Protein AF-A0A7C4TB82-F1 (afdb_monomer)

Mean predicted aligned error: 16.64 Å

pLDDT: mean 83.14, std 20.42, range [24.27, 98.69]

Radius of gyration: 49.4 Å; Cα contacts (8 Å, |Δi|>4): 1782; chains: 1; bounding box: 98×112×157 Å

Sequence (873 aa):
MWGIFLSHCTHPYTTSDLGKRPAHFGGVGIRSPRVGIVCGLVGLVLFLMALSSPAPATITAQAQGPLSLHVGFLIGIESLNPFRGLNDADYLFYGLVYDYLFALDEDGNPLPNIATDAAPDAAGRNWTYTIRQGVKWHDGSDLTVNDVVFSINKNIENFFQLWAYEPYVNRIVQCDATTRPYCGAVATGPWEVTVYFDRPFVPGKAFYLPIIQEAQWGGLSPAQMQYQYDNLNPIGTGPYMADPNIGQQWTNGQPLVLHRNPNYHLRVPQIDDIYLEYYADEAALITAMRNGAVDVAELSPSGYALLAGEPNIVRQESLVSTQYWVELGFQQQDLPATNNRLNPARWDENVRRALAKATNKDYIINTIYQGKGVRGSSLMSPITPFWHYDPTTDPGVNLTYDIAAANAMLDQAGYDTIVGGVRQASRDITVYDDNDEPKVVPTGTRLSFKMIARQEYPEEQDIGRYLVAEWGRVGVEITNLRGDPGTIEVQLEPSLSNYVYGGYVETYIWYWSGDPDPNYLLSIESGFTLDGWNDNYWNNATYNQLYVDHLSAWDPAERQRITREAEKLHYQSAVYIIFIYNYGQWAYRTDEYTGWGDWVVHPYRQLNAFWTAPPLFLDLAPLVPVQRPTVSLLDVSGRPGVAVTITGTITDPVGSGTWTLDFGDGTTDATGTYATSPYTVSVQHTYAAAGNFTIRLTADNGVAQETDVGNAMISAVANLPPDQVALTADKTTVAPGELVNFTLSGHDAEGGTLTFHINFGDGTTDNATQVVAANGTASVVFNHTYSAVGEYFVRGSVSDGTTTTLATTRTVTVRAPTPGGEIGPAGIDMTLVAVLVAVVIAAAVGIALWARRRRKGKEEERVGLPPQPPPPK

Nearest PDB structures (foldseek):
  1xoc-assembly1_A  TM=8.456E-01  e=3.147E-33  Bacillus subtilis
  4oeu-assembly1_A  TM=8.278E-01  e=8.171E-31  Campylobacter jejuni subsp. jejuni NCTC 11168 = ATCC 700819
  1uqw-assembly2_B  TM=7.918E-01  e=2.370E-29  Escherichia coli K-12
  8vdx-assembly2_B  TM=7.683E-01  e=3.774E-25  Bordetella bronchiseptica
  6npo-assembly1_A  TM=7.401E-01  e=2.441E-23  Bacillus anthracis

Solvent-accessible surface area (backbone atoms only — not comparable to full-atom values): 49281 Å² total; per-residue (Å²): 138,90,87,84,90,81,89,85,88,88,83,90,89,88,88,88,81,88,84,87,85,91,90,88,87,85,83,89,82,91,90,87,83,90,89,86,86,90,87,90,89,76,86,83,72,83,83,72,88,81,83,79,79,86,70,82,81,75,81,71,77,76,75,76,72,75,46,66,48,28,38,37,31,75,58,61,67,82,34,66,25,81,57,62,37,82,49,65,51,20,40,28,52,39,8,29,25,24,38,17,44,30,31,55,40,39,79,50,49,84,31,70,48,48,20,66,48,61,46,66,43,101,72,38,29,36,31,41,30,38,40,56,81,86,36,37,32,68,86,69,48,73,61,51,62,61,22,52,27,44,38,52,38,58,35,54,78,34,27,94,57,41,49,74,50,28,83,69,33,77,58,48,74,49,47,42,50,78,60,69,55,64,97,79,50,80,69,89,64,77,45,34,37,36,41,34,36,83,49,40,39,59,62,64,67,57,55,74,55,66,46,42,51,46,86,81,50,63,87,53,54,61,70,37,54,45,74,72,47,63,41,57,74,61,63,23,44,19,57,23,32,60,40,98,53,34,41,58,22,56,77,68,75,44,60,37,45,30,38,47,27,92,70,28,84,77,73,59,46,63,48,37,31,36,36,48,34,65,34,98,43,66,72,59,46,56,49,29,43,74,73,69,71,26,40,33,34,62,45,53,74,66,56,48,57,73,52,71,84,46,84,58,43,50,73,52,72,27,61,33,54,32,40,32,32,38,31,33,41,37,41,49,61,82,61,88,88,51,88,71,82,51,58,58,59,62,54,32,48,55,49,35,37,20,48,38,8,38,44,53,43,69,55,45,35,54,68,66,43,68,56,49,48,46,83,35,61,38,76,50,30,74,85,44,63,78,52,31,48,66,57,87,80,39,80,91,67,67,55,66,62,34,59,66,60,18,36,53,39,33,43,71,75,34,37,66,39,72,62,95,69,26,20,15,22,73,43,69,38,80,38,52,41,63,69,72,49,80,44,71,29,53,55,64,46,58,44,54,39,32,32,38,20,38,60,88,40,66,61,48,43,50,48,51,60,46,44,39,59,44,35,40,76,59,19,35,41,30,10,16,92,86,64,50,74,76,38,63,32,71,33,51,60,78,57,42,49,59,33,43,70,64,58,72,42,33,31,37,41,56,70,52,64,34,66,81,55,64,65,46,55,56,43,34,68,19,65,88,20,56,95,60,74,19,54,34,46,55,46,34,63,65,48,41,48,32,52,54,50,36,30,54,35,84,50,68,67,61,22,29,52,33,48,29,52,34,33,48,51,50,46,59,48,22,45,49,45,37,40,30,32,37,36,41,36,35,39,35,47,58,73,61,37,39,50,76,80,55,44,75,83,25,30,23,39,36,74,60,26,25,66,19,53,23,50,28,62,57,48,30,34,71,42,75,73,84,64,44,32,44,49,44,49,57,67,49,76,47,40,44,76,40,76,38,77,49,50,31,42,40,42,34,80,81,24,42,34,39,37,39,36,42,64,54,78,82,66,87,57,52,71,52,72,48,79,48,55,74,34,76,52,74,48,77,48,60,48,82,54,59,47,78,27,60,28,38,40,37,38,33,50,75,57,93,73,30,57,31,73,16,63,30,48,36,42,24,49,74,90,74,65,40,38,85,41,40,52,48,57,82,54,50,68,45,45,60,63,43,81,37,46,32,40,43,34,34,28,28,71,80,39,44,55,39,36,42,39,39,33,56,50,83,83,52,70,54,73,53,75,49,77,40,53,58,70,23,73,53,74,50,78,47,80,49,62,48,82,59,76,48,77,24,59,25,38,35,34,36,21,63,86,84,48,71,31,72,20,61,70,43,69,35,36,30,44,84,85,81,94,79,88,80,90,85,90,88,87,80,92,78,98,80,82,83,92,83,69,83,64,65,70,59,55,64,60,53,55,62,60,56,65,73,71,76,83,78,81,86,84,80,92,88,85,90,84,86,89,83,84,86,86,92,131

Secondary structure (DSSP, 8-state):
-----------------------------------------STTSSSSSS----------PPPP---EEEEEESS----SSTTT--SHHHHHHHHHH---SEEE-TTS-EEESSEEEEEE-TTSSEEEEEEPTT-B-TTSPBP-HHHHHHHHHHHHTSTTTSGGGHHHHTTEEEEEES---GGGPPP-S-EEEEEEESS--GGGG---PPP--HHHHTTS-HHHHHHT---SS----SSEEEPTTHHHHHHTTPPEEEEE-TT-SS---S-SEEEEEE-S-HHHHHHHHHHTS-SEEE--HHHHHHTTT-TTEEEEEEE-TT--EEEEEE-----TTS---S-GGGG-HHHHHHHHHH--HHHIIIIISTT-EEEP-SSS-TTSTTT---GGG-TTS-----HHHHHHHHHHHT--EEETTEEE-SS-EEEE-TTSPEEEE-TT-B-EEEEEEESS-HHHHHHHHHHHHHHHTTT-EEE-TT--BT--EEE-HHHHHHHHTTT--SEEEEEE---SSTHHHHHHTSTTSTTTT-SS----HHHHHHHHHHHH--SHHHHHHHHHHHHHHHHHHTSB---EEEEEEEEEESSSEE----TTTSGGGSTT-TTSS-HHHHH-EE-------EEEE--EEE-TTS-EEEEEEEE-SS--EEEEEE-SSSSPPEEEEE-SSSEEEEEEE--SSSEEEEEEEEEE-SSTT-EEEEEEEEEEPPPPPPEEEEEEES-SEE-TT-EEEEEEEEEESS-EEEEEEEE-SSS-EEEEEEEE-TTEEEEEEEEEE--SSEEEEEEEEEE-SS-EEEPPPEEEEE-PPPP----------------SSTTHHHHHHHHHHHHTTSSS---------PPPPPPP-

Structure (mmCIF, N/CA/C/O backbone):
data_AF-A0A7C4TB82-F1
#
_entry.id   AF-A0A7C4TB82-F1
#
loop_
_atom_site.group_PDB
_atom_site.id
_atom_site.type_symbol
_atom_site.label_atom_id
_atom_site.label_alt_id
_atom_site.label_comp_id
_atom_site.label_asym_id
_atom_site.label_entity_id
_atom_site.label_seq_id
_atom_site.pdbx_PDB_ins_code
_atom_site.Cartn_x
_atom_site.Cartn_y
_atom_site.Cartn_z
_atom_site.occupancy
_atom_site.B_iso_or_equiv
_atom_site.auth_seq_id
_atom_site.auth_comp_id
_atom_site.auth_asym_id
_atom_site.auth_atom_id
_atom_site.pdbx_PDB_model_num
ATOM 1 N N . MET A 1 1 ? 35.933 25.240 -15.215 1.00 31.20 1 MET A N 1
ATOM 2 C CA . MET A 1 1 ? 37.098 26.002 -15.741 1.00 31.20 1 MET A CA 1
ATOM 3 C C . MET A 1 1 ? 37.974 26.472 -14.575 1.00 31.20 1 MET A C 1
ATOM 5 O O . MET A 1 1 ? 37.605 26.218 -13.438 1.00 31.20 1 MET A O 1
ATOM 9 N N . TRP A 1 2 ? 39.152 27.049 -14.839 1.00 26.34 2 TRP A N 1
ATOM 10 C CA . TRP A 1 2 ? 40.185 27.368 -13.832 1.00 26.34 2 TRP A CA 1
ATOM 11 C C . TRP A 1 2 ? 39.978 28.707 -13.090 1.00 26.34 2 TRP A C 1
ATOM 13 O O . TRP A 1 2 ? 39.435 29.648 -13.659 1.00 26.34 2 TRP A O 1
ATOM 23 N N . GLY A 1 3 ? 40.541 28.810 -11.877 1.00 27.89 3 GLY A N 1
ATOM 24 C CA . GLY A 1 3 ? 40.785 30.062 -11.136 1.00 27.89 3 GLY A CA 1
ATOM 25 C C . GLY A 1 3 ? 41.413 29.787 -9.758 1.00 27.89 3 GLY A C 1
ATOM 26 O O . GLY A 1 3 ? 40.796 29.107 -8.946 1.00 27.89 3 GLY A O 1
ATOM 27 N N . ILE A 1 4 ? 42.655 30.232 -9.504 1.00 37.12 4 ILE A N 1
ATOM 28 C CA . ILE A 1 4 ? 43.456 29.892 -8.300 1.00 37.12 4 ILE A CA 1
ATOM 29 C C . ILE A 1 4 ? 44.350 31.097 -7.895 1.00 37.12 4 ILE A C 1
ATOM 31 O O . ILE A 1 4 ? 44.665 31.918 -8.753 1.00 37.12 4 ILE A O 1
ATOM 35 N N . PHE A 1 5 ? 44.831 31.113 -6.637 1.00 29.62 5 PHE A N 1
ATOM 36 C CA . PHE A 1 5 ? 45.854 31.985 -5.999 1.00 29.62 5 PHE A CA 1
ATOM 37 C C . PHE A 1 5 ? 45.400 33.369 -5.469 1.00 29.62 5 PHE A C 1
ATOM 39 O O . PHE A 1 5 ? 44.524 33.994 -6.050 1.00 29.62 5 PHE A O 1
ATOM 46 N N . LEU A 1 6 ? 46.048 33.978 -4.453 1.00 27.86 6 LEU A N 1
ATOM 47 C CA . LEU A 1 6 ? 46.550 33.517 -3.126 1.00 27.86 6 LEU A CA 1
ATOM 48 C C . LEU A 1 6 ? 47.199 34.707 -2.370 1.00 27.86 6 LEU A C 1
ATOM 50 O O . LEU A 1 6 ? 47.899 35.489 -2.996 1.00 27.86 6 LEU A O 1
ATOM 54 N N . SER A 1 7 ? 47.050 34.760 -1.036 1.00 27.00 7 SER A N 1
ATOM 55 C CA . SER A 1 7 ? 47.880 35.478 -0.029 1.00 27.00 7 SER A CA 1
ATOM 56 C C . SER A 1 7 ? 48.297 36.954 -0.242 1.00 27.00 7 SER A C 1
ATOM 58 O O . SER A 1 7 ? 49.006 37.276 -1.188 1.00 27.00 7 SER A O 1
ATOM 60 N N . HIS A 1 8 ? 48.107 37.808 0.781 1.00 27.27 8 HIS A N 1
ATOM 61 C CA . HIS A 1 8 ? 49.206 38.169 1.708 1.00 27.27 8 HIS A CA 1
ATOM 62 C C . HIS A 1 8 ? 48.790 39.044 2.913 1.00 27.27 8 HIS A C 1
ATOM 64 O O . HIS A 1 8 ? 47.905 39.889 2.856 1.00 27.27 8 HIS A O 1
ATOM 70 N N . CYS A 1 9 ? 49.509 38.798 4.005 1.00 24.27 9 CYS A N 1
ATOM 71 C CA . CYS A 1 9 ? 49.453 39.338 5.363 1.00 24.27 9 CYS A CA 1
ATOM 72 C C . CYS A 1 9 ? 49.581 40.870 5.525 1.00 24.27 9 CYS A C 1
ATOM 74 O O . CYS A 1 9 ? 50.323 41.507 4.782 1.00 24.27 9 CYS A O 1
ATOM 76 N N . THR A 1 10 ? 49.095 41.415 6.655 1.00 26.69 10 THR A N 1
ATOM 77 C CA . THR A 1 10 ? 49.976 41.953 7.733 1.00 26.69 10 THR A CA 1
ATOM 78 C C . THR A 1 10 ? 49.220 42.329 9.024 1.00 26.69 10 THR A C 1
ATOM 80 O O . THR A 1 10 ? 48.157 42.933 8.978 1.00 26.69 10 THR A O 1
ATOM 83 N N . HIS A 1 11 ? 49.817 42.011 10.181 1.00 33.81 11 HIS A N 1
ATOM 84 C CA . HIS A 1 11 ? 49.439 42.488 11.525 1.00 33.81 11 HIS A CA 1
ATOM 85 C C . HIS A 1 11 ? 50.576 43.339 12.117 1.00 33.81 11 HIS A C 1
ATOM 87 O O . HIS A 1 11 ? 51.744 43.125 11.784 1.00 33.81 11 HIS A O 1
ATOM 93 N N . PRO A 1 12 ? 50.237 44.293 12.997 1.00 48.16 12 PRO A N 1
ATOM 94 C CA . PRO A 1 12 ? 50.760 44.346 14.384 1.00 48.16 12 PRO A CA 1
ATOM 95 C C . PRO A 1 12 ? 49.589 44.197 15.403 1.00 48.16 12 PRO A C 1
ATOM 97 O O . PRO A 1 12 ? 48.477 43.885 14.978 1.00 48.16 12 PRO A O 1
ATOM 100 N N . TYR A 1 13 ? 49.652 44.528 16.706 1.00 30.23 13 TYR A N 1
ATOM 101 C CA . TYR A 1 13 ? 50.544 44.283 17.879 1.00 30.23 13 TYR A CA 1
ATOM 102 C C . TYR A 1 13 ? 49.931 45.094 19.070 1.00 30.23 13 TYR A C 1
ATOM 104 O O . TYR A 1 13 ? 49.068 45.927 18.807 1.00 30.23 13 TYR A O 1
ATOM 112 N N . THR A 1 14 ? 50.207 44.992 20.384 1.00 30.91 14 THR A N 1
ATOM 113 C CA . THR A 1 14 ? 51.120 44.287 21.343 1.00 30.91 14 THR A CA 1
ATOM 114 C C . THR A 1 14 ? 50.588 44.645 22.763 1.00 30.91 14 THR A C 1
ATOM 116 O O . THR A 1 14 ? 49.952 45.690 22.865 1.00 30.91 14 THR A O 1
ATOM 119 N N . THR A 1 15 ? 50.827 44.032 23.936 1.00 35.50 15 THR A N 1
ATOM 120 C CA . THR A 1 15 ? 51.284 42.734 24.526 1.00 35.50 15 THR A CA 1
ATOM 121 C C . THR A 1 15 ? 51.210 42.944 26.063 1.00 35.50 15 THR A C 1
ATOM 123 O O . THR A 1 15 ? 51.276 44.095 26.489 1.00 35.50 15 THR A O 1
ATOM 126 N N . SER A 1 16 ? 51.128 41.976 26.981 1.00 37.28 16 SER A N 1
ATOM 127 C CA . SER A 1 16 ? 51.056 40.495 26.972 1.00 37.28 16 SER A CA 1
ATOM 128 C C . SER A 1 16 ? 50.149 40.075 28.181 1.00 37.28 16 SER A C 1
ATOM 130 O O . SER A 1 16 ? 49.170 40.781 28.396 1.00 37.28 16 SER A O 1
ATOM 132 N N . ASP A 1 17 ? 50.270 39.022 29.010 1.00 31.16 17 ASP A N 1
ATOM 133 C CA . ASP A 1 17 ? 51.220 37.907 29.201 1.00 31.16 17 ASP A CA 1
ATOM 134 C C . ASP A 1 17 ? 50.605 36.773 30.071 1.00 31.16 17 ASP A C 1
ATOM 136 O O . ASP A 1 17 ? 49.480 36.912 30.537 1.00 31.16 17 ASP A O 1
ATOM 140 N N . LEU A 1 18 ? 51.381 35.700 30.301 1.00 31.47 18 LEU A N 1
ATOM 141 C CA . LEU A 1 18 ? 51.318 34.635 31.335 1.00 31.47 18 LEU A CA 1
ATOM 142 C C . LEU A 1 18 ? 49.948 33.998 31.728 1.00 31.47 18 LEU A C 1
ATOM 144 O O . LEU A 1 18 ? 49.012 34.663 32.141 1.00 31.47 18 LEU A O 1
ATOM 148 N N . GLY A 1 19 ? 49.790 32.665 31.800 1.00 29.17 19 GLY A N 1
ATOM 149 C CA . GLY A 1 19 ? 50.710 31.585 31.417 1.00 29.17 19 GLY A CA 1
ATOM 150 C C . GLY A 1 19 ? 50.388 30.189 32.005 1.00 29.17 19 GLY A C 1
ATOM 151 O O . GLY A 1 19 ? 50.587 29.969 33.191 1.00 29.17 19 GLY A O 1
ATOM 152 N N . LYS A 1 20 ? 50.058 29.226 31.123 1.00 31.47 20 LYS A N 1
ATOM 153 C CA . LYS A 1 20 ? 50.195 27.742 31.243 1.00 31.47 20 LYS A CA 1
ATOM 154 C C . LYS A 1 20 ? 49.316 26.919 32.234 1.00 31.47 20 LYS A C 1
ATOM 156 O O . LYS A 1 20 ? 49.201 27.200 33.418 1.00 31.47 20 LYS A O 1
ATOM 161 N N . ARG A 1 21 ? 48.794 25.794 31.707 1.00 35.50 21 ARG A N 1
ATOM 162 C CA . ARG A 1 21 ? 48.369 24.524 32.376 1.00 35.50 21 ARG A CA 1
ATOM 163 C C . ARG A 1 21 ? 49.504 23.459 32.176 1.00 35.50 21 ARG A C 1
ATOM 165 O O . ARG A 1 21 ? 50.528 23.887 31.634 1.00 35.50 21 ARG A O 1
ATOM 172 N N . PRO A 1 22 ? 49.407 22.123 32.462 1.00 58.16 22 PRO A N 1
ATOM 173 C CA . PRO A 1 22 ? 48.325 21.272 33.030 1.00 58.16 22 PRO A CA 1
ATOM 174 C C . PRO A 1 22 ? 48.787 20.194 34.068 1.00 58.16 22 PRO A C 1
ATOM 176 O O . PRO A 1 22 ? 49.965 20.151 34.400 1.00 58.16 22 PRO A O 1
ATOM 179 N N . ALA A 1 23 ? 47.880 19.296 34.521 1.00 32.28 23 ALA A N 1
ATOM 180 C CA . ALA A 1 23 ? 48.068 17.821 34.674 1.00 32.28 23 ALA A CA 1
ATOM 181 C C . ALA A 1 23 ? 46.912 17.129 35.463 1.00 32.28 23 ALA A C 1
ATOM 183 O O . ALA A 1 23 ? 46.212 17.782 36.231 1.00 32.28 23 ALA A O 1
ATOM 184 N N . HIS A 1 24 ? 46.746 15.803 35.307 1.00 33.69 24 HIS A N 1
ATOM 185 C CA . HIS A 1 24 ? 45.875 14.912 36.113 1.00 33.69 24 HIS A CA 1
ATOM 186 C C . HIS A 1 24 ? 46.716 13.917 36.944 1.00 33.69 24 HIS A C 1
ATOM 188 O O . HIS A 1 24 ? 47.774 13.525 36.461 1.00 33.69 24 HIS A O 1
ATOM 194 N N . PHE A 1 25 ? 46.215 13.454 38.109 1.00 29.11 25 PHE A N 1
ATOM 195 C CA . PHE A 1 25 ? 45.997 12.027 38.492 1.00 29.11 25 PHE A CA 1
ATOM 196 C C . PHE A 1 25 ? 45.727 11.829 40.013 1.00 29.11 25 PHE A C 1
ATOM 198 O O . PHE A 1 25 ? 46.315 12.517 40.837 1.00 29.11 25 PHE A O 1
ATOM 205 N N . GLY A 1 26 ? 44.924 10.810 40.374 1.00 27.25 26 GLY A N 1
ATOM 206 C CA . GLY A 1 26 ? 45.211 9.906 41.515 1.00 27.25 26 GLY A CA 1
ATOM 207 C C . GLY A 1 26 ? 44.737 10.207 42.960 1.00 27.25 26 GLY A C 1
ATOM 208 O O . GLY A 1 26 ? 45.528 10.662 43.771 1.00 27.25 26 GLY A O 1
ATOM 209 N N . GLY A 1 27 ? 43.511 9.779 43.308 1.00 27.09 27 GLY A N 1
ATOM 210 C CA . GLY A 1 27 ? 43.205 8.741 44.333 1.00 27.09 27 GLY A CA 1
ATOM 211 C C . GLY A 1 27 ? 43.539 8.860 45.850 1.00 27.09 27 GLY A C 1
ATOM 212 O O . GLY A 1 27 ? 44.666 9.128 46.235 1.00 27.09 27 GLY A O 1
ATOM 213 N N . VAL A 1 28 ? 42.579 8.383 46.678 1.00 27.64 28 VAL A N 1
ATOM 214 C CA . VAL A 1 28 ? 42.701 7.882 48.088 1.00 27.64 28 VAL A CA 1
ATOM 215 C C . VAL A 1 28 ? 43.014 8.940 49.184 1.00 27.64 28 VAL A C 1
ATOM 217 O O . VAL A 1 28 ? 43.813 9.836 48.976 1.00 27.64 28 VAL A O 1
ATOM 220 N N . GLY A 1 29 ? 42.468 8.914 50.415 1.00 26.83 29 GLY A N 1
ATOM 221 C CA . GLY A 1 29 ? 41.363 8.129 50.999 1.00 26.83 29 GLY A CA 1
ATOM 222 C C . GLY A 1 29 ? 41.420 7.991 52.546 1.00 26.83 29 GLY A C 1
ATOM 223 O O . GLY A 1 29 ? 42.489 7.790 53.107 1.00 26.83 29 GLY A O 1
ATOM 224 N N . ILE A 1 30 ? 40.247 8.005 53.208 1.00 28.72 30 ILE A N 1
ATOM 225 C CA . ILE A 1 30 ? 39.954 7.547 54.599 1.00 28.72 30 ILE A CA 1
ATOM 226 C C . ILE A 1 30 ? 40.585 8.316 55.797 1.00 28.72 30 ILE A C 1
ATOM 228 O O . ILE A 1 30 ? 41.760 8.137 56.105 1.00 28.72 30 ILE A O 1
ATOM 232 N N . ARG A 1 31 ? 39.739 8.975 56.623 1.00 26.58 31 ARG A N 1
ATOM 233 C CA . ARG A 1 31 ? 39.603 8.758 58.099 1.00 26.58 31 ARG A CA 1
ATOM 234 C C . ARG A 1 31 ? 38.400 9.518 58.712 1.00 26.58 31 ARG A C 1
ATOM 236 O O . ARG A 1 31 ? 37.833 10.401 58.081 1.00 26.58 31 ARG A O 1
ATOM 243 N N . SER A 1 32 ? 37.977 9.103 59.912 1.00 28.70 32 SER A N 1
ATOM 244 C CA . SER A 1 32 ? 36.650 9.334 60.553 1.00 28.70 32 SER A CA 1
ATOM 245 C C . SER A 1 32 ? 36.826 9.549 62.091 1.00 28.70 32 SER A C 1
ATOM 247 O O . SER A 1 32 ? 37.991 9.602 62.495 1.00 28.70 32 SER A O 1
ATOM 249 N N . PRO A 1 33 ? 35.816 9.502 63.016 1.00 48.28 33 PRO A N 1
ATOM 250 C CA . PRO A 1 33 ? 34.335 9.702 62.985 1.00 48.28 33 PRO A CA 1
ATOM 251 C C . PRO A 1 33 ? 33.735 10.428 64.260 1.00 48.28 33 PRO A C 1
ATOM 253 O O . PRO A 1 33 ? 34.489 10.864 65.122 1.00 48.28 33 PRO A O 1
ATOM 256 N N . ARG A 1 34 ? 32.387 10.360 64.461 1.00 36.59 34 ARG A N 1
ATOM 257 C CA . ARG A 1 34 ? 31.596 10.433 65.751 1.00 36.59 34 ARG A CA 1
ATOM 258 C C . ARG A 1 34 ? 31.420 11.825 66.423 1.00 36.59 34 ARG A C 1
ATOM 260 O O . ARG A 1 34 ? 32.264 12.682 66.229 1.00 36.59 34 ARG A O 1
ATOM 267 N N . VAL A 1 35 ? 30.374 12.148 67.222 1.00 31.64 35 VAL A N 1
ATOM 268 C CA . VAL A 1 35 ? 29.101 11.513 67.724 1.00 31.64 35 VAL A CA 1
ATOM 269 C C . VAL A 1 35 ? 28.079 12.659 68.038 1.00 31.64 35 VAL A C 1
ATOM 271 O O . VAL A 1 35 ? 28.503 13.806 67.979 1.00 31.64 35 VAL A O 1
ATOM 274 N N . GLY A 1 36 ? 26.781 12.543 68.392 1.00 29.56 36 GLY A N 1
ATOM 275 C CA . GLY A 1 36 ? 25.798 11.464 68.669 1.00 29.56 36 GLY A CA 1
ATOM 276 C C . GLY A 1 36 ? 24.416 12.089 69.044 1.00 29.56 36 GLY A C 1
ATOM 277 O O . GLY A 1 36 ? 24.381 13.257 69.401 1.00 29.56 36 GLY A O 1
ATOM 278 N N . ILE A 1 37 ? 23.248 11.478 68.773 1.00 37.06 37 ILE A N 1
ATOM 279 C CA . ILE A 1 37 ? 22.492 10.430 69.525 1.00 37.06 37 ILE A CA 1
ATOM 280 C C . ILE A 1 37 ? 21.316 10.958 70.412 1.00 37.06 37 ILE A C 1
ATOM 282 O O . ILE A 1 37 ? 21.520 11.432 71.521 1.00 37.06 37 ILE A O 1
ATOM 286 N N . VAL A 1 38 ? 20.089 10.780 69.883 1.00 31.61 38 VAL A N 1
ATOM 287 C CA . VAL A 1 38 ? 18.826 10.236 70.476 1.00 31.61 38 VAL A CA 1
ATOM 288 C C . VAL A 1 38 ? 18.263 10.735 71.829 1.00 31.61 38 VAL A C 1
ATOM 290 O O . VAL A 1 38 ? 18.859 10.497 72.871 1.00 31.61 38 VAL A O 1
ATOM 293 N N . CYS A 1 39 ? 16.992 11.196 71.812 1.00 29.47 39 CYS A N 1
ATOM 294 C CA . CYS A 1 39 ? 15.868 10.707 72.659 1.00 29.47 39 CYS A CA 1
ATOM 295 C C . CYS A 1 39 ? 14.533 11.422 72.328 1.00 29.47 39 CYS A C 1
ATOM 297 O O . CYS A 1 39 ? 14.532 12.644 72.216 1.00 29.47 39 CYS A O 1
ATOM 299 N N . GLY A 1 40 ? 13.392 10.710 72.221 1.00 29.39 40 GLY A N 1
ATOM 300 C CA . GLY A 1 40 ? 12.080 11.381 72.057 1.00 29.39 40 GLY A CA 1
ATOM 301 C C . GLY A 1 40 ? 10.897 10.616 71.431 1.00 29.39 40 GLY A C 1
ATOM 302 O O . GLY A 1 40 ? 10.117 11.241 70.721 1.00 29.39 40 GLY A O 1
ATOM 303 N N . LEU A 1 41 ? 10.729 9.301 71.645 1.00 38.69 41 LEU A N 1
ATOM 304 C CA . LEU A 1 41 ? 9.737 8.498 70.896 1.00 38.69 41 LEU A CA 1
ATOM 305 C C . LEU A 1 41 ? 8.882 7.566 71.790 1.00 38.69 41 LEU A C 1
ATOM 307 O O . LEU A 1 41 ? 9.083 6.357 71.813 1.00 38.69 41 LEU A O 1
ATOM 311 N N . VAL A 1 42 ? 7.931 8.140 72.546 1.00 36.97 42 VAL A N 1
ATOM 312 C CA . VAL A 1 42 ? 6.910 7.386 73.327 1.00 36.97 42 VAL A CA 1
ATOM 313 C C . VAL A 1 42 ? 5.537 8.089 73.365 1.00 36.97 42 VAL A C 1
ATOM 315 O O . VAL A 1 42 ? 4.505 7.431 73.296 1.00 36.97 42 VAL A O 1
ATOM 318 N N . GLY A 1 43 ? 5.493 9.423 73.480 1.00 32.19 43 GLY A N 1
ATOM 319 C CA . GLY A 1 43 ? 4.285 10.135 73.935 1.00 32.19 43 GLY A CA 1
ATOM 320 C C . GLY A 1 43 ? 3.112 10.303 72.952 1.00 32.19 43 GLY A C 1
ATOM 321 O O . GLY A 1 43 ? 2.019 10.620 73.406 1.00 32.19 43 GLY A O 1
ATOM 322 N N . LEU A 1 44 ? 3.298 10.121 71.638 1.00 34.41 44 LEU A N 1
ATOM 323 C CA . LEU A 1 44 ? 2.325 10.583 70.624 1.00 34.41 44 LEU A CA 1
ATOM 324 C C . LEU A 1 44 ? 1.389 9.494 70.052 1.00 34.41 44 LEU A C 1
ATOM 326 O O . LEU A 1 44 ? 0.610 9.770 69.148 1.00 34.41 44 LEU A O 1
ATOM 330 N N . VAL A 1 45 ? 1.452 8.253 70.549 1.00 37.03 45 VAL A N 1
ATOM 331 C CA . VAL A 1 45 ? 0.745 7.102 69.935 1.00 37.03 45 VAL A CA 1
ATOM 332 C C . VAL A 1 45 ? -0.612 6.792 70.598 1.00 37.03 45 VAL A C 1
ATOM 334 O O . VAL A 1 45 ? -1.453 6.124 70.006 1.00 37.03 45 VAL A O 1
ATOM 337 N N . LEU A 1 46 ? -0.871 7.309 71.806 1.00 36.44 46 LEU A N 1
ATOM 338 C CA . LEU A 1 46 ? -2.014 6.909 72.649 1.00 36.44 46 LEU A CA 1
ATOM 339 C C . LEU A 1 46 ? -3.176 7.922 72.719 1.00 36.44 46 LEU A C 1
ATOM 341 O O . LEU A 1 46 ? -4.012 7.818 73.611 1.00 36.44 46 LEU A O 1
ATOM 345 N N . PHE A 1 47 ? -3.260 8.886 71.793 1.00 34.16 47 PHE A N 1
ATOM 346 C CA . PHE A 1 47 ? -4.360 9.874 71.765 1.00 34.16 47 PHE A CA 1
ATOM 347 C C . PHE A 1 47 ? -5.050 10.050 70.397 1.00 34.16 47 PHE A C 1
ATOM 349 O O . PHE A 1 47 ? -5.809 10.994 70.205 1.00 34.16 47 PHE A O 1
ATOM 356 N N . LEU A 1 48 ? -4.810 9.134 69.448 1.00 33.81 48 LEU A N 1
ATOM 357 C CA . LEU A 1 48 ? -5.453 9.121 68.119 1.00 33.81 48 LEU A CA 1
ATOM 358 C C . LEU A 1 48 ? -6.211 7.816 67.797 1.00 33.81 48 LEU A C 1
ATOM 360 O O . LEU A 1 48 ? -6.870 7.731 66.769 1.00 33.81 48 LEU A O 1
ATOM 364 N N . MET A 1 49 ? -6.186 6.810 68.679 1.00 34.59 49 MET A N 1
ATOM 365 C CA . MET A 1 49 ? -6.865 5.515 68.477 1.00 34.59 49 MET A CA 1
ATOM 366 C C . MET A 1 49 ? -8.314 5.498 69.003 1.00 34.59 49 MET A C 1
ATOM 368 O O . MET A 1 49 ? -8.726 4.545 69.662 1.00 34.59 49 MET A O 1
ATOM 372 N N . ALA A 1 50 ? -9.080 6.572 68.781 1.00 42.16 50 ALA A N 1
ATOM 373 C CA . ALA A 1 50 ? -10.418 6.715 69.366 1.00 42.16 50 ALA A CA 1
ATOM 374 C C . ALA A 1 50 ? -11.397 7.580 68.544 1.00 42.16 50 ALA A C 1
ATOM 376 O O . ALA A 1 50 ? -12.079 8.414 69.129 1.00 42.16 50 ALA A O 1
ATOM 377 N N . LEU A 1 51 ? -11.466 7.392 67.215 1.00 44.59 51 LEU A N 1
ATOM 378 C CA . LEU A 1 51 ? -12.642 7.689 66.364 1.00 44.59 51 LEU A CA 1
ATOM 379 C C . LEU A 1 51 ? -12.363 7.293 64.897 1.00 44.59 51 LEU A C 1
ATOM 381 O O . LEU A 1 51 ? -12.002 8.122 64.067 1.00 44.59 51 LEU A O 1
ATOM 385 N N . SER A 1 52 ? -12.526 6.010 64.570 1.00 31.08 52 SER A N 1
ATOM 386 C CA . SER A 1 52 ? -12.420 5.514 63.189 1.00 31.08 52 SER A CA 1
ATOM 387 C C . SER A 1 52 ? -13.326 4.298 62.977 1.00 31.08 52 SER A C 1
ATOM 389 O O . SER A 1 52 ? -12.878 3.152 63.029 1.00 31.08 52 SER A O 1
ATOM 391 N N . SER A 1 53 ? -14.620 4.550 62.757 1.00 38.47 53 SER A N 1
ATOM 392 C CA . SER A 1 53 ? -15.518 3.535 62.193 1.00 38.47 53 SER A CA 1
ATOM 393 C C . SER A 1 53 ? -15.044 3.193 60.776 1.00 38.47 53 SER A C 1
ATOM 395 O O . SER A 1 53 ? -14.678 4.119 60.047 1.00 38.47 53 SER A O 1
ATOM 397 N N . PRO A 1 54 ? -15.060 1.919 60.348 1.00 37.03 54 PRO A N 1
ATOM 398 C CA . PRO A 1 54 ? -14.771 1.587 58.962 1.00 37.03 54 PRO A CA 1
ATOM 399 C C . PRO A 1 54 ? -15.888 2.152 58.079 1.00 37.03 54 PRO A C 1
ATOM 401 O O . PRO A 1 54 ? -17.013 1.651 58.084 1.00 37.03 54 PRO A O 1
ATOM 404 N N . ALA A 1 55 ? -15.584 3.211 57.331 1.00 36.81 55 ALA A N 1
ATOM 405 C CA . ALA A 1 55 ? -16.387 3.560 56.169 1.00 36.81 55 ALA A CA 1
ATOM 406 C C . ALA A 1 55 ? -16.296 2.398 55.160 1.00 36.81 55 ALA A C 1
ATOM 408 O O . ALA A 1 55 ? -15.225 1.788 55.055 1.00 36.81 55 ALA A O 1
ATOM 409 N N . PRO A 1 56 ? -17.375 2.066 54.428 1.00 35.28 56 PRO A N 1
ATOM 410 C CA . PRO A 1 56 ? -17.272 1.106 53.339 1.00 35.28 56 PRO A CA 1
ATOM 411 C C . PRO A 1 56 ? -16.228 1.615 52.343 1.00 35.28 56 PRO A C 1
ATOM 413 O O . PRO A 1 56 ? -16.265 2.780 51.943 1.00 35.28 56 PRO A O 1
ATOM 416 N N . ALA A 1 57 ? -15.277 0.758 51.975 1.00 33.47 57 ALA A N 1
ATOM 417 C CA . ALA A 1 57 ? -14.272 1.105 50.986 1.00 33.47 57 ALA A CA 1
ATOM 418 C C . ALA A 1 57 ? -14.960 1.230 49.624 1.00 33.47 57 ALA A C 1
ATOM 420 O O . ALA A 1 57 ? -15.282 0.224 48.993 1.00 33.47 57 ALA A O 1
ATOM 421 N N . THR A 1 58 ? -15.212 2.464 49.185 1.00 30.39 58 THR A N 1
ATOM 422 C CA . THR A 1 58 ? -15.658 2.725 47.820 1.00 30.39 58 THR A CA 1
ATOM 423 C C . THR A 1 58 ? -14.584 2.200 46.880 1.00 30.39 58 THR A C 1
ATOM 425 O O . THR A 1 58 ? -13.479 2.743 46.848 1.00 30.39 58 THR A O 1
ATOM 428 N N . ILE A 1 59 ? -14.897 1.153 46.117 1.00 32.00 59 ILE A N 1
ATOM 429 C CA . ILE A 1 59 ? -14.068 0.753 44.985 1.00 32.00 59 ILE A CA 1
ATOM 430 C C . ILE A 1 59 ? -14.246 1.850 43.938 1.00 32.00 59 ILE A C 1
ATOM 432 O O . ILE A 1 59 ? -15.166 1.820 43.125 1.00 32.00 59 ILE A O 1
ATOM 436 N N . THR A 1 60 ? -13.389 2.869 43.993 1.00 30.25 60 THR A N 1
ATOM 437 C CA . THR A 1 60 ? -13.144 3.711 42.828 1.00 30.25 60 THR A CA 1
ATOM 438 C C . THR A 1 60 ? -12.584 2.789 41.763 1.00 30.25 60 THR A C 1
ATOM 440 O O . THR A 1 60 ? -11.462 2.303 41.920 1.00 30.25 60 THR A O 1
ATOM 443 N N . ALA A 1 61 ? -13.368 2.525 40.716 1.00 33.91 61 ALA A N 1
ATOM 444 C CA . ALA A 1 61 ? -12.850 1.891 39.518 1.00 33.91 61 ALA A CA 1
ATOM 445 C C . ALA A 1 61 ? -11.598 2.669 39.103 1.00 33.91 61 ALA A C 1
ATOM 447 O O . ALA A 1 61 ? -11.656 3.886 38.900 1.00 33.91 61 ALA A O 1
ATOM 448 N N . GLN A 1 62 ? -10.457 1.985 39.075 1.00 29.66 62 GLN A N 1
ATOM 449 C CA . GLN A 1 62 ? -9.246 2.560 38.521 1.00 29.66 62 GLN A CA 1
ATOM 450 C C . GLN A 1 62 ? -9.565 2.826 37.054 1.00 29.66 62 GLN A C 1
ATOM 452 O O . GLN A 1 62 ? -9.894 1.888 36.330 1.00 29.66 62 GLN A O 1
ATOM 457 N N . ALA A 1 63 ? -9.555 4.098 36.649 1.00 36.09 63 ALA A N 1
ATOM 458 C CA . ALA A 1 63 ? -9.748 4.441 35.250 1.00 36.09 63 ALA A CA 1
ATOM 459 C C . ALA A 1 63 ? -8.728 3.638 34.436 1.00 36.09 63 ALA A C 1
ATOM 461 O O . ALA A 1 63 ? -7.540 3.635 34.780 1.00 36.09 63 ALA A O 1
ATOM 462 N N . GLN A 1 64 ? -9.199 2.929 33.407 1.00 52.69 64 GLN A N 1
ATOM 463 C CA . GLN A 1 64 ? -8.289 2.371 32.416 1.00 52.69 64 GLN A CA 1
ATOM 464 C C . GLN A 1 64 ? -7.439 3.522 31.865 1.00 52.69 64 GLN A C 1
ATOM 466 O O . GLN A 1 64 ? -7.897 4.668 31.793 1.00 52.69 64 GLN A O 1
ATOM 471 N N . GLY A 1 65 ? -6.181 3.219 31.547 1.00 63.62 65 GLY A N 1
ATOM 472 C CA . GLY A 1 65 ? -5.359 4.152 30.788 1.00 63.62 65 GLY A CA 1
ATOM 473 C C . GLY A 1 65 ? -5.968 4.410 29.406 1.00 63.62 65 GLY A C 1
ATOM 474 O O . GLY A 1 65 ? -6.956 3.759 29.047 1.00 63.62 65 GLY A O 1
ATOM 475 N N . PRO A 1 66 ? -5.387 5.335 28.627 1.00 81.31 66 PRO A N 1
ATOM 476 C CA . PRO A 1 66 ? -5.683 5.388 27.202 1.00 81.31 66 PRO A CA 1
ATOM 477 C C . PRO A 1 66 ? -5.502 3.998 26.575 1.00 81.31 66 PRO A C 1
ATOM 479 O O . PRO A 1 66 ? -4.607 3.240 26.955 1.00 81.31 66 PRO A O 1
ATOM 482 N N . LEU A 1 67 ? -6.379 3.657 25.637 1.00 90.31 67 LEU A N 1
ATOM 483 C CA . LEU A 1 67 ? -6.245 2.483 24.793 1.00 90.31 67 LEU A CA 1
ATOM 484 C C . LEU A 1 67 ? -5.145 2.753 23.759 1.00 90.31 67 LEU A C 1
ATOM 486 O O . LEU A 1 67 ? -5.359 3.523 22.821 1.00 90.31 67 LEU A O 1
ATOM 490 N N . SER A 1 68 ? -3.970 2.163 23.966 1.00 94.62 68 SER A N 1
ATOM 491 C CA . SER A 1 68 ? -2.737 2.499 23.246 1.00 94.62 68 SER A CA 1
ATOM 492 C C . SER A 1 68 ? -2.302 1.372 22.309 1.00 94.62 68 SER A C 1
ATOM 494 O O . SER A 1 68 ? -1.868 0.329 22.786 1.00 94.62 68 SER A O 1
ATOM 496 N N . LEU A 1 69 ? -2.386 1.584 20.991 1.00 97.19 69 LEU A N 1
ATOM 497 C CA . LEU A 1 69 ? -1.978 0.601 19.980 1.00 97.19 69 LEU A CA 1
ATOM 498 C C . LEU A 1 69 ? -0.488 0.747 19.635 1.00 97.19 69 LEU A C 1
ATOM 500 O O . LEU A 1 69 ? -0.065 1.799 19.152 1.00 97.19 69 LEU A O 1
ATOM 504 N N . HIS A 1 70 ? 0.288 -0.319 19.812 1.00 97.50 70 HIS A N 1
ATOM 505 C CA . HIS A 1 70 ? 1.721 -0.352 19.509 1.00 97.50 70 HIS A CA 1
ATOM 506 C C . HIS A 1 70 ? 1.997 -0.985 18.137 1.00 97.50 70 HIS A C 1
ATOM 508 O O . HIS A 1 70 ? 1.778 -2.181 17.932 1.00 97.50 70 HIS A O 1
ATOM 514 N N . VAL A 1 71 ? 2.503 -0.187 17.193 1.00 97.38 71 VAL A N 1
ATOM 515 C CA . VAL A 1 71 ? 2.818 -0.598 15.816 1.00 97.38 71 VAL A CA 1
ATOM 516 C C . VAL A 1 71 ? 4.333 -0.676 15.635 1.00 97.38 71 VAL A C 1
ATOM 518 O O . VAL A 1 71 ? 5.028 0.334 15.753 1.00 97.38 71 VAL A O 1
ATOM 521 N N . GLY A 1 72 ? 4.849 -1.871 15.350 1.00 95.69 72 GLY A N 1
ATOM 522 C CA . GLY A 1 72 ? 6.281 -2.127 15.186 1.00 95.69 72 GLY A CA 1
ATOM 523 C C . GLY A 1 72 ? 6.724 -2.176 13.723 1.00 95.69 72 GLY A C 1
ATOM 524 O O . GLY A 1 72 ? 6.103 -2.853 12.904 1.00 95.69 72 GLY A O 1
ATOM 525 N N . PHE A 1 73 ? 7.838 -1.511 13.411 1.00 90.50 73 PHE A N 1
ATOM 526 C CA . PHE A 1 73 ? 8.423 -1.438 12.070 1.00 90.50 73 PHE A CA 1
ATOM 527 C C . PHE A 1 73 ? 9.905 -1.829 12.064 1.00 90.50 73 PHE A C 1
ATOM 529 O O . PHE A 1 73 ? 10.655 -1.494 12.984 1.00 90.50 73 PHE A O 1
ATOM 536 N N . LEU A 1 74 ? 10.347 -2.463 10.974 1.00 89.31 74 LEU A N 1
ATOM 537 C CA . LEU A 1 74 ? 11.763 -2.749 10.691 1.00 89.31 74 LEU A CA 1
ATOM 538 C C . LEU A 1 74 ? 12.481 -1.600 9.953 1.00 89.31 74 LEU A C 1
ATOM 540 O O . LEU A 1 74 ? 13.699 -1.637 9.796 1.00 89.31 74 LEU A O 1
ATOM 544 N N . ILE A 1 75 ? 11.742 -0.569 9.532 1.00 84.25 75 ILE A N 1
ATOM 545 C CA . ILE A 1 75 ? 12.244 0.685 8.952 1.00 84.25 75 ILE A CA 1
ATOM 546 C C . ILE A 1 75 ? 11.591 1.837 9.728 1.00 84.25 75 ILE A C 1
ATOM 548 O O . ILE A 1 75 ? 10.402 1.785 10.031 1.00 84.25 75 ILE A O 1
ATOM 552 N N . GLY A 1 76 ? 12.373 2.840 10.127 1.00 85.62 76 GLY A N 1
ATOM 553 C CA . GLY A 1 76 ? 11.881 3.976 10.910 1.00 85.62 76 GLY A CA 1
ATOM 554 C C . GLY A 1 76 ? 11.354 5.122 10.044 1.00 85.62 76 GLY A C 1
ATOM 555 O O . GLY A 1 76 ? 11.710 5.241 8.877 1.00 85.62 76 GLY A O 1
ATOM 556 N N . ILE A 1 77 ? 10.560 6.008 10.650 1.00 91.81 77 ILE A N 1
ATOM 557 C CA . ILE A 1 77 ? 10.093 7.252 10.018 1.00 91.81 77 ILE A CA 1
ATOM 558 C C . ILE A 1 77 ? 11.289 8.190 9.801 1.00 91.81 77 ILE A C 1
ATOM 560 O O . ILE A 1 77 ? 11.893 8.701 10.752 1.00 91.81 77 ILE A O 1
ATOM 564 N N . GLU A 1 78 ? 11.640 8.407 8.538 1.00 90.94 78 GLU A N 1
ATOM 565 C CA . GLU A 1 78 ? 12.773 9.216 8.092 1.00 90.94 78 GLU A CA 1
ATOM 566 C C . GLU A 1 78 ? 12.435 10.708 8.049 1.00 90.94 78 GLU A C 1
ATOM 568 O O . GLU A 1 78 ? 13.337 11.547 8.142 1.00 90.94 78 GLU A O 1
ATOM 573 N N . SER A 1 79 ? 11.152 11.081 7.968 1.00 94.00 79 SER A N 1
ATOM 574 C CA . SER A 1 79 ? 10.755 12.482 8.112 1.00 94.00 79 SER A CA 1
ATOM 575 C C . SER A 1 79 ? 9.351 12.688 8.669 1.00 94.00 79 SER A C 1
ATOM 577 O O . SER A 1 79 ? 8.388 12.073 8.231 1.00 94.00 79 SER A O 1
ATOM 579 N N . LEU A 1 80 ? 9.191 13.689 9.539 1.00 96.88 80 LEU A N 1
ATOM 580 C CA . LEU A 1 80 ? 7.866 14.190 9.930 1.00 96.88 80 LEU A CA 1
ATOM 581 C C . LEU A 1 80 ? 7.237 15.098 8.850 1.00 96.88 80 LEU A C 1
ATOM 583 O O . LEU A 1 80 ? 6.126 15.593 9.026 1.00 96.88 80 LEU A O 1
ATOM 587 N N . ASN A 1 81 ? 7.949 15.373 7.752 1.00 95.88 81 ASN A N 1
ATOM 588 C CA . ASN A 1 81 ? 7.529 16.266 6.675 1.00 95.88 81 ASN A CA 1
ATOM 589 C C . ASN A 1 81 ? 6.995 15.463 5.468 1.00 95.88 81 ASN A C 1
ATOM 591 O O . ASN A 1 81 ? 7.802 14.784 4.829 1.00 95.88 81 ASN A O 1
ATOM 595 N N . PRO A 1 82 ? 5.705 15.602 5.088 1.00 94.12 82 PRO A N 1
ATOM 596 C CA . PRO A 1 82 ? 5.091 14.818 4.010 1.00 94.12 82 PRO A CA 1
ATOM 597 C C . PRO A 1 82 ? 5.738 14.998 2.631 1.00 94.12 82 PRO A C 1
ATOM 599 O O . PRO A 1 82 ? 5.584 14.146 1.768 1.00 94.12 82 PRO A O 1
ATOM 602 N N . PHE A 1 83 ? 6.507 16.066 2.403 1.00 92.56 83 PHE A N 1
ATOM 603 C CA . PHE A 1 83 ? 7.237 16.248 1.145 1.00 92.56 83 PHE A CA 1
ATOM 604 C C . PHE A 1 83 ? 8.574 15.492 1.089 1.00 92.56 83 PHE A C 1
ATOM 606 O O . PHE A 1 83 ? 9.256 15.568 0.072 1.00 92.56 83 PHE A O 1
ATOM 613 N N . ARG A 1 84 ? 9.003 14.821 2.168 1.00 89.00 84 ARG A N 1
ATOM 614 C CA . ARG A 1 84 ? 10.378 14.303 2.312 1.00 89.00 84 ARG A CA 1
ATOM 615 C C . ARG A 1 84 ? 10.506 12.810 2.570 1.00 89.00 84 ARG A C 1
ATOM 617 O O . ARG A 1 84 ? 11.495 12.247 2.109 1.00 89.00 84 ARG A O 1
ATOM 624 N N . GLY A 1 85 ? 9.604 12.216 3.346 1.00 85.69 85 GLY A N 1
ATOM 625 C CA . GLY A 1 85 ? 9.594 10.769 3.552 1.00 85.69 85 GLY A CA 1
ATOM 626 C C . GLY A 1 85 ? 9.059 10.027 2.331 1.00 85.69 85 GLY A C 1
ATOM 627 O O . GLY A 1 85 ? 8.323 10.603 1.530 1.00 85.69 85 GLY A O 1
ATOM 628 N N . LEU A 1 86 ? 9.456 8.763 2.200 1.00 80.31 86 LEU A N 1
ATOM 629 C CA . LEU A 1 86 ? 9.099 7.878 1.083 1.00 80.31 86 LEU A CA 1
ATOM 630 C C . LEU A 1 86 ? 8.828 6.429 1.504 1.00 80.31 86 LEU A C 1
ATOM 632 O O . LEU A 1 86 ? 8.365 5.648 0.678 1.00 80.31 86 LEU A O 1
ATOM 636 N N . ASN A 1 87 ? 9.164 6.029 2.733 1.00 82.62 87 ASN A N 1
ATOM 637 C CA . ASN A 1 87 ? 8.974 4.642 3.149 1.00 82.62 87 ASN A CA 1
ATOM 638 C C . ASN A 1 87 ? 7.549 4.417 3.701 1.00 82.62 87 ASN A C 1
ATOM 640 O O . ASN A 1 87 ? 6.852 5.363 4.072 1.00 82.62 87 ASN A O 1
ATOM 644 N N . ASP A 1 88 ? 7.092 3.164 3.764 1.00 84.69 88 ASP A N 1
ATOM 645 C CA . ASP A 1 88 ? 5.712 2.852 4.180 1.00 84.69 88 ASP A CA 1
ATOM 646 C C . ASP A 1 88 ? 5.382 3.346 5.607 1.00 84.69 88 ASP A C 1
ATOM 648 O O . ASP A 1 88 ? 4.223 3.646 5.906 1.00 84.69 88 ASP A O 1
ATOM 652 N N . ALA A 1 89 ? 6.387 3.489 6.484 1.00 89.88 89 ALA A N 1
ATOM 653 C CA . ALA A 1 89 ? 6.210 4.037 7.828 1.00 89.88 89 ALA A CA 1
ATOM 654 C C . ALA A 1 89 ? 6.044 5.570 7.811 1.00 89.88 89 ALA A C 1
ATOM 656 O O . ALA A 1 89 ? 5.178 6.087 8.523 1.00 89.88 89 ALA A O 1
ATOM 657 N N . ASP A 1 90 ? 6.812 6.290 6.978 1.00 93.00 90 ASP A N 1
ATOM 658 C CA . ASP A 1 90 ? 6.601 7.719 6.697 1.00 93.00 90 ASP A CA 1
ATOM 659 C C . ASP A 1 90 ? 5.170 7.954 6.193 1.00 93.00 90 ASP A C 1
ATOM 661 O O . ASP A 1 90 ? 4.439 8.786 6.735 1.00 93.00 90 ASP A O 1
ATOM 665 N N . TYR A 1 91 ? 4.743 7.194 5.178 1.00 92.94 91 TYR A N 1
ATOM 666 C CA . TYR A 1 91 ? 3.433 7.382 4.566 1.00 92.94 91 TYR A CA 1
ATOM 667 C C . TYR A 1 91 ? 2.276 7.027 5.504 1.00 92.94 91 TYR A C 1
ATOM 669 O O . TYR A 1 91 ? 1.317 7.795 5.569 1.00 92.94 91 TYR A O 1
ATOM 677 N N . LEU A 1 92 ? 2.348 5.936 6.277 1.00 94.69 92 LEU A N 1
ATOM 678 C CA . LEU A 1 92 ? 1.324 5.634 7.287 1.00 94.69 92 LEU A CA 1
ATOM 679 C C . LEU A 1 92 ? 1.228 6.749 8.340 1.00 94.69 92 LEU A C 1
ATOM 681 O O . LEU A 1 92 ? 0.126 7.160 8.711 1.00 94.69 92 LEU A O 1
ATOM 685 N N . PHE A 1 93 ? 2.363 7.289 8.787 1.00 96.50 93 PHE A N 1
ATOM 686 C CA . PHE A 1 93 ? 2.371 8.458 9.659 1.00 96.50 93 PHE A CA 1
ATOM 687 C C . PHE A 1 93 ? 1.684 9.669 8.996 1.00 96.50 93 PHE A C 1
ATOM 689 O O . PHE A 1 93 ? 0.868 10.333 9.642 1.00 96.50 93 PHE A O 1
ATOM 696 N N . TYR A 1 94 ? 1.923 9.923 7.704 1.00 96.31 94 TYR A N 1
ATOM 697 C CA . TYR A 1 94 ? 1.224 10.985 6.974 1.00 96.31 94 TYR A CA 1
ATOM 698 C C . TYR A 1 94 ? -0.279 10.719 6.841 1.00 96.31 94 TYR A C 1
ATOM 700 O O . TYR A 1 94 ? -1.049 11.641 7.081 1.00 96.31 94 TYR A O 1
ATOM 708 N N . GLY A 1 95 ? -0.720 9.491 6.556 1.00 95.19 95 GLY A N 1
ATOM 709 C CA . GLY A 1 95 ? -2.142 9.136 6.471 1.00 95.19 95 GLY A CA 1
ATOM 710 C C . GLY A 1 95 ? -2.895 9.270 7.801 1.00 95.19 95 GLY A C 1
ATOM 711 O O . GLY A 1 95 ? -4.065 9.656 7.825 1.00 95.19 95 GLY A O 1
ATOM 712 N N . LEU A 1 96 ? -2.233 9.001 8.931 1.00 97.12 96 LEU A N 1
ATOM 713 C CA . LEU A 1 96 ? -2.814 9.180 10.268 1.00 97.12 96 LEU A CA 1
ATOM 714 C C . LEU A 1 96 ? -2.973 10.663 10.658 1.00 97.12 96 LEU A C 1
ATOM 716 O O . LEU A 1 96 ? -3.917 11.000 11.379 1.00 97.12 96 LEU A O 1
ATOM 720 N N . VAL A 1 97 ? -2.079 11.538 10.177 1.00 98.00 97 VAL A N 1
ATOM 721 C CA . VAL A 1 97 ? -2.024 12.971 10.529 1.00 98.00 97 VAL A CA 1
ATOM 722 C C . VAL A 1 97 ? -2.749 13.870 9.518 1.00 98.00 97 VAL A C 1
ATOM 724 O O . VAL A 1 97 ? -3.430 14.819 9.913 1.00 98.00 97 VAL A O 1
ATOM 727 N N . TYR A 1 98 ? -2.631 13.601 8.222 1.00 97.56 98 TYR A N 1
ATOM 728 C CA . TYR A 1 98 ? -3.136 14.433 7.129 1.00 97.56 98 TYR A CA 1
ATOM 729 C C . TYR A 1 98 ? -4.293 13.750 6.400 1.00 97.56 98 TYR A C 1
ATOM 731 O O . TYR A 1 98 ? -4.226 12.568 6.073 1.00 97.56 98 TYR A O 1
ATOM 739 N N . ASP A 1 99 ? -5.336 14.518 6.081 1.00 96.44 99 ASP A N 1
ATOM 740 C CA . ASP A 1 99 ? -6.359 14.070 5.141 1.00 96.44 99 ASP A CA 1
ATOM 741 C C . ASP A 1 99 ? -6.080 14.551 3.721 1.00 96.44 99 ASP A C 1
ATOM 743 O O . ASP A 1 99 ? -5.347 15.508 3.458 1.00 96.44 99 ASP A O 1
ATOM 747 N N . TYR A 1 100 ? -6.766 13.881 2.812 1.00 95.62 100 TYR A N 1
ATOM 748 C CA . TYR A 1 100 ? -6.722 14.044 1.375 1.00 95.62 100 TYR A CA 1
ATOM 749 C C . TYR A 1 100 ? -8.145 14.395 0.894 1.00 95.62 100 TYR A C 1
ATOM 751 O O . TYR A 1 100 ? -9.112 14.322 1.665 1.00 95.62 100 TYR A O 1
ATOM 759 N N . LEU A 1 101 ? -8.324 14.786 -0.375 1.00 96.12 101 LEU A N 1
ATOM 760 C CA . LEU A 1 101 ? -9.673 15.087 -0.892 1.00 96.12 101 LEU A CA 1
ATOM 761 C C . LEU A 1 101 ? -10.611 13.875 -0.764 1.00 96.12 101 LEU A C 1
ATOM 763 O O . LEU A 1 101 ? -11.739 14.020 -0.289 1.00 96.12 101 LEU A O 1
ATOM 767 N N . PHE A 1 102 ? -10.111 12.689 -1.108 1.00 95.62 102 PHE A N 1
ATOM 768 C CA . PHE A 1 102 ? -10.774 11.403 -0.911 1.00 95.62 102 PHE A CA 1
ATOM 769 C C . PHE A 1 102 ? -9.894 10.477 -0.069 1.00 95.62 102 PHE A C 1
ATOM 771 O O . PHE A 1 102 ? -8.670 10.558 -0.117 1.00 95.62 102 PHE A O 1
ATOM 778 N N . ALA A 1 103 ? -10.551 9.608 0.689 1.00 93.31 103 ALA A N 1
ATOM 779 C CA . ALA A 1 103 ? -9.991 8.425 1.324 1.00 93.31 103 ALA A CA 1
ATOM 780 C C . ALA A 1 103 ? -10.158 7.201 0.405 1.00 93.31 103 ALA A C 1
ATOM 782 O O . ALA A 1 103 ? -10.757 7.299 -0.669 1.00 93.31 103 ALA A O 1
ATOM 783 N N . LEU A 1 104 ? -9.715 6.037 0.874 1.00 92.62 104 LEU A N 1
ATOM 784 C CA . LEU A 1 104 ? -10.123 4.736 0.339 1.00 92.62 104 LEU A CA 1
ATOM 785 C C . LEU A 1 104 ? -11.066 4.027 1.320 1.00 92.62 104 LEU A C 1
ATOM 787 O O . LEU A 1 104 ? -10.966 4.217 2.534 1.00 92.62 104 LEU A O 1
ATOM 791 N N . ASP A 1 105 ? -11.978 3.208 0.797 1.00 93.00 105 ASP A N 1
ATOM 792 C CA . ASP A 1 105 ? -12.623 2.154 1.583 1.00 93.00 105 ASP A CA 1
ATOM 793 C C . ASP A 1 105 ? -11.752 0.885 1.651 1.00 93.00 105 ASP A C 1
ATOM 795 O O . ASP A 1 105 ? -10.640 0.833 1.124 1.00 93.00 105 ASP A O 1
ATOM 799 N N . GLU A 1 106 ? -12.238 -0.141 2.348 1.00 93.31 106 GLU A N 1
ATOM 800 C CA . GLU A 1 106 ? -11.485 -1.373 2.614 1.00 93.31 106 GLU A CA 1
ATOM 801 C C . GLU A 1 106 ? -11.245 -2.264 1.373 1.00 93.31 106 GLU A C 1
ATOM 803 O O . GLU A 1 106 ? -10.367 -3.132 1.399 1.00 93.31 106 GLU A O 1
ATOM 808 N N . ASP A 1 107 ? -11.950 -1.975 0.274 1.00 92.81 107 ASP A N 1
ATOM 809 C CA . ASP A 1 107 ? -11.824 -2.615 -1.041 1.00 92.81 107 ASP A CA 1
ATOM 810 C C . ASP A 1 107 ? -11.055 -1.743 -2.060 1.00 92.81 107 ASP A C 1
ATOM 812 O O . ASP A 1 107 ? -10.838 -2.165 -3.197 1.00 92.81 107 ASP A O 1
ATOM 816 N N . GLY A 1 108 ? -10.614 -0.539 -1.670 1.00 91.88 108 GLY A N 1
ATOM 817 C CA . GLY A 1 108 ? -9.829 0.365 -2.519 1.00 91.88 108 GLY A CA 1
ATOM 818 C C . GLY A 1 108 ? -10.660 1.295 -3.408 1.00 91.88 108 GLY A C 1
ATOM 819 O O . GLY A 1 108 ? -10.136 1.852 -4.374 1.00 91.88 108 GLY A O 1
ATOM 820 N N . ASN A 1 109 ? -11.946 1.503 -3.113 1.00 92.81 109 ASN A N 1
ATOM 821 C CA . ASN A 1 109 ? -12.764 2.487 -3.825 1.00 92.81 109 ASN A CA 1
ATOM 822 C C . ASN A 1 109 ? -12.603 3.890 -3.201 1.00 92.81 109 ASN A C 1
ATOM 824 O O . ASN A 1 109 ? -12.571 4.009 -1.974 1.00 92.81 109 ASN A O 1
ATOM 828 N N . PRO A 1 110 ? -12.593 4.979 -3.998 1.00 92.94 110 PRO A N 1
ATOM 829 C CA . PRO A 1 110 ? -12.538 6.340 -3.461 1.00 92.94 110 PRO A CA 1
ATOM 830 C C . PRO A 1 110 ? -13.756 6.714 -2.599 1.00 92.94 110 PRO A C 1
ATOM 832 O O . PRO A 1 110 ? -14.887 6.792 -3.098 1.00 92.94 110 PRO A O 1
ATOM 835 N N . LEU A 1 111 ? -13.498 7.019 -1.327 1.00 93.38 111 LEU A N 1
ATOM 836 C CA . LEU A 1 111 ? -14.463 7.353 -0.277 1.00 93.38 111 LEU A CA 1
ATOM 837 C C . LEU A 1 111 ? -14.397 8.861 0.072 1.00 93.38 111 LEU A C 1
ATOM 839 O O . LEU A 1 111 ? -13.297 9.394 0.214 1.00 93.38 111 LEU A O 1
ATOM 843 N N . PRO A 1 112 ? -15.516 9.596 0.231 1.00 94.94 112 PRO A N 1
ATOM 844 C CA . PRO A 1 112 ? -15.462 11.046 0.456 1.00 94.94 112 PRO A CA 1
ATOM 845 C C . PRO A 1 112 ? -14.850 11.450 1.810 1.00 94.94 112 PRO A C 1
ATOM 847 O O . PRO A 1 112 ? -15.364 11.069 2.866 1.00 94.94 112 PRO A O 1
ATOM 850 N N . ASN A 1 113 ? -13.809 12.290 1.786 1.00 95.56 113 ASN A N 1
ATOM 851 C CA . ASN A 1 113 ? -13.127 12.805 2.977 1.00 95.56 113 ASN A CA 1
ATOM 852 C C . ASN A 1 113 ? -13.252 14.339 3.096 1.00 95.56 113 ASN A C 1
ATOM 854 O O . ASN A 1 113 ? -14.326 14.825 3.478 1.00 95.56 113 ASN A O 1
ATOM 858 N N . ILE A 1 114 ? -12.203 15.109 2.769 1.00 96.81 114 ILE A N 1
ATOM 859 C CA . ILE A 1 114 ? -12.248 16.582 2.756 1.00 96.81 114 ILE A CA 1
ATOM 860 C C . ILE A 1 114 ? -13.177 17.077 1.642 1.00 96.81 114 ILE A C 1
ATOM 862 O O . ILE A 1 114 ? -13.949 18.013 1.858 1.00 96.81 114 ILE A O 1
ATOM 866 N N . ALA A 1 115 ? -13.182 16.406 0.487 1.00 96.81 115 ALA A N 1
ATOM 867 C CA . ALA A 1 115 ? -14.267 16.495 -0.480 1.00 96.81 115 ALA A CA 1
ATOM 868 C C . ALA A 1 115 ? -15.394 15.524 -0.087 1.00 96.81 115 ALA A C 1
ATOM 870 O O . ALA A 1 115 ? -15.166 14.359 0.226 1.00 96.81 115 ALA A O 1
ATOM 871 N N . THR A 1 116 ? -16.630 16.015 -0.107 1.00 95.56 116 THR A N 1
ATOM 872 C CA . THR A 1 116 ? -17.858 15.230 0.111 1.00 95.56 116 THR A CA 1
ATOM 873 C C . THR A 1 116 ? -18.443 14.675 -1.190 1.00 95.56 116 THR A C 1
ATOM 875 O O . THR A 1 116 ? -19.149 13.671 -1.154 1.00 95.56 116 THR A O 1
ATOM 878 N N . ASP A 1 117 ? -18.120 15.306 -2.321 1.00 95.88 117 ASP A N 1
ATOM 879 C CA . ASP A 1 117 ? -18.448 14.883 -3.684 1.00 95.88 117 ASP A CA 1
ATOM 880 C C . ASP A 1 117 ? -17.456 15.528 -4.675 1.00 95.88 117 ASP A C 1
ATOM 882 O O . ASP A 1 117 ? -16.809 16.529 -4.338 1.00 95.88 117 ASP A O 1
ATOM 886 N N . ALA A 1 118 ? -17.345 14.970 -5.882 1.00 96.19 118 ALA A N 1
ATOM 887 C CA . ALA A 1 118 ? -16.552 15.509 -6.986 1.00 96.19 118 ALA A CA 1
ATOM 888 C C . ALA A 1 118 ? -17.237 15.247 -8.334 1.00 96.19 118 ALA A C 1
ATOM 890 O O . ALA A 1 118 ? -17.492 14.099 -8.701 1.00 96.19 118 ALA A O 1
ATOM 891 N N . ALA A 1 119 ? -17.492 16.314 -9.095 1.00 96.06 119 ALA A N 1
ATOM 892 C CA . ALA A 1 119 ? -18.196 16.257 -10.373 1.00 96.06 119 ALA A CA 1
ATOM 893 C C . ALA A 1 119 ? -17.352 16.850 -11.521 1.00 96.06 119 ALA A C 1
ATOM 895 O O . ALA A 1 119 ? -16.810 17.949 -11.364 1.00 96.06 119 ALA A O 1
ATOM 896 N N . PRO A 1 120 ? -17.260 16.178 -12.684 1.00 96.25 120 PRO A N 1
ATOM 897 C CA . PRO A 1 120 ? -16.562 16.700 -13.851 1.00 96.25 120 PRO A CA 1
ATOM 898 C C . PRO A 1 120 ? -17.444 17.665 -14.655 1.00 96.25 120 PRO A C 1
ATOM 900 O O . PRO A 1 120 ? -18.672 17.549 -14.692 1.00 96.25 120 PRO A O 1
ATOM 903 N N . ASP A 1 121 ? -16.812 18.591 -15.370 1.00 94.00 121 ASP A N 1
ATOM 904 C CA . ASP A 1 121 ? -17.474 19.414 -16.375 1.00 94.00 121 ASP A CA 1
ATOM 905 C C . ASP A 1 121 ? -17.838 18.612 -17.637 1.00 94.00 121 ASP A C 1
ATOM 907 O O . ASP A 1 121 ? -17.384 17.490 -17.861 1.00 94.00 121 ASP A O 1
ATOM 911 N N . ALA A 1 122 ? -18.644 19.207 -18.520 1.00 94.06 122 ALA A N 1
ATOM 912 C CA . ALA A 1 122 ? -19.101 18.552 -19.750 1.00 94.06 122 ALA A CA 1
ATOM 913 C C . ALA A 1 122 ? -17.980 18.243 -20.773 1.00 94.06 122 ALA A C 1
ATOM 915 O O . ALA A 1 122 ? -18.258 17.641 -21.810 1.00 94.06 122 ALA A O 1
ATOM 916 N N . ALA A 1 123 ? -16.738 18.667 -20.513 1.00 90.88 123 ALA A N 1
ATOM 917 C CA . ALA A 1 123 ? -15.553 18.309 -21.291 1.00 90.88 123 ALA A CA 1
ATOM 918 C C . ALA A 1 123 ? -14.683 17.238 -20.602 1.00 90.88 123 ALA A C 1
ATOM 920 O O . ALA A 1 123 ? -13.724 16.764 -21.211 1.00 90.88 123 ALA A O 1
ATOM 921 N N . GLY A 1 124 ? -14.982 16.876 -19.349 1.00 91.56 124 GLY A N 1
ATOM 922 C CA . GLY A 1 124 ? -14.183 15.964 -18.535 1.00 91.56 124 GLY A CA 1
ATOM 923 C C . GLY A 1 124 ? -12.832 16.530 -18.085 1.00 91.56 124 GLY A C 1
ATOM 924 O O . GLY A 1 124 ? -11.959 15.756 -17.702 1.00 91.56 124 GLY A O 1
ATOM 925 N N . ARG A 1 125 ? -12.624 17.851 -18.188 1.00 91.75 125 ARG A N 1
ATOM 926 C CA . ARG A 1 125 ? -11.321 18.519 -17.980 1.00 91.75 125 ARG A CA 1
ATOM 927 C C . ARG A 1 125 ? -11.230 19.303 -16.685 1.00 91.75 125 ARG A C 1
ATOM 929 O O . ARG A 1 125 ? -10.133 19.626 -16.252 1.00 91.75 125 ARG A O 1
ATOM 936 N N . ASN A 1 126 ? -12.366 19.647 -16.096 1.00 93.50 126 ASN A N 1
ATOM 937 C CA . ASN A 1 126 ? -12.421 20.446 -14.882 1.00 93.50 126 ASN A CA 1
ATOM 938 C C . ASN A 1 126 ? -13.269 19.689 -13.867 1.00 93.50 126 ASN A C 1
ATOM 940 O O . ASN A 1 126 ? -14.403 19.338 -14.182 1.00 93.50 126 ASN A O 1
ATOM 944 N N . TRP A 1 127 ? -12.736 19.429 -12.678 1.00 95.69 127 TRP A N 1
ATOM 945 C CA . TRP A 1 127 ? -13.454 18.740 -11.604 1.00 95.69 127 TRP A CA 1
ATOM 946 C C . TRP A 1 127 ? -13.758 19.720 -10.480 1.00 95.69 127 TRP A C 1
ATOM 948 O O . TRP A 1 127 ? -12.843 20.364 -9.969 1.00 95.69 127 TRP A O 1
ATOM 958 N N . THR A 1 128 ? -15.028 19.834 -10.097 1.00 96.19 128 THR A N 1
ATOM 959 C CA . THR A 1 128 ? -15.471 20.644 -8.956 1.00 96.19 128 THR A CA 1
ATOM 960 C C . THR A 1 128 ? -15.743 19.738 -7.763 1.00 96.19 128 THR A C 1
ATOM 962 O O . THR A 1 128 ? -16.552 18.816 -7.854 1.00 96.19 128 THR A O 1
ATOM 965 N N . TYR A 1 129 ? -15.079 20.024 -6.646 1.00 97.06 129 TYR A N 1
ATOM 966 C CA . TYR A 1 129 ? -15.138 19.273 -5.395 1.00 97.06 129 TYR A CA 1
ATOM 967 C C . TYR A 1 129 ? -15.951 20.056 -4.368 1.00 97.06 129 TYR A C 1
ATOM 969 O O . TYR A 1 129 ? -15.673 21.233 -4.120 1.00 97.06 129 TYR A O 1
ATOM 977 N N . THR A 1 130 ? -16.925 19.406 -3.733 1.00 96.19 130 THR A N 1
ATOM 978 C CA . THR A 1 130 ? -17.702 19.999 -2.636 1.00 96.19 130 THR A CA 1
ATOM 979 C C . THR A 1 130 ? -16.976 19.771 -1.313 1.00 96.19 130 THR A C 1
ATOM 981 O O . THR A 1 130 ? -17.007 18.671 -0.763 1.00 96.19 130 THR A O 1
ATOM 984 N N . ILE A 1 131 ? -16.315 20.800 -0.790 1.00 95.31 131 ILE A N 1
ATOM 985 C CA . ILE A 1 131 ? -15.480 20.726 0.414 1.00 95.31 131 ILE A CA 1
ATOM 986 C C . ILE A 1 131 ? -16.335 20.726 1.690 1.00 95.31 131 ILE A C 1
ATOM 988 O O . ILE A 1 131 ? -17.280 21.506 1.844 1.00 95.31 131 ILE A O 1
ATOM 992 N N . ARG A 1 132 ? -15.974 19.852 2.632 1.00 94.00 132 ARG A N 1
ATOM 993 C CA . ARG A 1 132 ? -16.606 19.707 3.946 1.00 94.00 132 ARG A CA 1
ATOM 994 C C . ARG A 1 132 ? -16.403 20.968 4.796 1.00 94.00 132 ARG A C 1
ATOM 996 O O . ARG A 1 132 ? -15.279 21.395 5.038 1.00 94.00 132 ARG A O 1
ATOM 1003 N N . GLN A 1 133 ? -17.497 21.547 5.285 1.00 91.31 133 GLN A N 1
ATOM 1004 C CA . GLN A 1 133 ? -17.464 22.693 6.201 1.00 91.31 133 GLN A CA 1
ATOM 1005 C C . GLN A 1 133 ? -17.303 22.235 7.659 1.00 91.31 133 GLN A C 1
ATOM 1007 O O . GLN A 1 133 ? -17.798 21.175 8.037 1.00 91.31 133 GLN A O 1
ATOM 1012 N N . GLY A 1 134 ? -16.643 23.053 8.485 1.00 91.44 134 GLY A N 1
ATOM 1013 C CA . GLY A 1 134 ? -16.447 22.784 9.918 1.00 91.44 134 GLY A CA 1
ATOM 1014 C C . GLY A 1 134 ? -15.333 21.784 10.251 1.00 91.44 134 GLY A C 1
ATOM 1015 O O . GLY A 1 134 ? -15.212 21.389 11.408 1.00 91.44 134 GLY A O 1
ATOM 1016 N N . VAL A 1 135 ? -14.523 21.388 9.262 1.00 96.69 135 VAL A N 1
ATOM 1017 C CA . VAL A 1 135 ? -13.288 20.617 9.471 1.00 96.69 135 VAL A CA 1
ATOM 1018 C C . VAL A 1 135 ? -12.306 21.432 10.313 1.00 96.69 135 VAL A C 1
ATOM 1020 O O . VAL A 1 135 ? -12.108 22.625 10.066 1.00 96.69 135 VAL A O 1
ATOM 1023 N N . LYS A 1 136 ? -11.677 20.780 11.295 1.00 97.06 136 LYS A N 1
ATOM 1024 C CA . LYS A 1 136 ? -10.694 21.393 12.190 1.00 97.06 136 LYS A CA 1
ATOM 1025 C C . LYS A 1 136 ? -9.291 20.873 11.918 1.00 97.06 136 LYS A C 1
ATOM 1027 O O . LYS A 1 136 ? -9.080 19.664 11.870 1.00 97.06 136 LYS A O 1
ATOM 1032 N N . TRP A 1 137 ? -8.340 21.797 11.830 1.00 98.56 137 TRP A N 1
ATOM 1033 C CA . TRP A 1 137 ? -6.926 21.489 12.012 1.00 98.56 137 TRP A CA 1
ATOM 1034 C C . TRP A 1 137 ? -6.672 21.034 13.454 1.00 98.56 137 TRP A C 1
ATOM 1036 O O . TRP A 1 137 ? -7.407 21.397 14.377 1.00 98.56 137 TRP A O 1
ATOM 1046 N N . HIS A 1 138 ? -5.593 20.284 13.670 1.00 98.25 138 HIS A N 1
ATOM 1047 C CA . HIS A 1 138 ? -5.181 19.800 14.995 1.00 98.25 138 HIS A CA 1
ATOM 1048 C C . HIS A 1 138 ? -4.906 20.920 16.019 1.00 98.25 138 HIS A C 1
ATOM 1050 O O . HIS A 1 138 ? -4.992 20.680 17.220 1.00 98.25 138 HIS A O 1
ATOM 1056 N N . ASP A 1 139 ? -4.639 22.153 15.574 1.00 97.12 139 ASP A N 1
ATOM 1057 C CA . ASP A 1 139 ? -4.505 23.338 16.440 1.00 97.12 139 ASP A CA 1
ATOM 1058 C C . ASP A 1 139 ? -5.853 23.983 16.849 1.00 97.12 139 ASP A C 1
ATOM 1060 O O . ASP A 1 139 ? -5.882 24.936 17.632 1.00 97.12 139 ASP A O 1
ATOM 1064 N N . GLY A 1 140 ? -6.978 23.464 16.342 1.00 96.44 140 GLY A N 1
ATOM 1065 C CA . GLY A 1 140 ? -8.338 23.952 16.586 1.00 96.44 140 GLY A CA 1
ATOM 1066 C C . GLY A 1 140 ? -8.831 25.039 15.620 1.00 96.44 140 GLY A C 1
ATOM 1067 O O . GLY A 1 140 ? -10.000 25.444 15.706 1.00 96.44 140 GLY A O 1
ATOM 1068 N N . SER A 1 141 ? -7.989 25.508 14.693 1.00 96.94 141 SER A N 1
ATOM 1069 C CA . SER A 1 141 ? -8.403 26.411 13.613 1.00 96.94 141 SER A CA 1
ATOM 1070 C C . SER A 1 141 ? -9.279 25.696 12.573 1.00 96.94 141 SER A C 1
ATOM 1072 O O . SER A 1 141 ? -9.298 24.469 12.480 1.00 96.94 141 SER A O 1
ATOM 1074 N N . ASP A 1 142 ? -10.071 26.457 11.819 1.00 95.38 142 ASP A N 1
ATOM 1075 C CA . ASP A 1 142 ? -10.901 25.920 10.735 1.00 95.38 142 ASP A CA 1
ATOM 1076 C C . ASP A 1 142 ? -10.069 25.714 9.464 1.00 95.38 142 ASP A C 1
ATOM 1078 O O . ASP A 1 142 ? -9.365 26.628 9.032 1.00 95.38 142 ASP A O 1
ATOM 1082 N N . LEU A 1 143 ? -10.201 24.545 8.832 1.00 95.88 143 LEU A N 1
ATOM 1083 C CA . LEU A 1 143 ? -9.787 24.362 7.440 1.00 95.88 143 LEU A CA 1
ATOM 1084 C C . LEU A 1 143 ? -10.690 25.198 6.533 1.00 95.88 143 LEU A C 1
ATOM 1086 O O . LEU A 1 143 ? -11.883 25.356 6.795 1.00 95.88 143 LEU A O 1
ATOM 1090 N N . THR A 1 144 ? -10.128 25.729 5.449 1.00 93.00 144 THR A N 1
ATOM 1091 C CA . THR A 1 144 ? -10.849 26.537 4.465 1.00 93.00 144 THR A CA 1
ATOM 1092 C C . THR A 1 144 ? -10.587 26.070 3.033 1.00 93.00 144 THR A C 1
ATOM 1094 O O . THR A 1 144 ? -9.642 25.336 2.745 1.00 93.00 144 THR A O 1
ATOM 1097 N N . VAL A 1 145 ? -11.388 26.569 2.087 1.00 93.00 145 VAL A N 1
ATOM 1098 C CA . VAL A 1 145 ? -11.108 26.405 0.648 1.00 93.00 145 VAL A CA 1
ATOM 1099 C C . VAL A 1 145 ? -9.762 27.006 0.220 1.00 93.00 145 VAL A C 1
ATOM 1101 O O . VAL A 1 145 ? -9.229 26.591 -0.805 1.00 93.00 145 VAL A O 1
ATOM 1104 N N . ASN A 1 146 ? -9.192 27.952 0.981 1.00 93.25 146 ASN A N 1
ATOM 1105 C CA . ASN A 1 146 ? -7.872 28.503 0.669 1.00 93.25 146 ASN A CA 1
ATOM 1106 C C . ASN A 1 146 ? -6.767 27.479 0.941 1.00 93.25 146 ASN A C 1
ATOM 1108 O O . ASN A 1 146 ? -5.862 27.381 0.127 1.00 93.25 146 ASN A O 1
ATOM 1112 N N . ASP A 1 147 ? -6.865 26.674 2.004 1.00 96.56 147 ASP A N 1
ATOM 1113 C CA . ASP A 1 147 ? -5.867 25.646 2.328 1.00 96.56 147 ASP A CA 1
ATOM 1114 C C . ASP A 1 147 ? -5.820 24.542 1.259 1.00 96.56 147 ASP A C 1
ATOM 1116 O O . ASP A 1 147 ? -4.745 24.112 0.844 1.00 96.56 147 ASP A O 1
ATOM 1120 N N . VAL A 1 148 ? -6.984 24.136 0.737 1.00 96.81 148 VAL A N 1
ATOM 1121 C CA . VAL A 1 148 ? -7.094 23.182 -0.385 1.00 96.81 148 VAL A CA 1
ATOM 1122 C C . VAL A 1 148 ? -6.475 23.762 -1.663 1.00 96.81 148 VAL A C 1
ATOM 1124 O O . VAL A 1 148 ? -5.656 23.112 -2.315 1.00 96.81 148 VAL A O 1
ATOM 1127 N N . VAL A 1 149 ? -6.824 25.008 -2.001 1.00 96.00 149 VAL A N 1
ATOM 1128 C CA . VAL A 1 149 ? -6.264 25.736 -3.153 1.00 96.00 149 VAL A CA 1
ATOM 1129 C C . VAL A 1 149 ? -4.752 25.920 -3.014 1.00 96.00 149 VAL A C 1
ATOM 1131 O O . VAL A 1 149 ? -4.024 25.703 -3.978 1.00 96.00 149 VAL A O 1
ATOM 1134 N N . PHE A 1 150 ? -4.275 26.279 -1.823 1.00 96.50 150 PHE A N 1
ATOM 1135 C CA . PHE A 1 150 ? -2.863 26.440 -1.495 1.00 96.50 150 PHE A CA 1
ATOM 1136 C C . PHE A 1 150 ? -2.108 25.118 -1.644 1.00 96.50 150 PHE A C 1
ATOM 1138 O O . PHE A 1 150 ? -1.101 25.085 -2.343 1.00 96.50 150 PHE A O 1
ATOM 1145 N N . SER A 1 151 ? -2.616 24.029 -1.059 1.00 96.12 151 SER A N 1
ATOM 1146 C CA . SER A 1 151 ? -1.989 22.701 -1.115 1.00 96.12 151 SER A CA 1
ATOM 1147 C C . SER A 1 151 ? -1.750 22.258 -2.559 1.00 96.12 151 SER A C 1
ATOM 1149 O O . SER A 1 151 ? -0.630 21.897 -2.923 1.00 96.12 151 SER A O 1
ATOM 1151 N N . ILE A 1 152 ? -2.777 22.359 -3.409 1.00 96.44 152 ILE A N 1
ATOM 1152 C CA . ILE A 1 152 ? -2.700 21.936 -4.813 1.00 96.44 152 ILE A CA 1
ATOM 1153 C C . ILE A 1 152 ? -1.844 22.910 -5.634 1.00 96.44 152 ILE A C 1
ATOM 1155 O O . ILE A 1 152 ? -0.907 22.472 -6.303 1.00 96.44 152 ILE A O 1
ATOM 1159 N N . ASN A 1 153 ? -2.090 24.225 -5.550 1.00 95.88 153 ASN A N 1
ATOM 1160 C CA . ASN A 1 153 ? -1.339 25.202 -6.348 1.00 95.88 153 ASN A CA 1
ATOM 1161 C C . ASN A 1 153 ? 0.152 25.232 -5.981 1.00 95.88 153 ASN A C 1
ATOM 1163 O O . ASN A 1 153 ? 1.000 25.301 -6.866 1.00 95.88 153 ASN A O 1
ATOM 1167 N N . LYS A 1 154 ? 0.503 25.099 -4.694 1.00 94.94 154 LYS A N 1
ATOM 1168 C CA . LYS A 1 154 ? 1.906 25.071 -4.262 1.00 94.94 154 LYS A CA 1
ATOM 1169 C C . LYS A 1 154 ? 2.667 23.900 -4.886 1.00 94.94 154 LYS A C 1
ATOM 1171 O O . LYS A 1 154 ? 3.836 24.073 -5.228 1.00 94.94 154 LYS A O 1
ATOM 1176 N N . ASN A 1 155 ? 2.012 22.753 -5.069 1.00 92.38 155 ASN A N 1
ATOM 1177 C CA . ASN A 1 155 ? 2.607 21.589 -5.718 1.00 92.38 155 ASN A CA 1
ATOM 1178 C C . ASN A 1 155 ? 2.708 21.771 -7.242 1.00 92.38 155 ASN A C 1
ATOM 1180 O O . ASN A 1 155 ? 3.811 21.660 -7.766 1.00 92.38 155 ASN A O 1
ATOM 1184 N N . ILE A 1 156 ? 1.638 22.145 -7.956 1.00 92.56 156 ILE A N 1
ATOM 1185 C CA . ILE A 1 156 ? 1.696 22.300 -9.433 1.00 92.56 156 ILE A CA 1
ATOM 1186 C C . ILE A 1 156 ? 2.651 23.415 -9.882 1.00 92.56 156 ILE A C 1
ATOM 1188 O O . ILE A 1 156 ? 3.309 23.288 -10.909 1.00 92.56 156 ILE A O 1
ATOM 1192 N N . GLU A 1 157 ? 2.779 24.496 -9.106 1.00 92.62 157 GLU A N 1
ATOM 1193 C CA . GLU A 1 157 ? 3.718 25.585 -9.400 1.00 92.62 157 GLU A CA 1
ATOM 1194 C C . GLU A 1 157 ? 5.188 25.154 -9.246 1.00 92.62 157 GLU A C 1
ATOM 1196 O O . GLU A 1 157 ? 6.080 25.818 -9.773 1.00 92.62 157 GLU A O 1
ATOM 1201 N N . ASN A 1 158 ? 5.459 24.078 -8.493 1.00 91.38 158 ASN A N 1
ATOM 1202 C CA . ASN A 1 158 ? 6.798 23.745 -8.004 1.00 91.38 158 ASN A CA 1
ATOM 1203 C C . ASN A 1 158 ? 7.109 22.234 -8.024 1.00 91.38 158 ASN A C 1
ATOM 1205 O O . ASN A 1 158 ? 7.976 21.803 -7.266 1.00 91.38 158 ASN A O 1
ATOM 1209 N N . PHE A 1 159 ? 6.443 21.419 -8.850 1.00 86.75 159 PHE A N 1
ATOM 1210 C CA . PHE A 1 159 ? 6.488 19.948 -8.737 1.00 86.75 159 PHE A CA 1
ATOM 1211 C C . PHE A 1 159 ? 7.895 19.346 -8.906 1.00 86.75 159 PHE A C 1
ATOM 1213 O O . PHE A 1 159 ? 8.245 18.421 -8.189 1.00 86.75 159 PHE A O 1
ATOM 1220 N N . PHE A 1 160 ? 8.765 19.931 -9.740 1.00 84.06 160 PHE A N 1
ATOM 1221 C CA . PHE A 1 160 ? 10.186 19.539 -9.827 1.00 84.06 160 PHE A CA 1
ATOM 1222 C C . PHE A 1 160 ? 10.991 19.783 -8.528 1.00 84.06 160 PHE A C 1
ATOM 1224 O O . PHE A 1 160 ? 12.120 19.318 -8.396 1.00 84.06 160 PHE A O 1
ATOM 1231 N N . GLN A 1 161 ? 10.456 20.563 -7.583 1.00 89.06 161 GLN A N 1
ATOM 1232 C CA . GLN A 1 161 ? 11.019 20.753 -6.242 1.00 89.06 161 GLN A CA 1
ATOM 1233 C C . GLN A 1 161 ? 10.230 19.988 -5.178 1.00 89.06 161 GLN A C 1
ATOM 1235 O O . GLN A 1 161 ? 10.860 19.414 -4.302 1.00 89.06 161 GLN A O 1
ATOM 1240 N N . LEU A 1 162 ? 8.897 19.957 -5.265 1.00 90.00 162 LEU A N 1
ATOM 1241 C CA . LEU A 1 162 ? 7.993 19.189 -4.398 1.00 90.00 162 LEU A CA 1
ATOM 1242 C C . LEU A 1 162 ? 7.635 17.849 -5.060 1.00 90.00 162 LEU A C 1
ATOM 1244 O O . LEU A 1 162 ? 6.473 17.543 -5.326 1.00 90.00 162 LEU A O 1
ATOM 1248 N N . TRP A 1 163 ? 8.667 17.076 -5.392 1.00 85.94 163 TRP A N 1
ATOM 1249 C CA . TRP A 1 163 ? 8.568 15.922 -6.289 1.00 85.94 163 TRP A CA 1
ATOM 1250 C C . TRP A 1 163 ? 7.804 14.738 -5.682 1.00 85.94 163 TRP A C 1
ATOM 1252 O O . TRP A 1 163 ? 7.220 13.968 -6.439 1.00 85.94 163 TRP A O 1
ATOM 1262 N N . ALA A 1 164 ? 7.720 14.639 -4.349 1.00 86.25 164 ALA A N 1
ATOM 1263 C CA . ALA A 1 164 ? 7.057 13.553 -3.612 1.00 86.25 164 ALA A CA 1
ATOM 1264 C C . ALA A 1 164 ? 5.610 13.247 -4.065 1.00 86.25 164 ALA A C 1
ATOM 1266 O O . ALA A 1 164 ? 5.160 12.111 -3.942 1.00 86.25 164 ALA A O 1
ATOM 1267 N N . TYR A 1 165 ? 4.895 14.235 -4.619 1.00 88.12 165 TYR A N 1
ATOM 1268 C CA . TYR A 1 165 ? 3.522 14.081 -5.123 1.00 88.12 165 TYR A CA 1
ATOM 1269 C C . TYR A 1 165 ? 3.356 14.453 -6.608 1.00 88.12 165 TYR A C 1
ATOM 1271 O O . TYR A 1 165 ? 2.226 14.610 -7.075 1.00 88.12 165 TYR A O 1
ATOM 1279 N N . GLU A 1 166 ? 4.454 14.575 -7.367 1.00 87.31 166 GLU A N 1
ATOM 1280 C CA . GLU A 1 166 ? 4.443 14.917 -8.801 1.00 87.31 166 GLU A CA 1
ATOM 1281 C C . GLU A 1 166 ? 3.446 14.078 -9.632 1.00 87.31 166 GLU A C 1
ATOM 1283 O O . GLU A 1 166 ? 2.643 14.697 -10.340 1.00 87.31 166 GLU A O 1
ATOM 1288 N N . PRO A 1 167 ? 3.353 12.737 -9.490 1.00 85.38 167 PRO A N 1
ATOM 1289 C CA . PRO A 1 167 ? 2.484 11.921 -10.345 1.00 85.38 167 PRO A CA 1
ATOM 1290 C C . PRO A 1 167 ? 0.981 12.174 -10.145 1.00 85.38 167 PRO A C 1
ATOM 1292 O O . PRO A 1 167 ? 0.178 11.903 -11.039 1.00 85.38 167 PRO A O 1
ATOM 1295 N N . TYR A 1 168 ? 0.582 12.735 -8.995 1.00 88.44 168 TYR A N 1
ATOM 1296 C CA . TYR A 1 168 ? -0.807 13.124 -8.722 1.00 88.44 168 TYR A CA 1
ATOM 1297 C C . TYR A 1 168 ? -1.160 14.519 -9.258 1.00 88.44 168 TYR A C 1
ATOM 1299 O O . TYR A 1 168 ? -2.341 14.836 -9.399 1.00 88.44 168 TYR A O 1
ATOM 1307 N N . VAL A 1 169 ? -0.162 15.368 -9.535 1.00 89.44 169 VAL A N 1
ATOM 1308 C CA . VAL A 1 169 ? -0.372 16.795 -9.842 1.00 89.44 169 VAL A CA 1
ATOM 1309 C C . VAL A 1 169 ? 0.118 17.221 -11.229 1.00 89.44 169 VAL A C 1
ATOM 1311 O O . VAL A 1 169 ? -0.287 18.271 -11.718 1.00 89.44 169 VAL A O 1
ATOM 1314 N N . ASN A 1 170 ? 0.936 16.416 -11.909 1.00 86.31 170 ASN A N 1
ATOM 1315 C CA . ASN A 1 170 ? 1.620 16.784 -13.156 1.00 86.31 170 ASN A CA 1
ATOM 1316 C C . ASN A 1 170 ? 0.721 16.995 -14.396 1.00 86.31 170 ASN A C 1
ATOM 1318 O O . ASN A 1 170 ? 1.211 17.443 -15.440 1.00 86.31 170 ASN A O 1
ATOM 1322 N N . ARG A 1 171 ? -0.582 16.687 -14.310 1.00 89.44 171 ARG A N 1
ATOM 1323 C CA . ARG A 1 171 ? -1.614 17.012 -15.322 1.00 89.44 171 ARG A CA 1
ATOM 1324 C C . ARG A 1 171 ? -2.551 18.158 -14.902 1.00 89.44 171 ARG A C 1
ATOM 1326 O O . ARG A 1 171 ? -3.406 18.564 -15.692 1.00 89.44 171 ARG A O 1
ATOM 1333 N N . ILE A 1 172 ? -2.407 18.685 -13.682 1.00 92.31 172 ILE A N 1
ATOM 1334 C CA . ILE A 1 172 ? -3.185 19.821 -13.172 1.00 92.31 172 ILE A CA 1
ATOM 1335 C C . ILE A 1 172 ? -2.559 21.134 -13.664 1.00 92.31 172 ILE A C 1
ATOM 1337 O O . ILE A 1 172 ? -1.359 21.360 -13.547 1.00 92.31 172 ILE A O 1
ATOM 1341 N N . VAL A 1 173 ? -3.400 22.024 -14.188 1.00 93.19 173 VAL A N 1
ATOM 1342 C CA . VAL A 1 173 ? -3.038 23.362 -14.680 1.00 93.19 173 VAL A CA 1
ATOM 1343 C C . VAL A 1 173 ? -3.254 24.433 -13.609 1.00 93.19 173 VAL A C 1
ATOM 1345 O O . VAL A 1 173 ? -2.467 25.371 -13.514 1.00 93.19 173 VAL A O 1
ATOM 1348 N N . GLN A 1 174 ? -4.337 24.324 -12.831 1.00 93.06 174 GLN A N 1
ATOM 1349 C CA . GLN A 1 174 ? -4.741 25.314 -11.825 1.00 93.06 174 GLN A CA 1
ATOM 1350 C C . GLN A 1 174 ? -5.732 24.702 -10.824 1.00 93.06 174 GLN A C 1
ATOM 1352 O O . GLN A 1 174 ? -6.464 23.769 -11.155 1.00 93.06 174 GLN A O 1
ATOM 1357 N N . CYS A 1 175 ? -5.809 25.273 -9.623 1.00 93.88 175 CYS A N 1
ATOM 1358 C CA . CYS A 1 175 ? -6.860 25.034 -8.638 1.00 93.88 175 CYS A CA 1
ATOM 1359 C C . CYS A 1 175 ? -7.453 26.375 -8.160 1.00 93.88 175 CYS A C 1
ATOM 1361 O O . CYS A 1 175 ? -6.709 27.271 -7.756 1.00 93.88 175 CYS A O 1
ATOM 1363 N N . ASP A 1 176 ? -8.781 26.533 -8.194 1.00 91.69 176 ASP A N 1
ATOM 1364 C CA . ASP A 1 176 ? -9.482 27.737 -7.718 1.00 91.69 176 ASP A CA 1
ATOM 1365 C C . ASP A 1 176 ? -10.669 27.418 -6.816 1.00 91.69 176 ASP A C 1
ATOM 1367 O O . ASP A 1 176 ? -11.534 26.620 -7.160 1.00 91.69 176 ASP A O 1
ATOM 1371 N N . ALA A 1 177 ? -10.800 28.157 -5.716 1.00 84.81 177 ALA A N 1
ATOM 1372 C CA . ALA A 1 177 ? -12.053 28.229 -4.977 1.00 84.81 177 ALA A CA 1
ATOM 1373 C C . ALA A 1 177 ? -13.092 29.002 -5.808 1.00 84.81 177 ALA A C 1
ATOM 1375 O O . ALA A 1 177 ? -12.944 30.212 -6.014 1.00 84.81 177 ALA A O 1
ATOM 1376 N N . THR A 1 178 ? -14.160 28.335 -6.252 1.00 72.56 178 THR A N 1
ATOM 1377 C CA . THR A 1 178 ? -15.289 28.983 -6.946 1.00 72.56 178 THR A CA 1
ATOM 1378 C C . THR A 1 178 ? -16.126 29.817 -5.973 1.00 72.56 178 THR A C 1
ATOM 1380 O O . THR A 1 178 ? -16.675 30.855 -6.346 1.00 72.56 178 THR A O 1
ATOM 1383 N N . THR A 1 179 ? -16.157 29.431 -4.694 1.00 61.81 179 THR A N 1
ATOM 1384 C CA . THR A 1 179 ? -16.893 30.121 -3.625 1.00 61.81 179 THR A CA 1
ATOM 1385 C C . THR A 1 179 ? -15.961 30.884 -2.679 1.00 61.81 179 THR A C 1
ATOM 1387 O O . THR A 1 179 ? -15.830 30.533 -1.506 1.00 61.81 179 THR A O 1
ATOM 1390 N N . ARG A 1 180 ? -15.314 31.958 -3.158 1.00 58.38 180 ARG A N 1
ATOM 1391 C CA . ARG A 1 180 ? -14.542 32.876 -2.292 1.00 58.38 180 ARG A CA 1
ATOM 1392 C C . ARG A 1 180 ? -15.463 33.912 -1.613 1.00 58.38 180 ARG A C 1
ATOM 1394 O O . ARG A 1 180 ? -15.982 34.790 -2.309 1.00 58.38 180 ARG A O 1
ATOM 1401 N N . PRO A 1 181 ? -15.651 33.889 -0.277 1.00 53.00 181 PRO A N 1
ATOM 1402 C CA . PRO A 1 181 ? -16.375 34.942 0.433 1.00 53.00 181 PRO A CA 1
ATOM 1403 C C . PRO A 1 181 ? -15.589 36.263 0.426 1.00 53.00 181 PRO A C 1
ATOM 1405 O O . PRO A 1 181 ? -14.667 36.474 1.215 1.00 53.00 181 PRO A O 1
ATOM 1408 N N . TYR A 1 182 ? -15.967 37.190 -0.456 1.00 48.38 182 TYR A N 1
ATOM 1409 C CA . TYR A 1 182 ? -15.414 38.545 -0.434 1.00 48.38 182 TYR A CA 1
ATOM 1410 C C . TYR A 1 182 ? -15.788 39.291 0.859 1.00 48.38 182 TYR A C 1
ATOM 1412 O O . TYR A 1 182 ? -16.878 39.121 1.407 1.00 48.38 182 TYR A O 1
ATOM 1420 N N . CYS A 1 183 ? -14.859 40.134 1.326 1.00 51.00 183 CYS A N 1
ATOM 1421 C CA . CYS A 1 183 ? -15.017 41.116 2.411 1.00 51.00 183 CYS A CA 1
ATOM 1422 C C . CYS A 1 183 ? -15.713 40.639 3.709 1.00 51.00 183 CYS A C 1
ATOM 1424 O O . CYS A 1 183 ? -16.312 41.448 4.416 1.00 51.00 183 CYS A O 1
ATOM 1426 N N . GLY A 1 184 ? -15.580 39.356 4.065 1.00 50.88 184 GLY A N 1
ATOM 1427 C CA . GLY A 1 184 ? -16.106 38.807 5.322 1.00 50.88 184 GLY A CA 1
ATOM 1428 C C . GLY A 1 184 ? -17.604 38.484 5.303 1.00 50.88 184 GLY A C 1
ATOM 1429 O O . GLY A 1 184 ? -18.199 38.297 6.363 1.00 50.88 184 GLY A O 1
ATOM 1430 N N . ALA A 1 185 ? -18.227 38.409 4.124 1.00 48.31 185 ALA A N 1
ATOM 1431 C CA . ALA A 1 185 ? -19.544 37.798 3.989 1.00 48.31 185 ALA A CA 1
ATOM 1432 C C . ALA A 1 185 ? -19.479 36.297 4.330 1.00 48.31 185 ALA A C 1
ATOM 1434 O O . ALA A 1 185 ? -18.516 35.619 3.981 1.00 48.31 185 ALA A O 1
ATOM 1435 N N . VAL A 1 186 ? -20.518 35.747 4.963 1.00 52.91 186 VAL A N 1
ATOM 1436 C CA . VAL A 1 186 ? -20.650 34.287 5.095 1.00 52.91 186 VAL A CA 1
ATOM 1437 C C . VAL A 1 186 ? -21.003 33.715 3.721 1.00 52.91 186 VAL A C 1
ATOM 1439 O O . VAL A 1 186 ? -21.956 34.180 3.094 1.00 52.91 186 VAL A O 1
ATOM 1442 N N . ALA A 1 187 ? -20.252 32.719 3.247 1.00 56.12 187 ALA A N 1
ATOM 1443 C CA . ALA A 1 187 ? -20.603 31.991 2.030 1.00 56.12 187 ALA A CA 1
ATOM 1444 C C . ALA A 1 187 ? -21.922 31.229 2.252 1.00 56.12 187 ALA A C 1
ATOM 1446 O O . ALA A 1 187 ? -22.030 30.434 3.180 1.00 56.12 187 ALA A O 1
ATOM 1447 N N . THR A 1 188 ? -22.934 31.499 1.425 1.00 55.47 188 THR A N 1
ATOM 1448 C CA . THR A 1 188 ? -24.291 30.930 1.562 1.00 55.47 188 THR A CA 1
ATOM 1449 C C . THR A 1 188 ? -24.554 29.715 0.669 1.00 55.47 188 THR A C 1
ATOM 1451 O O . THR A 1 188 ? -25.654 29.166 0.702 1.00 55.47 188 THR A O 1
ATOM 1454 N N . GLY A 1 189 ? -23.572 29.313 -0.139 1.00 59.72 189 GLY A N 1
ATOM 1455 C CA . GLY A 1 189 ? -23.569 28.057 -0.888 1.00 59.72 189 GLY A CA 1
ATOM 1456 C C . GLY A 1 189 ? -22.707 26.982 -0.209 1.00 59.72 189 GLY A C 1
ATOM 1457 O O . GLY A 1 189 ? -22.141 27.238 0.860 1.00 59.72 189 GLY A O 1
ATOM 1458 N N . PRO A 1 190 ? -22.569 25.796 -0.832 1.00 74.56 190 PRO A N 1
ATOM 1459 C CA . PRO A 1 190 ? -21.500 24.862 -0.484 1.00 74.56 190 PRO A CA 1
ATOM 1460 C C . PRO A 1 190 ? -20.130 25.549 -0.566 1.00 74.56 190 PRO A C 1
ATOM 1462 O O . PRO A 1 190 ? -19.976 26.595 -1.197 1.00 74.56 190 PRO A O 1
ATOM 1465 N N . TRP A 1 191 ? -19.123 24.962 0.073 1.00 88.69 191 TRP A N 1
ATOM 1466 C CA . TRP A 1 191 ? -17.741 25.307 -0.243 1.00 88.69 191 TRP A CA 1
ATOM 1467 C C . TRP A 1 191 ? -17.299 24.485 -1.443 1.00 88.69 191 TRP A C 1
ATOM 1469 O O . TRP A 1 191 ? -17.423 23.265 -1.431 1.00 88.69 191 TRP A O 1
ATOM 1479 N N . GLU A 1 192 ? -16.794 25.149 -2.473 1.00 93.00 192 GLU A N 1
ATOM 1480 C CA . GLU A 1 192 ? -16.405 24.507 -3.721 1.00 93.00 192 GLU A CA 1
ATOM 1481 C C . GLU A 1 192 ? -15.027 24.975 -4.187 1.00 93.00 192 GLU A C 1
ATOM 1483 O O . GLU A 1 192 ? -14.654 26.151 -4.072 1.00 93.00 192 GLU A O 1
ATOM 1488 N N . VAL A 1 193 ? -14.286 24.019 -4.740 1.00 94.88 193 VAL A N 1
ATOM 1489 C CA . VAL A 1 193 ? -12.984 24.213 -5.372 1.00 94.88 193 VAL A CA 1
ATOM 1490 C C . VAL A 1 193 ? -13.003 23.477 -6.709 1.00 94.88 193 VAL A C 1
ATOM 1492 O O . VAL A 1 193 ? -13.489 22.351 -6.771 1.00 94.88 193 VAL A O 1
ATOM 1495 N N . THR A 1 194 ? -12.490 24.087 -7.773 1.00 95.88 194 THR A N 1
ATOM 1496 C CA . THR A 1 194 ? -12.363 23.474 -9.099 1.00 95.88 194 THR A CA 1
ATOM 1497 C C . THR A 1 194 ? -10.893 23.283 -9.449 1.00 95.88 194 THR A C 1
ATOM 1499 O O . THR A 1 194 ? -10.112 24.236 -9.420 1.00 95.88 194 THR A O 1
ATOM 1502 N N . VAL A 1 195 ? -10.529 22.052 -9.807 1.00 96.50 195 VAL A N 1
ATOM 1503 C CA . VAL A 1 195 ? -9.213 21.688 -10.347 1.00 96.50 195 VAL A CA 1
ATOM 1504 C C . VAL A 1 195 ? -9.334 21.566 -11.863 1.00 96.50 195 VAL A C 1
ATOM 1506 O O . VAL A 1 195 ? -10.214 20.866 -12.369 1.00 96.50 195 VAL A O 1
ATOM 1509 N N . TYR A 1 196 ? -8.458 22.263 -12.579 1.00 95.25 196 TYR A N 1
ATOM 1510 C CA . TYR A 1 196 ? -8.410 22.325 -14.038 1.00 95.25 196 TYR A CA 1
ATOM 1511 C C . TYR A 1 196 ? -7.276 21.427 -14.535 1.00 95.25 196 TYR A C 1
ATOM 1513 O O . TYR A 1 196 ? -6.137 21.594 -14.099 1.00 95.25 196 TYR A O 1
ATOM 1521 N N . PHE A 1 197 ? -7.562 20.511 -15.455 1.00 94.38 197 PHE A N 1
ATOM 1522 C CA . PHE A 1 197 ? -6.594 19.587 -16.050 1.00 94.38 197 PHE A CA 1
ATOM 1523 C C . PHE A 1 197 ? -6.306 19.962 -17.511 1.00 94.38 197 PHE A C 1
ATOM 1525 O O . PHE A 1 197 ? -7.128 20.586 -18.190 1.00 94.38 197 PHE A O 1
ATOM 1532 N N . ASP A 1 198 ? -5.128 19.595 -18.019 1.00 92.75 198 ASP A N 1
ATOM 1533 C CA . ASP A 1 198 ? -4.693 19.983 -19.371 1.00 92.75 198 ASP A CA 1
ATOM 1534 C C . ASP A 1 198 ? -5.479 19.283 -20.505 1.00 92.75 198 ASP A C 1
ATOM 1536 O O . ASP A 1 198 ? -5.588 19.795 -21.625 1.00 92.75 198 ASP A O 1
ATOM 1540 N N . ARG A 1 199 ? -6.093 18.138 -20.191 1.00 92.75 199 ARG A N 1
ATOM 1541 C CA . ARG A 1 199 ? -6.874 17.260 -21.075 1.00 92.75 199 ARG A CA 1
ATOM 1542 C C . ARG A 1 199 ? -8.023 16.593 -20.295 1.00 92.75 199 ARG A C 1
ATOM 1544 O O . ARG A 1 199 ? -8.133 16.821 -19.091 1.00 92.75 199 ARG A O 1
ATOM 1551 N N . PRO A 1 200 ? -8.916 15.813 -20.938 1.00 95.00 200 PRO A N 1
ATOM 1552 C CA . PRO A 1 200 ? -9.917 15.037 -20.209 1.00 95.00 200 PRO A CA 1
ATOM 1553 C C . PRO A 1 200 ? -9.224 14.055 -19.261 1.00 95.00 200 PRO A C 1
ATOM 1555 O O . PRO A 1 200 ? -8.302 13.358 -19.676 1.00 95.00 200 PRO A O 1
ATOM 1558 N N . PHE A 1 201 ? -9.623 14.056 -17.990 1.00 94.94 201 PHE A N 1
ATOM 1559 C CA . PHE A 1 201 ? -8.874 13.395 -16.924 1.00 94.94 201 PHE A CA 1
ATOM 1560 C C . PHE A 1 201 ? -9.826 12.669 -15.965 1.00 94.94 201 PHE A C 1
ATOM 1562 O O . PHE A 1 201 ? -10.231 13.195 -14.929 1.00 94.94 201 PHE A O 1
ATOM 1569 N N . VAL A 1 202 ? -10.192 11.441 -16.331 1.00 94.88 202 VAL A N 1
ATOM 1570 C CA . VAL A 1 202 ? -11.030 10.513 -15.550 1.00 94.88 202 VAL A CA 1
ATOM 1571 C C . VAL A 1 202 ? -10.495 10.235 -14.132 1.00 94.88 202 VAL A C 1
ATOM 1573 O O . VAL A 1 202 ? -11.325 10.207 -13.220 1.00 94.88 202 VAL A O 1
ATOM 1576 N N . PRO A 1 203 ? -9.169 10.106 -13.878 1.00 93.25 203 PRO A N 1
ATOM 1577 C CA . PRO A 1 203 ? -8.656 9.938 -12.512 1.00 93.25 203 PRO A CA 1
ATOM 1578 C C . PRO A 1 203 ? -8.954 11.141 -11.606 1.00 93.25 203 PRO A C 1
ATOM 1580 O O . PRO A 1 203 ? -8.948 11.012 -10.389 1.00 93.25 203 PRO A O 1
ATOM 1583 N N . GLY A 1 204 ? -9.297 12.305 -12.171 1.00 91.44 204 GLY A N 1
ATOM 1584 C CA . GLY A 1 204 ? -9.615 13.520 -11.419 1.00 91.44 204 GLY A CA 1
ATOM 1585 C C . GLY A 1 204 ? -10.808 13.399 -10.467 1.00 91.44 204 GLY A C 1
ATOM 1586 O O . GLY A 1 204 ? -11.049 14.322 -9.705 1.00 91.44 204 GLY A O 1
ATOM 1587 N N . LYS A 1 205 ? -11.534 12.273 -10.435 1.00 90.19 205 LYS A N 1
ATOM 1588 C CA . LYS A 1 205 ? -12.478 11.995 -9.344 1.00 90.19 205 LYS A CA 1
ATOM 1589 C C . LYS A 1 205 ? -11.777 12.004 -7.979 1.00 90.19 205 LYS A C 1
ATOM 1591 O O . LYS A 1 205 ? -12.336 12.524 -7.019 1.00 90.19 205 LYS A O 1
ATOM 1596 N N . ALA A 1 206 ? -10.589 11.404 -7.891 1.00 89.38 206 ALA A N 1
ATOM 1597 C CA . ALA A 1 206 ? -9.828 11.254 -6.658 1.00 89.38 206 ALA A CA 1
ATOM 1598 C C . ALA A 1 206 ? -8.329 11.141 -6.964 1.00 89.38 206 ALA A C 1
ATOM 1600 O O . ALA A 1 206 ? -7.909 10.277 -7.726 1.00 89.38 206 ALA A O 1
ATOM 1601 N N . PHE A 1 207 ? -7.528 11.998 -6.338 1.00 87.62 207 PHE A N 1
ATOM 1602 C CA . PHE A 1 207 ? -6.069 11.942 -6.369 1.00 87.62 207 PHE A CA 1
ATOM 1603 C C . PHE A 1 207 ? -5.532 12.252 -4.972 1.00 87.62 207 PHE A C 1
ATOM 1605 O O . PHE A 1 207 ? -6.171 12.980 -4.202 1.00 87.62 207 PHE A O 1
ATOM 1612 N N . TYR A 1 208 ? -4.359 11.714 -4.643 1.00 90.44 208 TYR A N 1
ATOM 1613 C CA . TYR A 1 208 ? -3.899 11.661 -3.260 1.00 90.44 208 TYR A CA 1
ATOM 1614 C C . TYR A 1 208 ? -2.719 12.603 -2.996 1.00 90.44 208 TYR A C 1
ATOM 1616 O O . TYR A 1 208 ? -1.573 12.197 -2.827 1.00 90.44 208 TYR A O 1
ATOM 1624 N N . LEU A 1 209 ? -3.051 13.893 -2.906 1.00 92.62 209 LEU A N 1
ATOM 1625 C CA . LEU A 1 209 ? -2.200 14.938 -2.332 1.00 92.62 209 LEU A CA 1
ATOM 1626 C C . LEU A 1 209 ? -2.693 15.291 -0.909 1.00 92.62 209 LEU A C 1
ATOM 1628 O O . LEU A 1 209 ? -3.887 15.584 -0.772 1.00 92.62 209 LEU A O 1
ATOM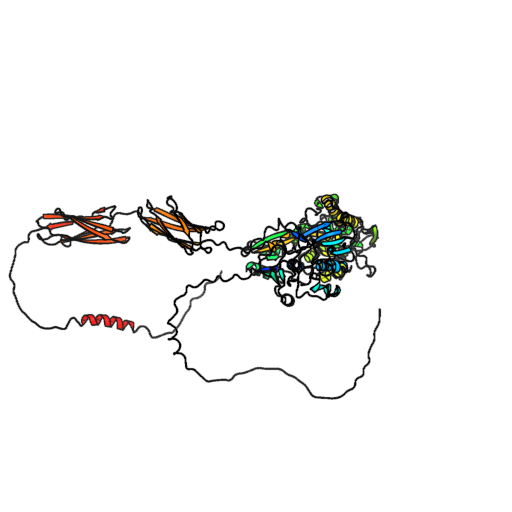 1632 N N . PRO A 1 210 ? -1.836 15.301 0.133 1.00 94.75 210 PRO A N 1
ATOM 1633 C CA . PRO A 1 210 ? -2.253 15.677 1.483 1.00 94.75 210 PRO A CA 1
ATOM 1634 C C . PRO A 1 210 ? -2.587 17.171 1.554 1.00 94.75 210 PRO A C 1
ATOM 1636 O O . PRO A 1 210 ? -1.888 18.012 0.979 1.00 94.75 210 PRO A O 1
ATOM 1639 N N . ILE A 1 211 ? -3.647 17.516 2.283 1.00 97.12 211 ILE A N 1
ATOM 1640 C CA . ILE A 1 211 ? -4.054 18.908 2.485 1.00 97.12 211 ILE A CA 1
ATOM 1641 C C . ILE A 1 211 ? -3.273 19.495 3.667 1.00 97.12 211 ILE A C 1
ATOM 1643 O O . ILE A 1 211 ? -3.311 18.976 4.782 1.00 97.12 211 ILE A O 1
ATOM 1647 N N . ILE A 1 212 ? -2.564 20.597 3.420 1.00 97.06 212 ILE A N 1
ATOM 1648 C CA . ILE A 1 212 ? -1.673 21.271 4.372 1.00 97.06 212 ILE A CA 1
ATOM 1649 C C . ILE A 1 212 ? -2.182 22.674 4.729 1.00 97.06 212 ILE A C 1
ATOM 1651 O O . ILE A 1 212 ? -2.739 23.386 3.894 1.00 97.06 212 ILE A O 1
ATOM 1655 N N . GLN A 1 213 ? -1.966 23.087 5.979 1.00 97.69 213 GLN A N 1
ATOM 1656 C CA . GLN A 1 213 ? -2.448 24.368 6.500 1.00 97.69 213 GLN A CA 1
ATOM 1657 C C . GLN A 1 213 ? -1.683 25.549 5.874 1.00 97.69 213 GLN A C 1
ATOM 1659 O O . GLN A 1 213 ? -0.459 25.646 6.019 1.00 97.69 213 GLN A O 1
ATOM 1664 N N . GLU A 1 214 ? -2.381 26.504 5.247 1.00 96.69 214 GLU A N 1
ATOM 1665 C CA . GLU A 1 214 ? -1.740 27.679 4.626 1.00 96.69 214 GLU A CA 1
ATOM 1666 C C . GLU A 1 214 ? -0.946 28.495 5.667 1.00 96.69 214 GLU A C 1
ATOM 1668 O O . GLU A 1 214 ? 0.141 28.999 5.378 1.00 96.69 214 GLU A O 1
ATOM 1673 N N . ALA A 1 215 ? -1.436 28.565 6.910 1.00 96.50 215 ALA A N 1
ATOM 1674 C CA . ALA A 1 215 ? -0.790 29.294 8.003 1.00 96.50 215 ALA A CA 1
ATOM 1675 C C . ALA A 1 215 ? 0.567 28.702 8.443 1.00 96.50 215 ALA A C 1
ATOM 1677 O O . ALA A 1 215 ? 1.493 29.468 8.720 1.00 96.50 215 ALA A O 1
ATOM 1678 N N . GLN A 1 216 ? 0.715 27.372 8.477 1.00 97.06 216 GLN A N 1
ATOM 1679 C CA . GLN A 1 216 ? 1.983 26.707 8.808 1.00 97.06 216 GLN A CA 1
ATOM 1680 C C . GLN A 1 216 ? 2.988 26.788 7.646 1.00 97.06 216 GLN A C 1
ATOM 1682 O O . GLN A 1 216 ? 4.177 27.031 7.862 1.00 97.06 216 GLN A O 1
ATOM 1687 N N . TRP A 1 217 ? 2.520 26.588 6.411 1.00 97.25 217 TRP A N 1
ATOM 1688 C CA . TRP A 1 217 ? 3.386 26.314 5.260 1.00 97.25 217 TRP A CA 1
ATOM 1689 C C . TRP A 1 217 ? 3.604 27.523 4.335 1.00 97.25 217 TRP A C 1
ATOM 1691 O O . TRP A 1 217 ? 4.643 27.619 3.678 1.00 97.25 217 TRP A O 1
ATOM 1701 N N . GLY A 1 218 ? 2.677 28.483 4.286 1.00 96.12 218 GLY A N 1
ATOM 1702 C CA . GLY A 1 218 ? 2.677 29.597 3.325 1.00 96.12 218 GLY A CA 1
ATOM 1703 C C . GLY A 1 218 ? 3.913 30.500 3.372 1.00 96.12 218 GLY A C 1
ATOM 1704 O O . GLY A 1 218 ? 4.331 31.026 2.340 1.00 96.12 218 GLY A O 1
ATOM 1705 N N . GLY A 1 219 ? 4.551 30.624 4.540 1.00 96.12 219 GLY A N 1
ATOM 1706 C CA . GLY A 1 219 ? 5.786 31.396 4.724 1.00 96.12 219 GLY A CA 1
ATOM 1707 C C . GLY A 1 219 ? 7.057 30.755 4.148 1.00 96.12 219 GLY A C 1
ATOM 1708 O O . GLY A 1 219 ? 8.102 31.407 4.134 1.00 96.12 219 GLY A O 1
ATOM 1709 N N . LEU A 1 220 ? 7.000 29.500 3.686 1.00 96.62 220 LEU A N 1
ATOM 1710 C CA . LEU A 1 220 ? 8.155 28.761 3.169 1.00 96.62 220 LEU A CA 1
ATOM 1711 C C . LEU A 1 220 ? 8.245 28.834 1.635 1.00 96.62 220 LEU A C 1
ATOM 1713 O O . LEU A 1 220 ? 7.256 28.668 0.911 1.00 96.62 220 LEU A O 1
ATOM 1717 N N . SER A 1 221 ? 9.463 29.011 1.116 1.00 95.94 221 SER A N 1
ATOM 1718 C CA . SER A 1 221 ? 9.762 28.689 -0.287 1.00 95.94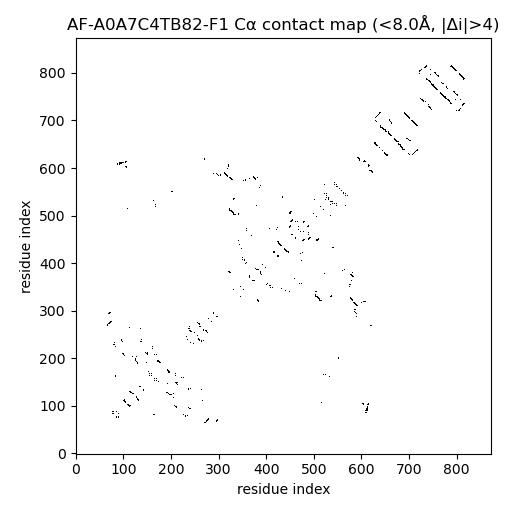 221 SER A CA 1
ATOM 1719 C C . SER A 1 221 ? 9.744 27.164 -0.508 1.00 95.94 221 SER A C 1
ATOM 1721 O O . SER A 1 221 ? 9.988 26.421 0.445 1.00 95.94 221 SER A O 1
ATOM 1723 N N . PRO A 1 222 ? 9.500 26.660 -1.732 1.00 93.44 222 PRO A N 1
ATOM 1724 C CA . PRO A 1 222 ? 9.425 25.215 -1.977 1.00 93.44 222 PRO A CA 1
ATOM 1725 C C . PRO A 1 222 ? 10.747 24.508 -1.648 1.00 93.44 222 PRO A C 1
ATOM 1727 O O . PRO A 1 222 ? 10.750 23.462 -1.013 1.00 93.44 222 PRO A O 1
ATOM 1730 N N . ALA A 1 223 ? 11.889 25.139 -1.941 1.00 93.62 223 ALA A N 1
ATOM 1731 C CA . ALA A 1 223 ? 13.201 24.638 -1.532 1.00 93.62 223 ALA A CA 1
ATOM 1732 C C . ALA A 1 223 ? 13.397 24.572 0.001 1.00 93.62 223 ALA A C 1
ATOM 1734 O O . ALA A 1 223 ? 14.176 23.749 0.478 1.00 93.62 223 ALA A O 1
ATOM 1735 N N . GLN A 1 224 ? 12.701 25.402 0.790 1.00 95.44 224 GLN A N 1
ATOM 1736 C CA . GLN A 1 224 ? 12.684 25.256 2.251 1.00 95.44 224 GLN A CA 1
ATOM 1737 C C . GLN A 1 224 ? 11.764 24.115 2.689 1.00 95.44 224 GLN A C 1
ATOM 1739 O O . GLN A 1 224 ? 12.173 23.321 3.530 1.00 95.44 224 GLN A O 1
ATOM 1744 N N . MET A 1 225 ? 10.569 24.005 2.098 1.00 94.75 225 MET A N 1
ATOM 1745 C CA . MET A 1 225 ? 9.640 22.895 2.349 1.00 94.75 225 MET A CA 1
ATOM 1746 C C . MET A 1 225 ? 10.308 21.543 2.083 1.00 94.75 225 MET A C 1
ATOM 1748 O O . MET A 1 225 ? 10.270 20.673 2.943 1.00 94.75 225 MET A O 1
ATOM 1752 N N . GLN A 1 226 ? 10.980 21.398 0.940 1.00 91.88 226 GLN A N 1
ATOM 1753 C CA . GLN A 1 226 ? 11.595 20.143 0.518 1.00 91.88 226 GLN A CA 1
ATOM 1754 C C . GLN A 1 226 ? 12.899 19.808 1.259 1.00 91.88 226 GLN A C 1
ATOM 1756 O O . GLN A 1 226 ? 13.154 18.644 1.543 1.00 91.88 226 GLN A O 1
ATOM 1761 N N . TYR A 1 227 ? 13.759 20.794 1.546 1.00 91.44 227 TYR A N 1
ATOM 1762 C CA . TYR A 1 227 ? 15.153 20.517 1.940 1.00 91.44 227 TYR A CA 1
ATOM 1763 C C . TYR A 1 227 ? 15.594 21.137 3.276 1.00 91.44 227 TYR A C 1
ATOM 1765 O O . TYR A 1 227 ? 16.745 20.952 3.667 1.00 91.44 227 TYR A O 1
ATOM 1773 N N . GLN A 1 228 ? 14.746 21.924 3.954 1.00 94.31 228 GLN A N 1
ATOM 1774 C CA . GLN A 1 228 ? 15.148 22.701 5.147 1.00 94.31 228 GLN A CA 1
ATOM 1775 C C . GLN A 1 228 ? 14.105 22.723 6.275 1.00 94.31 228 GLN A C 1
ATOM 1777 O O . GLN A 1 228 ? 14.349 23.331 7.317 1.00 94.31 228 GLN A O 1
ATOM 1782 N N . TYR A 1 229 ? 12.944 22.096 6.078 1.00 95.44 229 TYR A N 1
ATOM 1783 C CA . TYR A 1 229 ? 11.896 21.968 7.082 1.00 95.44 229 TYR A CA 1
ATOM 1784 C C . TYR A 1 229 ? 11.794 20.503 7.515 1.00 95.44 229 TYR A C 1
ATOM 1786 O O . TYR A 1 229 ? 11.553 19.620 6.691 1.00 95.44 229 TYR A O 1
ATOM 1794 N N . ASP A 1 230 ? 11.989 20.239 8.805 1.00 95.12 230 ASP A N 1
ATOM 1795 C CA . ASP A 1 230 ? 11.825 18.903 9.400 1.00 95.12 230 ASP A CA 1
ATOM 1796 C C . ASP A 1 230 ? 10.414 18.690 9.983 1.00 95.12 230 ASP A C 1
ATOM 1798 O O . ASP A 1 230 ? 10.138 17.634 10.532 1.00 95.12 230 ASP A O 1
ATOM 1802 N N . ASN A 1 231 ? 9.523 19.690 9.882 1.00 96.56 231 ASN A N 1
ATOM 1803 C CA . ASN A 1 231 ? 8.136 19.650 10.371 1.00 96.56 231 ASN A CA 1
ATOM 1804 C C . ASN A 1 231 ? 7.993 19.139 11.824 1.00 96.56 231 ASN A C 1
ATOM 1806 O O . ASN A 1 231 ? 7.137 18.320 12.127 1.00 96.56 231 ASN A O 1
ATOM 1810 N N . LEU A 1 232 ? 8.821 19.639 12.750 1.00 96.81 232 LEU A N 1
ATOM 1811 C CA . LEU A 1 232 ? 8.904 19.153 14.144 1.00 96.81 232 LEU A CA 1
ATOM 1812 C C . LEU A 1 232 ? 7.632 19.353 15.007 1.00 96.81 232 LEU A C 1
ATOM 1814 O O . LEU A 1 232 ? 7.633 18.984 16.181 1.00 96.81 232 LEU A O 1
ATOM 1818 N N . ASN A 1 233 ? 6.575 19.940 14.441 1.00 96.06 233 ASN A N 1
ATOM 1819 C CA . ASN A 1 233 ? 5.224 20.019 14.998 1.00 96.06 233 ASN A CA 1
ATOM 1820 C C . ASN A 1 233 ? 4.216 19.874 13.833 1.00 96.06 233 ASN A C 1
ATOM 1822 O O . ASN A 1 233 ? 3.747 20.889 13.310 1.00 96.06 233 ASN A O 1
ATOM 1826 N N . PRO A 1 234 ? 3.919 18.646 13.377 1.00 97.56 234 PRO A N 1
ATOM 1827 C CA . PRO A 1 234 ? 2.966 18.394 12.299 1.00 97.56 234 PRO A CA 1
ATOM 1828 C C . PRO A 1 234 ? 1.554 18.841 12.691 1.00 97.56 234 PRO A C 1
ATOM 1830 O O . PRO A 1 234 ? 1.083 18.530 13.783 1.00 97.56 234 PRO A O 1
ATOM 1833 N N . ILE A 1 235 ? 0.886 19.573 11.799 1.00 98.06 235 ILE A N 1
ATOM 1834 C CA . ILE A 1 235 ? -0.520 19.967 11.936 1.00 98.06 235 ILE A CA 1
ATOM 1835 C C . ILE A 1 235 ? -1.242 19.477 10.686 1.00 98.06 235 ILE A C 1
ATOM 1837 O O . ILE A 1 235 ? -0.920 19.905 9.577 1.00 98.06 235 ILE A O 1
ATOM 1841 N N . GLY A 1 236 ? -2.213 18.589 10.877 1.00 97.88 236 GLY A N 1
ATOM 1842 C CA . GLY A 1 236 ? -3.115 18.116 9.836 1.00 97.88 236 GLY A CA 1
ATOM 1843 C C . GLY A 1 236 ? -4.572 18.195 10.291 1.00 97.88 236 GLY A C 1
ATOM 1844 O O . GLY A 1 236 ? -4.910 18.946 11.211 1.00 97.88 236 GLY A O 1
ATOM 1845 N N . THR A 1 237 ? -5.437 17.428 9.638 1.00 97.94 237 THR A N 1
ATOM 1846 C CA . THR A 1 237 ? -6.862 17.276 9.987 1.00 97.94 237 THR A CA 1
ATOM 1847 C C . THR A 1 237 ? -7.227 15.844 10.383 1.00 97.94 237 THR A C 1
ATOM 1849 O O . THR A 1 237 ? -8.333 15.622 10.876 1.00 97.94 237 THR A O 1
ATOM 1852 N N . GLY A 1 238 ? -6.288 14.903 10.218 1.00 97.38 238 GLY A N 1
ATOM 1853 C CA . GLY A 1 238 ? -6.502 13.459 10.253 1.00 97.38 238 GLY A CA 1
ATOM 1854 C C . GLY A 1 238 ? -6.999 12.907 11.590 1.00 97.38 238 GLY A C 1
ATOM 1855 O O . GLY A 1 238 ? -7.078 13.640 12.589 1.00 97.38 238 GLY A O 1
ATOM 1856 N N . PRO A 1 239 ? -7.325 11.602 11.634 1.00 97.31 239 PRO A N 1
ATOM 1857 C CA . PRO A 1 239 ? -7.889 10.950 12.814 1.00 97.31 239 PRO A CA 1
ATOM 1858 C C . PRO A 1 239 ? -6.951 10.944 14.025 1.00 97.31 239 PRO A C 1
ATOM 1860 O O . PRO A 1 239 ? -7.433 10.735 15.140 1.00 97.31 239 PRO A O 1
ATOM 1863 N N . TYR A 1 240 ? -5.656 11.218 13.839 1.00 98.25 240 TYR A N 1
ATOM 1864 C CA . TYR A 1 240 ? -4.681 11.365 14.914 1.00 98.25 240 TYR A CA 1
ATOM 1865 C C . TYR A 1 240 ? -3.869 12.657 14.793 1.00 98.25 240 TYR A C 1
ATOM 1867 O O . TYR A 1 240 ? -3.542 13.127 13.710 1.00 98.25 240 TYR A O 1
ATOM 1875 N N . MET A 1 241 ? -3.547 13.225 15.949 1.00 98.44 241 MET A N 1
ATOM 1876 C CA . MET A 1 241 ? -2.748 14.421 16.179 1.00 98.44 241 MET A CA 1
ATOM 1877 C C . MET A 1 241 ? -1.358 14.001 16.655 1.00 98.44 241 MET A C 1
ATOM 1879 O O . MET A 1 241 ? -1.239 13.088 17.469 1.00 98.44 241 MET A O 1
ATOM 1883 N N . ALA A 1 242 ? -0.306 14.688 16.224 1.00 98.31 242 ALA A N 1
ATOM 1884 C CA . ALA A 1 242 ? 1.028 14.425 16.753 1.00 98.31 242 ALA A CA 1
ATOM 1885 C C . ALA A 1 242 ? 1.183 14.868 18.223 1.00 98.31 242 ALA A C 1
ATOM 1887 O O . ALA A 1 242 ? 0.651 15.907 18.623 1.00 98.31 242 ALA A O 1
ATOM 1888 N N . ASP A 1 243 ? 1.948 14.112 19.020 1.00 98.06 243 ASP A N 1
ATOM 1889 C CA . ASP A 1 243 ? 2.377 14.536 20.361 1.00 98.06 243 ASP A CA 1
ATOM 1890 C C . ASP A 1 243 ? 3.110 15.897 20.275 1.00 98.06 243 ASP A C 1
ATOM 1892 O O . ASP A 1 243 ? 3.983 16.067 19.416 1.00 98.06 243 ASP A O 1
ATOM 1896 N N . PRO A 1 244 ? 2.833 16.874 21.164 1.00 96.94 244 PRO A N 1
ATOM 1897 C CA . PRO A 1 244 ? 3.556 18.152 21.225 1.00 96.94 244 PRO A CA 1
ATOM 1898 C C . PRO A 1 244 ? 5.091 18.049 21.352 1.00 96.94 244 PRO A C 1
ATOM 1900 O O . PRO A 1 244 ? 5.800 19.045 21.204 1.00 96.94 244 PRO A O 1
ATOM 1903 N N . ASN A 1 245 ? 5.618 16.861 21.656 1.00 97.19 245 ASN A N 1
ATOM 1904 C CA . ASN A 1 245 ? 7.034 16.534 21.766 1.00 97.19 245 ASN A CA 1
ATOM 1905 C C . ASN A 1 245 ? 7.545 15.663 20.604 1.00 97.19 245 ASN A C 1
ATOM 1907 O O . ASN A 1 245 ? 8.703 15.244 20.657 1.00 97.19 245 ASN A O 1
ATOM 1911 N N . ILE A 1 246 ? 6.753 15.387 19.558 1.00 98.06 246 ILE A N 1
ATOM 1912 C CA . ILE A 1 246 ? 7.111 14.438 18.487 1.00 98.06 246 ILE A CA 1
ATOM 1913 C C . ILE A 1 246 ? 8.450 14.761 17.812 1.00 98.06 246 ILE A C 1
ATOM 1915 O O . ILE A 1 246 ? 9.252 13.866 17.559 1.00 98.06 246 ILE A O 1
ATOM 1919 N N . GLY A 1 247 ? 8.771 16.046 17.621 1.00 97.62 247 GLY A N 1
ATOM 1920 C CA . GLY A 1 247 ? 10.070 16.461 17.093 1.00 97.62 247 GLY A CA 1
ATOM 1921 C C . GLY A 1 247 ? 11.247 16.056 17.990 1.00 97.62 247 GLY A C 1
ATOM 1922 O O . GLY A 1 247 ? 12.332 15.772 17.488 1.00 97.62 247 GLY A O 1
ATOM 1923 N N . GLN A 1 248 ? 11.042 15.968 19.310 1.00 97.69 248 GLN A N 1
ATOM 1924 C CA . GLN A 1 248 ? 12.021 15.415 20.252 1.00 97.69 248 GLN A CA 1
ATOM 1925 C C . GLN A 1 248 ? 12.002 13.883 20.269 1.00 97.69 248 GLN A C 1
ATOM 1927 O O . GLN A 1 248 ? 13.068 13.294 20.423 1.00 97.69 248 GLN A O 1
ATOM 1932 N N . GLN A 1 249 ? 10.843 13.235 20.108 1.00 97.50 249 GLN A N 1
ATOM 1933 C CA . GLN A 1 249 ? 10.754 11.772 19.999 1.00 97.50 249 GLN A CA 1
ATOM 1934 C C . GLN A 1 249 ? 11.570 11.292 18.790 1.00 97.50 249 GLN A C 1
ATOM 1936 O O . GLN A 1 249 ? 12.532 10.541 18.957 1.00 97.50 249 GLN A O 1
ATOM 1941 N N . TRP A 1 250 ? 11.287 11.857 17.614 1.00 96.88 250 TRP A N 1
ATOM 1942 C CA . TRP A 1 250 ? 11.980 11.599 16.351 1.00 96.88 250 TRP A CA 1
ATOM 1943 C C . TRP A 1 250 ? 13.486 11.890 16.431 1.00 96.88 250 TRP A C 1
ATOM 1945 O O . TRP A 1 250 ? 14.300 10.995 16.212 1.00 96.88 250 TRP A O 1
ATOM 1955 N N . THR A 1 251 ? 13.882 13.098 16.863 1.00 96.06 251 THR A N 1
ATOM 1956 C CA . THR A 1 251 ? 15.310 13.483 16.968 1.00 96.06 251 THR A CA 1
ATOM 1957 C C . THR A 1 251 ? 16.112 12.580 17.921 1.00 96.06 251 THR A C 1
ATOM 1959 O O . THR A 1 251 ? 17.325 12.444 17.762 1.00 96.06 251 THR A O 1
ATOM 1962 N N . ASN A 1 252 ? 15.464 11.960 18.916 1.00 95.62 252 ASN A N 1
ATOM 1963 C CA . ASN A 1 252 ? 16.107 11.061 19.881 1.00 95.62 252 ASN A CA 1
ATOM 1964 C C . ASN A 1 252 ? 15.849 9.564 19.600 1.00 95.62 252 ASN A C 1
ATOM 1966 O O . ASN A 1 252 ? 16.170 8.735 20.455 1.00 95.62 252 ASN A O 1
ATOM 1970 N N . GLY A 1 253 ? 15.263 9.199 18.453 1.00 92.19 253 GLY A N 1
ATOM 1971 C CA . GLY A 1 253 ? 14.968 7.803 18.099 1.00 92.19 253 GLY A CA 1
ATOM 1972 C C . GLY A 1 253 ? 14.071 7.085 19.115 1.00 92.19 253 GLY A C 1
ATOM 1973 O O . GLY A 1 253 ? 14.328 5.933 19.456 1.00 92.19 253 GLY A O 1
ATOM 1974 N N . GLN A 1 254 ? 13.089 7.792 19.674 1.00 95.00 254 GLN A N 1
ATOM 1975 C CA . GLN A 1 254 ? 12.058 7.236 20.556 1.00 95.00 254 GLN A CA 1
ATOM 1976 C C . GLN A 1 254 ? 10.807 6.867 19.737 1.00 95.00 254 GLN A C 1
ATOM 1978 O O . GLN A 1 254 ? 10.643 7.415 18.644 1.00 95.00 254 GLN A O 1
ATOM 1983 N N . PRO A 1 255 ? 9.903 6.013 20.259 1.00 95.50 255 PRO A N 1
ATOM 1984 C CA . PRO A 1 255 ? 8.567 5.836 19.693 1.00 95.50 255 PRO A CA 1
ATOM 1985 C C . PRO A 1 255 ? 7.885 7.175 19.408 1.00 95.50 255 PRO A C 1
ATOM 1987 O O . PRO A 1 255 ? 7.897 8.065 20.266 1.00 95.50 255 PRO A O 1
ATOM 1990 N N . LEU A 1 256 ? 7.296 7.314 18.220 1.00 98.00 256 LEU A N 1
ATOM 1991 C CA . LEU A 1 256 ? 6.481 8.484 17.902 1.00 98.00 256 LEU A CA 1
ATOM 1992 C C . LEU A 1 256 ? 5.067 8.256 18.421 1.00 98.00 256 LEU A C 1
ATOM 1994 O O . LEU A 1 256 ? 4.477 7.209 18.152 1.00 98.00 256 LEU A O 1
ATOM 1998 N N . VAL A 1 257 ? 4.533 9.233 19.148 1.00 98.12 257 VAL A N 1
ATOM 1999 C CA . VAL A 1 257 ? 3.199 9.147 19.747 1.00 98.12 257 VAL A CA 1
ATOM 2000 C C . VAL A 1 257 ? 2.209 10.001 18.959 1.00 98.12 257 VAL A C 1
ATOM 2002 O O . VAL A 1 257 ? 2.466 11.165 18.632 1.00 98.12 257 VAL A O 1
ATOM 2005 N N . LEU A 1 258 ? 1.066 9.395 18.657 1.00 98.50 258 LEU A N 1
ATOM 2006 C CA . LEU A 1 258 ? -0.056 9.980 17.938 1.00 98.50 258 LEU A CA 1
ATOM 2007 C C . LEU A 1 258 ? -1.324 9.871 18.796 1.00 98.50 258 LEU A C 1
ATOM 2009 O O . LEU A 1 258 ? -1.807 8.771 19.047 1.00 98.50 258 LEU A O 1
ATOM 2013 N N . HIS A 1 259 ? -1.887 10.999 19.220 1.00 98.25 259 HIS A N 1
ATOM 2014 C CA . HIS A 1 259 ? -3.103 11.060 20.039 1.00 98.25 259 HIS A CA 1
ATOM 2015 C C . HIS A 1 259 ? -4.352 11.154 19.158 1.00 98.25 259 HIS A C 1
ATOM 2017 O O . HIS A 1 259 ? -4.381 11.929 18.206 1.00 98.25 259 HIS A O 1
ATOM 2023 N N . ARG A 1 260 ? -5.428 10.439 19.477 1.00 97.88 260 ARG A N 1
ATOM 2024 C CA . ARG A 1 260 ? -6.692 10.491 18.724 1.00 97.88 260 ARG A CA 1
ATOM 2025 C C . ARG A 1 260 ? -7.256 11.913 18.644 1.00 97.88 260 ARG A C 1
ATOM 2027 O O . ARG A 1 260 ? -7.522 12.536 19.670 1.00 97.88 260 ARG A O 1
ATOM 2034 N N . ASN A 1 261 ? -7.556 12.381 17.432 1.00 97.69 261 ASN A N 1
ATOM 2035 C CA . ASN A 1 261 ? -8.242 13.647 17.178 1.00 97.69 261 ASN A CA 1
ATOM 2036 C C . ASN A 1 261 ? -9.711 13.568 17.660 1.00 97.69 261 ASN A C 1
ATOM 2038 O O . ASN A 1 261 ? -10.529 12.891 17.028 1.00 97.69 261 ASN A O 1
ATOM 2042 N N . PRO A 1 262 ? -10.103 14.271 18.743 1.00 95.75 262 PRO A N 1
ATOM 2043 C CA . PRO A 1 262 ? -11.464 14.199 19.277 1.00 95.75 262 PRO A CA 1
ATOM 2044 C C . PRO A 1 262 ? -12.483 14.984 18.433 1.00 95.75 262 PRO A C 1
ATOM 2046 O O . PRO A 1 262 ? -13.681 14.891 18.689 1.00 95.75 262 PRO A O 1
ATOM 2049 N N . ASN A 1 263 ? -12.019 15.763 17.448 1.00 95.25 263 ASN A N 1
ATOM 2050 C CA . ASN A 1 263 ? -12.834 16.589 16.556 1.00 95.25 263 ASN A CA 1
ATOM 2051 C C . ASN A 1 263 ? -12.819 16.078 15.101 1.00 95.25 263 ASN A C 1
ATOM 2053 O O . ASN A 1 263 ? -13.191 16.828 14.198 1.00 95.25 263 ASN A O 1
ATOM 2057 N N . TYR A 1 264 ? -12.369 14.841 14.854 1.00 96.75 264 TYR A N 1
ATOM 2058 C CA . TYR A 1 264 ? -12.246 14.305 13.497 1.00 96.75 264 TYR A CA 1
ATOM 2059 C C . TYR A 1 264 ? -13.599 14.268 12.766 1.00 96.75 264 TYR A C 1
ATOM 2061 O O . TYR A 1 264 ? -14.600 13.776 13.288 1.00 96.75 264 TYR A O 1
ATOM 2069 N N . HIS A 1 265 ? -13.632 14.791 11.539 1.00 94.25 265 HIS A N 1
ATOM 2070 C CA . HIS A 1 265 ? -14.852 15.126 10.784 1.00 94.25 265 HIS A CA 1
ATOM 20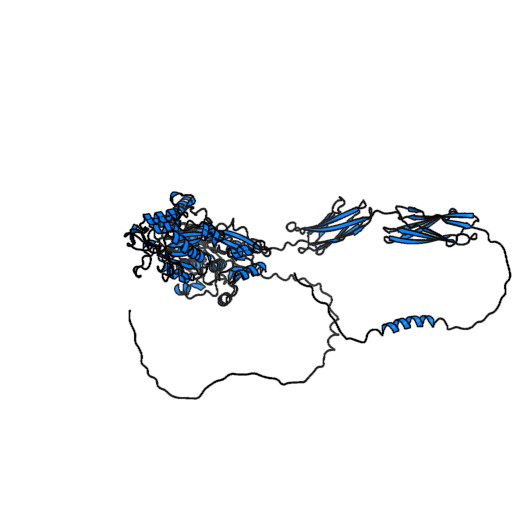71 C C . HIS A 1 265 ? -15.519 13.954 10.042 1.00 94.25 265 HIS A C 1
ATOM 2073 O O . HIS A 1 265 ? -16.483 14.174 9.294 1.00 94.25 265 HIS A O 1
ATOM 2079 N N . LEU A 1 266 ? -15.006 12.733 10.222 1.00 91.44 266 LEU A N 1
ATOM 2080 C CA . LEU A 1 266 ? -15.626 11.478 9.786 1.00 91.44 266 LEU A CA 1
ATOM 2081 C C . LEU A 1 266 ? -16.172 10.705 11.003 1.00 91.44 266 LEU A C 1
ATOM 2083 O O . LEU A 1 266 ? -17.152 11.121 11.618 1.00 91.44 266 LEU A O 1
ATOM 2087 N N . ARG A 1 267 ? -15.541 9.579 11.355 1.00 91.00 267 ARG A N 1
ATOM 2088 C CA . ARG A 1 267 ? -15.794 8.782 12.560 1.00 91.00 267 ARG A CA 1
ATOM 2089 C C . ARG A 1 267 ? -14.566 8.881 13.457 1.00 91.00 267 ARG A C 1
ATOM 2091 O O . ARG A 1 267 ? -13.494 8.445 13.051 1.00 91.00 267 ARG A O 1
ATOM 2098 N N . VAL A 1 268 ? -14.730 9.428 14.660 1.00 93.25 268 VAL A N 1
ATOM 2099 C CA . VAL A 1 268 ? -13.680 9.446 15.691 1.00 93.25 268 VAL A CA 1
ATOM 2100 C C . VAL A 1 268 ? -13.280 7.992 16.032 1.00 93.25 268 VAL A C 1
ATOM 2102 O O . VAL A 1 268 ? -14.184 7.192 16.293 1.00 93.25 268 VAL A O 1
ATOM 2105 N N . PRO A 1 269 ? -11.979 7.631 16.004 1.00 94.25 269 PRO A N 1
ATOM 2106 C CA . PRO A 1 269 ? -11.491 6.291 16.363 1.00 94.25 269 PRO A CA 1
ATOM 2107 C C . PRO A 1 269 ? -11.841 5.856 17.795 1.00 94.25 269 PRO A C 1
ATOM 2109 O O . PRO A 1 269 ? -12.211 6.686 18.625 1.00 94.25 269 PRO A O 1
ATOM 2112 N N . GLN A 1 270 ? -11.661 4.572 18.133 1.00 94.12 270 GLN A N 1
ATOM 2113 C CA . GLN A 1 270 ? -11.749 4.129 19.537 1.00 94.12 270 GLN A CA 1
ATOM 2114 C C . GLN A 1 270 ? -10.391 4.131 20.245 1.00 94.12 270 GLN A C 1
ATOM 2116 O O . GLN A 1 270 ? -10.325 4.587 21.382 1.00 94.12 270 GLN A O 1
ATOM 2121 N N . ILE A 1 271 ? -9.317 3.703 19.572 1.00 95.81 271 ILE A N 1
ATOM 2122 C CA . ILE A 1 271 ? -7.935 3.777 20.080 1.00 95.81 271 ILE A CA 1
ATOM 2123 C C . ILE A 1 271 ? -7.608 5.224 20.489 1.00 95.81 271 ILE A C 1
ATOM 2125 O O . ILE A 1 271 ? -7.823 6.139 19.691 1.00 95.81 271 ILE A O 1
ATOM 2129 N N . ASP A 1 272 ? -7.129 5.435 21.718 1.00 96.06 272 ASP A N 1
ATOM 2130 C CA . ASP A 1 272 ? -6.770 6.751 22.267 1.00 96.06 272 ASP A CA 1
ATOM 2131 C C . ASP A 1 272 ? -5.407 7.231 21.759 1.00 96.06 272 ASP A C 1
ATOM 2133 O O . ASP A 1 272 ? -5.295 8.386 21.356 1.00 96.06 272 ASP A O 1
ATOM 2137 N N . ASP A 1 273 ? -4.404 6.350 21.748 1.00 97.56 273 ASP A N 1
ATOM 2138 C CA . ASP A 1 273 ? -3.023 6.656 21.359 1.00 97.56 273 ASP A CA 1
ATOM 2139 C C . ASP A 1 273 ? -2.478 5.589 20.395 1.00 97.56 273 ASP A C 1
ATOM 2141 O O . ASP A 1 273 ? -2.761 4.402 20.550 1.00 97.56 273 ASP A O 1
ATOM 2145 N N . ILE A 1 274 ? -1.652 5.985 19.429 1.00 97.94 274 ILE A N 1
ATOM 2146 C CA . ILE A 1 274 ? -0.847 5.073 18.607 1.00 97.94 274 ILE A CA 1
ATOM 2147 C C . ILE A 1 274 ? 0.632 5.347 18.882 1.00 97.94 274 ILE A C 1
ATOM 2149 O O . ILE A 1 274 ? 1.075 6.497 18.853 1.00 97.94 274 ILE A O 1
ATOM 2153 N N . TYR A 1 275 ? 1.390 4.277 19.107 1.00 97.56 275 TYR A N 1
ATOM 2154 C CA . TYR A 1 275 ? 2.843 4.283 19.233 1.00 97.56 275 TYR A CA 1
ATOM 2155 C C . TYR A 1 275 ? 3.449 3.686 17.963 1.00 97.56 275 TYR A C 1
ATOM 2157 O O . TYR A 1 275 ? 3.203 2.524 17.647 1.00 97.56 275 TYR A O 1
ATOM 2165 N N . LEU A 1 276 ? 4.234 4.476 17.228 1.00 97.31 276 LEU A N 1
ATOM 2166 C CA . LEU A 1 276 ? 4.972 4.021 16.049 1.00 97.31 276 LEU A CA 1
ATOM 2167 C C . LEU A 1 276 ? 6.421 3.730 16.463 1.00 97.31 276 LEU A C 1
ATOM 2169 O O . LEU A 1 276 ? 7.169 4.645 16.823 1.00 97.31 276 LEU A O 1
ATOM 2173 N N . GLU A 1 277 ? 6.804 2.453 16.461 1.00 95.88 277 GLU A N 1
ATOM 2174 C CA . GLU A 1 277 ? 8.035 1.954 17.079 1.00 95.88 277 GLU A CA 1
ATOM 2175 C C . GLU A 1 277 ? 9.003 1.339 16.060 1.00 95.88 277 GLU A C 1
ATOM 2177 O O . GLU A 1 277 ? 8.684 0.363 15.383 1.00 95.88 277 GLU A O 1
ATOM 2182 N N . TYR A 1 278 ? 10.228 1.864 15.990 1.00 94.25 278 TYR A N 1
ATOM 2183 C CA . TYR A 1 278 ? 11.289 1.309 15.148 1.00 94.25 278 TYR A CA 1
ATOM 2184 C C . TYR A 1 278 ? 12.119 0.250 15.890 1.00 94.25 278 TYR A C 1
ATOM 2186 O O . TYR A 1 278 ? 12.703 0.523 16.942 1.00 94.25 278 TYR A O 1
ATOM 2194 N N . TYR A 1 279 ? 12.243 -0.934 15.287 1.00 94.38 279 TYR A N 1
ATOM 2195 C CA . TYR A 1 279 ? 13.047 -2.050 15.775 1.00 94.38 279 TYR A CA 1
ATOM 2196 C C . TYR A 1 279 ? 14.187 -2.366 14.799 1.00 94.38 279 TYR A C 1
ATOM 2198 O O . TYR A 1 279 ? 13.986 -2.975 13.754 1.00 94.38 279 TYR A O 1
ATOM 2206 N N . ALA A 1 280 ? 15.419 -2.032 15.192 1.00 90.62 280 ALA A N 1
ATOM 2207 C CA . ALA A 1 280 ? 16.638 -2.310 14.417 1.00 90.62 280 ALA A CA 1
ATOM 2208 C C . ALA A 1 280 ? 17.057 -3.803 14.374 1.00 90.62 280 ALA A C 1
ATOM 2210 O O . ALA A 1 280 ? 18.137 -4.124 13.877 1.00 90.62 280 ALA A O 1
ATOM 2211 N N . ASP A 1 281 ? 16.254 -4.702 14.948 1.00 90.88 281 ASP A N 1
ATOM 2212 C CA . ASP A 1 281 ? 16.461 -6.151 14.971 1.00 90.88 281 ASP A CA 1
ATOM 2213 C C . ASP A 1 281 ? 15.098 -6.864 15.021 1.00 90.88 281 ASP A C 1
ATOM 2215 O O . ASP A 1 281 ? 14.274 -6.611 15.904 1.00 90.88 281 ASP A O 1
ATOM 2219 N N . GLU A 1 282 ? 14.860 -7.775 14.076 1.00 93.62 282 GLU A N 1
ATOM 2220 C CA . GLU A 1 282 ? 13.577 -8.473 13.952 1.00 93.62 282 GLU A CA 1
ATOM 2221 C C . GLU A 1 282 ? 13.322 -9.460 15.106 1.00 93.62 282 GLU A C 1
ATOM 2223 O O . GLU A 1 282 ? 12.180 -9.647 15.526 1.00 93.62 282 GLU A O 1
ATOM 2228 N N . ALA A 1 283 ? 14.361 -10.066 15.690 1.00 95.38 283 ALA A N 1
ATOM 2229 C CA . ALA A 1 283 ? 14.179 -10.972 16.823 1.00 95.38 283 ALA A CA 1
ATOM 2230 C C . ALA A 1 283 ? 13.746 -10.214 18.094 1.00 95.38 283 ALA A C 1
ATOM 2232 O O . ALA A 1 283 ? 12.983 -10.756 18.903 1.00 95.38 283 ALA A O 1
ATOM 2233 N N . ALA A 1 284 ? 14.165 -8.955 18.253 1.00 96.88 284 ALA A N 1
ATOM 2234 C CA . ALA A 1 284 ? 13.650 -8.045 19.271 1.00 96.88 284 ALA A CA 1
ATOM 2235 C C . ALA A 1 284 ? 12.171 -7.694 19.026 1.00 96.88 284 ALA A C 1
ATOM 2237 O O . ALA A 1 284 ? 11.373 -7.829 19.954 1.00 96.88 284 ALA A O 1
ATOM 2238 N N . LEU A 1 285 ? 11.786 -7.351 17.789 1.00 97.38 285 LEU A N 1
ATOM 2239 C CA . LEU A 1 285 ? 10.392 -7.077 17.403 1.00 97.38 285 LEU A CA 1
ATOM 2240 C C . LEU A 1 285 ? 9.472 -8.281 17.668 1.00 97.38 285 LEU A C 1
ATOM 2242 O O . LEU A 1 285 ? 8.458 -8.163 18.351 1.00 97.38 285 LEU A O 1
ATOM 2246 N N . ILE A 1 286 ? 9.874 -9.476 17.235 1.00 97.50 286 ILE A N 1
ATOM 2247 C CA . ILE A 1 286 ? 9.161 -10.737 17.500 1.00 97.50 286 ILE A CA 1
ATOM 2248 C C . ILE A 1 286 ? 9.052 -11.021 19.010 1.00 97.50 286 ILE A C 1
ATOM 2250 O O . ILE A 1 286 ? 8.067 -11.598 19.476 1.00 97.50 286 ILE A O 1
ATOM 2254 N N . THR A 1 287 ? 10.050 -10.621 19.803 1.00 97.50 287 THR A N 1
ATOM 2255 C CA . THR A 1 287 ? 10.014 -10.761 21.269 1.00 97.50 287 THR A CA 1
ATOM 2256 C C . THR A 1 287 ? 9.051 -9.759 21.916 1.00 97.50 287 THR A C 1
ATOM 2258 O O . THR A 1 287 ? 8.350 -10.132 22.858 1.00 97.50 287 THR A O 1
ATOM 2261 N N . ALA A 1 288 ? 8.969 -8.530 21.396 1.00 97.56 288 ALA A N 1
ATOM 2262 C CA . ALA A 1 288 ? 7.997 -7.517 21.808 1.00 97.56 288 ALA A CA 1
ATOM 2263 C C . ALA A 1 288 ? 6.556 -7.924 21.440 1.00 97.56 288 ALA A C 1
ATOM 2265 O O . ALA A 1 288 ? 5.656 -7.852 22.276 1.00 97.56 288 ALA A O 1
ATOM 2266 N N . MET A 1 289 ? 6.351 -8.484 20.244 1.00 97.38 289 MET A N 1
ATOM 2267 C CA . MET A 1 289 ? 5.068 -9.075 19.853 1.00 97.38 289 MET A CA 1
ATOM 2268 C C . MET A 1 289 ? 4.640 -10.205 20.791 1.00 97.38 289 MET A C 1
ATOM 2270 O O . MET A 1 289 ? 3.507 -10.209 21.264 1.00 97.38 289 MET A O 1
ATOM 2274 N N . ARG A 1 290 ? 5.542 -11.145 21.117 1.00 96.00 290 ARG A N 1
ATOM 2275 C CA . ARG A 1 290 ? 5.261 -12.242 22.064 1.00 96.00 290 ARG A CA 1
ATOM 2276 C C . ARG A 1 290 ? 4.881 -11.734 23.458 1.00 96.00 290 ARG A C 1
ATOM 2278 O O . ARG A 1 290 ? 3.957 -12.272 24.065 1.00 96.00 290 ARG A O 1
ATOM 2285 N N . ASN A 1 291 ? 5.588 -10.728 23.979 1.00 95.00 291 ASN A N 1
ATOM 2286 C CA . ASN A 1 291 ? 5.412 -10.268 25.361 1.00 95.00 291 ASN A CA 1
ATOM 2287 C C . ASN A 1 291 ? 4.303 -9.215 25.564 1.00 95.00 291 ASN A C 1
ATOM 2289 O O . ASN A 1 291 ? 3.968 -8.951 26.717 1.00 95.00 291 ASN A O 1
ATOM 2293 N N . GLY A 1 292 ? 3.719 -8.679 24.486 1.00 94.25 292 GLY A N 1
ATOM 2294 C CA . GLY A 1 292 ? 2.644 -7.680 24.547 1.00 94.25 292 GLY A CA 1
ATOM 2295 C C . GLY A 1 292 ? 3.130 -6.230 24.587 1.00 94.25 292 GLY A C 1
ATOM 2296 O O . GLY A 1 292 ? 2.421 -5.376 25.099 1.00 94.25 292 GLY A O 1
ATOM 2297 N N . ALA A 1 293 ? 4.340 -5.955 24.090 1.00 95.88 293 ALA A N 1
ATOM 2298 C CA . ALA A 1 293 ? 4.849 -4.597 23.883 1.00 95.88 293 ALA A CA 1
ATOM 2299 C C . ALA A 1 293 ? 4.662 -4.087 22.439 1.00 95.88 293 ALA A C 1
ATOM 2301 O O . ALA A 1 293 ? 4.822 -2.897 22.202 1.00 95.88 293 ALA A O 1
ATOM 2302 N N . VAL A 1 294 ? 4.329 -4.966 21.485 1.00 97.88 294 VAL A N 1
ATOM 2303 C CA . VAL A 1 294 ? 3.893 -4.595 20.127 1.00 97.88 294 VAL A CA 1
ATOM 2304 C C . VAL A 1 294 ? 2.624 -5.369 19.782 1.00 97.88 294 VAL A C 1
ATOM 2306 O O . VAL A 1 294 ? 2.573 -6.592 19.936 1.00 97.88 294 VAL A O 1
ATOM 2309 N N . ASP A 1 295 ? 1.620 -4.651 19.288 1.00 97.69 295 ASP A N 1
ATOM 2310 C CA . ASP A 1 295 ? 0.298 -5.178 18.958 1.00 97.69 295 ASP A CA 1
ATOM 2311 C C . ASP A 1 295 ? 0.178 -5.603 17.502 1.00 97.69 295 ASP A C 1
ATOM 2313 O O . ASP A 1 295 ? -0.536 -6.558 17.212 1.00 97.69 295 ASP A O 1
ATOM 2317 N N . VAL A 1 296 ? 0.868 -4.925 16.583 1.00 97.12 296 VAL A N 1
ATOM 2318 C CA . VAL A 1 296 ? 0.880 -5.258 15.152 1.00 97.12 296 VAL A CA 1
ATOM 2319 C C . VAL A 1 296 ? 2.206 -4.868 14.502 1.00 97.12 296 VAL A C 1
ATOM 2321 O O . VAL A 1 296 ? 2.782 -3.833 14.830 1.00 97.12 296 VAL A O 1
ATOM 2324 N N . ALA A 1 297 ? 2.697 -5.701 13.584 1.00 95.88 297 ALA A N 1
ATOM 2325 C CA . ALA A 1 297 ? 3.920 -5.446 12.826 1.00 95.88 297 ALA A CA 1
ATOM 2326 C C . ALA A 1 297 ? 3.922 -6.144 11.458 1.00 95.88 297 ALA A C 1
ATOM 2328 O O . ALA A 1 297 ? 3.258 -7.170 11.276 1.00 95.88 297 ALA A O 1
ATOM 2329 N N . GLU A 1 298 ? 4.724 -5.617 10.530 1.00 92.31 298 GLU A N 1
ATOM 2330 C CA . GLU A 1 298 ? 5.182 -6.344 9.339 1.00 92.31 298 GLU A CA 1
ATOM 2331 C C . GLU A 1 298 ? 6.523 -7.035 9.616 1.00 92.31 298 GLU A C 1
ATOM 2333 O O . GLU A 1 298 ? 7.339 -6.546 10.403 1.00 92.31 298 GLU A O 1
ATOM 2338 N N . LEU A 1 299 ? 6.738 -8.192 8.990 1.00 91.56 299 LEU A N 1
ATOM 2339 C CA . LEU A 1 299 ? 7.881 -9.073 9.223 1.00 91.56 299 LEU A CA 1
ATOM 2340 C C . LEU A 1 299 ? 8.434 -9.637 7.908 1.00 91.56 299 LEU A C 1
ATOM 2342 O O . LEU A 1 299 ? 7.734 -9.745 6.904 1.00 91.56 299 LEU A O 1
ATOM 2346 N N . SER A 1 300 ? 9.687 -10.082 7.938 1.00 88.19 300 SER A N 1
ATOM 2347 C CA . SER A 1 300 ? 10.298 -10.883 6.878 1.00 88.19 300 SER A CA 1
ATOM 2348 C C . SER A 1 300 ? 9.621 -12.262 6.755 1.00 88.19 300 SER A C 1
ATOM 2350 O O . SER A 1 300 ? 9.028 -12.746 7.728 1.00 88.19 300 SER A O 1
ATOM 2352 N N . PRO A 1 301 ? 9.797 -12.991 5.631 1.00 87.38 301 PRO A N 1
ATOM 2353 C CA . PRO A 1 301 ? 9.306 -14.369 5.494 1.00 87.38 301 PRO A CA 1
ATOM 2354 C C . PRO A 1 301 ? 9.763 -15.297 6.624 1.00 87.38 301 PRO A C 1
ATOM 2356 O O . PRO A 1 301 ? 9.028 -16.193 7.049 1.00 87.38 301 PRO A O 1
ATOM 2359 N N . SER A 1 302 ? 10.969 -15.050 7.142 1.00 86.69 302 SER A N 1
ATOM 2360 C CA . SER A 1 302 ? 11.567 -15.805 8.241 1.00 86.69 302 SER A CA 1
ATOM 2361 C C . SER A 1 302 ? 10.958 -15.414 9.590 1.00 86.69 302 SER A C 1
ATOM 2363 O O . SER A 1 302 ? 10.586 -16.291 10.371 1.00 86.69 302 SER A O 1
ATOM 2365 N N . GLY A 1 303 ? 10.811 -14.115 9.862 1.00 90.94 303 GLY A N 1
ATOM 2366 C CA . GLY A 1 303 ? 10.226 -13.608 11.100 1.00 90.94 303 GLY A CA 1
ATOM 2367 C C . GLY A 1 303 ? 8.750 -13.966 11.241 1.00 90.94 303 GLY A C 1
ATOM 2368 O O . GLY A 1 303 ? 8.325 -14.513 12.261 1.00 90.94 303 GLY A O 1
ATOM 2369 N N . TYR A 1 304 ? 7.993 -13.788 10.160 1.00 92.69 304 TYR A N 1
ATOM 2370 C CA . TYR A 1 304 ? 6.610 -14.227 10.036 1.00 92.69 304 TYR A CA 1
ATOM 2371 C C . TYR A 1 304 ? 6.464 -15.736 10.294 1.00 92.69 304 TYR A C 1
ATOM 2373 O O . TYR A 1 304 ? 5.537 -16.168 10.985 1.00 92.69 304 TYR A O 1
ATOM 2381 N N . ALA A 1 305 ? 7.384 -16.574 9.801 1.00 92.25 305 ALA A N 1
ATOM 2382 C CA . ALA A 1 305 ? 7.374 -18.013 10.078 1.00 92.25 305 ALA A CA 1
ATOM 2383 C C . ALA A 1 305 ? 7.613 -18.354 11.565 1.00 92.25 305 ALA A C 1
ATOM 2385 O O . ALA A 1 305 ? 7.055 -19.337 12.057 1.00 92.25 305 ALA A O 1
ATOM 2386 N N . LEU A 1 306 ? 8.382 -17.542 12.300 1.00 95.00 306 LEU A N 1
ATOM 2387 C CA . LEU A 1 306 ? 8.706 -17.769 13.717 1.00 95.00 306 LEU A CA 1
ATOM 2388 C C . LEU A 1 306 ? 7.555 -17.483 14.695 1.00 95.00 306 LEU A C 1
ATOM 2390 O O . LEU A 1 306 ? 7.655 -17.905 15.846 1.00 95.00 306 LEU A O 1
ATOM 2394 N N . LEU A 1 307 ? 6.481 -16.809 14.267 1.00 95.81 307 LEU A N 1
ATOM 2395 C CA . LEU A 1 307 ? 5.259 -16.584 15.061 1.00 95.81 307 LEU A CA 1
ATOM 2396 C C . LEU A 1 307 ? 4.162 -17.647 14.805 1.00 95.81 307 LEU A C 1
ATOM 2398 O O . LEU A 1 307 ? 3.010 -17.487 15.208 1.00 95.81 307 LEU A O 1
ATOM 2402 N N . ALA A 1 308 ? 4.480 -18.741 14.103 1.00 94.75 308 ALA A N 1
ATOM 2403 C CA . ALA A 1 308 ? 3.508 -19.773 13.747 1.00 94.75 308 ALA A CA 1
ATOM 2404 C C . ALA A 1 308 ? 2.992 -20.566 14.966 1.00 94.75 308 ALA A C 1
ATOM 2406 O O . ALA A 1 308 ? 3.667 -21.462 15.470 1.00 94.75 308 ALA A O 1
ATOM 2407 N N . GLY A 1 309 ? 1.749 -20.290 15.375 1.00 93.00 309 GLY A N 1
ATOM 2408 C CA . GLY A 1 309 ? 1.078 -20.990 16.477 1.00 93.00 309 GLY A CA 1
ATOM 2409 C C . GLY A 1 309 ? 1.346 -20.400 17.864 1.00 93.00 309 GLY A C 1
ATOM 2410 O O . GLY A 1 309 ? 1.063 -21.063 18.861 1.00 93.00 309 GLY A O 1
ATOM 2411 N N . GLU A 1 310 ? 1.880 -19.178 17.934 1.00 95.50 310 GLU A N 1
ATOM 2412 C CA . GLU A 1 310 ? 1.962 -18.416 19.182 1.00 95.50 310 GLU A CA 1
ATOM 2413 C C . GLU A 1 310 ? 0.556 -18.106 19.735 1.00 95.50 310 GLU A C 1
ATOM 2415 O O . GLU A 1 310 ? -0.369 -17.843 18.960 1.00 95.50 310 GLU A O 1
ATOM 2420 N N . PRO A 1 311 ? 0.356 -18.129 21.066 1.00 90.56 311 PRO A N 1
ATOM 2421 C CA . PRO A 1 311 ? -0.920 -17.759 21.660 1.00 90.56 311 PRO A CA 1
ATOM 2422 C C . PRO A 1 311 ? -1.202 -16.270 21.437 1.00 90.56 311 PRO A C 1
ATOM 2424 O O . PRO A 1 311 ? -0.301 -15.438 21.507 1.00 90.56 311 PRO A O 1
ATOM 2427 N N . ASN A 1 312 ? -2.475 -15.946 21.212 1.00 92.81 312 ASN A N 1
ATOM 2428 C CA . ASN A 1 312 ? -3.003 -14.586 21.058 1.00 92.81 312 ASN A CA 1
ATOM 2429 C C . ASN A 1 312 ? -2.425 -13.773 19.879 1.00 92.81 312 ASN A C 1
ATOM 2431 O O . ASN A 1 312 ? -2.771 -12.604 19.744 1.00 92.81 312 ASN A O 1
ATOM 2435 N N . ILE A 1 313 ? -1.599 -14.369 19.012 1.00 96.19 313 ILE A N 1
ATOM 2436 C CA . ILE A 1 313 ? -1.062 -13.729 17.805 1.00 96.19 313 ILE A CA 1
ATOM 2437 C C . ILE A 1 313 ? -1.664 -14.404 16.574 1.00 96.19 313 ILE A C 1
ATOM 2439 O O . ILE A 1 313 ? -1.438 -15.588 16.315 1.00 96.19 313 ILE A O 1
ATOM 2443 N N . VAL A 1 314 ? -2.405 -13.633 15.783 1.00 95.31 314 VAL A N 1
ATOM 2444 C CA . VAL A 1 314 ? -2.787 -14.020 14.424 1.00 95.31 314 VAL A CA 1
ATOM 2445 C C . VAL A 1 314 ? -1.696 -13.562 13.464 1.00 95.31 314 VAL A C 1
ATOM 2447 O O . VAL A 1 314 ? -1.062 -12.526 13.647 1.00 95.31 314 VAL A O 1
ATOM 2450 N N . ARG A 1 315 ? -1.467 -14.372 12.433 1.00 94.62 315 ARG A N 1
ATOM 2451 C CA . ARG A 1 315 ? -0.598 -14.056 11.302 1.00 94.62 315 ARG A CA 1
ATOM 2452 C C . ARG A 1 315 ? -1.432 -14.040 10.035 1.00 94.62 315 ARG A C 1
ATOM 2454 O O . ARG A 1 315 ? -2.251 -14.944 9.852 1.00 94.62 315 ARG A O 1
ATOM 2461 N N . GLN A 1 316 ? -1.190 -13.068 9.172 1.00 93.06 316 GLN A N 1
ATOM 2462 C CA . GLN A 1 316 ? -1.929 -12.891 7.936 1.00 93.06 316 GLN A CA 1
ATOM 2463 C C . GLN A 1 316 ? -0.995 -12.471 6.800 1.00 93.06 316 GLN A C 1
ATOM 2465 O O . GLN A 1 316 ? -0.121 -11.626 6.981 1.00 93.06 316 GLN A O 1
ATOM 2470 N N . GLU A 1 317 ? -1.200 -13.053 5.621 1.00 93.06 317 GLU A N 1
ATOM 2471 C CA . GLU A 1 317 ? -0.441 -12.724 4.417 1.00 93.06 317 GLU A CA 1
ATOM 2472 C C . GLU A 1 317 ? -1.368 -12.572 3.212 1.00 93.06 317 GLU A C 1
ATOM 2474 O O . GLU A 1 317 ? -2.248 -13.400 2.970 1.00 93.06 317 GLU A O 1
ATOM 2479 N N . SER A 1 318 ? -1.177 -11.480 2.484 1.00 94.19 318 SER A N 1
ATOM 2480 C CA . SER A 1 318 ? -2.011 -11.023 1.369 1.00 94.19 318 SER A CA 1
ATOM 2481 C C . SER A 1 318 ? -1.164 -10.150 0.450 1.00 94.19 318 SER A C 1
ATOM 2483 O O . SER A 1 318 ? -0.147 -9.621 0.890 1.00 94.19 318 SER A O 1
ATOM 2485 N N . LEU A 1 319 ? -1.567 -9.956 -0.809 1.00 95.25 319 LEU A N 1
ATOM 2486 C CA . LEU A 1 319 ? -0.916 -8.965 -1.677 1.00 95.25 319 LEU A CA 1
ATOM 2487 C C . LEU A 1 319 ? -0.901 -7.591 -0.986 1.00 95.25 319 LEU A C 1
ATOM 2489 O O . LEU A 1 319 ? -1.895 -7.196 -0.374 1.00 95.25 319 LEU A O 1
ATOM 2493 N N . VAL A 1 320 ? 0.222 -6.880 -1.080 1.00 94.50 320 VAL A N 1
ATOM 2494 C CA . VAL A 1 320 ? 0.386 -5.539 -0.498 1.00 94.50 320 VAL A CA 1
ATOM 2495 C C . VAL A 1 320 ? -0.631 -4.560 -1.094 1.00 94.50 320 VAL A C 1
ATOM 2497 O O . VAL A 1 320 ? -0.732 -4.449 -2.318 1.00 94.50 320 VAL A O 1
ATOM 2500 N N . SER A 1 321 ? -1.360 -3.827 -0.237 1.00 93.69 321 SER A N 1
ATOM 2501 C CA . SER A 1 321 ? -2.443 -2.917 -0.660 1.00 93.69 321 SER A CA 1
ATOM 2502 C C . SER A 1 321 ? -1.984 -1.862 -1.674 1.00 93.69 321 SER A C 1
ATOM 2504 O O . SER A 1 321 ? -2.723 -1.520 -2.599 1.00 93.69 321 SER A O 1
ATOM 2506 N N . THR A 1 322 ? -0.724 -1.431 -1.577 1.00 93.12 322 THR A N 1
ATOM 2507 C CA . THR A 1 322 ? -0.107 -0.420 -2.445 1.00 93.12 322 THR A CA 1
ATOM 2508 C C . THR A 1 322 ? 0.346 -0.942 -3.809 1.00 93.12 322 THR A C 1
ATOM 2510 O O . THR A 1 322 ? 1.203 -0.354 -4.460 1.00 93.12 322 THR A O 1
ATOM 2513 N N . GLN A 1 323 ? -0.199 -2.078 -4.249 1.00 93.38 323 GLN A N 1
ATOM 2514 C CA . GLN A 1 323 ? 0.168 -2.758 -5.494 1.00 93.38 323 GLN A CA 1
ATOM 2515 C C . GLN A 1 323 ? 1.646 -3.182 -5.601 1.00 93.38 323 GLN A C 1
ATOM 2517 O O . GLN A 1 323 ? 2.062 -3.578 -6.684 1.00 93.38 323 GLN A O 1
ATOM 2522 N N . TYR A 1 324 ? 2.406 -3.154 -4.501 1.00 93.75 324 TYR A N 1
ATOM 2523 C CA . TYR A 1 324 ? 3.866 -3.309 -4.454 1.00 93.75 324 TYR A CA 1
ATOM 2524 C C . TYR A 1 324 ? 4.413 -4.484 -5.280 1.00 93.75 324 TYR A C 1
ATOM 2526 O O . TYR A 1 324 ? 4.008 -5.644 -5.110 1.00 93.75 324 TYR A O 1
ATOM 2534 N N . TRP A 1 325 ? 5.412 -4.191 -6.111 1.00 96.00 325 TRP A N 1
ATOM 2535 C CA . TRP A 1 325 ? 6.233 -5.184 -6.800 1.00 96.00 325 TRP A CA 1
ATOM 2536 C C . TRP A 1 325 ? 7.702 -4.775 -6.866 1.00 96.00 325 TRP A C 1
ATOM 2538 O O . TRP A 1 325 ? 8.027 -3.595 -6.832 1.00 96.00 325 TRP A O 1
ATOM 2548 N N . VAL A 1 326 ? 8.574 -5.781 -6.975 1.00 97.31 326 VAL A N 1
ATOM 2549 C CA . VAL A 1 326 ? 10.031 -5.630 -7.140 1.00 97.31 326 VAL A CA 1
ATOM 2550 C C . VAL A 1 326 ? 10.411 -6.017 -8.565 1.00 97.31 326 VAL A C 1
ATOM 2552 O O . VAL A 1 326 ? 10.039 -7.100 -9.035 1.00 97.31 326 VAL A O 1
ATOM 2555 N N . GLU A 1 327 ? 11.183 -5.181 -9.249 1.00 97.56 327 GLU A N 1
ATOM 2556 C CA . GLU A 1 327 ? 11.618 -5.375 -10.634 1.00 97.56 327 GLU A CA 1
ATOM 2557 C C . GLU A 1 327 ? 13.131 -5.261 -10.828 1.00 97.56 327 GLU A C 1
ATOM 2559 O O . GLU A 1 327 ? 13.894 -4.953 -9.916 1.00 97.56 327 GLU A O 1
ATOM 2564 N N . LEU A 1 328 ? 13.569 -5.535 -12.058 1.00 98.31 328 LEU A N 1
ATOM 2565 C CA . LEU A 1 328 ? 14.818 -4.999 -12.584 1.00 98.31 328 LEU A CA 1
ATOM 2566 C C . LEU A 1 328 ? 14.517 -4.070 -13.750 1.00 98.31 328 LEU A C 1
ATOM 2568 O O . LEU A 1 328 ? 13.860 -4.506 -14.697 1.00 98.31 328 LEU A O 1
ATOM 2572 N N . GLY A 1 329 ? 15.040 -2.844 -13.710 1.00 98.00 329 GLY A N 1
ATOM 2573 C CA . GLY A 1 329 ? 14.941 -1.873 -14.800 1.00 98.00 329 GLY A CA 1
ATOM 2574 C C . GLY A 1 329 ? 16.170 -1.801 -15.698 1.00 98.00 329 GLY A C 1
ATOM 2575 O O . GLY A 1 329 ? 17.293 -2.082 -15.274 1.00 98.00 329 GLY A O 1
ATOM 2576 N N . PHE A 1 330 ? 15.945 -1.434 -16.963 1.00 97.06 330 PHE A N 1
ATOM 2577 C CA . PHE A 1 330 ? 16.974 -1.195 -17.978 1.00 97.06 330 PHE A CA 1
ATOM 2578 C C . PHE A 1 330 ? 17.017 0.285 -18.369 1.00 97.06 330 PHE A C 1
ATOM 2580 O O . PHE A 1 330 ? 16.149 0.759 -19.098 1.00 97.06 330 PHE A O 1
ATOM 2587 N N . GLN A 1 331 ? 18.074 0.994 -17.977 1.00 93.88 331 GLN A N 1
ATOM 2588 C CA . GLN A 1 331 ? 18.223 2.434 -18.213 1.00 93.88 331 GLN A CA 1
ATOM 2589 C C . GLN A 1 331 ? 18.375 2.776 -19.712 1.00 93.88 331 GLN A C 1
ATOM 2591 O O . GLN A 1 331 ? 19.390 2.449 -20.325 1.00 93.88 331 GLN A O 1
ATOM 2596 N N . GLN A 1 332 ? 17.413 3.472 -20.316 1.00 92.06 332 GLN A N 1
ATOM 2597 C CA . GLN A 1 332 ? 17.402 3.877 -21.728 1.00 92.06 332 GLN A CA 1
ATOM 2598 C C . GLN A 1 332 ? 18.055 5.247 -21.991 1.00 92.06 332 GLN A C 1
ATOM 2600 O O . GLN A 1 332 ? 18.434 5.519 -23.134 1.00 92.06 332 GLN A O 1
ATOM 2605 N N . GLN A 1 333 ? 18.249 6.087 -20.966 1.00 86.88 333 GLN A N 1
ATOM 2606 C CA . GLN A 1 333 ? 18.707 7.482 -21.081 1.00 86.88 333 GLN A CA 1
ATOM 2607 C C . GLN A 1 333 ? 19.969 7.647 -21.952 1.00 86.88 333 GLN A C 1
ATOM 2609 O O . GLN A 1 333 ? 20.932 6.881 -21.843 1.00 86.88 333 GLN A O 1
ATOM 2614 N N . ASP A 1 334 ? 19.987 8.680 -22.800 1.00 80.19 334 ASP A N 1
ATOM 2615 C CA . ASP A 1 334 ? 21.024 8.939 -23.815 1.00 80.19 334 ASP A CA 1
ATOM 2616 C C . ASP A 1 334 ? 21.687 10.318 -23.595 1.00 80.19 334 ASP A C 1
ATOM 2618 O O . ASP A 1 334 ? 21.517 11.255 -24.375 1.00 80.19 334 ASP A O 1
ATOM 2622 N N . LEU A 1 335 ? 22.390 10.486 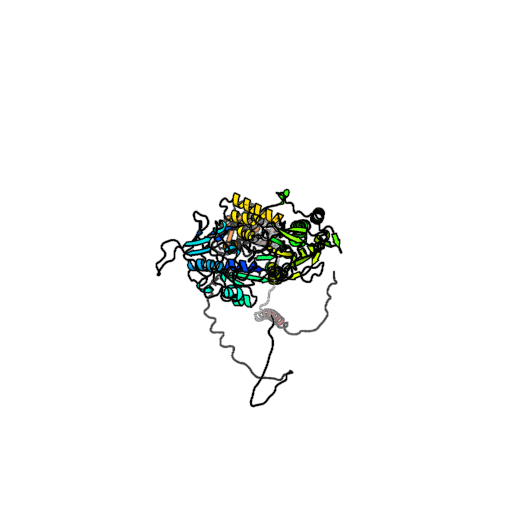-22.463 1.00 73.06 335 LEU A N 1
ATOM 2623 C CA . LEU A 1 335 ? 22.944 11.782 -22.036 1.00 73.06 335 LEU A CA 1
ATOM 2624 C C . LEU A 1 335 ? 24.146 12.253 -22.885 1.00 73.06 335 LEU A C 1
ATOM 2626 O O . LEU A 1 335 ? 25.230 11.666 -22.770 1.00 73.06 335 LEU A O 1
ATOM 2630 N N . PRO A 1 336 ? 24.066 13.414 -23.576 1.00 57.38 336 PRO A N 1
ATOM 2631 C CA . PRO A 1 336 ? 25.181 13.959 -24.366 1.00 57.38 336 PRO A CA 1
ATOM 2632 C C . PRO A 1 336 ? 26.404 14.408 -23.546 1.00 57.38 336 PRO A C 1
ATOM 2634 O O . PRO A 1 336 ? 27.448 14.727 -24.115 1.00 57.38 336 PRO A O 1
ATOM 2637 N N . ALA A 1 337 ? 26.267 14.509 -22.219 1.00 47.53 337 ALA A N 1
ATOM 2638 C CA . ALA A 1 337 ? 27.276 15.066 -21.316 1.00 47.53 337 ALA A CA 1
ATOM 2639 C C . ALA A 1 337 ? 28.178 14.011 -20.646 1.00 47.53 337 ALA A C 1
ATOM 2641 O O . ALA A 1 337 ? 29.193 14.373 -20.047 1.00 47.53 337 ALA A O 1
ATOM 2642 N N . THR A 1 338 ? 27.851 12.717 -20.756 1.00 47.41 338 THR A N 1
ATOM 2643 C CA . THR A 1 338 ? 28.785 11.638 -20.398 1.00 47.41 338 THR A CA 1
ATOM 2644 C C . THR A 1 338 ? 29.500 11.144 -21.658 1.00 47.41 338 THR A C 1
ATOM 2646 O O . THR A 1 338 ? 28.960 11.223 -22.758 1.00 47.41 338 THR A O 1
ATOM 2649 N N . ASN A 1 339 ? 30.707 10.581 -21.527 1.00 47.25 339 ASN A N 1
ATOM 2650 C CA . ASN A 1 339 ? 31.329 9.824 -22.624 1.00 47.25 339 ASN A CA 1
ATOM 2651 C C . ASN A 1 339 ? 30.640 8.450 -22.754 1.00 47.25 339 ASN A C 1
ATOM 2653 O O . ASN A 1 339 ? 31.266 7.451 -22.403 1.00 47.25 339 ASN A O 1
ATOM 2657 N N . ASN A 1 340 ? 29.359 8.451 -23.154 1.00 53.72 340 ASN A N 1
ATOM 2658 C CA . ASN A 1 340 ? 28.413 7.329 -23.283 1.00 53.72 340 ASN A CA 1
ATOM 2659 C C . ASN A 1 340 ? 28.892 6.031 -22.602 1.00 53.72 340 ASN A C 1
ATOM 2661 O O . ASN A 1 340 ? 29.363 5.094 -23.247 1.00 53.72 340 ASN A O 1
ATOM 2665 N N . ARG A 1 341 ? 28.866 6.038 -21.261 1.00 70.06 341 ARG A N 1
ATOM 2666 C CA . ARG A 1 341 ? 29.428 4.967 -20.410 1.00 70.06 341 ARG A CA 1
ATOM 2667 C C . ARG A 1 341 ? 28.469 3.807 -20.158 1.00 70.06 341 ARG A C 1
ATOM 2669 O O . ARG A 1 341 ? 28.837 2.868 -19.447 1.00 70.06 341 ARG A O 1
ATOM 2676 N N . LEU A 1 342 ? 27.249 3.914 -20.671 1.00 89.19 342 LEU A N 1
ATOM 2677 C CA . LEU A 1 342 ? 26.254 2.865 -20.595 1.00 89.19 342 LEU A CA 1
ATOM 2678 C C . LEU A 1 342 ? 26.367 1.967 -21.823 1.00 89.19 342 LEU A C 1
ATOM 2680 O O . LEU A 1 342 ? 26.498 2.447 -22.949 1.00 89.19 342 LEU A O 1
ATOM 2684 N N . ASN A 1 343 ? 26.292 0.658 -21.613 1.00 92.81 343 ASN A N 1
ATOM 2685 C CA . ASN A 1 343 ? 26.319 -0.320 -22.690 1.00 92.81 343 ASN A CA 1
ATOM 2686 C C . ASN A 1 343 ? 25.220 -0.028 -23.740 1.00 92.81 343 ASN A C 1
ATOM 2688 O O . ASN A 1 343 ? 24.040 -0.006 -23.379 1.00 92.81 343 ASN A O 1
ATOM 2692 N N . PRO A 1 344 ? 25.538 0.184 -25.033 1.00 93.00 344 PRO A N 1
ATOM 2693 C CA . PRO A 1 344 ? 24.519 0.488 -26.039 1.00 93.00 344 PRO A CA 1
ATOM 2694 C C . PRO A 1 344 ? 23.557 -0.685 -26.296 1.00 93.00 344 PRO A C 1
ATOM 2696 O O . PRO A 1 344 ? 22.451 -0.464 -26.773 1.00 93.00 344 PRO A O 1
ATOM 2699 N N . ALA A 1 345 ? 23.909 -1.921 -25.917 1.00 95.19 345 ALA A N 1
ATOM 2700 C CA . ALA A 1 345 ? 23.015 -3.077 -26.038 1.00 95.19 345 ALA A CA 1
ATOM 2701 C C . ALA A 1 345 ? 21.766 -3.018 -25.128 1.00 95.19 345 ALA A C 1
ATOM 2703 O O . ALA A 1 345 ? 20.849 -3.808 -25.323 1.00 95.19 345 ALA A O 1
ATOM 2704 N N . ARG A 1 346 ? 21.690 -2.084 -24.164 1.00 93.62 346 ARG A N 1
ATOM 2705 C CA . ARG A 1 346 ? 20.497 -1.869 -23.311 1.00 93.62 346 ARG A CA 1
ATOM 2706 C C . ARG A 1 346 ? 19.271 -1.342 -24.080 1.00 93.62 346 ARG A C 1
ATOM 2708 O O . ARG A 1 346 ? 18.138 -1.511 -23.628 1.00 93.62 346 ARG A O 1
ATOM 2715 N N . TRP A 1 347 ? 19.517 -0.726 -25.240 1.00 92.81 347 TRP A N 1
ATOM 2716 C CA . TRP A 1 347 ? 18.491 -0.255 -26.171 1.00 92.81 347 TRP A CA 1
ATOM 2717 C C . TRP A 1 347 ? 17.882 -1.387 -27.011 1.00 92.81 347 TRP A C 1
ATOM 2719 O O . TRP A 1 347 ? 16.812 -1.205 -27.580 1.00 92.81 347 TRP A O 1
ATOM 2729 N N . ASP A 1 348 ? 18.534 -2.553 -27.099 1.00 95.50 348 ASP A N 1
ATOM 2730 C CA . ASP A 1 348 ? 18.029 -3.676 -27.890 1.00 95.50 348 ASP A CA 1
ATOM 2731 C C . ASP A 1 348 ? 16.942 -4.445 -27.120 1.00 95.50 348 ASP A C 1
ATOM 2733 O O . ASP A 1 348 ? 17.219 -5.203 -26.185 1.00 95.50 348 ASP A O 1
ATOM 2737 N N . GLU A 1 349 ? 15.691 -4.285 -27.552 1.00 94.94 349 GLU A N 1
ATOM 2738 C CA . GLU A 1 349 ? 14.533 -5.023 -27.038 1.00 94.94 349 GLU A CA 1
ATOM 2739 C C . GLU A 1 349 ? 14.756 -6.551 -27.059 1.00 94.94 349 GLU A C 1
ATOM 2741 O O . GLU A 1 349 ? 14.333 -7.257 -26.143 1.00 94.94 349 GLU A O 1
ATOM 2746 N N . ASN A 1 350 ? 15.494 -7.085 -28.043 1.00 95.81 350 ASN A N 1
ATOM 2747 C CA . ASN A 1 350 ? 15.803 -8.516 -28.123 1.00 95.81 350 ASN A CA 1
ATOM 2748 C C . ASN A 1 350 ? 16.724 -8.964 -26.984 1.00 95.81 350 ASN A C 1
ATOM 2750 O O . ASN A 1 350 ? 16.577 -10.083 -26.489 1.00 95.81 350 ASN A O 1
ATOM 2754 N N . VAL A 1 351 ? 17.645 -8.099 -26.541 1.00 97.69 351 VAL A N 1
ATOM 2755 C CA . VAL A 1 351 ? 18.498 -8.357 -25.374 1.00 97.69 351 VAL A CA 1
ATOM 2756 C C . VAL A 1 351 ? 17.655 -8.309 -24.105 1.00 97.69 351 VAL A C 1
ATOM 2758 O O . VAL A 1 351 ? 17.673 -9.277 -23.346 1.00 97.69 351 VAL A O 1
ATOM 2761 N N . ARG A 1 352 ? 16.847 -7.258 -23.905 1.00 97.62 352 ARG A N 1
ATOM 2762 C CA . ARG A 1 352 ? 15.958 -7.138 -22.733 1.00 97.62 352 ARG A CA 1
ATOM 2763 C C . ARG A 1 352 ? 15.012 -8.340 -22.605 1.00 97.62 352 ARG A C 1
ATOM 2765 O O . ARG A 1 352 ? 14.943 -8.976 -21.554 1.00 97.62 352 ARG A O 1
ATOM 2772 N N . ARG A 1 353 ? 14.368 -8.748 -23.704 1.00 97.06 353 ARG A N 1
ATOM 2773 C CA . ARG A 1 353 ? 13.464 -9.913 -23.761 1.00 97.06 353 ARG A CA 1
ATOM 2774 C C . ARG A 1 353 ? 14.186 -11.250 -23.592 1.00 97.06 353 ARG A C 1
ATOM 2776 O O . ARG A 1 353 ? 13.639 -12.153 -22.957 1.00 97.06 353 ARG A O 1
ATOM 2783 N N . ALA A 1 354 ? 15.410 -11.397 -24.104 1.00 98.19 354 ALA A N 1
ATOM 2784 C CA . ALA A 1 354 ? 16.230 -12.579 -23.834 1.00 98.19 354 ALA A CA 1
ATOM 2785 C C . ALA A 1 354 ? 16.615 -12.672 -22.349 1.00 98.19 354 ALA A C 1
ATOM 2787 O O . ALA A 1 354 ? 16.599 -13.763 -21.784 1.00 98.19 354 ALA A O 1
ATOM 2788 N N . LEU A 1 355 ? 16.895 -11.543 -21.694 1.00 98.56 355 LEU A N 1
ATOM 2789 C CA . LEU A 1 355 ? 17.188 -11.486 -20.261 1.00 98.56 355 LEU A CA 1
ATOM 2790 C C . LEU A 1 355 ? 15.940 -11.737 -19.402 1.00 98.56 355 LEU A C 1
ATOM 2792 O O . LEU A 1 355 ? 16.017 -12.501 -18.442 1.00 98.56 355 LEU A O 1
ATOM 2796 N N . ALA A 1 356 ? 14.764 -11.250 -19.811 1.00 97.94 356 ALA A N 1
ATOM 2797 C CA . ALA A 1 356 ? 13.484 -11.635 -19.208 1.00 97.94 356 ALA A CA 1
ATOM 2798 C C . ALA A 1 356 ? 13.248 -13.157 -19.273 1.00 97.94 356 ALA A C 1
ATOM 2800 O O . ALA A 1 356 ? 12.817 -13.759 -18.291 1.00 97.94 356 ALA A O 1
ATOM 2801 N N . LYS A 1 357 ? 13.615 -13.798 -20.393 1.00 97.62 357 LYS A N 1
ATOM 2802 C CA . LYS A 1 357 ? 13.609 -15.264 -20.546 1.00 97.62 357 LYS A CA 1
ATOM 2803 C C . LYS A 1 357 ? 14.744 -15.986 -19.815 1.00 97.62 357 LYS A C 1
ATOM 2805 O O . LYS A 1 357 ? 14.603 -17.174 -19.534 1.00 97.62 357 LYS A O 1
ATOM 2810 N N . ALA A 1 358 ? 15.842 -15.312 -19.489 1.00 98.44 358 ALA A N 1
ATOM 2811 C CA . ALA A 1 358 ? 16.895 -15.861 -18.640 1.00 98.44 358 ALA A CA 1
ATOM 2812 C C . ALA A 1 358 ? 16.538 -15.782 -17.144 1.00 98.44 358 ALA A C 1
ATOM 2814 O O . ALA A 1 358 ? 17.061 -16.556 -16.354 1.00 98.44 358 ALA A O 1
ATOM 2815 N N . THR A 1 359 ? 15.621 -14.905 -16.737 1.00 98.44 359 THR A N 1
ATOM 2816 C CA . THR A 1 359 ? 15.209 -14.743 -15.336 1.00 98.44 359 THR A CA 1
ATOM 2817 C C . THR A 1 359 ? 14.179 -15.794 -14.903 1.00 98.44 359 THR A C 1
ATOM 2819 O O . THR A 1 359 ? 13.015 -15.764 -15.311 1.00 98.44 359 THR A O 1
ATOM 2822 N N . ASN A 1 360 ? 14.565 -16.701 -14.000 1.00 97.88 360 ASN A N 1
ATOM 2823 C CA . ASN A 1 360 ? 13.627 -17.644 -13.386 1.00 97.88 360 ASN A CA 1
ATOM 2824 C C . ASN A 1 360 ? 12.864 -17.001 -12.212 1.00 97.88 360 ASN A C 1
ATOM 2826 O O . ASN A 1 360 ? 13.265 -17.118 -11.053 1.00 97.88 360 ASN A O 1
ATOM 2830 N N . LYS A 1 361 ? 11.731 -16.351 -12.510 1.00 96.75 361 LYS A N 1
ATOM 2831 C CA . LYS A 1 361 ? 10.853 -15.759 -11.481 1.00 96.75 361 LYS A CA 1
ATOM 2832 C C . LYS A 1 361 ? 10.388 -16.792 -10.440 1.00 96.75 361 LYS A C 1
ATOM 2834 O O . LYS A 1 361 ? 10.316 -16.471 -9.260 1.00 96.75 361 LYS A O 1
ATOM 2839 N N . ASP A 1 362 ? 10.164 -18.048 -10.834 1.00 97.19 362 ASP A N 1
ATOM 2840 C CA . ASP A 1 362 ? 9.723 -19.105 -9.910 1.00 97.19 362 ASP A CA 1
ATOM 2841 C C . ASP A 1 362 ? 10.820 -19.498 -8.908 1.00 97.19 362 ASP A C 1
ATOM 2843 O O . ASP A 1 362 ? 10.513 -19.816 -7.759 1.00 97.19 362 ASP A O 1
ATOM 2847 N N . TYR A 1 363 ? 12.097 -19.435 -9.302 1.00 98.00 363 TYR A N 1
ATOM 2848 C CA . TYR A 1 363 ? 13.215 -19.611 -8.368 1.00 98.00 363 TYR A CA 1
ATOM 2849 C C . TYR A 1 363 ? 13.264 -18.475 -7.340 1.00 98.00 363 TYR A C 1
ATOM 2851 O O . TYR A 1 363 ? 13.393 -18.753 -6.149 1.00 98.00 363 TYR A O 1
ATOM 2859 N N . ILE A 1 364 ? 13.110 -17.222 -7.787 1.00 97.88 364 ILE A N 1
ATOM 2860 C CA . ILE A 1 364 ? 13.111 -16.029 -6.924 1.00 97.88 364 ILE A CA 1
ATOM 2861 C C . ILE A 1 364 ? 11.996 -16.130 -5.873 1.00 97.88 364 ILE A C 1
ATOM 2863 O O . ILE A 1 364 ? 12.268 -16.056 -4.676 1.00 97.88 364 ILE A O 1
ATOM 2867 N N . ILE A 1 365 ? 10.759 -16.399 -6.303 1.00 96.81 365 ILE A N 1
ATOM 2868 C CA . ILE A 1 365 ? 9.595 -16.502 -5.410 1.00 96.81 365 ILE A CA 1
ATOM 2869 C C . ILE A 1 365 ? 9.780 -17.629 -4.386 1.00 96.81 365 ILE A C 1
ATOM 2871 O O . ILE A 1 365 ? 9.618 -17.403 -3.191 1.00 96.81 365 ILE A O 1
ATOM 2875 N N . ASN A 1 366 ? 10.135 -18.842 -4.827 1.00 96.75 366 ASN A N 1
ATOM 2876 C CA . ASN A 1 366 ? 10.164 -20.013 -3.941 1.00 96.75 366 ASN A CA 1
ATOM 2877 C C . ASN A 1 366 ? 11.433 -20.118 -3.079 1.00 96.75 366 ASN A C 1
ATOM 2879 O O . ASN A 1 366 ? 11.381 -20.743 -2.022 1.00 96.75 366 ASN A O 1
ATOM 2883 N N . THR A 1 367 ? 12.562 -19.547 -3.514 1.00 95.44 367 THR A N 1
ATOM 2884 C CA . THR A 1 367 ? 13.868 -19.725 -2.844 1.00 95.44 367 THR A CA 1
ATOM 2885 C C . THR A 1 367 ? 14.305 -18.493 -2.061 1.00 95.44 367 THR A C 1
ATOM 2887 O O . THR A 1 367 ? 14.873 -18.648 -0.986 1.00 95.44 367 THR A O 1
ATOM 2890 N N . ILE A 1 368 ? 14.046 -17.290 -2.585 1.00 94.69 368 ILE A N 1
ATOM 2891 C CA . ILE A 1 368 ? 14.447 -16.025 -1.952 1.00 94.69 368 ILE A CA 1
ATOM 2892 C C . ILE A 1 368 ? 13.296 -15.533 -1.066 1.00 94.69 368 ILE A C 1
ATOM 2894 O O . ILE A 1 368 ? 13.433 -15.499 0.152 1.00 94.69 368 ILE A O 1
ATOM 2898 N N . TYR A 1 369 ? 12.110 -15.309 -1.644 1.00 93.25 369 TYR A N 1
ATOM 2899 C CA . TYR A 1 369 ? 10.915 -14.889 -0.892 1.00 93.25 369 TYR A CA 1
ATOM 2900 C C . TYR A 1 369 ? 10.163 -16.034 -0.192 1.00 93.25 369 TYR A C 1
ATOM 2902 O O . TYR A 1 369 ? 9.086 -15.810 0.347 1.00 93.25 369 TYR A O 1
ATOM 2910 N N . GLN A 1 370 ? 10.680 -17.269 -0.193 1.00 93.75 370 GLN A N 1
ATOM 2911 C CA . GLN A 1 370 ? 10.093 -18.423 0.520 1.00 93.75 370 GLN A CA 1
ATOM 2912 C C . GLN A 1 370 ? 8.592 -18.684 0.214 1.00 93.75 370 GLN A C 1
ATOM 2914 O O . GLN A 1 370 ? 7.851 -19.210 1.046 1.00 93.75 370 GLN A O 1
ATOM 2919 N N . GLY A 1 371 ? 8.128 -18.306 -0.984 1.00 94.69 371 GLY A N 1
ATOM 2920 C CA . GLY A 1 371 ? 6.732 -18.403 -1.426 1.00 94.69 371 GLY A CA 1
ATOM 2921 C C . GLY A 1 371 ? 5.837 -17.201 -1.081 1.00 94.69 371 GLY A C 1
ATOM 2922 O O . GLY A 1 371 ? 4.624 -17.297 -1.252 1.00 94.69 371 GLY A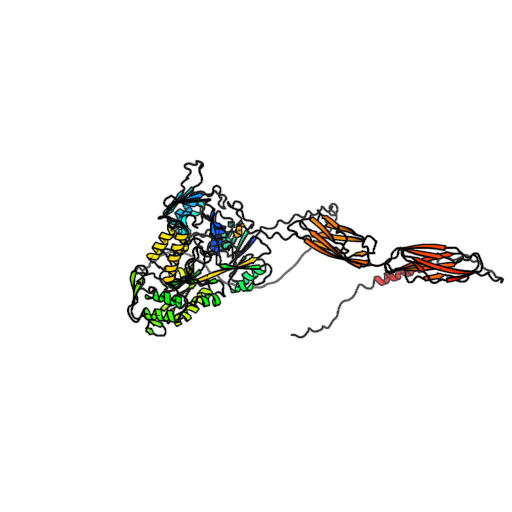 O 1
ATOM 2923 N N . LYS A 1 372 ? 6.390 -16.082 -0.592 1.00 94.00 372 LYS A N 1
ATOM 2924 C CA . LYS A 1 372 ? 5.645 -14.897 -0.115 1.00 94.00 372 LYS A CA 1
ATOM 2925 C C . LYS A 1 372 ? 5.370 -13.856 -1.202 1.00 94.00 372 LYS A C 1
ATOM 2927 O O . LYS A 1 372 ? 5.727 -12.687 -1.089 1.00 94.00 372 LYS A O 1
ATOM 2932 N N . GLY A 1 373 ? 4.706 -14.301 -2.264 1.00 95.25 373 GLY A N 1
ATOM 2933 C CA . GLY A 1 373 ? 4.193 -13.422 -3.311 1.00 95.25 373 GLY A CA 1
ATOM 2934 C C . GLY A 1 373 ? 3.724 -14.164 -4.558 1.00 95.25 373 GLY A C 1
ATOM 2935 O O . GLY A 1 373 ? 3.886 -15.379 -4.691 1.00 95.25 373 GLY A O 1
ATOM 2936 N N . VAL A 1 374 ? 3.148 -13.409 -5.491 1.00 95.94 374 VAL A N 1
ATOM 2937 C CA . VAL A 1 374 ? 2.665 -13.893 -6.794 1.00 95.94 374 VAL A CA 1
ATOM 2938 C C . VAL A 1 374 ? 3.681 -13.550 -7.883 1.00 95.94 374 VAL A C 1
ATOM 2940 O O . VAL A 1 374 ? 4.426 -12.581 -7.776 1.00 95.94 374 VAL A O 1
ATOM 2943 N N . ARG A 1 375 ? 3.733 -14.343 -8.957 1.00 95.31 375 ARG A N 1
ATOM 2944 C CA . ARG A 1 375 ? 4.639 -14.120 -10.092 1.00 95.31 375 ARG A CA 1
ATOM 2945 C C . ARG A 1 375 ? 4.412 -12.751 -10.739 1.00 95.31 375 ARG A C 1
ATOM 2947 O O . ARG A 1 375 ? 3.343 -12.516 -11.289 1.00 95.31 375 ARG A O 1
ATOM 2954 N N . GLY A 1 376 ? 5.446 -11.908 -10.757 1.00 95.06 376 GLY A N 1
ATOM 2955 C CA . GLY A 1 376 ? 5.402 -10.597 -11.405 1.00 95.06 376 GLY A CA 1
ATOM 2956 C C . GLY A 1 376 ? 5.219 -10.692 -12.924 1.00 95.06 376 GLY A C 1
ATOM 2957 O O . GLY A 1 376 ? 5.856 -11.524 -13.593 1.00 95.06 376 GLY A O 1
ATOM 2958 N N . SER A 1 377 ? 4.380 -9.822 -13.490 1.00 92.31 377 SER A N 1
ATOM 2959 C CA . SER A 1 377 ? 4.140 -9.728 -14.936 1.00 92.31 377 SER A CA 1
ATOM 2960 C C . SER A 1 377 ? 4.147 -8.291 -15.450 1.00 92.31 377 SER A C 1
ATOM 2962 O O . SER A 1 377 ? 5.057 -7.938 -16.194 1.00 92.31 377 SER A O 1
ATOM 2964 N N . SER A 1 378 ? 3.153 -7.496 -15.075 1.00 94.19 378 SER A N 1
ATOM 2965 C CA . SER A 1 378 ? 2.832 -6.169 -15.605 1.00 94.19 378 SER A CA 1
ATOM 2966 C C . SER A 1 378 ? 2.732 -5.104 -14.501 1.00 94.19 378 SER A C 1
ATOM 2968 O O . SER A 1 378 ? 2.853 -5.424 -13.319 1.00 94.19 378 SER A O 1
ATOM 2970 N N . LEU A 1 379 ? 2.531 -3.839 -14.888 1.00 96.69 379 LEU A N 1
ATOM 2971 C CA . LEU A 1 379 ? 2.571 -2.687 -13.978 1.00 96.69 379 LEU A CA 1
ATOM 2972 C C . LEU A 1 379 ? 1.473 -2.713 -12.905 1.00 96.69 379 LEU A C 1
ATOM 2974 O O . LEU A 1 379 ? 1.709 -2.255 -11.794 1.00 96.69 379 LEU A O 1
ATOM 2978 N N . MET A 1 380 ? 0.285 -3.245 -13.200 1.00 97.19 380 MET A N 1
ATOM 2979 C CA . MET A 1 380 ? -0.787 -3.351 -12.209 1.00 97.19 380 MET A CA 1
ATOM 2980 C C . MET A 1 380 ? -0.688 -4.685 -11.474 1.00 97.19 380 MET A C 1
ATOM 2982 O O . MET A 1 380 ? -0.489 -5.736 -12.089 1.00 97.19 380 MET A O 1
ATOM 2986 N N . SER A 1 381 ? -0.855 -4.666 -10.153 1.00 96.12 381 SER A N 1
ATOM 2987 C CA . SER A 1 381 ? -0.826 -5.881 -9.335 1.00 96.12 381 SER A CA 1
ATOM 2988 C C . SER A 1 381 ? -2.158 -6.638 -9.430 1.00 96.12 381 SER A C 1
ATOM 2990 O O . SER A 1 381 ? -3.212 -6.003 -9.508 1.00 96.12 381 SER A O 1
ATOM 2992 N N . PRO A 1 382 ? -2.177 -7.986 -9.362 1.00 95.75 382 PRO A N 1
ATOM 2993 C CA . PRO A 1 382 ? -3.414 -8.774 -9.333 1.00 95.75 382 PRO A CA 1
ATOM 2994 C C . PRO A 1 382 ? -4.322 -8.481 -8.123 1.00 95.75 382 PRO A C 1
ATOM 2996 O O . PRO A 1 382 ? -5.435 -8.999 -8.070 1.00 95.75 382 PRO A O 1
ATOM 2999 N N . ILE A 1 383 ? -3.882 -7.633 -7.184 1.00 94.75 383 ILE A N 1
ATOM 3000 C CA . ILE A 1 383 ? -4.714 -7.042 -6.128 1.00 94.75 383 ILE A CA 1
ATOM 3001 C C . ILE A 1 383 ? -5.771 -6.066 -6.671 1.00 94.75 383 ILE A C 1
ATOM 3003 O O . ILE A 1 383 ? -6.829 -5.914 -6.070 1.00 94.75 383 ILE A O 1
ATOM 3007 N N . THR A 1 384 ? -5.531 -5.472 -7.847 1.00 94.50 384 THR A N 1
ATOM 3008 C CA . THR A 1 384 ? -6.519 -4.710 -8.618 1.00 94.50 384 THR A CA 1
ATOM 3009 C C . THR A 1 384 ? -6.939 -5.516 -9.864 1.00 94.50 384 THR A C 1
ATOM 3011 O O . THR A 1 384 ? -6.657 -5.139 -11.005 1.00 94.50 384 THR A O 1
ATOM 3014 N N . PRO A 1 385 ? -7.646 -6.658 -9.711 1.00 94.31 385 PRO A N 1
ATOM 3015 C CA . PRO A 1 385 ? -7.902 -7.608 -10.804 1.00 94.31 385 PRO A CA 1
ATOM 3016 C C . PRO A 1 385 ? -8.782 -7.039 -11.933 1.00 94.31 385 PRO A C 1
ATOM 3018 O O . PRO A 1 385 ? -8.893 -7.638 -13.007 1.00 94.31 385 PRO A O 1
ATOM 3021 N N . PHE A 1 386 ? -9.408 -5.878 -11.717 1.00 95.62 386 PHE A N 1
ATOM 3022 C CA . PHE A 1 386 ? -10.068 -5.120 -12.775 1.00 95.62 386 PHE A CA 1
ATOM 3023 C C . PHE A 1 386 ? -9.068 -4.494 -13.759 1.00 95.62 386 PHE A C 1
ATOM 3025 O O . PHE A 1 386 ? -9.353 -4.472 -14.952 1.00 95.62 386 PHE A O 1
ATOM 3032 N N . TRP A 1 387 ? -7.906 -4.029 -13.301 1.00 96.69 387 TRP A N 1
ATOM 3033 C CA . TRP A 1 387 ? -6.887 -3.425 -14.160 1.00 96.69 387 TRP A CA 1
ATOM 3034 C C . TRP A 1 387 ? -5.911 -4.477 -14.689 1.00 96.69 387 TRP A C 1
ATOM 3036 O O . TRP A 1 387 ? -5.823 -4.643 -15.900 1.00 96.69 387 TRP A O 1
ATOM 3046 N N . HIS A 1 388 ? -5.298 -5.258 -13.792 1.00 96.44 388 HIS A N 1
ATOM 3047 C CA . HIS A 1 388 ? -4.214 -6.217 -14.058 1.00 96.44 388 HIS A CA 1
ATOM 3048 C C . HIS A 1 388 ? -4.279 -6.981 -15.394 1.00 96.44 388 HIS A C 1
ATOM 3050 O O . HIS A 1 388 ? -5.284 -7.635 -15.701 1.00 96.44 388 HIS A O 1
ATOM 3056 N N . TYR A 1 389 ? -3.177 -6.960 -16.148 1.00 95.56 389 TYR A N 1
ATOM 3057 C CA . TYR A 1 389 ? -2.939 -7.773 -17.342 1.00 95.56 389 TYR A CA 1
ATOM 3058 C C . TYR A 1 389 ? -2.098 -9.033 -17.043 1.00 95.56 389 TYR A C 1
ATOM 3060 O O . TYR A 1 389 ? -0.891 -8.960 -16.816 1.00 95.56 389 TYR A O 1
ATOM 3068 N N . ASP A 1 390 ? -2.713 -10.216 -17.139 1.00 92.81 390 ASP A N 1
ATOM 3069 C CA . ASP A 1 390 ? -2.001 -11.499 -17.038 1.00 92.81 390 ASP A CA 1
ATOM 3070 C C . ASP A 1 390 ? -1.526 -11.993 -18.428 1.00 92.81 390 ASP A C 1
ATOM 3072 O O . ASP A 1 390 ? -2.340 -12.497 -19.216 1.00 92.81 390 ASP A O 1
ATOM 3076 N N . PRO A 1 391 ? -0.215 -11.935 -18.749 1.00 91.38 391 PRO A N 1
ATOM 3077 C CA . PRO A 1 391 ? 0.324 -12.396 -20.027 1.00 91.38 391 PRO A CA 1
ATOM 3078 C C . PRO A 1 391 ? 0.281 -13.919 -20.204 1.00 91.38 391 PRO A C 1
ATOM 3080 O O . PRO A 1 391 ? 0.511 -14.392 -21.314 1.00 91.38 391 PRO A O 1
ATOM 3083 N N . THR A 1 392 ? -0.022 -14.717 -19.172 1.00 83.75 392 THR A N 1
ATOM 3084 C CA . THR A 1 392 ? -0.256 -16.161 -19.361 1.00 83.75 392 THR A CA 1
ATOM 3085 C C . THR A 1 392 ? -1.543 -16.437 -20.145 1.00 83.75 392 THR A C 1
ATOM 3087 O O . THR A 1 392 ? -1.668 -17.496 -20.764 1.00 83.75 392 THR A O 1
ATOM 3090 N N . THR A 1 393 ? -2.458 -15.461 -20.201 1.00 82.19 393 THR A N 1
ATOM 3091 C CA . THR A 1 393 ? -3.670 -15.513 -21.032 1.00 82.19 393 THR A CA 1
ATOM 3092 C C . THR A 1 393 ? -3.418 -15.170 -22.508 1.00 82.19 393 THR A C 1
ATOM 3094 O O . THR A 1 393 ? -4.222 -15.554 -23.359 1.00 82.19 393 THR A O 1
ATOM 3097 N N . ASP A 1 394 ? -2.286 -14.531 -22.839 1.00 85.31 394 ASP A N 1
ATOM 3098 C CA . ASP A 1 394 ? -1.871 -14.216 -24.211 1.00 85.31 394 ASP A CA 1
ATOM 3099 C C . ASP A 1 394 ? -0.575 -14.966 -24.596 1.00 85.31 394 ASP A C 1
ATOM 3101 O O . ASP A 1 394 ? 0.542 -14.473 -24.391 1.00 85.31 394 ASP A O 1
ATOM 3105 N N . PRO A 1 395 ? -0.679 -16.150 -25.231 1.00 73.62 395 PRO A N 1
ATOM 3106 C CA . PRO A 1 395 ? 0.493 -16.916 -25.649 1.00 73.62 395 PRO A CA 1
ATOM 3107 C C . PRO A 1 395 ? 1.343 -16.216 -26.727 1.00 73.62 395 PRO A C 1
ATOM 3109 O O . PRO A 1 395 ? 2.446 -16.685 -27.015 1.00 73.62 395 PRO A O 1
ATOM 3112 N N . GLY A 1 396 ? 0.870 -15.115 -27.325 1.00 75.25 396 GLY A N 1
ATOM 3113 C CA . GLY A 1 396 ? 1.598 -14.331 -28.321 1.00 75.25 396 GLY A CA 1
ATOM 3114 C C . GLY A 1 396 ? 2.734 -13.472 -27.753 1.00 75.25 396 GLY A C 1
ATOM 3115 O O . GLY A 1 396 ? 3.654 -13.139 -28.497 1.00 75.25 396 GLY A O 1
ATOM 3116 N N . VAL A 1 397 ? 2.717 -13.147 -26.452 1.00 81.12 397 VAL A N 1
ATOM 3117 C CA . VAL A 1 397 ? 3.717 -12.258 -25.814 1.00 81.12 397 VAL A CA 1
ATOM 3118 C C . VAL A 1 397 ? 4.726 -12.975 -24.911 1.00 81.12 397 VAL A C 1
ATOM 3120 O O . VAL A 1 397 ? 5.533 -12.337 -24.247 1.00 81.12 397 VAL A O 1
ATOM 3123 N N . ASN A 1 398 ? 4.688 -14.305 -24.866 1.00 82.00 398 ASN A N 1
ATOM 3124 C CA . ASN A 1 398 ? 5.296 -15.122 -23.817 1.00 82.00 398 ASN A CA 1
ATOM 3125 C C . ASN A 1 398 ? 6.800 -14.845 -23.510 1.00 82.00 398 ASN A C 1
ATOM 3127 O O . ASN A 1 398 ? 7.686 -15.318 -24.234 1.00 82.00 398 ASN A O 1
ATOM 3131 N N . LEU A 1 399 ? 7.098 -14.236 -22.349 1.00 92.25 399 LEU A N 1
ATOM 3132 C CA . LEU A 1 399 ? 8.444 -14.108 -21.754 1.00 92.25 399 LEU A CA 1
ATOM 3133 C C . LEU A 1 399 ? 8.687 -15.048 -20.545 1.00 92.25 399 LEU A C 1
ATOM 3135 O O . LEU A 1 399 ? 9.409 -14.700 -19.615 1.00 92.25 399 LEU A O 1
ATOM 3139 N N . THR A 1 400 ? 8.114 -16.259 -20.521 1.00 91.50 400 THR A N 1
ATOM 3140 C CA . THR A 1 400 ? 8.477 -17.285 -19.522 1.00 91.50 400 THR A CA 1
ATOM 3141 C C . THR A 1 400 ? 9.940 -17.705 -19.644 1.00 91.50 400 THR A C 1
ATOM 3143 O O . THR A 1 400 ? 10.497 -17.713 -20.748 1.00 91.50 400 THR A O 1
ATOM 3146 N N . TYR A 1 401 ? 10.504 -18.120 -18.505 1.00 96.62 401 TYR A N 1
ATOM 3147 C CA . TYR A 1 401 ? 11.865 -18.629 -18.350 1.00 96.62 401 TYR A CA 1
ATOM 3148 C C . TYR A 1 401 ? 12.177 -19.765 -19.337 1.00 96.62 401 TYR A C 1
ATOM 3150 O O . TYR A 1 401 ? 11.551 -20.824 -19.298 1.00 96.62 401 TYR A O 1
ATOM 3158 N N . ASP A 1 402 ? 13.144 -19.523 -20.220 1.00 97.38 402 ASP A N 1
ATOM 3159 C CA . ASP A 1 402 ? 13.672 -20.472 -21.198 1.00 97.38 402 ASP A CA 1
ATOM 3160 C C . ASP A 1 402 ? 15.070 -20.014 -21.655 1.00 97.38 402 ASP A C 1
ATOM 3162 O O . ASP A 1 402 ? 15.225 -19.143 -22.515 1.00 97.38 402 ASP A O 1
ATOM 3166 N N . ILE A 1 403 ? 16.103 -20.643 -21.089 1.00 98.38 403 ILE A N 1
ATOM 3167 C CA . ILE A 1 403 ? 17.518 -20.378 -21.396 1.00 98.38 403 ILE A CA 1
ATOM 3168 C C . ILE A 1 403 ? 17.893 -20.762 -22.840 1.00 98.38 403 ILE A C 1
ATOM 3170 O O . ILE A 1 403 ? 18.840 -20.197 -23.394 1.00 98.38 403 ILE A O 1
ATOM 3174 N N . ALA A 1 404 ? 17.177 -21.695 -23.478 1.00 98.31 404 ALA A N 1
ATOM 3175 C CA . ALA A 1 404 ? 17.433 -22.067 -24.868 1.00 98.31 404 ALA A CA 1
ATOM 3176 C C . ALA A 1 404 ? 16.858 -21.015 -25.828 1.00 98.31 404 ALA A C 1
ATOM 3178 O O . ALA A 1 404 ? 17.565 -20.564 -26.731 1.00 98.31 404 ALA A O 1
ATOM 3179 N N . ALA A 1 405 ? 15.623 -20.560 -25.591 1.00 97.38 405 ALA A N 1
ATOM 3180 C CA . ALA A 1 405 ? 15.032 -19.452 -26.340 1.00 97.38 405 ALA A CA 1
ATOM 3181 C C . ALA A 1 405 ? 15.800 -18.137 -26.126 1.00 97.38 405 ALA A C 1
ATOM 3183 O O . ALA A 1 405 ? 16.056 -17.428 -27.096 1.00 97.38 405 ALA A O 1
ATOM 3184 N N . ALA A 1 406 ? 16.229 -17.837 -24.895 1.00 98.31 406 ALA A N 1
ATOM 3185 C CA . ALA A 1 406 ? 17.045 -16.660 -24.592 1.00 98.31 406 ALA A CA 1
ATOM 3186 C C . ALA A 1 406 ? 18.361 -16.643 -25.391 1.00 98.31 406 ALA A C 1
ATOM 3188 O O . ALA A 1 406 ? 18.662 -15.655 -26.059 1.00 98.31 406 ALA A O 1
ATOM 3189 N N . ASN A 1 407 ? 19.110 -17.755 -25.402 1.00 98.50 407 ASN A N 1
ATOM 3190 C CA . ASN A 1 407 ? 20.309 -17.884 -26.237 1.00 98.50 407 ASN A CA 1
ATOM 3191 C C . ASN A 1 407 ? 19.989 -17.676 -27.727 1.00 98.50 407 ASN A C 1
ATOM 3193 O O . ASN A 1 407 ? 20.650 -16.873 -28.381 1.00 98.50 407 ASN A O 1
ATOM 3197 N N . ALA A 1 408 ? 18.940 -18.329 -28.238 1.00 98.06 408 ALA A N 1
ATOM 3198 C CA . ALA A 1 408 ? 18.552 -18.225 -29.642 1.00 98.06 408 ALA A CA 1
ATOM 3199 C C . ALA A 1 408 ? 18.122 -16.803 -30.055 1.00 98.06 408 ALA A C 1
ATOM 3201 O O . ALA A 1 408 ? 18.335 -16.429 -31.208 1.00 98.06 408 ALA A O 1
ATOM 3202 N N . MET A 1 409 ? 17.534 -16.008 -29.152 1.00 97.25 409 MET A N 1
ATOM 3203 C CA . MET A 1 409 ? 17.217 -14.594 -29.401 1.00 97.25 409 MET A CA 1
ATOM 3204 C C . MET A 1 409 ? 18.488 -13.737 -29.485 1.00 97.25 409 MET A C 1
ATOM 3206 O O . MET A 1 409 ? 18.622 -12.945 -30.417 1.00 97.25 409 MET A O 1
ATOM 3210 N N . LEU A 1 410 ? 19.456 -13.944 -28.582 1.00 98.62 410 LEU A N 1
ATOM 3211 C CA . LEU A 1 410 ? 20.748 -13.244 -28.622 1.00 98.62 410 LEU A CA 1
ATOM 3212 C C . LEU A 1 410 ? 21.564 -13.603 -29.877 1.00 98.62 410 LEU A C 1
ATOM 3214 O O . LEU A 1 410 ? 22.161 -12.716 -30.491 1.00 98.62 410 LEU A O 1
ATOM 3218 N N . ASP A 1 411 ? 21.544 -14.873 -30.297 1.00 98.44 411 ASP A N 1
ATOM 3219 C CA . ASP A 1 411 ? 22.153 -15.324 -31.555 1.00 98.44 411 ASP A CA 1
ATOM 3220 C C . ASP A 1 411 ? 21.515 -14.620 -32.772 1.00 98.44 411 ASP A C 1
ATOM 3222 O O . ASP A 1 411 ? 22.222 -14.130 -33.650 1.00 98.44 411 ASP A O 1
ATOM 3226 N N . GLN A 1 412 ? 20.179 -14.522 -32.815 1.00 97.56 412 GLN A N 1
ATOM 3227 C CA . GLN A 1 412 ? 19.435 -13.917 -33.933 1.00 97.56 412 GLN A CA 1
ATOM 3228 C C . GLN A 1 412 ? 19.610 -12.394 -34.039 1.00 97.56 412 GLN A C 1
ATOM 3230 O O . GLN A 1 412 ? 19.728 -11.874 -35.153 1.00 97.56 412 GLN A O 1
ATOM 3235 N N . ALA A 1 413 ? 19.677 -11.682 -32.909 1.00 97.19 413 ALA A N 1
ATOM 3236 C CA . ALA A 1 413 ? 19.994 -10.251 -32.888 1.00 97.19 413 ALA A CA 1
ATOM 3237 C C . ALA A 1 413 ? 21.419 -9.978 -33.426 1.00 97.19 413 ALA A C 1
ATOM 3239 O O . ALA A 1 413 ? 21.647 -9.036 -34.195 1.00 97.19 413 ALA A O 1
ATOM 3240 N N . GLY A 1 414 ? 22.363 -10.883 -33.143 1.00 98.00 414 GLY A N 1
ATOM 3241 C CA . GLY A 1 414 ? 23.744 -10.834 -33.637 1.00 98.00 414 GLY A CA 1
ATOM 3242 C C . GLY A 1 414 ? 24.802 -10.764 -32.537 1.00 98.00 414 GLY A C 1
ATOM 3243 O O . GLY A 1 414 ? 25.924 -10.344 -32.806 1.00 98.00 414 GLY A O 1
ATOM 3244 N N . TYR A 1 415 ? 24.467 -11.171 -31.309 1.00 98.50 415 TYR A N 1
ATOM 3245 C CA . TYR A 1 415 ? 25.405 -11.313 -30.190 1.00 98.50 415 TYR A CA 1
ATOM 3246 C C . TYR A 1 415 ? 25.985 -12.739 -30.116 1.00 98.50 415 TYR A C 1
ATOM 3248 O O . TYR A 1 415 ? 26.148 -13.308 -29.035 1.00 98.50 415 TYR A O 1
ATOM 3256 N N . ASP A 1 416 ? 26.246 -13.345 -31.275 1.00 96.88 416 ASP A N 1
ATOM 3257 C CA . ASP A 1 416 ? 26.631 -14.750 -31.486 1.00 96.88 416 ASP A CA 1
ATOM 3258 C C . ASP A 1 416 ? 28.134 -15.036 -31.278 1.00 96.88 416 ASP A C 1
ATOM 3260 O O . ASP A 1 416 ? 28.559 -16.191 -31.228 1.00 96.88 416 ASP A O 1
ATOM 3264 N N . THR A 1 417 ? 28.961 -14.001 -31.103 1.00 97.19 417 THR A N 1
ATOM 3265 C CA . THR A 1 417 ? 30.396 -14.142 -30.807 1.00 97.19 417 THR A CA 1
ATOM 3266 C C . THR A 1 417 ? 30.636 -14.202 -29.300 1.00 97.19 417 THR A C 1
ATOM 3268 O O . THR A 1 417 ? 30.209 -13.309 -28.583 1.00 97.19 417 THR A O 1
ATOM 3271 N N . ILE A 1 418 ? 31.353 -15.211 -28.791 1.00 96.81 418 ILE A N 1
ATOM 3272 C CA . ILE A 1 418 ? 31.638 -15.359 -27.348 1.00 96.81 418 ILE A CA 1
ATOM 3273 C C . ILE A 1 418 ? 33.137 -15.187 -27.071 1.00 96.81 418 ILE A C 1
ATOM 3275 O O . ILE A 1 418 ? 33.963 -15.949 -27.575 1.00 96.81 418 ILE A O 1
ATOM 3279 N N . VAL A 1 419 ? 33.492 -14.222 -26.214 1.00 96.38 419 VAL A N 1
ATOM 3280 C CA . VAL A 1 419 ? 34.875 -13.920 -25.809 1.00 96.38 419 VAL A CA 1
ATOM 3281 C C . VAL A 1 419 ? 34.986 -13.863 -24.285 1.00 96.38 419 VAL A C 1
ATOM 3283 O O . VAL A 1 419 ? 34.419 -12.995 -23.618 1.00 96.38 419 VAL A O 1
ATOM 3286 N N . GLY A 1 420 ? 35.746 -14.806 -23.719 1.00 93.62 420 GLY A N 1
ATOM 3287 C CA . GLY A 1 420 ? 35.918 -14.934 -22.267 1.00 93.62 420 GLY A CA 1
ATOM 3288 C C . GLY A 1 420 ? 34.654 -15.395 -21.532 1.00 93.62 420 GLY A C 1
ATOM 3289 O O . GLY A 1 420 ? 34.465 -15.028 -20.381 1.00 93.62 420 GLY A O 1
ATOM 3290 N N . GLY A 1 421 ? 33.777 -16.152 -22.203 1.00 95.44 421 GLY A N 1
ATOM 3291 C CA . GLY A 1 421 ? 32.476 -16.586 -21.670 1.00 95.44 421 GLY A CA 1
ATOM 3292 C C . GLY A 1 421 ? 31.331 -15.591 -21.891 1.00 95.44 421 GLY A C 1
ATOM 3293 O O . GLY A 1 421 ? 30.183 -15.937 -21.644 1.00 95.44 421 GLY A O 1
ATOM 3294 N N . VAL A 1 422 ? 31.626 -14.395 -22.408 1.00 98.31 422 VAL A N 1
ATOM 3295 C CA . VAL A 1 422 ? 30.660 -13.298 -22.560 1.00 98.31 422 VAL A CA 1
ATOM 3296 C C . VAL A 1 422 ? 30.408 -13.009 -24.035 1.00 98.31 422 VAL A C 1
ATOM 3298 O O . VAL A 1 422 ? 31.348 -12.955 -24.833 1.00 98.31 422 VAL A O 1
ATOM 3301 N N . ARG A 1 423 ? 29.138 -12.835 -24.396 1.00 98.50 423 ARG A N 1
ATOM 3302 C CA . ARG A 1 423 ? 28.673 -12.530 -25.752 1.00 98.50 423 ARG A CA 1
ATOM 3303 C C . ARG A 1 423 ? 29.108 -11.140 -26.215 1.00 98.50 423 ARG A C 1
ATOM 3305 O O . ARG A 1 423 ? 29.252 -10.219 -25.413 1.00 98.50 423 ARG A O 1
ATOM 3312 N N . GLN A 1 424 ? 29.284 -10.995 -27.521 1.00 98.31 424 GLN A N 1
ATOM 3313 C CA . GLN A 1 424 ? 29.642 -9.777 -28.235 1.00 98.31 424 GLN A CA 1
ATOM 3314 C C . GLN A 1 424 ? 28.848 -9.671 -29.535 1.00 98.31 424 GLN A C 1
ATOM 3316 O O . GLN A 1 424 ? 28.654 -10.675 -30.219 1.00 98.31 424 GLN A O 1
ATOM 3321 N N . ALA A 1 425 ? 28.460 -8.449 -29.904 1.00 98.31 425 ALA A N 1
ATOM 3322 C CA . ALA A 1 425 ? 27.920 -8.156 -31.229 1.00 98.31 425 ALA A CA 1
ATOM 3323 C C . ALA A 1 425 ? 28.958 -8.500 -32.321 1.00 98.31 425 ALA A C 1
ATOM 3325 O O . ALA A 1 425 ? 30.060 -7.949 -32.314 1.00 98.31 425 ALA A O 1
ATOM 3326 N N . SER A 1 426 ? 28.642 -9.393 -33.263 1.00 97.69 426 SER A N 1
ATOM 3327 C CA . SER A 1 426 ? 29.555 -9.801 -34.356 1.00 97.69 426 SER A CA 1
ATOM 3328 C C . SER A 1 426 ? 29.609 -8.826 -35.537 1.00 97.69 426 SER A C 1
ATOM 3330 O O . SER A 1 426 ? 30.447 -8.959 -36.431 1.00 97.69 426 SER A O 1
ATOM 3332 N N . ARG A 1 427 ? 28.717 -7.838 -35.525 1.00 97.12 427 ARG A N 1
ATOM 3333 C CA . ARG A 1 427 ? 28.520 -6.780 -36.519 1.00 97.12 427 ARG A CA 1
ATOM 3334 C C . ARG A 1 427 ? 28.008 -5.527 -35.813 1.00 97.12 427 ARG A C 1
ATOM 3336 O O . ARG A 1 427 ? 27.586 -5.607 -34.661 1.00 97.12 427 ARG A O 1
ATOM 3343 N N . ASP A 1 428 ? 27.967 -4.407 -36.523 1.00 97.44 428 ASP A N 1
ATOM 3344 C CA . ASP A 1 428 ? 27.206 -3.245 -36.073 1.00 97.44 428 ASP A CA 1
ATOM 3345 C C . ASP A 1 428 ? 25.713 -3.595 -36.173 1.00 97.44 428 ASP A C 1
ATOM 3347 O O . ASP A 1 428 ? 25.236 -4.016 -37.233 1.00 97.44 428 ASP A O 1
ATOM 3351 N N . ILE A 1 429 ? 24.988 -3.467 -35.063 1.00 97.50 429 ILE A N 1
ATOM 3352 C CA . ILE A 1 429 ? 23.545 -3.708 -34.990 1.00 97.50 429 ILE A CA 1
ATOM 3353 C C . ILE A 1 429 ? 22.871 -2.338 -34.903 1.00 97.50 429 ILE A C 1
ATOM 3355 O O . ILE A 1 429 ? 23.049 -1.613 -33.923 1.00 97.50 429 ILE A O 1
ATOM 3359 N N . THR A 1 430 ? 22.109 -1.967 -35.933 1.00 95.81 430 THR A N 1
ATOM 3360 C CA . THR A 1 430 ? 21.149 -0.864 -35.821 1.00 95.81 430 THR A CA 1
ATOM 3361 C C . THR A 1 430 ? 19.940 -1.382 -35.060 1.00 95.81 430 THR A C 1
ATOM 3363 O O . THR A 1 430 ? 19.286 -2.318 -35.518 1.00 95.81 430 THR A O 1
ATOM 3366 N N . VAL A 1 431 ? 19.652 -0.763 -33.921 1.00 92.75 431 VAL A N 1
ATOM 3367 C CA . VAL A 1 431 ? 18.388 -0.940 -33.202 1.00 92.75 431 VAL A CA 1
ATOM 3368 C C . VAL A 1 431 ? 17.609 0.362 -33.301 1.00 92.75 431 VAL A C 1
ATOM 3370 O O . VAL A 1 431 ? 18.194 1.427 -33.491 1.00 92.75 431 VAL A O 1
ATOM 3373 N N . TYR A 1 432 ? 16.296 0.278 -33.191 1.00 87.00 432 TYR A N 1
ATOM 3374 C CA . TYR A 1 432 ? 15.438 1.448 -33.084 1.00 87.00 432 TYR A CA 1
ATOM 3375 C C . TYR A 1 432 ? 15.015 1.542 -31.625 1.00 87.00 432 TYR A C 1
ATOM 3377 O O . TYR A 1 432 ? 14.688 0.511 -31.034 1.00 87.00 432 TYR A O 1
ATOM 3385 N N . ASP A 1 433 ? 15.090 2.733 -31.030 1.00 78.81 433 ASP A N 1
ATOM 3386 C CA . ASP A 1 433 ? 14.415 2.942 -29.753 1.00 78.81 433 ASP A CA 1
ATOM 3387 C C . ASP A 1 433 ? 12.894 2.978 -29.958 1.00 78.81 433 ASP A C 1
ATOM 3389 O O . ASP A 1 433 ? 12.388 2.987 -31.084 1.00 78.81 433 ASP A O 1
ATOM 3393 N N . ASP A 1 434 ? 12.159 2.972 -28.854 1.00 77.50 434 ASP A N 1
ATOM 3394 C CA . ASP A 1 434 ? 10.701 2.899 -28.807 1.00 77.50 434 ASP A CA 1
ATOM 3395 C C . ASP A 1 434 ? 9.951 4.100 -29.464 1.00 77.50 434 ASP A C 1
ATOM 3397 O O . ASP A 1 434 ? 8.718 4.162 -29.430 1.00 77.50 434 ASP A O 1
ATOM 3401 N N . ASN A 1 435 ? 10.671 5.034 -30.106 1.00 78.56 435 ASN A N 1
ATOM 3402 C CA . ASN A 1 435 ? 10.149 6.137 -30.929 1.00 78.56 435 ASN A CA 1
ATOM 3403 C C . ASN A 1 435 ? 10.586 6.064 -32.410 1.00 78.56 435 ASN A C 1
ATOM 3405 O O . ASN A 1 435 ? 10.506 7.072 -33.111 1.00 78.56 435 ASN A O 1
ATOM 3409 N N . ASP A 1 436 ? 11.068 4.907 -32.881 1.00 83.75 436 ASP A N 1
ATOM 3410 C CA . ASP A 1 436 ? 11.675 4.697 -34.210 1.00 83.75 436 ASP A CA 1
ATOM 3411 C C . ASP A 1 436 ? 12.981 5.500 -34.463 1.00 83.75 436 ASP A C 1
ATOM 3413 O O . ASP A 1 436 ? 13.458 5.586 -35.601 1.00 83.75 436 ASP A O 1
ATOM 3417 N N . GLU A 1 437 ? 13.628 6.048 -33.425 1.00 85.00 437 GLU A N 1
ATOM 3418 C CA . GLU A 1 437 ? 14.925 6.730 -33.564 1.00 85.00 437 GLU A CA 1
ATOM 3419 C C . GLU A 1 437 ? 16.093 5.713 -33.597 1.00 85.00 437 GLU A C 1
ATOM 3421 O O . GLU A 1 437 ? 16.212 4.859 -32.709 1.00 85.00 437 GLU A O 1
ATOM 3426 N N . PRO A 1 438 ? 16.984 5.752 -34.611 1.00 91.19 438 PRO A N 1
ATOM 3427 C CA . PRO A 1 438 ? 17.999 4.721 -34.811 1.00 91.19 438 PRO A CA 1
ATOM 3428 C C . PRO A 1 438 ? 19.206 4.884 -33.875 1.00 91.19 438 PRO A C 1
ATOM 3430 O O . PRO A 1 438 ? 20.009 5.813 -34.009 1.00 91.19 438 PRO A O 1
ATOM 3433 N N . LYS A 1 439 ? 19.414 3.904 -32.993 1.00 90.69 439 LYS A N 1
ATOM 3434 C CA . LYS A 1 439 ? 20.653 3.715 -32.225 1.00 90.69 439 LYS A CA 1
ATOM 3435 C C . LYS A 1 439 ? 21.571 2.705 -32.924 1.00 90.69 439 LYS A C 1
ATOM 3437 O O . LYS A 1 439 ? 21.145 1.891 -33.744 1.00 90.69 439 LYS A O 1
ATOM 3442 N N . VAL A 1 440 ? 22.858 2.724 -32.579 1.00 92.31 440 VAL A N 1
ATOM 3443 C CA . VAL A 1 440 ? 23.844 1.755 -33.084 1.00 92.31 440 VAL A CA 1
ATOM 3444 C C . VAL A 1 440 ? 24.560 1.089 -31.918 1.00 92.31 440 VAL A C 1
ATOM 3446 O O . VAL A 1 440 ? 25.161 1.765 -31.085 1.00 92.31 440 VAL A O 1
ATOM 3449 N N . VAL A 1 441 ? 24.541 -0.242 -31.905 1.00 95.00 441 VAL A N 1
ATOM 3450 C CA . VAL A 1 441 ? 25.372 -1.093 -31.051 1.00 95.00 441 VAL A CA 1
ATOM 3451 C C . VAL A 1 441 ? 26.591 -1.528 -31.880 1.00 95.00 441 VAL A C 1
ATOM 3453 O O . VAL A 1 441 ? 26.428 -2.316 -32.814 1.00 95.00 441 VAL A O 1
ATOM 3456 N N . PRO A 1 442 ? 27.809 -1.019 -31.611 1.00 95.88 442 PRO A N 1
ATOM 3457 C CA . PRO A 1 442 ? 28.973 -1.320 -32.445 1.00 95.88 442 PRO A CA 1
ATOM 3458 C C . PRO A 1 442 ? 29.444 -2.775 -32.349 1.00 95.88 442 PRO A C 1
ATOM 3460 O O . PRO A 1 442 ? 29.344 -3.412 -31.294 1.00 95.88 442 PRO A O 1
ATOM 3463 N N . THR A 1 443 ? 30.071 -3.258 -33.421 1.00 97.62 443 THR A N 1
ATOM 3464 C CA . THR A 1 443 ? 30.793 -4.537 -33.474 1.00 97.62 443 THR A CA 1
ATOM 3465 C C . THR A 1 443 ? 31.747 -4.671 -32.281 1.00 97.62 443 THR A C 1
ATOM 3467 O O . THR A 1 443 ? 32.529 -3.768 -31.983 1.00 97.62 443 THR A O 1
ATOM 3470 N N . GLY A 1 444 ? 31.715 -5.815 -31.598 1.00 96.81 444 GLY A N 1
ATOM 3471 C CA . GLY A 1 444 ? 32.541 -6.106 -30.423 1.00 96.81 444 GLY A CA 1
ATOM 3472 C C . GLY A 1 444 ? 31.967 -5.625 -29.085 1.00 96.81 444 GLY A C 1
ATOM 3473 O O . GLY A 1 444 ? 32.558 -5.931 -28.044 1.00 96.81 444 GLY A O 1
ATOM 3474 N N . THR A 1 445 ? 30.816 -4.935 -29.071 1.00 97.38 445 THR A N 1
ATOM 3475 C CA . THR A 1 445 ? 30.102 -4.588 -27.828 1.00 97.38 445 THR A CA 1
ATOM 3476 C C . THR A 1 445 ? 29.788 -5.856 -27.039 1.00 97.38 445 THR A C 1
ATOM 3478 O O . THR A 1 445 ? 29.026 -6.696 -27.516 1.00 97.38 445 THR A O 1
ATOM 3481 N N . ARG A 1 446 ? 30.376 -5.998 -25.842 1.00 97.38 446 ARG A N 1
ATOM 3482 C CA . ARG A 1 446 ? 30.083 -7.091 -24.897 1.00 97.38 446 ARG A CA 1
ATOM 3483 C C . ARG A 1 446 ? 28.679 -6.929 -24.330 1.00 97.38 446 ARG A C 1
ATOM 3485 O O . ARG A 1 446 ? 28.300 -5.807 -24.019 1.00 97.38 446 ARG A O 1
ATOM 3492 N N . LEU A 1 447 ? 27.964 -8.021 -24.081 1.00 98.38 447 LEU A N 1
ATOM 3493 C CA . LEU A 1 447 ? 26.800 -8.005 -23.191 1.00 98.38 447 LEU A CA 1
ATOM 3494 C C . LEU A 1 447 ? 27.289 -8.033 -21.738 1.00 98.38 447 LEU A C 1
ATOM 3496 O O . LEU A 1 447 ? 27.476 -9.095 -21.152 1.00 98.38 447 LEU A O 1
ATOM 3500 N N . SER A 1 448 ? 27.579 -6.846 -21.208 1.00 97.06 448 SER A N 1
ATOM 3501 C CA . SER A 1 448 ? 28.153 -6.623 -19.880 1.00 97.06 448 SER A CA 1
ATOM 3502 C C . SER A 1 448 ? 27.514 -5.378 -19.274 1.00 97.06 448 SER A C 1
ATOM 3504 O O . SER A 1 448 ? 27.624 -4.294 -19.853 1.00 97.06 448 SER A O 1
ATOM 3506 N N . PHE A 1 449 ? 26.786 -5.538 -18.173 1.00 97.50 449 PHE A N 1
ATOM 3507 C CA . PHE A 1 449 ? 25.938 -4.498 -17.586 1.00 97.50 449 PHE A CA 1
ATOM 3508 C C . PHE A 1 449 ? 26.342 -4.239 -16.131 1.00 97.50 449 PHE A C 1
ATOM 3510 O O . PHE A 1 449 ? 26.710 -5.171 -15.408 1.00 97.50 449 PHE A O 1
ATOM 3517 N N . LYS A 1 450 ? 26.291 -2.982 -15.678 1.00 96.69 450 LYS A N 1
ATOM 3518 C CA . LYS A 1 450 ? 26.402 -2.684 -14.245 1.00 96.69 450 LYS A CA 1
ATOM 3519 C C . LYS A 1 450 ? 25.064 -2.989 -13.585 1.00 96.69 450 LYS A C 1
ATOM 3521 O O . LYS A 1 450 ? 24.027 -2.606 -14.130 1.00 96.69 450 LYS A O 1
ATOM 3526 N N . MET A 1 451 ? 25.104 -3.653 -12.435 1.00 97.94 451 MET A N 1
ATOM 3527 C CA . MET A 1 451 ? 23.939 -3.932 -11.599 1.00 97.94 451 MET A CA 1
ATOM 3528 C C . MET A 1 451 ? 24.102 -3.286 -10.227 1.00 97.94 451 MET A C 1
ATOM 3530 O O . MET A 1 451 ? 25.168 -3.385 -9.617 1.00 97.94 451 MET A O 1
ATOM 3534 N N . ILE A 1 452 ? 23.035 -2.658 -9.747 1.00 97.88 452 ILE A N 1
ATOM 3535 C CA . ILE A 1 452 ? 22.914 -2.073 -8.409 1.00 97.88 452 ILE A CA 1
ATOM 3536 C C . ILE A 1 452 ? 21.625 -2.586 -7.749 1.00 97.88 452 ILE A C 1
ATOM 3538 O O . ILE A 1 452 ? 20.637 -2.816 -8.441 1.00 97.88 452 ILE A O 1
ATOM 3542 N N . ALA A 1 453 ? 21.642 -2.793 -6.435 1.00 97.50 453 ALA A N 1
ATOM 3543 C CA . ALA A 1 453 ? 20.475 -3.175 -5.634 1.00 97.50 453 ALA A CA 1
ATOM 3544 C C . ALA A 1 453 ? 20.487 -2.426 -4.291 1.00 97.50 453 ALA A C 1
ATOM 3546 O O . ALA A 1 453 ? 21.546 -1.930 -3.873 1.00 97.50 453 ALA A O 1
ATOM 3547 N N . ARG A 1 454 ? 19.336 -2.352 -3.610 1.00 93.88 454 ARG A N 1
ATOM 3548 C CA . ARG A 1 454 ? 19.220 -1.660 -2.319 1.00 93.88 454 ARG A CA 1
ATOM 3549 C C . ARG A 1 454 ? 20.007 -2.362 -1.211 1.00 93.88 454 ARG A C 1
ATOM 3551 O O . ARG A 1 454 ? 20.150 -3.587 -1.180 1.00 93.88 454 ARG A O 1
ATOM 3558 N N . GLN A 1 455 ? 20.525 -1.582 -0.269 1.00 88.75 455 GLN A N 1
ATOM 3559 C CA . GLN A 1 455 ? 21.184 -2.098 0.933 1.00 88.75 455 GLN A CA 1
ATOM 3560 C C . GLN A 1 455 ? 20.159 -2.589 1.965 1.00 88.75 455 GLN A C 1
ATOM 3562 O O . GLN A 1 455 ? 20.439 -3.501 2.740 1.00 88.75 455 GLN A O 1
ATOM 3567 N N . GLU A 1 456 ? 18.986 -1.969 1.939 1.00 84.81 456 GLU A N 1
ATOM 3568 C CA . GLU A 1 456 ? 17.862 -2.099 2.854 1.00 84.81 456 GLU A CA 1
ATOM 3569 C C . GLU A 1 456 ? 17.118 -3.438 2.688 1.00 84.81 456 GLU A C 1
ATOM 3571 O O . GLU A 1 456 ? 16.574 -3.951 3.662 1.00 84.81 456 GLU A O 1
ATOM 3576 N N . TYR A 1 457 ? 17.167 -4.043 1.493 1.00 86.88 457 TYR A N 1
ATOM 3577 C CA . TYR A 1 457 ? 16.427 -5.259 1.128 1.00 86.88 457 TYR A CA 1
ATOM 3578 C C . TYR A 1 457 ? 17.389 -6.408 0.758 1.00 86.88 457 TYR A C 1
ATOM 3580 O O . TYR A 1 457 ? 17.906 -6.451 -0.364 1.00 86.88 457 TYR A O 1
ATOM 3588 N N . PRO A 1 458 ? 17.671 -7.358 1.674 1.00 88.56 458 PRO A N 1
ATOM 3589 C CA . PRO A 1 458 ? 18.579 -8.481 1.419 1.00 88.56 458 PRO A CA 1
ATOM 3590 C C . PRO A 1 458 ? 18.172 -9.353 0.223 1.00 88.56 458 PRO A C 1
ATOM 3592 O O . PRO A 1 458 ? 19.039 -9.818 -0.522 1.00 88.56 458 PRO A O 1
ATOM 3595 N N . GLU A 1 459 ? 16.867 -9.538 0.017 1.00 92.19 459 GLU A N 1
ATOM 3596 C CA . GLU A 1 459 ? 16.273 -10.333 -1.055 1.00 92.19 459 GLU A CA 1
ATOM 3597 C C . GLU A 1 459 ? 16.641 -9.796 -2.446 1.00 92.19 459 GLU A C 1
ATOM 3599 O O . GLU A 1 459 ? 16.976 -10.579 -3.333 1.00 92.19 459 GLU A O 1
ATOM 3604 N N . GLU A 1 460 ? 16.670 -8.474 -2.638 1.00 95.38 460 GLU A N 1
ATOM 3605 C CA . GLU A 1 460 ? 17.082 -7.840 -3.901 1.00 95.38 460 GLU A CA 1
ATOM 3606 C C . GLU A 1 460 ? 18.551 -8.103 -4.218 1.00 95.38 460 GLU A C 1
ATOM 3608 O O . GLU A 1 460 ? 18.931 -8.383 -5.357 1.00 95.38 460 GLU A O 1
ATOM 3613 N N . GLN A 1 461 ? 19.395 -8.072 -3.190 1.00 96.25 461 GLN A N 1
ATOM 3614 C CA . GLN A 1 461 ? 20.809 -8.375 -3.343 1.00 96.25 461 GLN A CA 1
ATOM 3615 C C . GLN A 1 461 ? 21.026 -9.863 -3.655 1.00 96.25 461 GLN A C 1
ATOM 3617 O O . GLN A 1 461 ? 21.936 -10.198 -4.415 1.00 96.25 461 GLN A O 1
ATOM 3622 N N . ASP A 1 462 ? 20.201 -10.759 -3.103 1.00 97.00 462 ASP A N 1
ATOM 3623 C CA . ASP A 1 462 ? 20.207 -12.184 -3.451 1.00 97.00 462 ASP A CA 1
ATOM 3624 C C . ASP A 1 462 ? 19.628 -12.454 -4.846 1.00 97.00 462 ASP A C 1
ATOM 3626 O O . ASP A 1 462 ? 20.157 -13.322 -5.545 1.00 97.00 462 ASP A O 1
ATOM 3630 N N . ILE A 1 463 ? 18.651 -11.669 -5.321 1.00 98.38 463 ILE A N 1
ATOM 3631 C CA . ILE A 1 463 ? 18.247 -11.666 -6.735 1.00 98.38 463 ILE A CA 1
ATOM 3632 C C . ILE A 1 463 ? 19.440 -11.252 -7.600 1.00 98.38 463 ILE A C 1
ATOM 3634 O O . ILE A 1 463 ? 19.798 -11.987 -8.515 1.00 98.38 463 ILE A O 1
ATOM 3638 N N . GLY A 1 464 ? 20.116 -10.140 -7.301 1.00 98.06 464 GLY A N 1
ATOM 3639 C CA . GLY A 1 464 ? 21.277 -9.692 -8.076 1.00 98.06 464 GLY A CA 1
ATOM 3640 C C . GLY A 1 464 ? 22.414 -10.724 -8.100 1.00 98.06 464 GLY A C 1
ATOM 3641 O O . GLY A 1 464 ? 22.956 -11.042 -9.162 1.00 98.06 464 GLY A O 1
ATOM 3642 N N . ARG A 1 465 ? 22.722 -11.339 -6.948 1.00 97.81 465 ARG A N 1
ATOM 3643 C CA . ARG A 1 465 ? 23.682 -12.455 -6.832 1.00 97.81 465 ARG A CA 1
ATOM 3644 C C . ARG A 1 465 ? 23.234 -13.703 -7.605 1.00 97.81 465 ARG A C 1
ATOM 3646 O O . ARG A 1 465 ? 24.079 -14.393 -8.175 1.00 97.81 465 ARG A O 1
ATOM 3653 N N . TYR A 1 466 ? 21.933 -13.986 -7.669 1.00 98.56 466 TYR A N 1
ATOM 3654 C CA . TYR A 1 466 ? 21.372 -15.060 -8.489 1.00 98.56 466 TYR A CA 1
ATOM 3655 C C . TYR A 1 466 ? 21.487 -14.756 -9.994 1.00 98.56 466 TYR A C 1
ATOM 3657 O O . TYR A 1 466 ? 21.962 -15.602 -10.756 1.00 98.56 466 TYR A O 1
ATOM 3665 N N . LEU A 1 467 ? 21.134 -13.542 -10.427 1.00 98.69 467 LEU A N 1
ATOM 3666 C CA . LEU A 1 467 ? 21.185 -13.126 -11.831 1.00 98.69 467 LEU A CA 1
ATOM 3667 C C . LEU A 1 467 ? 22.614 -13.124 -12.389 1.00 98.69 467 LEU A C 1
ATOM 3669 O O . LEU A 1 467 ? 22.797 -13.534 -13.532 1.00 98.69 467 LEU A O 1
ATOM 3673 N N . VAL A 1 468 ? 23.633 -12.790 -11.583 1.00 98.44 468 VAL A N 1
ATOM 3674 C CA . VAL A 1 468 ? 25.057 -12.970 -11.945 1.00 98.44 468 VAL A CA 1
ATOM 3675 C C . VAL A 1 468 ? 25.339 -14.387 -12.467 1.00 98.44 468 VAL A C 1
ATOM 3677 O O . VAL A 1 468 ? 26.030 -14.553 -13.474 1.00 98.44 468 VAL A O 1
ATOM 3680 N N . ALA A 1 469 ? 24.805 -15.415 -11.803 1.00 97.12 469 ALA A N 1
ATOM 3681 C CA . ALA A 1 469 ? 24.989 -16.803 -12.215 1.00 97.12 469 ALA A CA 1
ATOM 3682 C C . ALA A 1 469 ? 24.046 -17.199 -13.363 1.00 97.12 469 ALA A C 1
ATOM 3684 O O . ALA A 1 469 ? 24.463 -17.892 -14.292 1.00 97.12 469 ALA A O 1
ATOM 3685 N N . GLU A 1 470 ? 22.784 -16.770 -13.314 1.00 98.25 470 GLU A N 1
ATOM 3686 C CA . GLU A 1 470 ? 21.755 -17.190 -14.266 1.00 98.25 470 GLU A CA 1
ATOM 3687 C C . GLU A 1 470 ? 21.921 -16.530 -15.645 1.00 98.25 470 GLU A C 1
ATOM 3689 O O . GLU A 1 470 ? 21.943 -17.232 -16.656 1.00 98.25 470 GLU A O 1
ATOM 3694 N N . TRP A 1 471 ? 22.135 -15.213 -15.715 1.00 98.62 471 TRP A N 1
ATOM 3695 C CA . TRP A 1 471 ? 22.414 -14.511 -16.976 1.00 98.62 471 TRP A CA 1
ATOM 3696 C C . TRP A 1 471 ? 23.779 -14.910 -17.566 1.00 98.62 471 TRP A C 1
ATOM 3698 O O . TRP A 1 471 ? 23.940 -14.977 -18.789 1.00 98.62 471 TRP A O 1
ATOM 3708 N N . GLY A 1 472 ? 24.724 -15.340 -16.722 1.00 98.25 472 GLY A N 1
ATOM 3709 C CA . GLY A 1 472 ? 25.956 -15.997 -17.162 1.00 98.25 472 GLY A CA 1
ATOM 3710 C C . GLY A 1 472 ? 25.712 -17.253 -18.018 1.00 98.25 472 GLY A C 1
ATOM 3711 O O . GLY A 1 472 ? 26.502 -17.548 -18.914 1.00 98.25 472 GLY A O 1
ATOM 3712 N N . ARG A 1 473 ? 24.581 -17.960 -17.838 1.00 98.25 473 ARG A N 1
ATOM 3713 C CA . ARG A 1 473 ? 24.197 -19.143 -18.646 1.00 98.25 473 ARG A CA 1
ATOM 3714 C C . ARG A 1 473 ? 23.742 -18.800 -20.067 1.00 98.25 473 ARG A C 1
ATOM 3716 O O . ARG A 1 473 ? 23.709 -19.688 -20.919 1.00 98.25 473 ARG A O 1
ATOM 3723 N N . VAL A 1 474 ? 23.399 -17.538 -20.331 1.00 98.50 474 VAL A N 1
ATOM 3724 C CA . VAL A 1 474 ? 23.157 -17.009 -21.686 1.00 98.50 474 VAL A CA 1
ATOM 3725 C C . VAL A 1 474 ? 24.339 -16.178 -22.199 1.00 98.50 474 VAL A C 1
ATOM 3727 O O . VAL A 1 474 ? 24.258 -15.605 -23.280 1.00 98.50 474 VAL A O 1
ATOM 3730 N N . GLY A 1 475 ? 25.458 -16.144 -21.464 1.00 98.25 475 GLY A N 1
ATOM 3731 C CA . GLY A 1 475 ? 26.670 -15.416 -21.840 1.00 98.25 475 GLY A CA 1
ATOM 3732 C C . GLY A 1 475 ? 26.586 -13.903 -21.624 1.00 98.25 475 GLY A C 1
ATOM 3733 O O . GLY A 1 475 ? 27.264 -13.163 -22.335 1.00 98.25 475 GLY A O 1
ATOM 3734 N N . VAL A 1 476 ? 25.765 -13.437 -20.680 1.00 98.69 476 VAL A N 1
ATOM 3735 C CA . VAL A 1 476 ? 25.707 -12.026 -20.269 1.00 98.69 476 VAL A CA 1
ATOM 3736 C C . VAL A 1 476 ? 26.420 -11.839 -18.929 1.00 98.69 476 VAL A C 1
ATOM 3738 O O . VAL A 1 476 ? 26.298 -12.655 -18.020 1.00 98.69 476 VAL A O 1
ATOM 3741 N N . GLU A 1 477 ? 27.206 -10.771 -18.835 1.00 98.50 477 GLU A N 1
ATOM 3742 C CA . GLU A 1 477 ? 28.050 -10.424 -17.693 1.00 98.50 477 GLU A CA 1
ATOM 3743 C C . GLU A 1 477 ? 27.393 -9.328 -16.844 1.00 98.50 477 GLU A C 1
ATOM 3745 O O . GLU A 1 477 ? 26.839 -8.364 -17.373 1.00 98.50 477 GLU A O 1
ATOM 3750 N N . ILE A 1 478 ? 27.482 -9.469 -15.522 1.00 98.50 478 ILE A N 1
ATOM 3751 C CA . ILE A 1 478 ? 27.069 -8.452 -14.551 1.00 98.50 478 ILE A CA 1
ATOM 3752 C C . ILE A 1 478 ? 28.307 -7.963 -13.790 1.00 98.50 478 ILE A C 1
ATOM 3754 O O . ILE A 1 478 ? 29.199 -8.754 -13.455 1.00 98.50 478 ILE A O 1
ATOM 3758 N N . THR A 1 479 ? 28.362 -6.654 -13.548 1.00 97.50 479 THR A N 1
ATOM 3759 C CA . THR A 1 479 ? 29.458 -5.951 -12.866 1.00 97.50 479 THR A CA 1
ATOM 3760 C C . THR A 1 479 ? 28.942 -4.985 -11.795 1.00 97.50 479 THR A C 1
ATOM 3762 O O . THR A 1 479 ? 27.811 -4.503 -11.870 1.00 97.50 479 THR A O 1
ATOM 3765 N N . ASN A 1 480 ? 29.793 -4.652 -10.822 1.00 96.06 480 ASN A N 1
ATOM 3766 C CA . ASN A 1 480 ? 29.579 -3.520 -9.914 1.00 96.06 480 ASN A CA 1
ATOM 3767 C C . ASN A 1 480 ? 29.882 -2.173 -10.617 1.00 96.06 480 ASN A C 1
ATOM 3769 O O . ASN A 1 480 ? 30.290 -2.144 -11.783 1.00 96.06 480 ASN A O 1
ATOM 3773 N N . LEU A 1 481 ? 29.784 -1.034 -9.917 1.00 92.88 481 LEU A N 1
ATOM 3774 C CA . LEU A 1 481 ? 30.061 0.285 -10.519 1.00 92.88 481 LEU A CA 1
ATOM 3775 C C . LEU A 1 481 ? 31.533 0.496 -10.932 1.00 92.88 481 LEU A C 1
ATOM 3777 O O . LEU A 1 481 ? 31.849 1.464 -11.629 1.00 92.88 481 LEU A O 1
ATOM 3781 N N . ARG A 1 482 ? 32.443 -0.398 -10.527 1.00 91.75 482 ARG A N 1
ATOM 3782 C CA . ARG A 1 482 ? 33.871 -0.384 -10.896 1.00 91.75 482 ARG A CA 1
ATOM 3783 C C . ARG A 1 482 ? 34.165 -1.186 -12.164 1.00 91.75 482 ARG A C 1
ATOM 3785 O O . ARG A 1 482 ? 35.240 -1.011 -12.735 1.00 91.75 482 ARG A O 1
ATOM 3792 N N . GLY A 1 483 ? 33.230 -2.030 -12.605 1.00 92.12 483 GLY A N 1
ATOM 3793 C CA . GLY A 1 483 ? 33.435 -2.984 -13.693 1.00 92.12 483 GLY A CA 1
ATOM 3794 C C . GLY A 1 483 ? 34.036 -4.325 -13.248 1.00 92.12 483 GLY A C 1
ATOM 3795 O O . GLY A 1 483 ? 34.550 -5.051 -14.096 1.00 92.12 483 GLY A O 1
ATOM 3796 N N . ASP A 1 484 ? 34.000 -4.663 -11.951 1.00 95.56 484 ASP A N 1
ATOM 3797 C CA . ASP A 1 484 ? 34.475 -5.959 -11.449 1.00 95.56 484 ASP A CA 1
ATOM 3798 C C . ASP A 1 484 ? 33.453 -7.070 -11.802 1.00 95.56 484 ASP A C 1
ATOM 3800 O O . ASP A 1 484 ? 32.313 -7.028 -11.319 1.00 95.56 484 ASP A O 1
ATOM 3804 N N . PRO A 1 485 ? 33.809 -8.066 -12.638 1.00 94.62 485 PRO A N 1
ATOM 3805 C CA . PRO A 1 485 ? 32.854 -9.040 -13.166 1.00 94.62 485 PRO A CA 1
ATOM 3806 C C . PRO A 1 485 ? 32.435 -10.081 -12.128 1.00 94.62 485 PRO A C 1
ATOM 3808 O O . PRO A 1 485 ? 33.241 -10.548 -11.322 1.00 94.62 485 PRO A O 1
ATOM 3811 N N . GLY A 1 486 ? 31.166 -10.486 -12.188 1.00 94.69 486 GLY A N 1
ATOM 3812 C CA . GLY A 1 486 ? 30.586 -11.458 -11.262 1.00 94.69 486 GLY A CA 1
ATOM 3813 C C . GLY A 1 486 ? 30.207 -10.865 -9.902 1.00 94.69 486 GLY A C 1
ATOM 3814 O O . GLY A 1 486 ? 30.074 -11.605 -8.929 1.00 94.69 486 GLY A O 1
ATOM 3815 N N . THR A 1 487 ? 30.050 -9.542 -9.822 1.00 95.38 487 THR A N 1
ATOM 3816 C CA . THR A 1 487 ? 29.621 -8.826 -8.613 1.00 95.38 487 THR A CA 1
ATOM 3817 C C . THR A 1 487 ? 28.532 -7.812 -8.950 1.00 95.38 487 THR A C 1
ATOM 3819 O O . THR A 1 487 ? 28.452 -7.359 -10.089 1.00 95.38 487 THR A O 1
ATOM 3822 N N . ILE A 1 488 ? 27.710 -7.460 -7.961 1.00 96.81 488 ILE A N 1
ATOM 3823 C CA . ILE A 1 488 ? 26.770 -6.331 -8.023 1.00 96.81 488 ILE A CA 1
ATOM 3824 C C . ILE A 1 488 ? 27.281 -5.195 -7.133 1.00 96.81 488 ILE A C 1
ATOM 3826 O O . ILE A 1 488 ? 28.055 -5.432 -6.202 1.00 96.81 488 ILE A O 1
ATOM 3830 N N . GLU A 1 489 ? 26.835 -3.971 -7.390 1.00 97.44 489 GLU A N 1
ATOM 3831 C CA . GLU A 1 489 ? 26.912 -2.886 -6.414 1.00 97.44 489 GLU A CA 1
ATOM 3832 C C . GLU A 1 489 ? 25.731 -2.989 -5.430 1.00 97.44 489 GLU A C 1
ATOM 3834 O O . GLU A 1 489 ? 24.627 -3.377 -5.811 1.00 97.44 489 GLU A O 1
ATOM 3839 N N . VAL A 1 490 ? 25.949 -2.610 -4.172 1.00 96.88 490 VAL A N 1
ATOM 3840 C CA . VAL A 1 490 ? 24.887 -2.420 -3.175 1.00 96.88 490 VAL A CA 1
ATOM 3841 C C . VAL A 1 490 ? 25.024 -1.006 -2.624 1.00 96.88 490 VAL A C 1
ATOM 3843 O O . VAL A 1 490 ? 26.130 -0.593 -2.271 1.00 96.88 490 VAL A O 1
ATOM 3846 N N . GLN A 1 491 ? 23.928 -0.253 -2.593 1.00 94.19 491 GLN A N 1
ATOM 3847 C CA . GLN A 1 491 ? 23.890 1.141 -2.142 1.00 94.19 491 GLN A CA 1
ATOM 3848 C C . GLN A 1 491 ? 22.601 1.403 -1.363 1.00 94.19 491 GLN A C 1
ATOM 3850 O O . GLN A 1 491 ? 21.585 0.772 -1.637 1.00 94.19 491 GLN A O 1
ATOM 3855 N N . LEU A 1 492 ? 22.641 2.359 -0.430 1.00 90.31 492 LEU A N 1
ATOM 3856 C CA . LEU A 1 492 ? 21.426 2.907 0.183 1.00 90.31 492 LEU A CA 1
ATOM 3857 C C . LEU A 1 492 ? 20.511 3.496 -0.900 1.00 90.31 492 LEU A C 1
ATOM 3859 O O . LEU A 1 492 ? 21.013 4.068 -1.874 1.00 90.31 492 LEU A O 1
ATOM 3863 N N . GLU A 1 493 ? 19.199 3.426 -0.715 1.00 88.44 493 GLU A N 1
ATOM 3864 C CA . GLU A 1 493 ? 18.216 3.827 -1.729 1.00 88.44 493 GLU A CA 1
ATOM 3865 C C . GLU A 1 493 ? 18.395 5.275 -2.248 1.00 88.44 493 GLU A C 1
ATOM 3867 O O . GLU A 1 493 ? 18.446 5.460 -3.470 1.00 88.44 493 GLU A O 1
ATOM 3872 N N . PRO A 1 494 ? 18.653 6.303 -1.407 1.00 85.81 494 PRO A N 1
ATOM 3873 C CA . PRO A 1 494 ? 18.952 7.655 -1.894 1.00 85.81 494 PRO A CA 1
ATOM 3874 C C . PRO A 1 494 ? 20.209 7.738 -2.778 1.00 85.81 494 PRO A C 1
ATOM 3876 O O . PRO A 1 494 ? 20.299 8.596 -3.658 1.00 85.81 494 PRO A O 1
ATOM 3879 N N . SER A 1 495 ? 21.188 6.849 -2.579 1.00 90.94 495 SER A N 1
ATOM 3880 C CA . SER A 1 495 ? 22.373 6.747 -3.442 1.00 90.94 495 SER A CA 1
ATOM 3881 C C . SER A 1 495 ? 22.070 5.977 -4.730 1.00 90.94 495 SER A C 1
ATOM 3883 O O . SER A 1 495 ? 22.550 6.378 -5.789 1.00 90.94 495 SER A O 1
ATOM 3885 N N . LEU A 1 496 ? 21.259 4.913 -4.664 1.00 93.56 496 LEU A N 1
ATOM 3886 C CA . LEU A 1 496 ? 20.795 4.154 -5.831 1.00 93.56 496 LEU A CA 1
ATOM 3887 C C . LEU A 1 496 ? 20.020 5.060 -6.795 1.00 93.56 496 LEU A C 1
ATOM 3889 O O . LEU A 1 496 ? 20.388 5.141 -7.966 1.00 93.56 496 LEU A O 1
ATOM 3893 N N . SER A 1 497 ? 19.047 5.821 -6.288 1.00 90.69 497 SER A N 1
ATOM 3894 C CA . SER A 1 497 ? 18.271 6.808 -7.052 1.00 90.69 497 SER A CA 1
ATOM 3895 C C . SER A 1 497 ? 19.176 7.791 -7.820 1.00 90.69 497 SER A C 1
ATOM 3897 O O . SER A 1 497 ? 19.047 7.947 -9.036 1.00 90.69 497 SER A O 1
ATOM 3899 N N . ASN A 1 498 ? 20.199 8.357 -7.163 1.00 90.12 498 ASN A N 1
ATOM 3900 C CA . ASN A 1 498 ? 21.182 9.238 -7.813 1.00 90.12 498 ASN A CA 1
ATOM 3901 C C . ASN A 1 498 ? 21.989 8.554 -8.941 1.00 90.12 498 ASN A C 1
ATOM 3903 O O . ASN A 1 498 ? 22.437 9.233 -9.870 1.00 90.12 498 ASN A O 1
ATOM 3907 N N . TYR A 1 499 ? 22.197 7.233 -8.886 1.00 91.81 499 TYR A N 1
ATOM 3908 C CA . TYR A 1 499 ? 22.841 6.478 -9.967 1.00 91.81 499 TYR A CA 1
ATOM 3909 C C . TYR A 1 499 ? 21.884 6.144 -11.119 1.00 91.81 499 TYR A C 1
ATOM 3911 O O . TYR A 1 499 ? 22.318 6.194 -12.275 1.00 91.81 499 TYR A O 1
ATOM 3919 N N . VAL A 1 500 ? 20.620 5.831 -10.812 1.00 92.62 500 VAL A N 1
ATOM 3920 C CA . VAL A 1 500 ? 19.575 5.483 -11.788 1.00 92.62 500 VAL A CA 1
ATOM 3921 C C . VAL A 1 500 ? 19.177 6.708 -12.608 1.00 92.62 500 VAL A C 1
ATOM 3923 O O . VAL A 1 500 ? 19.549 6.769 -13.781 1.00 92.62 500 VAL A O 1
ATOM 3926 N N . TYR A 1 501 ? 18.556 7.726 -11.998 1.00 89.62 501 TYR A N 1
ATOM 3927 C CA . TYR A 1 501 ? 18.109 8.947 -12.693 1.00 89.62 501 TYR A CA 1
ATOM 3928 C C . TYR A 1 501 ? 19.267 9.735 -13.339 1.00 89.62 501 TYR A C 1
ATOM 3930 O O . TYR A 1 501 ? 19.093 10.455 -14.323 1.00 89.62 501 TYR A O 1
ATOM 3938 N N . GLY A 1 502 ? 20.485 9.578 -12.808 1.00 88.56 502 GLY A N 1
ATOM 3939 C CA . GLY A 1 502 ? 21.704 10.174 -13.356 1.00 88.56 502 GLY A CA 1
ATOM 3940 C C . GLY A 1 502 ? 22.313 9.456 -14.571 1.00 88.56 502 GLY A C 1
ATOM 3941 O O . GLY A 1 502 ? 23.335 9.920 -15.081 1.00 88.56 502 GLY A O 1
ATOM 3942 N N . GLY A 1 503 ? 21.752 8.324 -15.016 1.00 88.81 503 GLY A N 1
ATOM 3943 C CA . GLY A 1 503 ? 22.230 7.596 -16.198 1.00 88.81 503 GLY A CA 1
ATOM 3944 C C . GLY A 1 503 ? 23.604 6.942 -16.027 1.00 88.81 503 GLY A C 1
ATOM 3945 O O . GLY A 1 503 ? 24.384 6.863 -16.981 1.00 88.81 503 GLY A O 1
ATOM 3946 N N . TYR A 1 504 ? 23.951 6.505 -14.813 1.00 89.50 504 TYR A N 1
ATOM 3947 C CA . TYR A 1 504 ? 25.290 5.986 -14.494 1.00 89.50 504 TYR A CA 1
ATOM 3948 C C . TYR A 1 504 ? 25.390 4.450 -14.485 1.00 89.50 504 TYR A C 1
ATOM 3950 O O . TYR A 1 504 ? 26.495 3.897 -14.574 1.00 89.50 504 TYR A O 1
ATOM 3958 N N . VAL A 1 505 ? 24.248 3.766 -14.437 1.00 92.88 505 VAL A N 1
ATOM 3959 C CA . VAL A 1 505 ? 24.095 2.308 -14.347 1.00 92.88 505 VAL A CA 1
ATOM 3960 C C . VAL A 1 505 ? 23.154 1.799 -15.449 1.00 92.88 505 VAL A C 1
ATOM 3962 O O . VAL A 1 505 ? 22.221 2.499 -15.822 1.00 92.88 505 VAL A O 1
ATOM 3965 N N . GLU A 1 506 ? 23.414 0.618 -16.022 1.00 94.44 506 GLU A N 1
ATOM 3966 C CA . GLU A 1 506 ? 22.555 0.033 -17.066 1.00 94.44 506 GLU A CA 1
ATOM 3967 C C . GLU A 1 506 ? 21.371 -0.762 -16.513 1.00 94.44 506 GLU A C 1
ATOM 3969 O O . GLU A 1 506 ? 20.314 -0.761 -17.139 1.00 94.44 506 GLU A O 1
ATOM 3974 N N . THR A 1 507 ? 21.562 -1.465 -15.392 1.00 97.81 507 THR A N 1
ATOM 3975 C CA . THR A 1 507 ? 20.527 -2.281 -14.745 1.00 97.81 507 THR A CA 1
ATOM 3976 C C . THR A 1 507 ? 20.498 -2.067 -13.241 1.00 97.81 507 THR A C 1
ATOM 3978 O O . THR A 1 507 ? 21.538 -1.914 -12.604 1.00 97.81 507 THR A O 1
ATOM 3981 N N . TYR A 1 508 ? 19.316 -2.086 -12.653 1.00 98.25 508 TYR A N 1
ATOM 3982 C CA . TYR A 1 508 ? 19.124 -1.905 -11.217 1.00 98.25 508 TYR A CA 1
ATOM 3983 C C . TYR A 1 508 ? 17.953 -2.759 -10.753 1.00 98.25 508 TYR A C 1
ATOM 3985 O O . TYR A 1 508 ? 17.077 -3.063 -11.555 1.00 98.25 508 TYR A O 1
ATOM 3993 N N . ILE A 1 509 ? 17.968 -3.165 -9.488 1.00 98.50 509 ILE A N 1
ATOM 3994 C CA . ILE A 1 509 ? 16.837 -3.806 -8.815 1.00 98.50 509 ILE A CA 1
ATOM 3995 C C . ILE A 1 509 ? 16.255 -2.775 -7.852 1.00 98.50 509 ILE A C 1
ATOM 3997 O O . ILE A 1 509 ? 17.009 -2.197 -7.063 1.00 98.50 509 ILE A O 1
ATOM 4001 N N . TRP A 1 510 ? 14.954 -2.523 -7.968 1.00 94.69 510 TRP A N 1
ATOM 4002 C CA . TRP A 1 510 ? 14.215 -1.560 -7.156 1.00 94.69 510 TRP A CA 1
ATOM 4003 C C . TRP A 1 510 ? 12.750 -2.031 -7.023 1.00 94.69 510 TRP A C 1
ATOM 4005 O O . TRP A 1 510 ? 12.486 -3.237 -7.084 1.00 94.69 510 TRP A O 1
ATOM 4015 N N . TYR A 1 511 ? 11.822 -1.117 -6.745 1.00 93.88 511 TYR A N 1
ATOM 4016 C CA . TYR A 1 511 ? 10.402 -1.415 -6.551 1.00 93.88 511 TYR A CA 1
ATOM 4017 C C . TYR A 1 511 ? 9.526 -0.271 -7.048 1.00 93.88 511 TYR A C 1
ATOM 4019 O O . TYR A 1 511 ? 9.954 0.884 -7.071 1.00 93.88 511 TYR A O 1
ATOM 4027 N N . TRP A 1 512 ? 8.253 -0.583 -7.279 1.00 93.69 512 TRP A N 1
ATOM 4028 C CA . TRP A 1 512 ? 7.197 0.417 -7.388 1.00 93.69 512 TRP A CA 1
ATOM 4029 C C . TRP A 1 512 ? 5.970 0.051 -6.559 1.00 93.69 512 TRP A C 1
ATOM 4031 O O . TRP A 1 512 ? 5.672 -1.116 -6.297 1.00 93.69 512 TRP A O 1
ATOM 4041 N N . SER A 1 513 ? 5.241 1.091 -6.163 1.00 92.06 513 SER A N 1
ATOM 4042 C CA . SER A 1 513 ? 3.937 1.029 -5.506 1.00 92.06 513 SER A CA 1
ATOM 4043 C C . SER A 1 513 ? 3.047 2.161 -6.034 1.00 92.06 513 SER A C 1
ATOM 4045 O O . SER A 1 513 ? 3.536 3.098 -6.665 1.00 92.06 513 SER A O 1
ATOM 4047 N N . GLY A 1 514 ? 1.733 2.067 -5.841 1.00 90.88 514 GLY A N 1
ATOM 4048 C CA . GLY A 1 514 ? 0.776 3.051 -6.341 1.00 90.88 514 GLY A CA 1
ATOM 4049 C C . GLY A 1 514 ? -0.648 2.800 -5.858 1.00 90.88 514 GLY A C 1
ATOM 4050 O O . GLY A 1 514 ? -0.969 1.729 -5.339 1.00 90.88 514 GLY A O 1
ATOM 4051 N N . ASP A 1 515 ? -1.500 3.810 -6.019 1.00 91.88 515 ASP A N 1
ATOM 4052 C CA . ASP A 1 515 ? -2.893 3.781 -5.569 1.00 91.88 515 ASP A CA 1
ATOM 4053 C C . ASP A 1 515 ? -3.767 2.812 -6.407 1.00 91.88 515 ASP A C 1
ATOM 4055 O O . ASP A 1 515 ? -3.286 2.255 -7.399 1.00 91.88 515 ASP A O 1
ATOM 4059 N N . PRO A 1 516 ? -5.032 2.538 -6.025 1.00 93.31 516 PRO A N 1
ATOM 4060 C CA . PRO A 1 516 ? -5.892 1.586 -6.740 1.00 93.31 516 PRO A CA 1
ATOM 4061 C C . PRO A 1 516 ? -6.232 1.979 -8.187 1.00 93.31 516 PRO A C 1
ATOM 4063 O O . PRO A 1 516 ? -6.681 1.127 -8.965 1.00 93.31 516 PRO A O 1
ATOM 4066 N N . ASP A 1 517 ? -6.068 3.251 -8.562 1.00 94.56 517 ASP A N 1
ATOM 4067 C CA . ASP A 1 517 ? -6.234 3.719 -9.931 1.00 94.56 517 ASP A CA 1
ATOM 4068 C C . ASP A 1 517 ? -4.926 3.550 -10.737 1.00 94.56 517 ASP A C 1
ATOM 4070 O O . ASP A 1 517 ? -3.846 3.938 -10.292 1.00 94.56 517 ASP A O 1
ATOM 4074 N N . PRO A 1 518 ? -4.979 3.006 -11.965 1.00 95.31 518 PRO A N 1
ATOM 4075 C CA . PRO A 1 518 ? -3.793 2.774 -12.786 1.00 95.31 518 PRO A CA 1
ATOM 4076 C C . PRO A 1 518 ? -3.049 4.046 -13.202 1.00 95.31 518 PRO A C 1
ATOM 4078 O O . PRO A 1 518 ? -1.936 3.927 -13.708 1.00 95.31 518 PRO A O 1
ATOM 4081 N N . ASN A 1 519 ? -3.614 5.248 -13.030 1.00 94.56 519 ASN A N 1
ATOM 4082 C CA . ASN A 1 519 ? -2.970 6.490 -13.450 1.00 94.56 519 ASN A CA 1
ATOM 4083 C C . ASN A 1 519 ? -1.550 6.653 -12.893 1.00 94.56 519 ASN A C 1
ATOM 4085 O O . ASN A 1 519 ? -0.668 7.007 -13.672 1.00 94.56 519 ASN A O 1
ATOM 4089 N N . TYR A 1 520 ? -1.324 6.401 -11.595 1.00 93.06 520 TYR A N 1
ATOM 4090 C CA . TYR A 1 520 ? -0.001 6.581 -10.987 1.00 93.06 520 TYR A CA 1
ATOM 4091 C C . TYR A 1 520 ? 1.035 5.702 -11.701 1.00 93.06 520 TYR A C 1
ATOM 4093 O O . TYR A 1 520 ? 1.923 6.226 -12.376 1.00 93.06 520 TYR A O 1
ATOM 4101 N N . LEU A 1 521 ? 0.856 4.377 -11.657 1.00 95.06 521 LEU A N 1
ATOM 4102 C CA . LEU A 1 521 ? 1.805 3.399 -12.205 1.00 95.06 521 LEU A CA 1
ATOM 4103 C C . LEU A 1 521 ? 1.927 3.468 -13.735 1.00 95.06 521 LEU A C 1
ATOM 4105 O O . LEU A 1 521 ? 3.026 3.322 -14.264 1.00 95.06 521 LEU A O 1
ATOM 4109 N N . LEU A 1 522 ? 0.841 3.762 -14.464 1.00 96.00 522 LEU A N 1
ATOM 4110 C CA . LEU A 1 522 ? 0.928 3.988 -15.909 1.00 96.00 522 LEU A CA 1
ATOM 4111 C C . LEU A 1 522 ? 1.692 5.274 -16.255 1.00 96.00 522 LEU A C 1
ATOM 4113 O O . LEU A 1 522 ? 2.320 5.325 -17.314 1.00 96.00 522 LEU A O 1
ATOM 4117 N N . SER A 1 523 ? 1.631 6.306 -15.402 1.00 93.81 523 SER A N 1
ATOM 4118 C CA . SER A 1 523 ? 2.315 7.580 -15.653 1.00 93.81 523 SER A CA 1
ATOM 4119 C C . SER A 1 523 ? 3.830 7.491 -15.489 1.00 93.81 523 SER A C 1
ATOM 4121 O O . SER A 1 52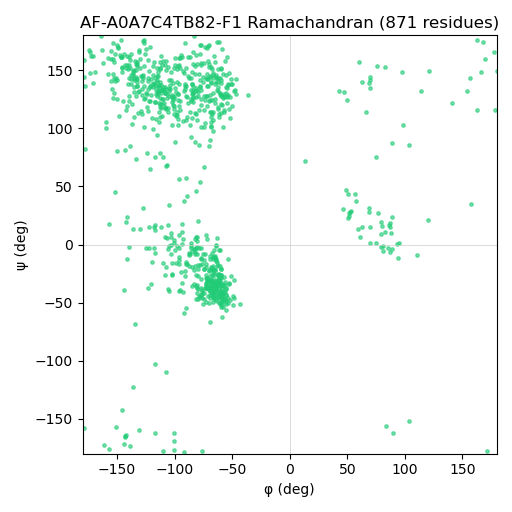3 ? 4.526 8.212 -16.201 1.00 93.81 523 SER A O 1
ATOM 4123 N N . ILE A 1 524 ? 4.336 6.595 -14.631 1.00 93.88 524 ILE A N 1
ATOM 4124 C CA . ILE A 1 524 ? 5.775 6.349 -14.437 1.00 93.88 524 ILE A CA 1
ATOM 4125 C C . ILE A 1 524 ? 6.434 5.996 -15.774 1.00 93.88 524 ILE A C 1
ATOM 4127 O O . ILE A 1 524 ? 7.273 6.748 -16.256 1.00 93.88 524 ILE A O 1
ATOM 4131 N N . GLU A 1 525 ? 5.937 4.962 -16.454 1.00 94.69 525 GLU A N 1
ATOM 4132 C CA . GLU A 1 525 ? 6.437 4.501 -17.762 1.00 94.69 525 GLU A CA 1
ATOM 4133 C C . GLU A 1 525 ? 6.083 5.418 -18.951 1.00 94.69 525 GLU A C 1
ATOM 4135 O O . GLU A 1 525 ? 6.273 5.054 -20.113 1.00 94.69 525 GLU A O 1
ATOM 4140 N N . SER A 1 526 ? 5.527 6.607 -18.705 1.00 93.69 526 SER A N 1
ATOM 4141 C CA . SER A 1 526 ? 5.129 7.528 -19.770 1.00 93.69 526 SER A CA 1
ATOM 4142 C C . SER A 1 526 ? 6.228 8.540 -20.110 1.00 93.69 526 SER A C 1
ATOM 4144 O O . SER A 1 526 ? 6.947 9.043 -19.252 1.00 93.69 526 SER A O 1
ATOM 4146 N N . GLY A 1 527 ? 6.277 8.974 -21.368 1.00 91.50 527 GLY A N 1
ATOM 4147 C CA . GLY A 1 527 ? 7.110 10.093 -21.815 1.00 91.50 527 GLY A CA 1
ATOM 4148 C C . GLY A 1 527 ? 6.736 11.455 -21.204 1.00 91.50 527 GLY A C 1
ATOM 4149 O O . GLY A 1 527 ? 7.375 12.457 -21.518 1.00 91.50 527 GLY A O 1
ATOM 4150 N N . PHE A 1 528 ? 5.701 11.525 -20.355 1.00 88.88 528 PHE A N 1
ATOM 4151 C CA . PHE A 1 528 ? 5.252 12.747 -19.675 1.00 88.88 528 PHE A CA 1
ATOM 4152 C C . PHE A 1 528 ? 5.878 12.948 -18.278 1.00 88.88 528 PHE A C 1
ATOM 4154 O O . PHE A 1 528 ? 5.485 13.886 -17.579 1.00 88.88 528 PHE A O 1
ATOM 4161 N N . THR A 1 529 ? 6.814 12.081 -17.875 1.00 88.94 529 THR A N 1
ATOM 4162 C CA . THR A 1 529 ? 7.476 12.044 -16.551 1.00 88.94 529 THR A CA 1
ATOM 4163 C C . THR A 1 529 ? 8.999 11.826 -16.643 1.00 88.94 529 THR A C 1
ATOM 4165 O O . THR A 1 529 ? 9.642 11.589 -15.625 1.00 88.94 529 THR A O 1
ATOM 4168 N N . LEU A 1 530 ? 9.602 11.958 -17.837 1.00 88.25 530 LEU A N 1
ATOM 4169 C CA . LEU A 1 530 ? 11.049 11.774 -18.095 1.00 88.25 530 LEU A CA 1
ATOM 4170 C C . LEU A 1 530 ? 11.965 12.694 -17.267 1.00 88.25 530 LEU A C 1
ATOM 4172 O O . LEU A 1 530 ? 13.053 12.296 -16.872 1.00 88.25 530 LEU A O 1
ATOM 4176 N N . ASP A 1 531 ? 11.533 13.920 -16.973 1.00 80.69 531 ASP A N 1
ATOM 4177 C CA . ASP A 1 531 ? 12.249 14.839 -16.070 1.00 80.69 531 ASP A CA 1
ATOM 4178 C C . ASP A 1 531 ? 11.738 14.738 -14.608 1.00 80.69 531 ASP A C 1
ATOM 4180 O O . ASP A 1 531 ? 11.930 15.654 -13.807 1.00 80.69 531 ASP A O 1
ATOM 4184 N N . GLY A 1 532 ? 11.037 13.647 -14.276 1.00 85.19 532 GLY A N 1
ATOM 4185 C CA . GLY A 1 532 ? 10.365 13.369 -13.003 1.00 85.19 532 GLY A CA 1
ATOM 4186 C C . GLY A 1 532 ? 10.612 11.929 -12.537 1.00 85.19 532 GLY A C 1
ATOM 4187 O O . GLY A 1 532 ? 11.761 11.544 -12.354 1.00 85.19 532 GLY A O 1
ATOM 4188 N N . TRP A 1 533 ? 9.548 11.147 -12.322 1.00 88.94 533 TRP A N 1
ATOM 4189 C CA . TRP A 1 533 ? 9.623 9.787 -11.756 1.00 88.94 533 TRP A CA 1
ATOM 4190 C C . TRP A 1 533 ? 9.885 8.654 -12.770 1.00 88.94 533 TRP A C 1
ATOM 4192 O O . TRP A 1 533 ? 9.982 7.503 -12.364 1.00 88.94 533 TRP A O 1
ATOM 4202 N N . ASN A 1 534 ? 10.010 8.929 -14.071 1.00 92.94 534 ASN A N 1
ATOM 4203 C CA . ASN A 1 534 ? 10.421 7.905 -15.040 1.00 92.94 534 ASN A CA 1
ATOM 4204 C C . ASN A 1 534 ? 11.931 7.643 -14.880 1.00 92.94 534 ASN A C 1
ATOM 4206 O O . ASN A 1 534 ? 12.771 8.437 -15.308 1.00 92.94 534 ASN A O 1
ATOM 4210 N N . ASP A 1 535 ? 12.269 6.556 -14.198 1.00 93.56 535 ASP A N 1
ATOM 4211 C CA . ASP A 1 535 ? 13.624 6.225 -13.755 1.00 93.56 535 ASP A CA 1
ATOM 4212 C C . ASP A 1 535 ? 14.460 5.548 -14.857 1.00 93.56 535 ASP A C 1
ATOM 4214 O O . ASP A 1 535 ? 15.665 5.792 -14.981 1.00 93.56 535 ASP A O 1
ATOM 4218 N N . ASN A 1 536 ? 13.806 4.748 -15.700 1.00 94.19 536 ASN A N 1
ATOM 4219 C CA . ASN A 1 536 ? 14.381 3.985 -16.800 1.00 94.19 536 ASN A CA 1
ATOM 4220 C C . ASN A 1 536 ? 14.521 4.800 -18.103 1.00 94.19 536 ASN A C 1
ATOM 4222 O O . ASN A 1 536 ? 15.104 4.299 -19.064 1.00 94.19 536 ASN A O 1
ATOM 4226 N N . TYR A 1 537 ? 14.014 6.038 -18.152 1.00 92.62 537 TYR A N 1
ATOM 4227 C CA . TYR A 1 537 ? 13.943 6.912 -19.335 1.00 92.62 537 TYR A CA 1
ATOM 4228 C C . TYR A 1 537 ? 13.313 6.254 -20.577 1.00 92.62 537 TYR A C 1
ATOM 4230 O O . TYR A 1 537 ? 13.617 6.626 -21.718 1.00 92.62 537 TYR A O 1
ATOM 4238 N N . TRP A 1 538 ? 12.440 5.267 -20.377 1.00 94.06 538 TRP A N 1
ATOM 4239 C CA . TRP A 1 538 ? 11.671 4.639 -21.439 1.00 94.06 538 TRP A CA 1
ATOM 4240 C C . TRP A 1 538 ? 10.599 5.598 -21.933 1.00 94.06 538 TRP A C 1
ATOM 4242 O O . TRP A 1 538 ? 9.920 6.289 -21.175 1.00 94.06 538 TRP A O 1
ATOM 4252 N N . ASN A 1 539 ? 10.460 5.651 -23.249 1.00 93.25 539 ASN A N 1
ATOM 4253 C CA . ASN A 1 539 ? 9.527 6.533 -23.916 1.00 93.25 539 ASN A CA 1
ATOM 4254 C C . ASN A 1 539 ? 9.067 5.831 -25.187 1.00 93.25 539 ASN A C 1
ATOM 4256 O O . ASN A 1 539 ? 9.866 5.668 -26.106 1.00 93.25 539 ASN A O 1
ATOM 4260 N N . ASN A 1 540 ? 7.803 5.416 -25.234 1.00 95.19 540 ASN A N 1
ATOM 4261 C CA . ASN A 1 540 ? 7.220 4.757 -26.396 1.00 95.19 540 ASN A CA 1
ATOM 4262 C C . ASN A 1 540 ? 6.014 5.556 -26.898 1.00 95.19 540 ASN A C 1
ATOM 4264 O O . ASN A 1 540 ? 5.052 5.779 -26.161 1.00 95.19 540 ASN A O 1
ATOM 4268 N N . ALA A 1 541 ? 6.032 5.962 -28.169 1.00 95.38 541 ALA A N 1
ATOM 4269 C CA . ALA A 1 541 ? 4.976 6.799 -28.744 1.00 95.38 541 ALA A CA 1
ATOM 4270 C C . ALA A 1 541 ? 3.578 6.142 -28.702 1.00 95.38 541 ALA A C 1
ATOM 4272 O O . ALA A 1 541 ? 2.575 6.838 -28.537 1.00 95.38 541 ALA A O 1
ATOM 4273 N N . THR A 1 542 ? 3.503 4.809 -28.797 1.00 96.38 542 THR A N 1
ATOM 4274 C CA . THR A 1 542 ? 2.242 4.057 -28.683 1.00 96.38 542 THR A CA 1
ATOM 4275 C C . THR A 1 542 ? 1.788 3.959 -27.228 1.00 96.38 542 THR A C 1
ATOM 4277 O O . THR A 1 542 ? 0.612 4.182 -26.947 1.00 96.38 542 THR A O 1
ATOM 4280 N N . TYR A 1 543 ? 2.707 3.699 -26.291 1.00 97.62 543 TYR A N 1
ATOM 4281 C CA . TYR A 1 543 ? 2.397 3.689 -24.856 1.00 97.62 543 TYR A CA 1
ATOM 4282 C C . TYR A 1 543 ? 1.883 5.056 -24.383 1.00 97.62 543 TYR A C 1
ATOM 4284 O O . TYR A 1 543 ? 0.864 5.138 -23.703 1.00 97.62 543 TYR A O 1
ATOM 4292 N N . ASN A 1 544 ? 2.520 6.140 -24.832 1.00 96.69 544 ASN A N 1
ATOM 4293 C CA . ASN A 1 544 ? 2.092 7.509 -24.549 1.00 96.69 544 ASN A CA 1
ATOM 4294 C C . ASN A 1 544 ? 0.673 7.792 -25.050 1.00 96.69 544 ASN A C 1
ATOM 4296 O O . ASN A 1 544 ? -0.102 8.432 -24.342 1.00 96.69 544 ASN A O 1
ATOM 4300 N N . GLN A 1 545 ? 0.312 7.311 -26.245 1.00 97.38 545 GLN A N 1
ATOM 4301 C CA . GLN A 1 545 ? -1.050 7.459 -26.756 1.00 97.38 545 GLN A CA 1
ATOM 4302 C C . GLN A 1 545 ? -2.049 6.649 -25.917 1.00 97.38 545 GLN A C 1
ATOM 4304 O O . GLN A 1 545 ? -3.066 7.200 -25.508 1.00 97.38 545 GLN A O 1
ATOM 4309 N N . LEU A 1 546 ? -1.729 5.393 -25.580 1.00 98.38 546 LEU A N 1
ATOM 4310 C CA . LEU A 1 546 ? -2.567 4.549 -24.720 1.00 98.38 546 LEU A CA 1
ATOM 4311 C C . LEU A 1 546 ? -2.774 5.177 -23.331 1.00 98.38 546 LEU A C 1
ATOM 4313 O O . LEU A 1 546 ? -3.902 5.226 -22.853 1.00 98.38 546 LEU A O 1
ATOM 4317 N N . TYR A 1 547 ? -1.732 5.738 -22.710 1.00 97.06 547 TYR A N 1
ATOM 4318 C CA . TYR A 1 547 ? -1.861 6.488 -21.457 1.00 97.06 547 TYR A CA 1
ATOM 4319 C C . TYR A 1 547 ? -2.826 7.680 -21.609 1.00 97.06 547 TYR A C 1
ATOM 4321 O O . TYR A 1 547 ? -3.739 7.839 -20.803 1.00 97.06 547 TYR A O 1
ATOM 4329 N N . VAL A 1 548 ? -2.712 8.481 -22.673 1.00 96.38 548 VAL A N 1
ATOM 4330 C CA . VAL A 1 548 ? -3.597 9.643 -22.899 1.00 96.38 548 VAL A CA 1
ATOM 4331 C C . VAL A 1 548 ? -5.046 9.254 -23.211 1.00 96.38 548 VAL A C 1
ATOM 4333 O O . VAL A 1 548 ? -5.975 9.915 -22.734 1.00 96.38 548 VAL A O 1
ATOM 4336 N N . ASP A 1 549 ? -5.254 8.175 -23.962 1.00 97.75 549 ASP A N 1
ATOM 4337 C CA . ASP A 1 549 ? -6.585 7.633 -24.242 1.00 97.75 549 ASP A CA 1
ATOM 4338 C C . ASP A 1 549 ? -7.221 7.085 -22.955 1.00 97.75 549 ASP A C 1
ATOM 4340 O O . ASP A 1 549 ? -8.386 7.364 -22.666 1.00 97.75 549 ASP A O 1
ATOM 4344 N N . HIS A 1 550 ? -6.432 6.403 -22.120 1.00 97.12 550 HIS A N 1
ATOM 4345 C CA . HIS A 1 550 ? -6.831 5.912 -20.802 1.00 97.12 550 HIS A CA 1
ATOM 4346 C C . HIS A 1 550 ? -7.269 7.044 -19.851 1.00 97.12 550 HIS A C 1
ATOM 4348 O O . HIS A 1 550 ? -8.275 6.897 -19.151 1.00 97.12 550 HIS A O 1
ATOM 4354 N N . LEU A 1 551 ? -6.574 8.190 -19.855 1.00 95.38 551 LEU A N 1
ATOM 4355 C CA . LEU A 1 551 ? -6.986 9.382 -19.096 1.00 95.38 551 LEU A CA 1
ATOM 4356 C C . LEU A 1 551 ? -8.352 9.927 -19.543 1.00 95.38 551 LEU A C 1
ATOM 4358 O O . LEU A 1 551 ? -9.056 10.537 -18.743 1.00 95.38 551 LEU A O 1
ATOM 4362 N N . SER A 1 552 ? -8.741 9.688 -20.798 1.00 95.19 552 SER A N 1
ATOM 4363 C CA . SER A 1 552 ? -9.971 10.210 -21.408 1.00 95.19 552 SER A CA 1
ATOM 4364 C C . SER A 1 552 ? -11.135 9.204 -21.439 1.00 95.19 552 SER A C 1
ATOM 4366 O O . SER A 1 552 ? -12.240 9.558 -21.862 1.00 95.19 552 SER A O 1
ATOM 4368 N N . ALA A 1 553 ? -10.917 7.953 -21.024 1.00 96.69 553 ALA A N 1
ATOM 4369 C CA . ALA A 1 553 ? -11.863 6.850 -21.190 1.00 96.69 553 ALA A CA 1
ATOM 4370 C C . ALA A 1 553 ? -12.909 6.782 -20.058 1.00 96.69 553 ALA A C 1
ATOM 4372 O O . ALA A 1 553 ? -12.701 6.157 -19.021 1.00 96.69 553 ALA A O 1
ATOM 4373 N N . TRP A 1 554 ? -14.063 7.425 -20.263 1.00 94.44 554 TRP A N 1
ATOM 4374 C CA . TRP A 1 554 ? -15.161 7.475 -19.280 1.00 94.44 554 TRP A CA 1
ATOM 4375 C C . TRP A 1 554 ? -15.949 6.166 -19.120 1.00 94.44 554 TRP A C 1
ATOM 4377 O O . TRP A 1 554 ? -16.636 5.994 -18.115 1.00 94.44 554 TRP A O 1
ATOM 4387 N N . ASP A 1 555 ? -15.872 5.251 -20.090 1.00 96.75 555 ASP A N 1
ATOM 4388 C CA . ASP A 1 555 ? -16.412 3.897 -19.939 1.00 96.75 555 ASP A CA 1
ATOM 4389 C C . ASP A 1 555 ? -15.376 3.003 -19.225 1.00 96.75 555 ASP A C 1
ATOM 4391 O O . ASP A 1 555 ? -14.255 2.873 -19.728 1.00 96.75 555 ASP A O 1
ATOM 4395 N N . PRO A 1 556 ? -15.706 2.369 -18.081 1.00 95.88 556 PRO A N 1
ATOM 4396 C CA . PRO A 1 556 ? -14.732 1.585 -17.322 1.00 95.88 556 PRO A CA 1
ATOM 4397 C C . PRO A 1 556 ? -14.166 0.370 -18.068 1.00 95.88 556 PRO A C 1
ATOM 4399 O O . PRO A 1 556 ? -13.021 -0.002 -17.821 1.00 95.88 556 PRO A O 1
ATOM 4402 N N . ALA A 1 557 ? -14.932 -0.256 -18.968 1.00 98.00 557 ALA A N 1
ATOM 4403 C CA . ALA A 1 557 ? -14.476 -1.428 -19.715 1.00 98.00 557 ALA A CA 1
ATOM 4404 C C . ALA A 1 557 ? -13.528 -1.028 -20.856 1.00 98.00 557 ALA A C 1
ATOM 4406 O O . ALA A 1 557 ? -12.522 -1.699 -21.086 1.00 98.00 557 ALA A O 1
ATOM 4407 N N . GLU A 1 558 ? -13.788 0.101 -21.519 1.00 98.31 558 GLU A N 1
ATOM 4408 C CA . GLU A 1 558 ? -12.843 0.684 -22.478 1.00 98.31 558 GLU A CA 1
ATOM 4409 C C . GLU A 1 558 ? -11.570 1.183 -21.775 1.00 98.31 558 GLU A C 1
ATOM 4411 O O . GLU A 1 558 ? -10.462 0.894 -22.228 1.00 98.31 558 GLU A O 1
ATOM 4416 N N . ARG A 1 559 ? -11.699 1.840 -20.613 1.00 98.12 559 ARG A N 1
ATOM 4417 C CA . ARG A 1 559 ? -10.550 2.272 -19.800 1.00 98.12 559 ARG A CA 1
ATOM 4418 C C . ARG A 1 559 ? -9.673 1.090 -19.375 1.00 98.12 559 ARG A C 1
ATOM 4420 O O . ARG A 1 559 ? -8.454 1.170 -19.508 1.00 98.12 559 ARG A O 1
ATOM 4427 N N . GLN A 1 560 ? -10.292 -0.012 -18.942 1.00 98.25 560 GLN A N 1
ATOM 4428 C CA . GLN A 1 560 ? -9.632 -1.292 -18.653 1.00 98.25 560 GLN A CA 1
ATOM 4429 C C . GLN A 1 560 ? -8.912 -1.860 -19.882 1.00 98.25 560 GLN A C 1
ATOM 4431 O O . GLN A 1 560 ? -7.767 -2.297 -19.767 1.00 98.25 560 GLN A O 1
ATOM 4436 N N . ARG A 1 561 ? -9.562 -1.875 -21.056 1.00 98.06 561 ARG A N 1
ATOM 4437 C CA . ARG A 1 561 ? -8.962 -2.384 -22.300 1.00 98.06 561 ARG A CA 1
ATOM 4438 C C . ARG A 1 561 ? -7.676 -1.627 -22.634 1.00 98.06 561 ARG A C 1
ATOM 4440 O O . ARG A 1 561 ? -6.657 -2.255 -22.908 1.00 98.06 561 ARG A O 1
ATOM 4447 N N . ILE A 1 562 ? -7.714 -0.297 -22.548 1.00 98.62 562 ILE A N 1
ATOM 4448 C CA . ILE A 1 562 ? -6.566 0.567 -22.844 1.00 98.62 562 ILE A CA 1
ATOM 4449 C C . ILE A 1 562 ? -5.447 0.381 -21.801 1.00 98.62 562 ILE A C 1
ATOM 4451 O O . ILE A 1 562 ? -4.292 0.228 -22.192 1.00 98.62 562 ILE A O 1
ATOM 4455 N N . THR A 1 563 ? -5.769 0.298 -20.498 1.00 98.38 563 THR A N 1
ATOM 4456 C CA . THR A 1 563 ? -4.792 -0.046 -19.439 1.00 98.38 563 THR A CA 1
ATOM 4457 C C . THR A 1 563 ? -4.060 -1.346 -19.758 1.00 98.38 563 THR A C 1
ATOM 4459 O O . THR A 1 563 ? -2.832 -1.377 -19.766 1.00 98.38 563 THR A O 1
ATOM 4462 N N . ARG A 1 564 ? -4.805 -2.406 -20.090 1.00 97.38 564 ARG A N 1
ATOM 4463 C CA . ARG A 1 564 ? -4.240 -3.731 -20.371 1.00 97.38 564 ARG A CA 1
ATOM 4464 C C . ARG A 1 564 ? -3.399 -3.764 -21.644 1.00 97.38 564 ARG A C 1
ATOM 4466 O O . ARG A 1 564 ? -2.432 -4.515 -21.712 1.00 97.38 564 ARG A O 1
ATOM 4473 N N . GLU A 1 565 ? -3.725 -2.945 -22.642 1.00 97.31 565 GLU A N 1
ATOM 4474 C CA . GLU A 1 565 ? -2.899 -2.783 -23.844 1.00 97.31 565 GLU A CA 1
ATOM 4475 C C . GLU A 1 565 ? -1.598 -2.013 -23.561 1.00 97.31 565 GLU A C 1
ATOM 4477 O O . GLU A 1 565 ? -0.552 -2.390 -24.093 1.00 97.31 565 GLU A O 1
ATOM 4482 N N . ALA A 1 566 ? -1.624 -1.012 -22.673 1.00 98.19 566 ALA A N 1
ATOM 4483 C CA . ALA A 1 566 ? -0.424 -0.311 -22.208 1.00 98.19 566 ALA A CA 1
ATOM 4484 C C . ALA A 1 566 ? 0.488 -1.242 -21.384 1.00 98.19 566 ALA A C 1
ATOM 4486 O O . ALA A 1 566 ? 1.671 -1.395 -21.698 1.00 98.19 566 ALA A O 1
ATOM 4487 N N . GLU A 1 567 ? -0.077 -1.949 -20.399 1.00 97.56 567 GLU A N 1
ATOM 4488 C CA . GLU A 1 567 ? 0.612 -2.975 -19.606 1.00 97.56 567 GLU A CA 1
ATOM 4489 C C . GLU A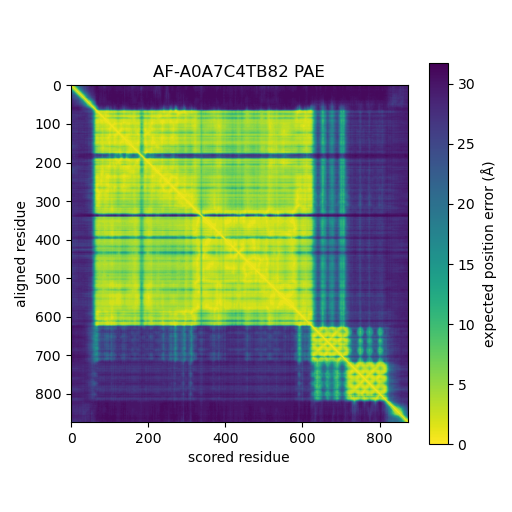 1 567 ? 1.245 -4.068 -20.477 1.00 97.56 567 GLU A C 1
ATOM 4491 O O . GLU A 1 567 ? 2.385 -4.476 -20.244 1.00 97.56 567 GLU A O 1
ATOM 4496 N N . LYS A 1 568 ? 0.514 -4.535 -21.496 1.00 96.56 568 LYS A N 1
ATOM 4497 C CA . LYS A 1 568 ? 0.986 -5.525 -22.464 1.00 96.56 568 LYS A CA 1
ATOM 4498 C C . LYS A 1 568 ? 2.170 -5.010 -23.280 1.00 96.56 568 LYS A C 1
ATOM 4500 O O . LYS A 1 568 ? 3.138 -5.748 -23.452 1.00 96.56 568 LYS A O 1
ATOM 4505 N N . LEU A 1 569 ? 2.105 -3.775 -23.777 1.00 95.75 569 LEU A N 1
ATOM 4506 C CA . LEU A 1 569 ? 3.183 -3.161 -24.554 1.00 95.75 569 LEU A CA 1
ATOM 4507 C C . LEU A 1 569 ? 4.462 -3.014 -23.718 1.00 95.75 569 LEU A C 1
ATOM 4509 O O . LEU A 1 569 ? 5.533 -3.420 -24.167 1.00 95.75 569 LEU A O 1
ATOM 4513 N N . HIS A 1 570 ? 4.339 -2.531 -22.482 1.00 96.56 570 HIS A N 1
ATOM 4514 C CA . HIS A 1 570 ? 5.452 -2.449 -21.536 1.00 96.56 570 HIS A CA 1
ATOM 4515 C C . HIS A 1 570 ? 6.021 -3.846 -21.179 1.00 96.56 570 HIS A C 1
ATOM 4517 O O . HIS A 1 570 ? 7.231 -4.064 -21.242 1.00 96.56 570 HIS A O 1
ATOM 4523 N N . TYR A 1 571 ? 5.169 -4.850 -20.921 1.00 96.19 571 TYR A N 1
ATOM 4524 C CA . TYR A 1 571 ? 5.622 -6.238 -20.723 1.00 96.19 571 TYR A CA 1
ATOM 4525 C C . TYR A 1 571 ? 6.374 -6.791 -21.946 1.00 96.19 571 TYR A C 1
ATOM 4527 O O . TYR A 1 571 ? 7.352 -7.523 -21.794 1.00 96.19 571 TYR A O 1
ATOM 4535 N N . GLN A 1 572 ? 5.940 -6.443 -23.162 1.00 94.00 572 GLN A N 1
ATOM 4536 C CA . GLN A 1 572 ? 6.615 -6.847 -24.394 1.00 94.00 572 GLN A CA 1
ATOM 4537 C C . GLN A 1 572 ? 7.978 -6.168 -24.576 1.00 94.00 572 GLN A C 1
ATOM 4539 O O . GLN A 1 572 ? 8.909 -6.856 -24.993 1.00 94.00 572 GLN A O 1
ATOM 4544 N N . SER A 1 573 ? 8.117 -4.875 -24.251 1.00 94.19 573 SER A N 1
ATOM 4545 C CA . SER A 1 573 ? 9.389 -4.140 -24.385 1.00 94.19 573 SER A CA 1
ATOM 4546 C C . SER A 1 573 ? 10.467 -4.632 -23.406 1.00 94.19 573 SER A C 1
ATOM 4548 O O . SER A 1 573 ? 11.662 -4.416 -23.640 1.00 94.19 573 SER A O 1
ATOM 4550 N N . ALA A 1 574 ? 10.041 -5.305 -22.326 1.00 95.88 574 ALA A N 1
ATOM 4551 C CA . ALA A 1 574 ? 10.864 -5.855 -21.250 1.00 95.88 574 ALA A CA 1
ATOM 4552 C C . ALA A 1 574 ? 11.812 -4.826 -20.604 1.00 95.88 574 ALA A C 1
ATOM 4554 O O . ALA A 1 574 ? 12.894 -5.189 -20.139 1.00 95.88 574 ALA A O 1
ATOM 4555 N N . VAL A 1 575 ? 11.430 -3.542 -20.604 1.00 96.19 575 VAL A N 1
ATOM 4556 C CA . VAL A 1 575 ? 12.223 -2.477 -19.971 1.00 96.19 575 VAL A CA 1
ATOM 4557 C C . VAL A 1 575 ? 12.242 -2.601 -18.442 1.00 96.19 575 VAL A C 1
ATOM 4559 O O . VAL A 1 575 ? 13.292 -2.366 -17.844 1.00 96.19 575 VAL A O 1
ATOM 4562 N N . TYR A 1 576 ? 11.169 -3.142 -17.850 1.00 97.69 576 TYR A N 1
ATOM 4563 C CA . TYR A 1 576 ? 11.218 -3.848 -16.568 1.00 97.69 576 TYR A CA 1
ATOM 4564 C C . TYR A 1 576 ? 11.144 -5.373 -16.720 1.00 97.69 576 TYR A C 1
ATOM 4566 O O . TYR A 1 576 ? 10.424 -5.926 -17.557 1.00 97.69 576 TYR A O 1
ATOM 4574 N N . ILE A 1 577 ? 11.798 -6.072 -15.790 1.00 98.00 577 ILE A N 1
ATOM 4575 C CA . ILE A 1 577 ? 11.555 -7.479 -15.460 1.00 98.00 577 ILE A CA 1
ATOM 4576 C C . ILE A 1 577 ? 10.970 -7.540 -14.042 1.00 98.00 577 ILE A C 1
ATOM 4578 O O . ILE A 1 577 ? 11.668 -7.858 -13.086 1.00 98.00 577 ILE A O 1
ATOM 4582 N N . ILE A 1 578 ? 9.671 -7.255 -13.907 1.00 97.81 578 ILE A N 1
ATOM 4583 C CA . ILE A 1 578 ? 8.936 -7.323 -12.628 1.00 97.81 578 ILE A CA 1
ATOM 4584 C C . ILE A 1 578 ? 8.979 -8.761 -12.093 1.00 97.81 578 ILE A C 1
ATOM 4586 O O . ILE A 1 578 ? 8.425 -9.663 -12.723 1.00 97.81 578 ILE A O 1
ATOM 4590 N N . PHE A 1 579 ? 9.663 -9.033 -10.984 1.00 97.62 579 PHE A N 1
ATOM 4591 C CA . PHE A 1 579 ? 9.916 -10.397 -10.504 1.00 97.62 579 PHE A CA 1
ATOM 4592 C C . PHE A 1 579 ? 8.711 -10.998 -9.774 1.00 97.62 579 PHE A C 1
ATOM 4594 O O . PHE A 1 579 ? 8.335 -12.147 -10.032 1.00 97.62 579 PHE A O 1
ATOM 4601 N N . ILE A 1 580 ? 8.120 -10.221 -8.868 1.00 97.62 580 ILE A N 1
ATOM 4602 C CA . ILE A 1 580 ? 7.172 -10.675 -7.848 1.00 97.62 580 ILE A CA 1
ATOM 4603 C C . ILE A 1 580 ? 6.224 -9.529 -7.466 1.00 97.62 580 ILE A C 1
ATOM 4605 O O . ILE A 1 580 ? 6.649 -8.380 -7.408 1.00 97.62 580 ILE A O 1
ATOM 4609 N N . TYR A 1 581 ? 4.958 -9.856 -7.202 1.00 97.44 581 TYR A N 1
ATOM 4610 C CA . TYR A 1 581 ? 4.038 -9.022 -6.426 1.00 97.44 581 TYR A CA 1
ATOM 4611 C C . TYR A 1 581 ? 4.086 -9.517 -4.984 1.00 97.44 581 TYR A C 1
ATOM 4613 O O . TYR A 1 581 ? 3.753 -10.681 -4.723 1.00 97.44 581 TYR A O 1
ATOM 4621 N N . ASN A 1 582 ? 4.554 -8.681 -4.065 1.00 94.50 582 ASN A N 1
ATOM 4622 C CA . ASN A 1 582 ? 4.892 -9.117 -2.715 1.00 94.50 582 ASN A CA 1
ATOM 4623 C C . ASN A 1 582 ? 3.630 -9.428 -1.902 1.00 94.50 582 ASN A C 1
ATOM 4625 O O . ASN A 1 582 ? 2.592 -8.776 -2.054 1.00 94.50 582 ASN A O 1
ATOM 4629 N N . TYR A 1 583 ? 3.725 -10.410 -1.003 1.00 94.44 583 TYR A N 1
ATOM 4630 C CA . TYR A 1 583 ? 2.785 -10.490 0.110 1.00 94.44 583 TYR A CA 1
ATOM 4631 C C . TYR A 1 583 ? 3.272 -9.610 1.257 1.00 94.44 583 TYR A C 1
ATOM 4633 O O . TYR A 1 583 ? 4.422 -9.740 1.678 1.00 94.44 583 TYR A O 1
ATOM 4641 N N . GLY A 1 584 ? 2.383 -8.764 1.773 1.00 92.25 584 GLY A N 1
ATOM 4642 C CA . GLY A 1 584 ? 2.575 -8.123 3.064 1.00 92.25 584 GLY A CA 1
ATOM 4643 C C . GLY A 1 584 ? 2.405 -9.167 4.164 1.00 92.25 584 GLY A C 1
ATOM 4644 O O . GLY A 1 584 ? 1.537 -10.040 4.060 1.00 92.25 584 GLY A O 1
ATOM 4645 N N . GLN A 1 585 ? 3.278 -9.150 5.165 1.00 93.44 585 GLN A N 1
ATOM 4646 C CA . GLN A 1 585 ? 3.512 -10.293 6.060 1.00 93.44 585 GLN A CA 1
ATOM 4647 C C . GLN A 1 585 ? 3.303 -9.892 7.512 1.00 93.44 585 GLN A C 1
ATOM 4649 O O . GLN A 1 585 ? 4.232 -9.651 8.283 1.00 93.44 585 GLN A O 1
ATOM 4654 N N . TRP A 1 586 ? 2.028 -9.822 7.870 1.00 94.75 586 TRP A N 1
ATOM 4655 C CA . TRP A 1 586 ? 1.555 -9.150 9.065 1.00 94.75 586 TRP A CA 1
ATOM 4656 C C . TRP A 1 586 ? 1.329 -10.123 10.216 1.00 94.75 586 TRP A C 1
ATOM 4658 O O . TRP A 1 586 ? 0.764 -11.206 10.047 1.00 94.75 586 TRP A O 1
ATOM 4668 N N . ALA A 1 587 ? 1.706 -9.712 11.418 1.00 96.19 587 ALA A N 1
ATOM 4669 C CA . ALA A 1 587 ? 1.281 -10.360 12.649 1.00 96.19 587 ALA A CA 1
ATOM 4670 C C . ALA A 1 587 ? 0.590 -9.334 13.547 1.00 96.19 587 ALA A C 1
ATOM 4672 O O . ALA A 1 587 ? 1.042 -8.193 13.632 1.00 96.19 587 ALA A O 1
ATOM 4673 N N . TYR A 1 588 ? -0.488 -9.735 14.223 1.00 96.69 588 TYR A N 1
ATOM 4674 C CA . TYR A 1 588 ? -1.215 -8.873 15.155 1.00 96.69 588 TYR A CA 1
ATOM 4675 C C . TYR A 1 588 ? -1.804 -9.627 16.354 1.00 96.69 588 TYR A C 1
ATOM 4677 O O . TYR A 1 588 ? -2.112 -10.820 16.282 1.00 96.69 588 TYR A O 1
ATOM 4685 N N . ARG A 1 589 ? -1.956 -8.918 17.475 1.00 95.38 589 ARG A N 1
ATOM 4686 C CA . ARG A 1 589 ? -2.472 -9.430 18.748 1.00 95.38 589 ARG A CA 1
ATOM 4687 C C . ARG A 1 589 ? -3.997 -9.402 18.805 1.00 95.38 589 ARG A C 1
ATOM 4689 O O . ARG A 1 589 ? -4.640 -8.428 18.421 1.00 95.38 589 ARG A O 1
ATOM 4696 N N . THR A 1 590 ? -4.592 -10.465 19.335 1.00 92.31 590 THR A N 1
ATOM 4697 C CA . THR A 1 590 ? -6.053 -10.638 19.430 1.00 92.31 590 THR A CA 1
ATOM 4698 C C . THR A 1 590 ? -6.572 -10.732 20.864 1.00 92.31 590 THR A C 1
ATOM 4700 O O . THR A 1 590 ? -7.709 -11.151 21.063 1.00 92.31 590 THR A O 1
ATOM 4703 N N . ASP A 1 591 ? -5.752 -10.398 21.864 1.00 89.56 591 ASP A N 1
ATOM 4704 C CA . ASP A 1 591 ? -6.133 -10.378 23.282 1.00 89.56 591 ASP A CA 1
ATOM 4705 C C . ASP A 1 591 ? -6.406 -8.982 23.859 1.00 89.56 591 ASP A C 1
ATOM 4707 O O . ASP A 1 591 ? -7.082 -8.891 24.877 1.00 89.56 591 ASP A O 1
ATOM 4711 N N . GLU A 1 592 ? -5.985 -7.914 23.179 1.00 87.88 592 GLU A N 1
ATOM 4712 C CA . GLU A 1 592 ? -6.317 -6.525 23.550 1.00 87.88 592 GLU A CA 1
ATOM 4713 C C . GLU A 1 592 ? -7.284 -5.847 22.552 1.00 87.88 592 GLU A C 1
ATOM 4715 O O . GLU A 1 592 ? -7.930 -4.856 22.894 1.00 87.88 592 GLU A O 1
ATOM 4720 N N . TYR A 1 593 ? -7.463 -6.394 21.335 1.00 91.75 593 TYR A N 1
ATOM 4721 C CA . TYR A 1 593 ? -8.194 -5.730 20.239 1.00 91.75 593 TYR A CA 1
ATOM 4722 C C . TYR A 1 593 ? -9.165 -6.617 19.453 1.00 91.75 593 TYR A C 1
ATOM 4724 O O . TYR A 1 593 ? -8.933 -7.803 19.207 1.00 91.75 593 TYR A O 1
ATOM 4732 N N . THR A 1 594 ? -10.224 -5.972 18.964 1.00 90.88 594 THR A N 1
ATOM 4733 C CA . THR A 1 594 ? -11.163 -6.457 17.943 1.00 90.88 594 THR A CA 1
ATOM 4734 C C . THR A 1 594 ? -11.240 -5.456 16.785 1.00 90.88 594 THR A C 1
ATOM 4736 O O . THR A 1 594 ? -10.746 -4.338 16.894 1.00 90.88 594 THR A O 1
ATOM 4739 N N . GLY A 1 595 ? -11.852 -5.843 15.660 1.00 91.25 595 GLY A N 1
ATOM 4740 C CA . GLY A 1 595 ? -11.986 -4.978 14.476 1.00 91.25 595 GLY A CA 1
ATOM 4741 C C . GLY A 1 595 ? -10.906 -5.167 13.402 1.00 91.25 595 GLY A C 1
ATOM 4742 O O . GLY A 1 595 ? -10.980 -4.522 12.360 1.00 91.25 595 GLY A O 1
ATOM 4743 N N . TRP A 1 596 ? -9.954 -6.091 13.600 1.00 93.31 596 TRP A N 1
ATOM 4744 C CA . TRP A 1 596 ? -8.924 -6.439 12.610 1.00 93.31 596 TRP A CA 1
ATOM 4745 C C . TRP A 1 596 ? -9.513 -6.721 11.212 1.00 93.31 596 TRP A C 1
ATOM 4747 O O . TRP A 1 596 ? -9.131 -6.075 10.236 1.00 93.31 596 TRP A O 1
ATOM 4757 N N . GLY A 1 597 ? -10.515 -7.601 11.123 1.00 90.62 597 GLY A N 1
ATOM 4758 C CA . GLY A 1 597 ? -11.148 -8.000 9.858 1.00 90.62 597 GLY A CA 1
ATOM 4759 C C . GLY A 1 597 ? -10.377 -9.105 9.129 1.00 90.62 597 GLY A C 1
ATOM 4760 O O . GLY A 1 597 ? -9.658 -9.874 9.762 1.00 90.62 597 GLY A O 1
ATOM 4761 N N . ASP A 1 598 ? -10.557 -9.185 7.810 1.00 90.12 598 ASP A N 1
ATOM 4762 C CA . ASP A 1 598 ? -9.851 -10.101 6.905 1.00 90.12 598 ASP A CA 1
ATOM 4763 C C . ASP A 1 598 ? -9.265 -9.270 5.755 1.00 90.12 598 ASP A C 1
ATOM 4765 O O . ASP A 1 598 ? -10.020 -8.707 4.960 1.00 90.12 598 ASP A O 1
ATOM 4769 N N . TRP A 1 599 ? -7.934 -9.157 5.681 1.00 91.62 599 TRP A N 1
ATOM 4770 C CA . TRP A 1 599 ? -7.256 -8.354 4.645 1.00 91.62 599 TRP A CA 1
ATOM 4771 C C . TRP A 1 599 ? -6.803 -9.191 3.435 1.00 91.62 599 TRP A C 1
ATOM 4773 O O . TRP A 1 599 ? -6.125 -8.682 2.548 1.00 91.62 599 TRP A O 1
ATOM 4783 N N . VAL A 1 600 ? -7.195 -10.468 3.364 1.00 89.75 600 VAL A N 1
ATOM 4784 C CA . VAL A 1 600 ? -7.178 -11.239 2.110 1.00 89.75 600 VAL A CA 1
ATOM 4785 C C . VAL A 1 600 ? -8.430 -10.907 1.293 1.00 89.75 600 VAL A C 1
ATOM 4787 O O . VAL A 1 600 ? -8.357 -10.824 0.069 1.00 89.75 600 VAL A O 1
ATOM 4790 N N . VAL A 1 601 ? -9.565 -10.689 1.969 1.00 91.25 601 VAL A N 1
ATOM 4791 C CA . VAL A 1 601 ? -10.820 -10.227 1.352 1.00 91.25 601 VAL A CA 1
ATOM 4792 C C . VAL A 1 601 ? -10.825 -8.709 1.147 1.00 91.25 601 VAL A C 1
ATOM 4794 O O . VAL A 1 601 ? -11.150 -8.264 0.052 1.00 91.25 601 VAL A O 1
ATOM 4797 N N . HIS A 1 602 ? -10.430 -7.938 2.166 1.00 93.44 602 HIS A N 1
ATOM 4798 C CA . HIS A 1 602 ? -10.462 -6.470 2.174 1.00 93.44 602 HIS A CA 1
ATOM 4799 C C . HIS A 1 602 ? -9.035 -5.893 2.295 1.00 93.44 602 HIS A C 1
ATOM 4801 O O . HIS A 1 602 ? -8.606 -5.489 3.385 1.00 93.44 602 HIS A O 1
ATOM 4807 N N . PRO A 1 603 ? -8.229 -5.916 1.215 1.00 92.94 603 PRO A N 1
ATOM 4808 C CA . PRO A 1 603 ? -6.788 -5.675 1.291 1.00 92.94 603 PRO A CA 1
ATOM 4809 C C . PRO A 1 603 ? -6.391 -4.288 1.792 1.00 92.94 603 PRO A C 1
ATOM 4811 O O . PRO A 1 603 ? -5.310 -4.157 2.368 1.00 92.94 603 PRO A O 1
ATOM 4814 N N . TYR A 1 604 ? -7.245 -3.274 1.638 1.00 93.19 604 TYR A N 1
ATOM 4815 C CA . TYR A 1 604 ? -6.957 -1.904 2.071 1.00 93.19 604 TYR A CA 1
ATOM 4816 C C . TYR A 1 604 ? -7.179 -1.689 3.576 1.00 93.19 604 TYR A C 1
ATOM 4818 O O . TYR A 1 604 ? -7.022 -0.582 4.076 1.00 93.19 604 TYR A O 1
ATOM 4826 N N . ARG A 1 605 ? -7.460 -2.757 4.338 1.00 93.12 605 ARG A N 1
ATOM 4827 C CA . ARG A 1 605 ? -7.313 -2.769 5.804 1.00 93.12 605 ARG A CA 1
ATOM 4828 C C . ARG A 1 605 ? -5.854 -2.910 6.269 1.00 93.12 605 ARG A C 1
ATOM 4830 O O . ARG A 1 605 ? -5.591 -2.692 7.448 1.00 93.12 605 ARG A O 1
ATOM 4837 N N . GLN A 1 606 ? -4.916 -3.264 5.382 1.00 93.81 606 GLN A N 1
ATOM 4838 C CA . GLN A 1 606 ? -3.481 -3.320 5.698 1.00 93.81 606 GLN A CA 1
ATOM 4839 C C . GLN A 1 606 ? -2.934 -1.960 6.151 1.00 93.81 606 GLN A C 1
ATOM 4841 O O . GLN A 1 606 ? -3.385 -0.908 5.701 1.00 93.81 606 GLN A O 1
ATOM 4846 N N . LEU A 1 607 ? -1.895 -1.979 6.989 1.00 92.25 607 LEU A N 1
ATOM 4847 C CA . LEU A 1 607 ? -1.272 -0.757 7.508 1.00 92.25 607 LEU A CA 1
ATOM 4848 C C . LEU A 1 607 ? -0.589 0.099 6.426 1.00 92.25 607 LEU A C 1
ATOM 4850 O O . LEU A 1 607 ? -0.459 1.304 6.608 1.00 92.25 607 LEU A O 1
ATOM 4854 N N . ASN A 1 608 ? -0.231 -0.488 5.283 1.00 90.19 608 ASN A N 1
ATOM 4855 C CA . ASN A 1 608 ? 0.288 0.242 4.124 1.00 90.19 608 ASN A CA 1
ATOM 4856 C C . ASN A 1 608 ? -0.799 0.912 3.251 1.00 90.19 608 ASN A C 1
ATOM 4858 O O . ASN A 1 608 ? -0.459 1.558 2.270 1.00 90.19 608 ASN A O 1
ATOM 4862 N N . ALA A 1 609 ? -2.092 0.857 3.599 1.00 90.69 609 ALA A N 1
ATOM 4863 C CA . ALA A 1 609 ? -3.158 1.562 2.867 1.00 90.69 609 ALA A CA 1
ATOM 4864 C C . ALA A 1 609 ? -3.212 3.075 3.197 1.00 90.69 609 ALA A C 1
ATOM 4866 O O . ALA A 1 609 ? -4.238 3.610 3.617 1.00 90.69 609 ALA A O 1
ATOM 4867 N N . PHE A 1 610 ? -2.078 3.759 3.039 1.00 86.25 610 PHE A N 1
ATOM 4868 C CA . PHE A 1 610 ? -1.732 5.027 3.692 1.00 86.25 610 PHE A CA 1
ATOM 4869 C C . PHE A 1 610 ? -2.326 6.314 3.089 1.00 86.25 610 PHE A C 1
ATOM 4871 O O . PHE A 1 610 ? -2.098 7.403 3.614 1.00 86.25 610 PHE A O 1
ATOM 4878 N N . TRP A 1 611 ? -3.087 6.230 1.992 1.00 80.25 611 TRP A N 1
ATOM 4879 C CA . TRP A 1 611 ? -3.694 7.402 1.329 1.00 80.25 611 TRP A CA 1
ATOM 4880 C C . TRP A 1 611 ? -4.744 8.137 2.167 1.00 80.25 611 TRP A C 1
ATOM 4882 O O . TRP A 1 611 ? -5.145 9.245 1.833 1.00 80.25 611 TRP A O 1
ATOM 4892 N N . THR A 1 612 ? -5.156 7.516 3.264 1.00 74.44 612 THR A N 1
ATOM 4893 C CA . THR A 1 612 ? -5.574 8.136 4.523 1.00 74.44 612 THR A CA 1
ATOM 4894 C C . THR A 1 612 ? -5.094 7.200 5.635 1.00 74.44 612 THR A C 1
ATOM 4896 O O . THR A 1 612 ? -4.418 6.210 5.365 1.00 74.44 612 THR A O 1
ATOM 4899 N N . ALA A 1 613 ? -5.488 7.421 6.887 1.00 85.50 613 ALA A N 1
ATOM 4900 C CA . ALA A 1 613 ? -5.465 6.349 7.873 1.00 85.50 613 ALA A CA 1
ATOM 4901 C C . ALA A 1 613 ? -6.204 5.117 7.303 1.00 85.50 613 ALA A C 1
ATOM 4903 O O . ALA A 1 613 ? -7.361 5.270 6.884 1.00 85.50 613 ALA A O 1
ATOM 4904 N N . PRO A 1 614 ? -5.586 3.921 7.288 1.00 90.50 614 PRO A N 1
ATOM 4905 C CA . PRO A 1 614 ? -6.262 2.697 6.878 1.00 90.50 614 PRO A CA 1
ATOM 4906 C C . PRO A 1 614 ? -7.594 2.513 7.631 1.00 90.50 614 PRO A C 1
ATOM 4908 O O . PRO A 1 614 ? -7.621 2.728 8.850 1.00 90.50 614 PRO A O 1
ATOM 4911 N N . PRO A 1 615 ? -8.692 2.081 6.971 1.00 91.50 615 PRO A N 1
ATOM 4912 C CA . PRO A 1 615 ? -10.005 1.868 7.594 1.00 91.50 615 PRO A CA 1
ATOM 4913 C C . PRO A 1 615 ? -9.967 1.061 8.900 1.00 91.50 615 PRO A C 1
ATOM 4915 O O . PRO A 1 615 ? -10.745 1.337 9.815 1.00 91.50 615 PRO A O 1
ATOM 4918 N N . LEU A 1 616 ? -8.995 0.147 9.018 1.00 93.69 616 LEU A N 1
ATOM 4919 C CA . LEU A 1 616 ? -8.630 -0.568 10.240 1.00 93.69 616 LEU A CA 1
ATOM 4920 C C . LEU A 1 616 ? -8.580 0.336 11.485 1.00 93.69 616 LEU A C 1
ATOM 4922 O O . LEU A 1 616 ? -9.236 0.025 12.472 1.00 93.69 616 LEU A O 1
ATOM 4926 N N . PHE A 1 617 ? -7.878 1.473 11.452 1.00 93.81 617 PHE A N 1
ATOM 4927 C CA . PHE A 1 617 ? -7.745 2.365 12.617 1.00 93.81 617 PHE A CA 1
ATOM 4928 C C . PHE A 1 617 ? -9.071 3.003 13.055 1.00 93.81 617 PHE A C 1
ATOM 4930 O O . PHE A 1 617 ? -9.215 3.412 14.206 1.00 93.81 617 PHE A O 1
ATOM 4937 N N . LEU A 1 618 ? -10.056 3.081 12.155 1.00 91.38 618 LEU A N 1
ATOM 4938 C CA . LEU A 1 618 ? -11.393 3.595 12.457 1.00 91.38 618 LEU A CA 1
ATOM 4939 C C . LEU A 1 618 ? -12.338 2.498 12.992 1.00 91.38 618 LEU A C 1
ATOM 4941 O O . LEU A 1 618 ? -13.366 2.826 13.587 1.00 91.38 618 LEU A O 1
ATOM 4945 N N . ASP A 1 619 ? -12.008 1.221 12.771 1.00 92.00 619 ASP A N 1
ATOM 4946 C CA . ASP A 1 619 ? -12.766 0.044 13.222 1.00 92.00 619 ASP A CA 1
ATOM 4947 C C . ASP A 1 619 ? -12.175 -0.648 14.456 1.00 92.00 619 ASP A C 1
ATOM 4949 O O . ASP A 1 619 ? -12.917 -1.321 15.175 1.00 92.00 619 ASP A O 1
ATOM 4953 N N . LEU A 1 620 ? -10.865 -0.512 14.696 1.00 94.00 620 LEU A N 1
ATOM 4954 C CA . LEU A 1 620 ? -10.191 -1.104 15.847 1.00 94.00 620 LEU A CA 1
ATOM 4955 C C . LEU A 1 620 ? -10.834 -0.618 17.148 1.00 94.00 620 LEU A C 1
ATOM 4957 O O . LEU A 1 620 ? -10.967 0.581 17.404 1.00 94.00 620 LEU A O 1
ATOM 4961 N N . ALA A 1 621 ? -11.220 -1.587 17.968 1.00 90.25 621 ALA A N 1
ATOM 4962 C CA . ALA A 1 621 ? -11.924 -1.412 19.228 1.00 90.25 621 ALA A CA 1
ATOM 4963 C C . ALA A 1 621 ? -11.277 -2.313 20.291 1.00 90.25 621 ALA A C 1
ATOM 4965 O O . ALA A 1 621 ? -10.763 -3.381 19.941 1.00 90.25 621 ALA A O 1
ATOM 4966 N N . PRO A 1 622 ? -11.306 -1.940 21.582 1.00 87.56 622 PRO A N 1
ATOM 4967 C CA . PRO A 1 622 ? -10.746 -2.789 22.628 1.00 87.56 622 PRO A CA 1
ATOM 4968 C C . PRO A 1 622 ? -11.462 -4.141 22.642 1.00 87.56 622 PRO A C 1
ATOM 4970 O O . PRO A 1 622 ? -12.686 -4.206 22.478 1.00 87.56 622 PRO A O 1
ATOM 4973 N N . LEU A 1 623 ? -10.726 -5.227 22.880 1.00 82.62 623 LEU A N 1
ATOM 4974 C CA . LEU A 1 623 ? -11.345 -6.491 23.253 1.00 82.62 623 LEU A CA 1
ATOM 4975 C C . LEU A 1 623 ? -11.972 -6.301 24.633 1.00 82.62 623 LEU A C 1
ATOM 4977 O O . LEU A 1 623 ? -11.296 -6.385 25.654 1.00 82.62 623 LEU A O 1
ATOM 4981 N N . VAL A 1 624 ? -13.280 -6.039 24.667 1.00 67.00 624 VAL A N 1
ATOM 4982 C CA . VAL A 1 624 ? -14.051 -6.055 25.913 1.00 67.00 624 VAL A CA 1
ATOM 4983 C C . VAL A 1 624 ? -13.869 -7.446 26.531 1.00 67.00 624 VAL A C 1
ATOM 4985 O O . VAL A 1 624 ? -14.303 -8.424 25.915 1.00 67.00 624 VAL A O 1
ATOM 4988 N N . PRO A 1 625 ? -13.217 -7.577 27.706 1.00 57.22 625 PRO A N 1
ATOM 4989 C CA . PRO A 1 625 ? -12.931 -8.888 28.262 1.00 57.22 625 PRO A CA 1
ATOM 4990 C C . PRO A 1 625 ? -14.239 -9.610 28.553 1.00 57.22 625 PRO A C 1
ATOM 4992 O O . PRO A 1 625 ? -15.134 -9.027 29.161 1.00 57.22 625 PRO A O 1
ATOM 4995 N N . VAL A 1 626 ? -14.330 -10.867 28.125 1.00 54.75 626 VAL A N 1
ATOM 4996 C CA . VAL A 1 626 ? -15.512 -11.728 28.268 1.00 54.75 626 VAL A CA 1
ATOM 4997 C C . VAL A 1 626 ? -15.864 -11.836 29.761 1.00 54.75 626 VAL A C 1
ATOM 4999 O O . VAL A 1 626 ? -15.195 -12.565 30.499 1.00 54.75 626 VAL A O 1
ATOM 5002 N N . GLN A 1 627 ? -16.869 -11.089 30.232 1.00 63.44 627 GLN A N 1
ATOM 5003 C CA . GLN A 1 627 ? -17.151 -10.846 31.659 1.00 63.44 627 GLN A CA 1
ATOM 5004 C C . GLN A 1 627 ? -17.926 -11.998 32.310 1.00 63.44 627 GLN A C 1
ATOM 5006 O O . GLN A 1 627 ? -18.893 -11.784 33.046 1.00 63.44 627 GLN A O 1
ATOM 5011 N N . ARG A 1 628 ? -17.487 -13.237 32.057 1.00 71.56 628 ARG A N 1
ATOM 5012 C CA . ARG A 1 628 ? -18.176 -14.440 32.532 1.00 71.56 628 ARG A CA 1
ATOM 5013 C C . ARG A 1 628 ? -18.377 -14.383 34.050 1.00 71.56 628 ARG A C 1
ATOM 5015 O O . ARG A 1 628 ? -17.415 -14.107 34.777 1.00 71.56 628 ARG A O 1
ATOM 5022 N N . PRO A 1 629 ? -19.576 -14.725 34.553 1.00 83.00 629 PRO A N 1
ATOM 5023 C CA . PRO A 1 629 ? -19.716 -15.081 35.951 1.00 83.00 629 PRO A CA 1
ATOM 5024 C C . PRO A 1 629 ? -18.819 -16.288 36.239 1.00 83.00 629 PRO A C 1
ATOM 5026 O O . PRO A 1 629 ? -18.565 -17.103 35.360 1.00 83.00 629 PRO A O 1
ATOM 5029 N N . THR A 1 630 ? -18.353 -16.420 37.475 1.00 87.69 630 THR A N 1
ATOM 5030 C CA . THR A 1 630 ? -17.616 -17.601 37.944 1.00 87.69 630 THR A CA 1
ATOM 5031 C C . THR A 1 630 ? -18.434 -18.332 38.994 1.00 87.69 630 THR A C 1
ATOM 5033 O O . THR A 1 630 ? -18.988 -17.711 39.908 1.00 87.69 630 THR A O 1
ATOM 5036 N N . VAL A 1 631 ? -18.549 -19.650 38.856 1.00 89.94 631 VAL A N 1
ATOM 5037 C CA . VAL A 1 631 ? -19.452 -20.481 39.653 1.00 89.94 631 VAL A CA 1
ATOM 5038 C C . VAL A 1 631 ? -18.664 -21.443 40.535 1.00 89.94 631 VAL A C 1
ATOM 5040 O O . VAL A 1 631 ? -17.816 -22.208 40.085 1.00 89.94 631 VAL A O 1
ATOM 5043 N N . SER A 1 632 ? -19.007 -21.456 41.819 1.00 89.19 632 SER A N 1
ATOM 5044 C CA . SER A 1 632 ? -18.536 -22.450 42.784 1.00 89.19 632 SER A CA 1
ATOM 5045 C C . SER A 1 632 ? -19.718 -23.211 43.374 1.00 89.19 632 SER A C 1
ATOM 5047 O O . SER A 1 632 ? -20.756 -22.628 43.695 1.00 89.19 632 SER A O 1
ATOM 5049 N N . LEU A 1 633 ? -19.558 -24.523 43.521 1.00 88.06 633 LEU A N 1
ATOM 5050 C CA . LEU A 1 633 ? -20.569 -25.437 44.043 1.00 88.06 633 LEU A CA 1
ATOM 5051 C C . LEU A 1 633 ? -19.888 -26.397 45.027 1.00 88.06 633 LEU A C 1
ATOM 5053 O O . LEU A 1 633 ? -18.709 -26.710 44.861 1.00 88.06 633 LEU A O 1
ATOM 5057 N N . LEU A 1 634 ? -20.597 -26.811 46.077 1.00 80.06 634 LEU A N 1
ATOM 5058 C CA . LEU A 1 634 ? -20.053 -27.674 47.130 1.00 80.06 634 LEU A CA 1
ATOM 5059 C C . LEU A 1 634 ? -20.721 -29.050 47.101 1.00 80.06 634 LEU A C 1
ATOM 5061 O O . LEU A 1 634 ? -21.937 -29.141 46.937 1.00 80.06 634 LEU A O 1
ATOM 5065 N N . ASP A 1 635 ? -19.930 -30.103 47.317 1.00 81.19 635 ASP A N 1
ATOM 5066 C CA . ASP A 1 635 ? -20.444 -31.455 47.555 1.00 81.19 635 ASP A CA 1
ATOM 5067 C C . ASP A 1 635 ? -21.288 -31.484 48.840 1.00 81.19 635 ASP A C 1
ATOM 5069 O O . ASP A 1 635 ? -20.913 -30.894 49.859 1.00 81.19 635 ASP A O 1
ATOM 5073 N N . VAL A 1 636 ? -22.411 -32.209 48.821 1.00 79.12 636 VAL A N 1
ATOM 5074 C CA . VAL A 1 636 ? -23.292 -32.367 49.993 1.00 79.12 636 VAL A CA 1
ATOM 5075 C C . VAL A 1 636 ? -23.755 -33.820 50.116 1.00 79.12 636 VAL A C 1
ATOM 5077 O O . VAL A 1 636 ? -23.975 -34.517 49.127 1.00 79.12 636 VAL A O 1
ATOM 5080 N N . SER A 1 637 ? -23.929 -34.305 51.342 1.00 77.81 637 SER A N 1
ATOM 5081 C CA . SER A 1 637 ? -24.497 -35.626 51.624 1.00 77.81 637 SER A CA 1
ATOM 5082 C C . SER A 1 637 ? -25.856 -35.513 52.317 1.00 77.81 637 SER A C 1
ATOM 5084 O O . SER A 1 637 ? -26.140 -34.544 53.022 1.00 77.81 637 SER A O 1
ATOM 5086 N N . GLY A 1 638 ? -26.719 -36.505 52.101 1.00 73.19 638 GLY A N 1
ATOM 5087 C CA . GLY A 1 638 ? -28.081 -36.516 52.633 1.00 73.19 638 GLY A CA 1
ATOM 5088 C C . GLY A 1 638 ? -28.709 -37.908 52.640 1.00 73.19 638 GLY A C 1
ATOM 5089 O O . GLY A 1 638 ? -28.049 -38.906 52.346 1.00 73.19 638 GLY A O 1
ATOM 5090 N N . ARG A 1 639 ? -30.003 -37.975 52.974 1.00 72.81 639 ARG A N 1
ATOM 5091 C CA . ARG A 1 639 ? -30.800 -39.212 52.929 1.00 72.81 639 ARG A CA 1
ATOM 5092 C C . ARG A 1 639 ? -31.968 -39.075 51.955 1.00 72.81 639 ARG A C 1
ATOM 5094 O O . ARG A 1 639 ? -32.554 -37.994 51.884 1.00 72.81 639 ARG A O 1
ATOM 5101 N N . PRO A 1 640 ? -32.358 -40.158 51.263 1.00 76.94 640 PRO A N 1
ATOM 5102 C CA . PRO A 1 640 ? -33.584 -40.191 50.479 1.00 76.94 640 PRO A CA 1
ATOM 5103 C C . PRO A 1 640 ? -34.800 -39.776 51.314 1.00 76.94 640 PRO A C 1
ATOM 5105 O O . PRO A 1 640 ? -34.939 -40.191 52.464 1.00 76.94 640 PRO A O 1
ATOM 5108 N N . GLY A 1 641 ? -35.678 -38.952 50.743 1.00 74.81 641 GLY A N 1
ATOM 5109 C CA . GLY A 1 641 ? -36.874 -38.444 51.424 1.00 74.81 641 GLY A CA 1
ATOM 5110 C C . GLY A 1 641 ? -36.629 -37.341 52.465 1.00 74.81 641 GLY A C 1
ATOM 5111 O O . GLY A 1 641 ? -37.595 -36.862 53.057 1.00 74.81 641 GLY A O 1
ATOM 5112 N N . VAL A 1 642 ? -35.382 -36.901 52.676 1.00 78.31 642 VAL A N 1
ATOM 5113 C CA . VAL A 1 642 ? -35.037 -35.750 53.528 1.00 78.31 642 VAL A CA 1
ATOM 5114 C C . VAL A 1 642 ? -34.554 -34.590 52.656 1.00 78.31 642 VAL A C 1
ATOM 5116 O O . VAL A 1 642 ? -33.756 -34.786 51.741 1.00 78.31 642 VAL A O 1
ATOM 5119 N N . ALA A 1 643 ? -35.021 -33.374 52.947 1.00 84.19 643 ALA A N 1
ATOM 5120 C CA . ALA A 1 643 ? -34.596 -32.179 52.226 1.00 84.19 643 ALA A CA 1
ATOM 5121 C C . ALA A 1 643 ? -33.130 -31.824 52.531 1.00 84.19 643 ALA A C 1
ATOM 5123 O O . ALA A 1 643 ? -32.734 -31.699 53.691 1.00 84.19 643 ALA A O 1
ATOM 5124 N N . VAL A 1 644 ? -32.342 -31.621 51.477 1.00 85.31 644 VAL A N 1
ATOM 5125 C CA . VAL A 1 644 ? -30.929 -31.229 51.510 1.00 85.31 644 VAL A CA 1
ATOM 5126 C C . VAL A 1 644 ? -30.807 -29.805 50.970 1.00 85.31 644 VAL A C 1
ATOM 5128 O O . VAL A 1 644 ? -31.337 -29.505 49.901 1.00 85.31 644 VAL A O 1
ATOM 5131 N N . THR A 1 645 ? -30.106 -28.924 51.687 1.00 89.75 645 THR A N 1
ATOM 5132 C CA . THR A 1 645 ? -29.804 -27.568 51.200 1.00 89.75 645 THR A CA 1
ATOM 5133 C C . THR A 1 645 ? -28.549 -27.597 50.328 1.00 89.75 645 THR A C 1
ATOM 5135 O O . THR A 1 645 ? -27.438 -27.736 50.836 1.00 89.75 645 THR A O 1
ATOM 5138 N N . ILE A 1 646 ? -28.721 -27.423 49.021 1.00 90.19 646 ILE A N 1
ATOM 5139 C CA . ILE A 1 646 ? -27.635 -27.212 48.060 1.00 90.19 646 ILE A CA 1
ATOM 5140 C C . ILE A 1 646 ? -27.243 -25.734 48.107 1.00 90.19 646 ILE A C 1
ATOM 5142 O O . ILE A 1 646 ? -28.112 -24.861 48.145 1.00 90.19 646 ILE A O 1
ATOM 5146 N N . THR A 1 647 ? -25.939 -25.447 48.136 1.00 90.06 647 THR A N 1
ATOM 5147 C CA . THR A 1 647 ? -25.411 -24.075 48.209 1.00 90.06 647 THR A CA 1
ATOM 5148 C C . THR A 1 647 ? -24.257 -23.887 47.229 1.00 90.06 647 THR A C 1
ATOM 5150 O O . THR A 1 647 ? -23.367 -24.734 47.149 1.00 90.06 647 THR A O 1
ATOM 5153 N N . GLY A 1 648 ? -24.258 -22.764 46.511 1.00 91.31 648 GLY A N 1
ATOM 5154 C CA . GLY A 1 648 ? -23.192 -22.360 45.592 1.00 91.31 648 GLY A CA 1
ATOM 5155 C C . GLY A 1 648 ? -22.999 -20.844 45.586 1.00 91.31 648 GLY A C 1
ATOM 5156 O O . GLY A 1 648 ? -23.886 -20.103 46.011 1.00 91.31 648 GLY A O 1
ATOM 5157 N N . THR A 1 649 ? -21.845 -20.375 45.114 1.00 92.56 649 THR A N 1
ATOM 5158 C CA . THR A 1 649 ? -21.544 -18.937 44.998 1.00 92.56 649 THR A CA 1
ATOM 5159 C C . THR A 1 649 ? -21.261 -18.577 43.548 1.00 92.56 649 THR A C 1
ATOM 5161 O O . THR A 1 649 ? -20.406 -19.201 42.919 1.00 92.56 649 THR A O 1
ATOM 5164 N N . ILE A 1 650 ? -21.951 -17.552 43.052 1.00 91.94 650 ILE A N 1
ATOM 5165 C CA . ILE A 1 650 ? -21.722 -16.916 41.753 1.00 91.94 650 ILE A CA 1
ATOM 5166 C C . ILE A 1 650 ? -20.965 -15.610 42.014 1.00 91.94 650 ILE A C 1
ATOM 5168 O O . ILE A 1 650 ? -21.413 -14.797 42.822 1.00 91.94 650 ILE A O 1
ATOM 5172 N N . THR A 1 651 ? -19.836 -15.397 41.342 1.00 88.81 651 THR A N 1
ATOM 5173 C CA . THR A 1 651 ? -19.098 -14.124 41.370 1.00 88.81 651 THR A CA 1
ATOM 5174 C C . THR A 1 651 ? -19.016 -13.574 3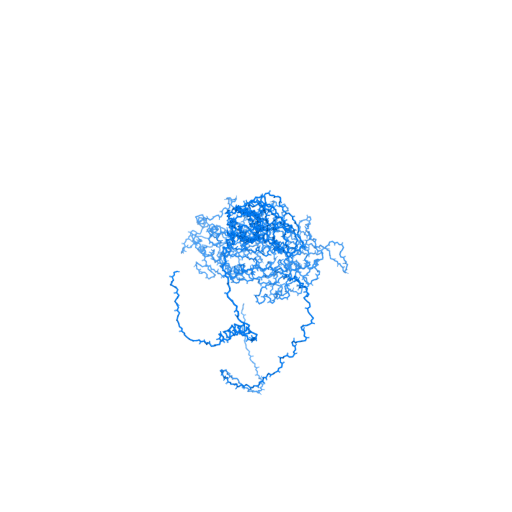9.953 1.00 88.81 651 THR A C 1
ATOM 5176 O O . THR A 1 651 ? -18.326 -14.133 39.106 1.00 88.81 651 THR A O 1
ATOM 5179 N N . ASP A 1 652 ? -19.757 -12.502 39.699 1.00 83.88 652 ASP A N 1
ATOM 5180 C CA . ASP A 1 652 ? -19.953 -11.879 38.387 1.00 83.88 652 ASP A CA 1
ATOM 5181 C C . ASP A 1 652 ? -19.339 -10.461 38.360 1.00 83.88 652 ASP A C 1
ATOM 5183 O O . ASP A 1 652 ? -19.606 -9.697 39.298 1.00 83.88 652 ASP A O 1
ATOM 5187 N N . PRO A 1 653 ? -18.524 -10.092 37.348 1.00 72.50 653 PRO A N 1
ATOM 5188 C CA . PRO A 1 653 ? -18.051 -8.720 37.145 1.00 72.50 653 PRO A CA 1
ATOM 5189 C C . PRO A 1 653 ? -19.164 -7.718 36.791 1.00 72.50 653 PRO A C 1
ATOM 5191 O O . PRO A 1 653 ? -19.103 -6.573 37.240 1.00 72.50 653 PRO A O 1
ATOM 5194 N N . VAL A 1 654 ? -20.186 -8.141 36.033 1.00 74.25 654 VAL A N 1
ATOM 5195 C CA . VAL A 1 654 ? -21.336 -7.310 35.619 1.00 74.25 654 VAL A CA 1
ATOM 5196 C C . VAL A 1 654 ? -22.269 -7.054 36.808 1.00 74.25 654 VAL A C 1
ATOM 5198 O O . VAL A 1 654 ? -22.830 -5.970 36.971 1.00 74.25 654 VAL A O 1
ATOM 5201 N N . GLY A 1 655 ? -22.396 -8.053 37.683 1.00 77.81 655 GLY A N 1
ATOM 5202 C CA . GLY A 1 655 ? -23.079 -7.971 38.971 1.00 77.81 655 GLY A CA 1
ATOM 5203 C C . GLY A 1 655 ? -24.552 -8.387 38.962 1.00 77.81 655 GLY A C 1
ATOM 5204 O O . GLY A 1 655 ? -25.190 -8.345 40.018 1.00 77.81 655 GLY A O 1
ATOM 5205 N N . SER A 1 656 ? -25.102 -8.800 37.819 1.00 84.50 656 SER A N 1
ATOM 5206 C CA . SER A 1 656 ? -26.501 -9.218 37.697 1.00 84.50 656 SER A CA 1
ATOM 5207 C C . SER A 1 656 ? -26.725 -10.173 36.531 1.00 84.50 656 SER A C 1
ATOM 5209 O O . SER A 1 656 ? -26.229 -9.929 35.436 1.00 84.50 656 SER A O 1
ATOM 5211 N N . GLY A 1 657 ? -27.569 -11.183 36.733 1.00 89.69 657 GLY A N 1
ATOM 5212 C CA . GLY A 1 657 ? -27.872 -12.178 35.710 1.00 89.69 657 GLY A CA 1
ATOM 5213 C C . GLY A 1 657 ? -28.892 -13.223 36.161 1.00 89.69 657 GLY A C 1
ATOM 5214 O O . GLY A 1 657 ? -29.676 -13.011 37.093 1.00 89.69 657 GLY A O 1
ATOM 5215 N N . THR A 1 658 ? -28.870 -14.375 35.494 1.00 92.69 658 THR A N 1
ATOM 5216 C CA . THR A 1 658 ? -29.728 -15.538 35.761 1.00 92.69 658 THR A CA 1
ATOM 5217 C C . THR A 1 658 ? -28.906 -16.758 36.176 1.00 92.69 658 THR A C 1
ATOM 5219 O O . THR A 1 658 ? -27.712 -16.848 35.886 1.00 92.69 658 THR A O 1
ATOM 5222 N N . TRP A 1 659 ? -29.532 -17.704 36.875 1.00 94.75 659 TRP A N 1
ATOM 5223 C CA . TRP A 1 659 ? -28.920 -18.986 37.218 1.00 94.75 659 TRP A CA 1
ATOM 5224 C C . TRP A 1 659 ? -29.914 -20.142 37.115 1.00 94.75 659 TRP A C 1
ATOM 5226 O O . TRP A 1 659 ? -31.109 -19.965 37.360 1.00 94.75 659 TRP A O 1
ATOM 5236 N N . THR A 1 660 ? -29.388 -21.328 36.809 1.00 94.75 660 THR A N 1
ATOM 5237 C CA . THR A 1 660 ? -30.119 -22.600 36.735 1.00 94.75 660 THR A CA 1
ATOM 5238 C C . THR A 1 660 ? -29.331 -23.681 37.467 1.00 94.75 660 THR A C 1
ATOM 5240 O O . THR A 1 660 ? -28.143 -23.868 37.202 1.00 94.75 660 THR A O 1
ATOM 5243 N N . LEU A 1 661 ? -29.988 -24.388 38.384 1.00 94.38 661 LEU A N 1
ATOM 5244 C CA . LEU A 1 661 ? -29.456 -25.511 39.149 1.00 94.38 661 LEU A CA 1
ATOM 5245 C C . LEU A 1 661 ? -30.194 -26.796 38.752 1.00 94.38 661 LEU A C 1
ATOM 5247 O O . LEU A 1 661 ? -31.332 -27.010 39.172 1.00 94.38 661 LEU A O 1
ATOM 5251 N N . ASP A 1 662 ? -29.517 -27.636 37.974 1.00 93.19 662 ASP A N 1
ATOM 5252 C CA . ASP A 1 662 ? -29.914 -29.013 37.664 1.00 93.19 662 ASP A CA 1
ATOM 5253 C C . ASP A 1 662 ? -29.536 -29.921 38.850 1.00 93.19 662 ASP A C 1
ATOM 5255 O O . ASP A 1 662 ? -28.419 -29.854 39.385 1.00 93.19 662 ASP A O 1
ATOM 5259 N N . PHE A 1 663 ? -30.493 -30.744 39.283 1.00 91.50 663 PHE A N 1
ATOM 5260 C CA . PHE A 1 663 ? -30.362 -31.646 40.427 1.00 91.50 663 PHE A CA 1
ATOM 5261 C C . PHE A 1 663 ? -29.760 -33.018 40.074 1.00 91.50 663 PHE A C 1
ATOM 5263 O O . PHE A 1 663 ? -29.456 -33.805 40.969 1.00 91.50 663 PHE A O 1
ATOM 5270 N N . GLY A 1 664 ? -29.590 -33.344 38.791 1.00 88.12 664 GLY A N 1
ATOM 5271 C CA . GLY A 1 664 ? -29.001 -34.604 38.330 1.00 88.12 664 GLY A CA 1
ATOM 5272 C C . GLY A 1 664 ? -29.859 -35.855 38.559 1.00 88.12 664 GLY A C 1
ATOM 5273 O O . GLY A 1 664 ? -29.420 -36.956 38.226 1.00 88.12 664 GLY A O 1
ATOM 5274 N N . ASP A 1 665 ? -31.068 -35.721 39.115 1.00 87.44 665 ASP A N 1
ATOM 5275 C CA . ASP A 1 665 ? -32.011 -36.823 39.362 1.00 87.44 665 ASP A CA 1
ATOM 5276 C C . ASP A 1 665 ? -33.190 -36.867 38.370 1.00 87.44 665 ASP A C 1
ATOM 5278 O O . ASP A 1 665 ? -34.016 -37.781 38.425 1.00 87.44 665 ASP A O 1
ATOM 5282 N N . GLY A 1 666 ? -33.252 -35.912 37.434 1.00 84.38 666 GLY A N 1
ATOM 5283 C CA . GLY A 1 666 ? -34.316 -35.804 36.433 1.00 84.38 666 GLY A CA 1
ATOM 5284 C C . GLY A 1 666 ? -35.585 -35.101 36.929 1.00 84.38 666 GLY A C 1
ATOM 5285 O O . GLY A 1 666 ? -36.607 -35.144 36.240 1.00 84.38 666 GLY A O 1
ATOM 5286 N N . THR A 1 667 ? -35.550 -34.474 38.108 1.00 88.81 667 THR A N 1
ATOM 5287 C CA . THR A 1 667 ? -36.576 -33.506 38.528 1.00 88.81 667 THR A CA 1
ATOM 5288 C C . THR A 1 667 ? -36.370 -32.141 37.848 1.00 88.81 667 THR A C 1
ATOM 5290 O O . THR A 1 667 ? -35.392 -31.938 37.137 1.00 88.81 667 THR A O 1
ATOM 5293 N N . THR A 1 668 ? -37.319 -31.210 37.994 1.00 87.00 668 THR A N 1
ATOM 5294 C CA . THR A 1 668 ? -37.246 -29.889 37.340 1.00 87.00 668 THR A CA 1
ATOM 5295 C C . THR A 1 668 ? -36.208 -28.980 38.002 1.00 87.00 668 THR A C 1
ATOM 5297 O O . THR A 1 668 ? -36.343 -28.688 39.190 1.00 87.00 668 THR A O 1
ATOM 5300 N N . ASP A 1 669 ? -35.258 -28.468 37.217 1.00 92.25 669 ASP A N 1
ATOM 5301 C CA . ASP A 1 669 ? -34.246 -27.484 37.623 1.00 92.25 669 ASP A CA 1
ATOM 5302 C C . ASP A 1 669 ? -34.822 -26.302 38.424 1.00 92.25 669 ASP A C 1
ATOM 5304 O O . ASP A 1 669 ? -35.884 -25.753 38.105 1.00 92.25 669 ASP A O 1
ATOM 5308 N N . ALA A 1 670 ? -34.069 -25.832 39.421 1.00 92.94 670 ALA A N 1
ATOM 5309 C CA . ALA A 1 670 ? -34.355 -24.560 40.077 1.00 92.94 670 ALA A CA 1
ATOM 5310 C C . ALA A 1 670 ? -33.713 -23.401 39.303 1.00 92.94 670 ALA A C 1
ATOM 5312 O O . ALA A 1 670 ? -32.503 -23.385 39.092 1.00 92.94 670 ALA A O 1
ATOM 5313 N N . THR A 1 671 ? -34.509 -22.400 38.926 1.00 94.25 671 THR A N 1
ATOM 5314 C CA . THR A 1 671 ? -34.047 -21.195 38.215 1.00 94.25 671 THR A CA 1
ATOM 5315 C C . THR A 1 671 ? -34.222 -19.939 39.061 1.00 94.25 671 THR A C 1
ATOM 5317 O O . THR A 1 671 ? -35.243 -19.799 39.742 1.00 94.25 671 THR A O 1
ATOM 5320 N N . GLY A 1 672 ? -33.312 -18.974 38.947 1.00 92.69 672 GLY A N 1
ATOM 5321 C CA . GLY A 1 672 ? -33.435 -17.683 39.621 1.00 92.69 672 GLY A CA 1
ATOM 5322 C C . GLY A 1 672 ? -32.647 -16.551 38.965 1.00 92.69 672 GLY A C 1
ATOM 5323 O O . GLY A 1 672 ? -32.046 -16.705 37.904 1.00 92.69 672 GLY A O 1
ATOM 5324 N N . THR A 1 673 ? -32.671 -15.389 39.615 1.00 92.38 673 THR A N 1
ATOM 5325 C CA . THR A 1 673 ? -31.946 -14.180 39.207 1.00 92.38 673 THR A CA 1
ATOM 5326 C C . THR A 1 673 ? -31.087 -13.654 40.351 1.00 92.38 673 THR A C 1
ATOM 5328 O O . THR A 1 673 ? -31.390 -13.871 41.527 1.00 92.38 673 THR A O 1
ATOM 5331 N N . TYR A 1 674 ? -30.017 -12.944 40.006 1.00 90.50 674 TYR A N 1
ATOM 5332 C CA . TYR A 1 674 ? -29.165 -12.225 40.948 1.00 90.50 674 TYR A CA 1
ATOM 5333 C C . TYR A 1 674 ? -28.940 -10.784 40.480 1.00 90.50 674 TYR A C 1
ATOM 5335 O O . TYR A 1 674 ? -29.005 -10.490 39.289 1.00 90.50 674 TYR A O 1
ATOM 5343 N N . ALA A 1 675 ? -28.718 -9.878 41.435 1.00 86.81 675 ALA A N 1
ATOM 5344 C CA . ALA A 1 675 ? -28.549 -8.437 41.202 1.00 86.81 675 ALA A CA 1
ATOM 5345 C C . ALA A 1 675 ? -27.473 -7.814 42.120 1.00 86.81 675 ALA A C 1
ATOM 5347 O O . ALA A 1 675 ? -27.480 -6.614 42.392 1.00 86.81 675 ALA A O 1
ATOM 5348 N N . THR A 1 676 ? -26.599 -8.662 42.662 1.00 79.94 676 THR A N 1
ATOM 5349 C CA . THR A 1 676 ? -25.459 -8.318 43.518 1.00 79.94 676 THR A CA 1
ATOM 5350 C C . THR A 1 676 ? -24.380 -9.376 43.324 1.00 79.94 676 THR A C 1
ATOM 5352 O O . THR A 1 676 ? -24.717 -10.557 43.251 1.00 79.94 676 THR A O 1
ATOM 5355 N N . SER A 1 677 ? -23.106 -8.989 43.340 1.00 84.69 677 SER A N 1
ATOM 5356 C CA . SER A 1 677 ? -21.966 -9.912 43.277 1.00 84.69 677 SER A CA 1
ATOM 5357 C C . SER A 1 677 ? -21.061 -9.739 44.509 1.00 84.69 677 SER A C 1
ATOM 5359 O O . SER A 1 677 ? -20.799 -8.595 44.894 1.00 84.69 677 SER A O 1
ATOM 5361 N N . PRO A 1 678 ? -20.593 -10.827 45.155 1.00 88.44 678 PRO A N 1
ATOM 5362 C CA . PRO A 1 678 ? -20.976 -12.220 44.912 1.00 88.44 678 PRO A CA 1
ATOM 5363 C C . PRO A 1 678 ? -22.420 -12.518 45.361 1.00 88.44 678 PRO A C 1
ATOM 5365 O O . PRO A 1 678 ? -22.943 -11.899 46.288 1.00 88.44 678 PRO A O 1
ATOM 5368 N N . TYR A 1 679 ? -23.051 -13.504 44.725 1.00 92.62 679 TYR A N 1
ATOM 5369 C CA . TYR A 1 679 ? -24.385 -14.010 45.056 1.00 92.62 679 TYR A CA 1
ATOM 5370 C C . TYR A 1 679 ? -24.311 -15.448 45.571 1.00 92.62 679 TYR A C 1
ATOM 5372 O O . TYR A 1 679 ? -23.628 -16.290 44.988 1.00 92.62 679 TYR A O 1
ATOM 5380 N N . THR A 1 680 ? -25.055 -15.760 46.631 1.00 93.38 680 THR A N 1
ATOM 5381 C CA . THR A 1 680 ? -25.183 -17.129 47.148 1.00 93.38 680 THR A CA 1
ATOM 5382 C C . THR A 1 680 ? -26.492 -17.753 46.676 1.00 93.38 680 THR A C 1
ATOM 5384 O O . THR A 1 680 ? -27.571 -17.366 47.122 1.00 93.38 680 THR A O 1
ATOM 5387 N N . VAL A 1 681 ? -26.391 -18.765 45.815 1.00 92.75 681 VAL A N 1
ATOM 5388 C CA . VAL A 1 681 ? -27.501 -19.663 45.484 1.00 92.75 681 VAL A CA 1
ATOM 5389 C C . VAL A 1 681 ? -27.708 -20.605 46.667 1.00 92.75 681 VAL A C 1
ATOM 5391 O O . VAL A 1 681 ? -26.760 -21.254 47.107 1.00 92.75 681 VAL A O 1
ATOM 5394 N N . SER A 1 682 ? -28.934 -20.702 47.181 1.00 92.81 682 SER A N 1
ATOM 5395 C CA . SER A 1 682 ? -29.291 -21.678 48.215 1.00 92.81 682 SER A CA 1
ATOM 5396 C C . SER A 1 682 ? -30.686 -22.235 47.950 1.00 92.81 682 SER A C 1
ATOM 5398 O O . SER A 1 682 ? -31.660 -21.484 47.892 1.00 92.81 682 SER A O 1
ATOM 5400 N N . VAL A 1 683 ? -30.773 -23.549 47.739 1.00 93.69 683 VAL A N 1
ATOM 5401 C CA . VAL A 1 683 ? -31.987 -24.247 47.290 1.00 93.69 683 VAL A CA 1
ATOM 5402 C C . VAL A 1 683 ? -32.145 -25.539 48.083 1.00 93.69 683 VAL A C 1
ATOM 5404 O O . VAL A 1 683 ? -31.169 -26.253 48.302 1.00 93.69 683 VAL A O 1
ATOM 5407 N N . GLN A 1 684 ? -33.366 -25.860 48.511 1.00 92.12 684 GLN A N 1
ATOM 5408 C CA . GLN A 1 684 ? -33.672 -27.154 49.124 1.00 92.12 684 GLN A CA 1
ATOM 5409 C C . GLN A 1 684 ? -34.269 -28.113 48.098 1.00 92.12 684 GLN A C 1
ATOM 5411 O O . GLN A 1 684 ? -35.246 -27.769 47.437 1.00 92.12 684 GLN A O 1
ATOM 5416 N N . HIS A 1 685 ? -33.717 -29.324 48.020 1.00 91.25 685 HIS A N 1
ATOM 5417 C CA . HIS A 1 685 ? -34.240 -30.414 47.193 1.00 91.25 685 HIS A CA 1
ATOM 5418 C C . HIS A 1 685 ? -34.320 -31.724 47.985 1.00 91.25 685 HIS A C 1
ATOM 5420 O O . HIS A 1 685 ? -33.615 -31.895 48.978 1.00 91.25 685 HIS A O 1
ATOM 5426 N N . THR A 1 686 ? -35.195 -32.646 47.581 1.00 88.56 686 THR A N 1
ATOM 5427 C CA . THR A 1 686 ? -35.406 -33.944 48.244 1.00 88.56 686 THR A CA 1
ATOM 5428 C C . THR A 1 686 ? -35.273 -35.083 47.240 1.00 88.56 686 THR A C 1
ATOM 5430 O O . THR A 1 686 ? -36.209 -35.392 46.507 1.00 88.56 686 THR A O 1
ATOM 5433 N N . TYR A 1 687 ? -34.120 -35.750 47.256 1.00 84.56 687 TYR A N 1
ATOM 5434 C CA . TYR A 1 687 ? -33.857 -36.921 46.422 1.00 84.56 687 TYR A CA 1
ATOM 5435 C C . TYR A 1 687 ? -34.746 -38.095 46.851 1.00 84.56 687 TYR A C 1
ATOM 5437 O O . TYR A 1 687 ? -34.823 -38.433 48.033 1.00 84.56 687 TYR A O 1
ATOM 5445 N N . ALA A 1 688 ? -35.425 -38.734 45.897 1.00 81.06 688 ALA A N 1
ATOM 5446 C CA . ALA A 1 688 ? -36.375 -39.814 46.187 1.00 81.06 688 ALA A CA 1
ATOM 5447 C C . ALA A 1 688 ? -35.716 -41.195 46.387 1.00 81.06 688 ALA A C 1
ATOM 5449 O O . ALA A 1 688 ? -36.334 -42.096 46.953 1.00 81.06 688 ALA A O 1
ATOM 5450 N N . ALA A 1 689 ? -34.475 -41.373 45.927 1.00 78.00 689 ALA A N 1
ATOM 5451 C CA . ALA A 1 689 ? -33.748 -42.641 45.945 1.00 78.00 689 ALA A CA 1
ATOM 5452 C C . ALA A 1 689 ? -32.308 -42.462 46.446 1.00 78.00 689 ALA A C 1
ATOM 5454 O O . ALA A 1 689 ? -31.750 -41.368 46.385 1.00 78.00 689 ALA A O 1
ATOM 5455 N N . ALA A 1 690 ? -31.706 -43.550 46.934 1.00 77.00 690 ALA A N 1
ATOM 5456 C CA . ALA A 1 690 ? -30.284 -43.579 47.263 1.00 77.00 690 ALA A CA 1
ATOM 5457 C C . ALA A 1 690 ? -29.442 -43.653 45.982 1.00 77.00 690 ALA A C 1
ATOM 5459 O O . ALA A 1 690 ? -29.796 -44.374 45.047 1.00 77.00 690 ALA A O 1
ATOM 5460 N N . GLY A 1 691 ? -28.327 -42.928 45.945 1.00 78.44 691 GLY A N 1
ATOM 5461 C CA . GLY A 1 691 ? -27.487 -42.801 44.758 1.00 78.44 691 GLY A CA 1
ATOM 5462 C C . GLY A 1 691 ? -26.527 -41.617 44.827 1.00 78.44 691 GLY A C 1
ATOM 5463 O O . GLY A 1 691 ? -26.563 -40.824 45.769 1.00 78.44 691 GLY A O 1
ATOM 5464 N N . ASN A 1 692 ? -25.683 -41.511 43.801 1.00 81.88 692 ASN A N 1
ATOM 5465 C CA . ASN A 1 692 ? -24.792 -40.377 43.588 1.00 81.88 692 ASN A CA 1
ATOM 5466 C C . ASN A 1 692 ? -25.316 -39.567 42.399 1.00 81.88 692 ASN A C 1
ATOM 5468 O O . ASN A 1 692 ? -25.361 -40.092 41.286 1.00 81.88 692 ASN A O 1
ATOM 5472 N N . PHE A 1 693 ? -25.684 -38.311 42.633 1.00 84.12 693 PHE A N 1
ATOM 5473 C CA . PHE A 1 693 ? -26.232 -37.406 41.621 1.00 84.12 693 PHE A CA 1
ATOM 5474 C C . PHE A 1 693 ? -25.231 -36.283 41.344 1.00 84.12 693 PHE A C 1
ATOM 5476 O O . PHE A 1 693 ? -24.681 -35.708 42.284 1.00 84.12 693 PHE A O 1
ATOM 5483 N N . THR A 1 694 ? -24.973 -35.982 40.072 1.00 87.38 694 THR A N 1
ATOM 5484 C CA . THR A 1 694 ? -24.116 -34.854 39.683 1.00 87.38 694 THR A CA 1
ATOM 5485 C C . THR A 1 694 ? -24.987 -33.617 39.540 1.00 87.38 694 THR A C 1
ATOM 5487 O O . THR A 1 694 ? -25.771 -33.536 38.599 1.00 87.38 694 THR A O 1
ATOM 5490 N N . ILE A 1 695 ? -24.853 -32.667 40.462 1.00 90.25 695 ILE A N 1
ATOM 5491 C CA . ILE A 1 695 ? -25.562 -31.388 40.398 1.00 90.25 695 ILE A CA 1
ATOM 5492 C C . ILE A 1 695 ? -24.759 -30.376 39.587 1.00 90.25 695 ILE A C 1
ATOM 5494 O O . ILE A 1 695 ? -23.526 -30.337 39.667 1.00 90.25 695 ILE A O 1
ATOM 5498 N N . ARG A 1 696 ? -25.464 -29.540 38.823 1.00 89.75 696 ARG A N 1
ATOM 5499 C CA . ARG A 1 696 ? -24.863 -28.566 37.909 1.00 89.75 696 ARG A CA 1
ATOM 5500 C C . ARG A 1 696 ? -25.503 -27.196 38.098 1.00 89.75 696 ARG A C 1
ATOM 5502 O O . ARG A 1 696 ? -26.662 -26.993 37.750 1.00 89.75 696 ARG A O 1
ATOM 5509 N N . LEU A 1 697 ? -24.723 -26.239 38.594 1.00 92.19 697 LEU A N 1
ATOM 5510 C CA . LEU A 1 697 ? -25.100 -24.829 38.645 1.00 92.19 697 LEU A CA 1
ATOM 5511 C C . LEU A 1 697 ? -24.513 -24.115 37.425 1.00 92.19 697 LEU A C 1
ATOM 5513 O O . LEU A 1 697 ? -23.297 -24.067 37.259 1.00 92.19 697 LEU A O 1
ATOM 5517 N N . THR A 1 698 ? -25.378 -23.554 36.588 1.00 91.75 698 THR A N 1
ATOM 5518 C CA . THR A 1 698 ? -25.002 -22.696 35.457 1.00 91.75 698 THR A CA 1
ATOM 5519 C C . THR A 1 698 ? -25.447 -21.267 35.759 1.00 91.75 698 THR A C 1
ATOM 5521 O O . THR A 1 698 ? -26.585 -21.062 36.181 1.00 91.75 698 THR A O 1
ATOM 5524 N N . ALA A 1 699 ? -24.570 -20.286 35.549 1.00 91.25 699 ALA A N 1
ATOM 5525 C CA . ALA A 1 699 ? -24.899 -18.860 35.622 1.00 91.25 699 ALA A CA 1
ATOM 5526 C C . ALA A 1 699 ? -24.747 -18.214 34.238 1.00 91.25 699 ALA A C 1
ATOM 5528 O O . ALA A 1 699 ? -23.890 -18.647 33.475 1.00 91.25 699 ALA A O 1
ATOM 5529 N N . ASP A 1 700 ? -25.552 -17.195 33.934 1.00 86.81 700 ASP A N 1
ATOM 5530 C CA . ASP A 1 700 ? -25.527 -16.416 32.684 1.00 86.81 700 ASP A CA 1
ATOM 5531 C C . ASP A 1 700 ? -25.742 -14.930 33.024 1.00 86.81 700 ASP A C 1
ATOM 5533 O O . ASP A 1 700 ? -26.727 -14.589 33.688 1.00 86.81 700 ASP A O 1
ATOM 5537 N N . ASN A 1 701 ? -24.821 -14.049 32.621 1.00 82.56 701 ASN A N 1
ATOM 5538 C CA . ASN A 1 701 ? -24.906 -12.597 32.853 1.00 82.56 701 ASN A CA 1
ATOM 5539 C C . ASN A 1 701 ? -25.800 -11.870 31.811 1.00 82.56 701 ASN A C 1
ATOM 5541 O O . ASN A 1 701 ? -26.081 -10.681 31.950 1.00 82.56 701 ASN A O 1
ATOM 5545 N N . GLY A 1 702 ? -26.274 -12.571 30.772 1.00 67.88 702 GLY A N 1
ATOM 5546 C CA . GLY A 1 702 ? -27.083 -12.022 29.679 1.00 67.88 702 GLY A CA 1
ATOM 5547 C C . GLY A 1 702 ? -26.287 -11.306 28.579 1.00 67.88 702 GLY A C 1
ATOM 5548 O O . GLY A 1 702 ? -26.863 -10.943 27.551 1.00 67.88 702 GLY A O 1
ATOM 5549 N N . VAL A 1 703 ? -24.974 -11.135 28.745 1.00 60.09 703 VAL A N 1
ATOM 5550 C CA . VAL A 1 703 ? -24.052 -10.634 27.722 1.00 60.09 703 VAL A CA 1
ATOM 5551 C C . VAL A 1 703 ? -23.595 -11.826 26.885 1.00 60.09 703 VAL A C 1
ATOM 5553 O O . VAL A 1 703 ? -22.950 -12.733 27.390 1.00 60.09 703 VAL A O 1
ATOM 5556 N N . ALA A 1 704 ? -23.972 -11.865 25.603 1.00 50.03 704 ALA A N 1
ATOM 5557 C CA . ALA A 1 704 ? -23.504 -12.857 24.619 1.00 50.03 704 ALA A CA 1
ATOM 5558 C C . ALA A 1 704 ? -23.590 -14.359 25.024 1.00 50.03 704 ALA A C 1
ATOM 5560 O O . ALA A 1 704 ? -22.890 -15.185 24.440 1.00 50.03 704 ALA A O 1
ATOM 5561 N N . GLN A 1 705 ? -24.460 -14.729 25.978 1.00 52.62 705 GLN A N 1
ATOM 5562 C CA . GLN A 1 705 ? -24.514 -16.066 26.605 1.00 52.62 705 GLN A CA 1
ATOM 5563 C C . GLN A 1 705 ? -23.181 -16.480 27.260 1.00 52.62 705 GLN A C 1
ATOM 5565 O O . GLN A 1 705 ? -22.697 -17.612 27.140 1.00 52.62 705 GLN A O 1
ATOM 5570 N N . GLU A 1 706 ? -22.562 -15.544 27.974 1.00 64.69 706 GLU A N 1
ATOM 5571 C CA . GLU A 1 706 ? -21.389 -15.776 28.805 1.00 64.69 706 GLU A CA 1
ATOM 5572 C C . GLU A 1 706 ? -21.738 -16.611 30.043 1.00 64.69 706 GLU A C 1
ATOM 5574 O O . GLU A 1 706 ? -21.977 -16.099 31.134 1.00 64.69 706 GLU A O 1
ATOM 5579 N N . THR A 1 707 ? -21.743 -17.934 29.869 1.00 74.25 707 THR A N 1
ATOM 5580 C CA . THR A 1 707 ? -21.964 -18.880 30.967 1.00 74.25 707 THR A CA 1
ATOM 5581 C C . THR A 1 707 ? -20.680 -19.411 31.597 1.00 74.25 707 THR A C 1
ATOM 5583 O O . THR A 1 707 ? -19.689 -19.625 30.889 1.00 74.25 707 THR A O 1
ATOM 5586 N N . ASP A 1 708 ? -20.767 -19.771 32.878 1.00 76.81 708 ASP A N 1
ATOM 5587 C CA . ASP A 1 708 ? -19.862 -20.700 33.574 1.00 76.81 708 ASP A CA 1
ATOM 5588 C C . ASP A 1 708 ? -20.664 -21.778 34.331 1.00 76.81 708 ASP A C 1
ATOM 5590 O O . ASP A 1 708 ? -21.869 -21.624 34.566 1.00 76.81 708 ASP A O 1
ATOM 5594 N N . VAL A 1 709 ? -20.013 -22.902 34.651 1.00 81.75 709 VAL A N 1
ATOM 5595 C CA . VAL A 1 709 ? -20.648 -24.150 35.094 1.00 81.75 709 VAL A CA 1
ATOM 5596 C C . VAL A 1 709 ? -19.898 -24.784 36.271 1.00 81.75 709 VAL A C 1
ATOM 5598 O O . VAL A 1 709 ? -18.900 -25.485 36.096 1.00 81.75 709 VAL A O 1
ATOM 5601 N N . GLY A 1 710 ? -20.452 -24.635 37.473 1.00 76.75 710 GLY A N 1
ATOM 5602 C CA . GLY A 1 710 ? -20.017 -25.376 38.656 1.00 76.75 710 GLY A CA 1
ATOM 5603 C C . GLY A 1 710 ? -20.683 -26.751 38.718 1.00 76.75 710 GLY A C 1
ATOM 5604 O O . GLY A 1 710 ? -21.905 -26.850 38.617 1.00 76.75 710 GLY A O 1
ATOM 5605 N N . ASN A 1 711 ? -19.896 -27.807 38.930 1.00 83.69 711 ASN A N 1
ATOM 5606 C CA . ASN A 1 711 ? -20.392 -29.172 39.142 1.00 83.69 711 ASN A CA 1
ATOM 5607 C C . ASN A 1 711 ? -20.014 -29.656 40.548 1.00 83.69 711 ASN A C 1
ATOM 5609 O O . ASN A 1 711 ? -18.912 -29.368 41.013 1.00 83.69 711 ASN A O 1
ATOM 5613 N N . ALA A 1 712 ? -20.897 -30.414 41.195 1.00 80.56 712 ALA A N 1
ATOM 5614 C CA . ALA A 1 712 ? -20.639 -31.071 42.478 1.00 80.56 712 ALA A CA 1
ATOM 5615 C C . ALA A 1 712 ? -21.426 -32.388 42.585 1.00 80.56 712 ALA A C 1
ATOM 5617 O O . ALA A 1 712 ? -22.306 -32.668 41.769 1.00 80.56 712 ALA A O 1
ATOM 5618 N N . MET A 1 713 ? -21.118 -33.205 43.589 1.00 76.62 713 MET A N 1
ATOM 5619 C CA . MET A 1 713 ? -21.775 -34.486 43.839 1.00 76.62 713 MET A CA 1
ATOM 5620 C C . MET A 1 713 ? -22.697 -34.426 45.057 1.00 76.62 713 MET A C 1
ATOM 5622 O O . MET A 1 713 ? -22.304 -33.999 46.145 1.00 76.62 713 MET A O 1
ATOM 5626 N N . ILE A 1 714 ? -23.906 -34.966 44.900 1.00 78.25 714 ILE A N 1
ATOM 5627 C CA . ILE A 1 714 ? -24.798 -35.293 46.011 1.00 78.25 714 ILE A CA 1
ATOM 5628 C C . ILE A 1 714 ? -24.765 -36.792 46.275 1.00 78.25 714 ILE A C 1
ATOM 5630 O O . ILE A 1 714 ? -25.078 -37.591 45.395 1.00 78.25 714 ILE A O 1
ATOM 5634 N N . SER A 1 715 ? -24.413 -37.171 47.505 1.00 71.81 715 SER A N 1
ATOM 5635 C CA . SER A 1 715 ? -24.456 -38.563 47.973 1.00 71.81 715 SER A CA 1
ATOM 5636 C C . SER A 1 715 ? -25.693 -38.793 48.844 1.00 71.81 715 SER A C 1
ATOM 5638 O O . SER A 1 715 ? -25.716 -38.392 50.012 1.00 71.81 715 SER A O 1
ATOM 5640 N N . ALA A 1 716 ? -26.720 -39.439 48.289 1.00 70.94 716 ALA A N 1
ATOM 5641 C CA . ALA A 1 716 ? -27.921 -39.846 49.013 1.00 70.94 716 ALA A CA 1
ATOM 5642 C C . ALA A 1 716 ? -27.747 -41.280 49.543 1.00 70.94 716 ALA A C 1
ATOM 5644 O O . ALA A 1 716 ? -27.791 -42.245 48.778 1.00 70.94 716 ALA A O 1
ATOM 5645 N N . VAL A 1 717 ? -27.535 -41.429 50.852 1.00 66.75 717 VAL A N 1
ATOM 5646 C CA . VAL A 1 717 ? -27.200 -42.721 51.479 1.00 66.75 717 VAL A CA 1
ATOM 5647 C C . VAL A 1 717 ? -28.469 -43.457 51.920 1.00 66.75 717 VAL A C 1
ATOM 5649 O O . VAL A 1 717 ? -29.360 -42.864 52.527 1.00 66.75 717 VAL A O 1
ATOM 5652 N N . ALA A 1 718 ? -28.563 -44.755 51.614 1.00 66.69 718 ALA A N 1
ATOM 5653 C CA . ALA A 1 718 ? -29.666 -45.601 52.069 1.00 66.69 718 ALA A CA 1
ATOM 5654 C C . ALA A 1 718 ? -29.604 -45.823 53.590 1.00 66.69 718 ALA A C 1
ATOM 5656 O O . ALA A 1 718 ? -28.530 -46.061 54.129 1.00 66.69 718 ALA A O 1
ATOM 5657 N N . ASN A 1 719 ? -30.758 -45.788 54.258 1.00 68.88 719 ASN A N 1
ATOM 5658 C CA . ASN A 1 719 ? -30.860 -46.019 55.698 1.00 68.88 719 ASN A CA 1
ATOM 5659 C C . ASN A 1 719 ? -30.756 -47.524 56.013 1.00 68.88 719 ASN A C 1
ATOM 5661 O O . ASN A 1 719 ? -31.535 -48.326 55.490 1.00 68.88 719 ASN A O 1
ATOM 5665 N N . LEU A 1 720 ? -29.819 -47.899 56.877 1.00 73.69 720 LEU A N 1
ATOM 5666 C CA . LEU A 1 720 ? -29.579 -49.247 57.378 1.00 73.69 720 LEU A CA 1
ATOM 5667 C C . LEU A 1 720 ? -30.208 -49.420 58.771 1.00 73.69 720 LEU A C 1
ATOM 5669 O O . LEU A 1 720 ? -30.394 -48.443 59.490 1.00 73.69 720 LEU A O 1
ATOM 5673 N N . PRO A 1 721 ? -30.562 -50.651 59.181 1.00 77.94 721 PRO A N 1
ATOM 5674 C CA . PRO A 1 721 ? -31.125 -50.870 60.504 1.00 77.94 721 PRO A CA 1
ATOM 5675 C C . PRO A 1 721 ? -30.065 -50.742 61.612 1.00 77.94 721 PRO A C 1
ATOM 5677 O O . PRO A 1 721 ? -28.953 -51.241 61.418 1.00 77.94 721 PRO A O 1
ATOM 5680 N N . PRO A 1 722 ? -30.404 -50.182 62.796 1.00 82.88 722 PRO A N 1
ATOM 5681 C CA . PRO A 1 722 ? -29.462 -50.015 63.900 1.00 82.88 722 PRO A CA 1
ATOM 5682 C C . PRO A 1 722 ? -28.800 -51.338 64.284 1.00 82.88 722 PRO A C 1
ATOM 5684 O O . PRO A 1 722 ? -29.487 -52.336 64.526 1.00 82.88 722 PRO A O 1
ATOM 5687 N N . ASP A 1 723 ? -27.474 -51.365 64.353 1.00 80.31 723 ASP A N 1
ATOM 5688 C CA . ASP A 1 723 ? -26.688 -52.567 64.618 1.00 80.31 723 ASP A CA 1
ATOM 5689 C C . ASP A 1 723 ? -26.031 -52.532 66.010 1.00 80.31 723 ASP A C 1
ATOM 5691 O O . ASP A 1 723 ? -26.297 -51.659 66.839 1.00 80.31 723 ASP A O 1
ATOM 5695 N N . GLN A 1 724 ? -25.246 -53.569 66.326 1.00 86.06 724 GLN A N 1
ATOM 5696 C CA . GLN A 1 724 ? -24.592 -53.759 67.636 1.00 86.06 724 GLN A CA 1
ATOM 5697 C C . GLN A 1 724 ? -25.545 -53.641 68.850 1.00 86.06 724 GLN A C 1
ATOM 5699 O O . GLN A 1 724 ? -25.122 -53.357 69.973 1.00 86.06 724 GLN A O 1
ATOM 5704 N N . VAL A 1 725 ? -26.843 -53.890 68.636 1.00 87.50 725 VAL A N 1
ATOM 5705 C CA . VAL A 1 725 ? -27.890 -53.695 69.642 1.00 87.50 725 VAL A CA 1
ATOM 5706 C C . VAL A 1 725 ? -27.747 -54.711 70.774 1.00 87.50 725 VAL A C 1
ATOM 5708 O O . VAL A 1 725 ? -27.931 -55.917 70.586 1.00 87.50 725 VAL A O 1
ATOM 5711 N N . ALA A 1 726 ? -27.436 -54.225 71.976 1.00 88.19 726 ALA A N 1
ATOM 5712 C CA . ALA A 1 726 ? -27.113 -55.066 73.122 1.00 88.19 726 ALA A CA 1
ATOM 5713 C C . ALA A 1 726 ? -27.894 -54.652 74.371 1.00 88.19 726 ALA A C 1
ATOM 5715 O O . ALA A 1 726 ? -27.928 -53.488 74.756 1.00 88.19 726 ALA A O 1
ATOM 5716 N N . LEU A 1 727 ? -28.489 -55.646 75.031 1.00 92.00 727 LEU A N 1
ATOM 5717 C CA . LEU A 1 727 ? -29.134 -55.508 76.333 1.00 92.00 727 LEU A CA 1
ATOM 5718 C C . LEU A 1 727 ? -28.236 -56.123 77.412 1.00 92.00 727 LEU A C 1
ATOM 5720 O O . LEU A 1 727 ? -27.752 -57.252 77.261 1.00 92.00 727 LEU A O 1
ATOM 5724 N N . THR A 1 728 ? -28.054 -55.425 78.526 1.00 90.75 728 THR A N 1
ATOM 5725 C CA . THR A 1 728 ? -27.439 -55.935 79.760 1.00 90.75 728 THR A CA 1
ATOM 5726 C C . THR A 1 728 ? -28.313 -55.597 80.969 1.00 90.75 728 THR A C 1
ATOM 5728 O O . THR A 1 728 ? -29.243 -54.800 80.877 1.00 90.75 728 THR A O 1
ATOM 5731 N N . ALA A 1 729 ? -28.040 -56.248 82.098 1.00 88.88 729 ALA A N 1
ATOM 5732 C CA . ALA A 1 729 ? -28.656 -55.965 83.389 1.00 88.88 729 ALA A CA 1
ATOM 5733 C C . ALA A 1 729 ? -27.550 -55.953 84.448 1.00 88.88 729 ALA A C 1
ATOM 5735 O O . ALA A 1 729 ? -26.638 -56.781 84.372 1.00 88.88 729 ALA A O 1
ATOM 5736 N N . ASP A 1 730 ? -27.621 -55.048 85.423 1.00 88.75 730 ASP A N 1
ATOM 5737 C CA . ASP A 1 730 ? -26.674 -55.006 86.547 1.00 88.75 730 ASP A CA 1
ATOM 5738 C C . ASP A 1 730 ? -26.801 -56.235 87.468 1.00 88.75 730 ASP A C 1
ATOM 5740 O O . ASP A 1 730 ? -25.818 -56.677 88.065 1.00 88.75 730 ASP A O 1
ATOM 5744 N N . LYS A 1 731 ? -28.002 -56.821 87.535 1.00 86.50 731 LYS A N 1
ATOM 5745 C CA . LYS A 1 731 ? -28.336 -58.026 88.299 1.00 86.50 731 LYS A CA 1
ATOM 5746 C C . LYS A 1 731 ? -29.234 -58.955 87.485 1.00 86.50 731 LYS A C 1
ATOM 5748 O O . LYS A 1 731 ? -30.154 -58.518 86.800 1.00 86.50 731 LYS A O 1
ATOM 5753 N N . THR A 1 732 ? -29.020 -60.262 87.621 1.00 85.62 732 THR A N 1
ATOM 5754 C CA . THR A 1 732 ? -29.859 -61.313 87.005 1.00 85.62 732 THR A CA 1
ATOM 5755 C C . THR A 1 732 ? -30.542 -62.223 88.029 1.00 85.62 732 THR A C 1
ATOM 5757 O O . THR A 1 732 ? -31.339 -63.087 87.664 1.00 85.62 732 THR A O 1
ATOM 5760 N N . THR A 1 733 ? -30.273 -62.038 89.323 1.00 83.88 733 THR A N 1
ATOM 5761 C CA . THR A 1 733 ? -31.014 -62.667 90.425 1.00 83.88 733 THR A CA 1
ATOM 5762 C C . THR A 1 733 ? -31.209 -61.649 91.541 1.00 83.88 733 THR A C 1
ATOM 5764 O O . THR A 1 733 ? -30.234 -61.026 91.953 1.00 83.88 733 THR A O 1
ATOM 5767 N N . VAL A 1 734 ? -32.452 -61.465 91.992 1.00 86.06 734 VAL A N 1
ATOM 5768 C CA . VAL A 1 734 ? -32.848 -60.401 92.935 1.00 86.06 734 VAL A CA 1
ATOM 5769 C C . VAL A 1 734 ? -33.982 -60.829 93.867 1.00 86.06 734 VAL A C 1
ATOM 5771 O O . VAL A 1 734 ? -34.690 -61.804 93.593 1.00 86.06 734 VAL A O 1
ATOM 5774 N N . ALA A 1 735 ? -34.175 -60.089 94.959 1.00 83.75 735 ALA A N 1
ATOM 5775 C CA . ALA A 1 735 ? -35.344 -60.235 95.825 1.00 83.75 735 ALA A CA 1
ATOM 5776 C C . ALA A 1 735 ? -36.582 -59.496 95.256 1.00 83.75 735 ALA A C 1
ATOM 5778 O O . ALA A 1 735 ? -36.429 -58.524 94.514 1.00 83.75 735 ALA A O 1
ATOM 5779 N N . PRO A 1 736 ? -37.824 -59.894 95.609 1.00 86.50 736 PRO A N 1
ATOM 5780 C CA . PRO A 1 736 ? -39.022 -59.127 95.263 1.00 86.50 736 PRO A CA 1
ATOM 5781 C C . PRO A 1 736 ? -38.949 -57.674 95.759 1.00 86.50 736 PRO A C 1
ATOM 5783 O O . PRO A 1 736 ? -38.660 -57.424 96.929 1.00 86.50 736 PRO A O 1
ATOM 5786 N N . GLY A 1 737 ? -39.229 -56.722 94.869 1.00 83.50 737 GLY A N 1
ATOM 5787 C CA . GLY A 1 737 ? -39.138 -55.281 95.133 1.00 83.50 737 GLY A CA 1
ATOM 5788 C C . GLY A 1 737 ? -37.727 -54.680 95.046 1.00 83.50 737 GLY A C 1
ATOM 5789 O O . GLY A 1 737 ? -37.575 -53.472 95.217 1.00 83.50 737 GLY A O 1
ATOM 5790 N N . GLU A 1 738 ? -36.691 -55.476 94.770 1.00 88.62 738 GLU A N 1
ATOM 5791 C CA . GLU A 1 738 ? -35.334 -54.971 94.551 1.00 88.62 738 GLU A CA 1
ATOM 5792 C C . GLU A 1 738 ? -35.179 -54.374 93.139 1.00 88.62 738 GLU A C 1
ATOM 5794 O O . GLU A 1 738 ? -35.716 -54.896 92.160 1.00 88.62 738 GLU A O 1
ATOM 5799 N N . LEU A 1 739 ? -34.427 -53.271 93.036 1.00 91.31 739 LEU A N 1
ATOM 5800 C CA . LEU A 1 739 ? -34.170 -52.569 91.777 1.00 91.31 739 LEU A CA 1
ATOM 5801 C C . LEU A 1 739 ? -33.124 -53.289 90.915 1.00 91.31 739 LEU A C 1
ATOM 5803 O O . LEU A 1 739 ? -32.036 -53.625 91.402 1.00 91.31 739 LEU A O 1
ATOM 5807 N N . VAL A 1 740 ? -33.454 -53.442 89.631 1.00 91.31 740 VAL A N 1
ATOM 5808 C CA . VAL A 1 740 ? -32.563 -53.865 88.542 1.00 91.31 740 VAL A CA 1
ATOM 5809 C C . VAL A 1 740 ? -32.450 -52.725 87.532 1.00 91.31 740 VAL A C 1
ATOM 5811 O O . VAL A 1 740 ? -33.453 -52.104 87.172 1.00 91.31 740 VAL A O 1
ATOM 5814 N N . ASN A 1 741 ? -31.231 -52.465 87.068 1.00 93.75 741 ASN A N 1
ATOM 5815 C CA . ASN A 1 741 ? -30.920 -51.461 86.059 1.00 93.75 741 ASN A CA 1
ATOM 5816 C C . ASN A 1 741 ? -30.530 -52.172 84.754 1.00 93.75 741 ASN A C 1
ATOM 5818 O O . ASN A 1 741 ? -29.588 -52.968 84.725 1.00 93.75 741 ASN A O 1
ATOM 5822 N N . PHE A 1 742 ? -31.256 -51.888 83.676 1.00 93.31 742 PHE A N 1
ATOM 5823 C CA . PHE A 1 742 ? -31.080 -52.490 82.358 1.00 93.31 742 PHE A CA 1
ATOM 5824 C C . PHE A 1 742 ? -30.477 -51.481 81.390 1.00 93.31 742 PHE A C 1
ATOM 5826 O O . PHE A 1 742 ? -31.120 -50.482 81.076 1.00 93.31 742 PHE A O 1
ATOM 5833 N N . THR A 1 743 ? -29.282 -51.750 80.871 1.00 93.06 743 THR A N 1
ATOM 5834 C CA . THR A 1 743 ? -28.681 -50.903 79.834 1.00 93.06 743 THR A CA 1
ATOM 5835 C C . THR A 1 743 ? -28.987 -51.486 78.462 1.00 93.06 743 THR A C 1
ATOM 5837 O O . THR A 1 743 ? -28.647 -52.638 78.187 1.00 93.06 743 THR A O 1
ATOM 5840 N N . LEU A 1 744 ? -29.609 -50.689 77.596 1.00 94.12 744 LEU A N 1
ATOM 5841 C CA . LEU A 1 744 ? -29.840 -51.009 76.190 1.00 94.12 744 LEU A CA 1
ATOM 5842 C C . LEU A 1 744 ? -29.008 -50.056 75.324 1.00 94.12 744 LEU A C 1
ATOM 5844 O O . LEU A 1 744 ? -29.173 -48.839 75.411 1.00 94.12 744 LEU A O 1
ATOM 5848 N N . SER A 1 745 ? -28.115 -50.609 74.505 1.00 92.12 745 SER A N 1
ATOM 5849 C CA . SER A 1 745 ? -27.269 -49.874 73.559 1.00 92.12 745 SER A CA 1
ATOM 5850 C C . SER A 1 745 ? -27.641 -50.183 72.111 1.00 92.12 745 SER A C 1
ATOM 5852 O O . SER A 1 745 ? -28.187 -51.248 71.826 1.00 92.12 745 SER A O 1
ATOM 5854 N N . GLY A 1 746 ? -27.295 -49.276 71.198 1.00 90.19 746 GLY A N 1
ATOM 5855 C CA . GLY A 1 746 ? -27.401 -49.469 69.751 1.00 90.19 746 GLY A CA 1
ATOM 5856 C C . GLY A 1 746 ? -26.461 -48.525 69.004 1.00 90.19 746 GLY A C 1
ATOM 5857 O O . GLY A 1 746 ? -26.189 -47.422 69.485 1.00 90.19 746 GLY A O 1
ATOM 5858 N N . HIS A 1 747 ? -25.941 -48.982 67.868 1.00 89.88 747 HIS A N 1
ATOM 5859 C CA . HIS A 1 747 ? -25.147 -48.200 66.924 1.00 89.88 747 HIS A CA 1
ATOM 5860 C C . HIS A 1 747 ? -25.984 -47.876 65.680 1.00 89.88 747 HIS A C 1
ATOM 5862 O O . HIS A 1 747 ? -26.914 -48.607 65.342 1.00 89.88 747 HIS A O 1
ATOM 5868 N N . ASP A 1 748 ? -25.659 -46.767 65.025 1.00 85.88 748 ASP A N 1
ATOM 5869 C CA . ASP A 1 748 ? -26.272 -46.320 63.779 1.00 85.88 748 ASP A CA 1
ATOM 5870 C C . ASP A 1 748 ? -25.170 -45.816 62.837 1.00 85.88 748 ASP A C 1
ATOM 5872 O O . ASP A 1 748 ? -24.399 -44.913 63.184 1.00 85.88 748 ASP A O 1
ATOM 5876 N N . ALA A 1 749 ? -25.069 -46.427 61.657 1.00 78.44 749 ALA A N 1
ATOM 5877 C CA . ALA A 1 749 ? -24.044 -46.104 60.671 1.00 78.44 749 ALA A CA 1
ATOM 5878 C C . ALA A 1 749 ? -24.309 -44.753 59.981 1.00 78.44 749 ALA A C 1
ATOM 5880 O O . ALA A 1 749 ? -23.359 -44.009 59.722 1.00 78.44 749 ALA A O 1
ATOM 5881 N N . GLU A 1 750 ? -25.572 -44.365 59.779 1.00 78.31 750 GLU A N 1
ATOM 5882 C CA . GLU A 1 750 ? -25.939 -43.073 59.187 1.00 78.31 750 GLU A CA 1
ATOM 5883 C C . GLU A 1 750 ? -26.215 -41.993 60.249 1.00 78.31 750 GLU A C 1
ATOM 5885 O O . GLU A 1 750 ? -26.114 -40.796 59.959 1.00 78.31 750 GLU A O 1
ATOM 5890 N N . GLY A 1 751 ? -26.565 -42.394 61.473 1.00 74.25 751 GLY A N 1
ATOM 5891 C CA . GLY A 1 751 ? -26.884 -41.551 62.628 1.00 74.25 751 GLY A CA 1
ATOM 5892 C C . GLY A 1 751 ? -28.370 -41.175 62.742 1.00 74.25 751 GLY A C 1
ATOM 5893 O O . GLY A 1 751 ? -29.230 -41.725 62.062 1.00 74.25 751 GLY A O 1
ATOM 5894 N N . GLY A 1 752 ? -28.690 -40.142 63.520 1.00 79.25 752 GLY A N 1
ATOM 5895 C CA . GLY A 1 752 ? -30.064 -39.649 63.689 1.00 79.25 752 GLY A CA 1
ATOM 5896 C C . GLY A 1 752 ? -30.684 -40.063 65.022 1.00 79.25 752 GLY A C 1
ATOM 5897 O O . GLY A 1 752 ? -29.979 -40.180 66.022 1.00 79.25 752 GLY A O 1
ATOM 5898 N N . THR A 1 753 ? -32.011 -40.202 65.074 1.00 85.62 753 THR A N 1
ATOM 5899 C CA . THR A 1 753 ? -32.752 -40.398 66.332 1.00 85.62 753 THR A CA 1
ATOM 5900 C C . THR A 1 753 ? -33.039 -41.873 66.588 1.00 85.62 753 THR A C 1
ATOM 5902 O O . THR A 1 753 ? -33.987 -42.433 66.044 1.00 85.62 753 THR A O 1
ATOM 5905 N N . LEU A 1 754 ? -32.270 -42.482 67.488 1.00 88.69 754 LEU A N 1
ATOM 5906 C CA . LEU A 1 754 ? -32.508 -43.841 67.957 1.00 88.69 754 LEU A CA 1
ATOM 5907 C C . LEU A 1 754 ? -33.535 -43.864 69.094 1.00 88.69 754 LEU A C 1
ATOM 5909 O O . LEU A 1 754 ? -33.364 -43.216 70.130 1.00 88.69 754 LEU A O 1
ATOM 5913 N N . THR A 1 755 ? -34.580 -44.668 68.912 1.00 91.25 755 THR A N 1
ATOM 5914 C CA . THR A 1 755 ? -35.625 -44.970 69.893 1.00 91.25 755 THR A CA 1
ATOM 5915 C C . THR A 1 755 ? -35.368 -46.339 70.513 1.00 91.25 755 THR A C 1
ATOM 5917 O O . THR A 1 755 ? -35.328 -47.360 69.830 1.00 91.25 755 THR A O 1
ATOM 5920 N N . PHE A 1 756 ? -35.189 -46.350 71.826 1.00 92.88 756 PHE A N 1
ATOM 5921 C CA . PHE A 1 756 ? -34.877 -47.497 72.664 1.00 92.88 756 PHE A CA 1
ATOM 5922 C C . PHE A 1 756 ? -36.163 -47.967 73.338 1.00 92.88 756 PHE A C 1
ATOM 5924 O O . PHE A 1 756 ? -36.745 -47.214 74.112 1.00 92.88 756 PHE A O 1
ATOM 5931 N N . HIS A 1 757 ? -36.594 -49.201 73.086 1.00 91.06 757 HIS A N 1
ATOM 5932 C CA . HIS A 1 757 ? -37.749 -49.818 73.744 1.00 91.06 757 HIS A CA 1
ATOM 5933 C C . HIS A 1 757 ? -37.305 -51.009 74.592 1.00 91.06 757 HIS A C 1
ATOM 5935 O O . HIS A 1 757 ? -36.465 -51.802 74.161 1.00 91.06 757 HIS A O 1
ATOM 5941 N N . ILE A 1 758 ? -37.911 -51.182 75.767 1.00 93.00 758 ILE A N 1
ATOM 5942 C CA . ILE A 1 758 ? -37.693 -52.341 76.635 1.00 93.00 758 ILE A CA 1
ATOM 5943 C C . ILE A 1 758 ? -39.023 -52.918 77.133 1.00 93.00 758 ILE A C 1
ATOM 5945 O O . ILE A 1 758 ? -39.975 -52.198 77.423 1.00 93.00 758 ILE A O 1
ATOM 5949 N N . ASN A 1 759 ? -39.088 -54.242 77.226 1.00 91.75 759 ASN A N 1
ATOM 5950 C CA . ASN A 1 759 ? -40.167 -55.007 77.839 1.00 91.75 759 ASN A CA 1
ATOM 5951 C C . ASN A 1 759 ? -39.556 -55.867 78.944 1.00 91.75 759 ASN A C 1
ATOM 5953 O O . ASN A 1 759 ? -38.641 -56.646 78.672 1.00 91.75 759 ASN A O 1
ATOM 5957 N N . PHE A 1 760 ? -40.048 -55.731 80.174 1.00 92.12 760 PHE A N 1
ATOM 5958 C CA . PHE A 1 760 ? -39.471 -56.390 81.350 1.00 92.12 760 PHE A CA 1
ATOM 5959 C C . PHE A 1 760 ? -39.948 -57.841 81.534 1.00 92.12 760 PHE A C 1
ATOM 5961 O O . PHE A 1 760 ? -39.464 -58.556 82.405 1.00 92.12 760 PHE A O 1
ATOM 5968 N N . GLY A 1 761 ? -40.863 -58.325 80.691 1.00 87.62 761 GLY A N 1
ATOM 5969 C CA . GLY A 1 761 ? -41.338 -59.711 80.698 1.00 87.62 761 GLY A CA 1
ATOM 5970 C C . GLY A 1 761 ? -42.385 -60.031 81.771 1.00 87.62 761 GLY A C 1
ATOM 5971 O O . GLY A 1 761 ? -42.883 -61.152 81.801 1.00 87.62 761 GLY A O 1
ATOM 5972 N N . ASP A 1 762 ? -42.749 -59.067 82.620 1.00 86.88 762 ASP A N 1
ATOM 5973 C CA . ASP A 1 762 ? -43.838 -59.155 83.609 1.00 86.88 762 ASP A CA 1
ATOM 5974 C C . ASP A 1 762 ? -45.168 -58.545 83.117 1.00 86.88 762 ASP A C 1
ATOM 5976 O O . ASP A 1 762 ? -46.182 -58.614 83.811 1.00 86.88 762 ASP A O 1
ATOM 5980 N N . GLY A 1 763 ? -45.164 -57.966 81.912 1.00 84.31 763 GLY A N 1
ATOM 5981 C CA . GLY A 1 763 ? -46.274 -57.215 81.321 1.00 84.31 763 GLY A CA 1
ATOM 5982 C C . GLY A 1 763 ? -46.018 -55.708 81.207 1.00 84.31 763 GLY A C 1
ATOM 5983 O O . GLY A 1 763 ? -46.791 -55.027 80.538 1.00 84.31 763 GLY A O 1
ATOM 5984 N N . THR A 1 764 ? -44.942 -55.187 81.804 1.00 90.38 764 THR A N 1
ATOM 5985 C CA . THR A 1 764 ? -44.565 -53.766 81.734 1.00 90.38 764 THR A CA 1
ATOM 5986 C C . THR A 1 764 ? -43.505 -53.477 80.661 1.00 90.38 764 THR A C 1
ATOM 5988 O O . THR A 1 764 ? -42.721 -54.345 80.259 1.00 90.38 764 THR A O 1
ATOM 5991 N N . THR A 1 765 ? -43.504 -52.238 80.163 1.00 91.81 765 THR A N 1
ATOM 5992 C CA . THR A 1 765 ? -42.636 -51.751 79.077 1.00 91.81 765 THR A CA 1
ATOM 5993 C C . THR A 1 765 ? -42.261 -50.290 79.292 1.00 91.81 765 THR A C 1
ATOM 5995 O O . THR A 1 765 ? -43.099 -49.527 79.770 1.00 91.81 765 THR A O 1
ATOM 5998 N N . ASP A 1 766 ? -41.074 -49.885 78.845 1.00 93.06 766 ASP A N 1
ATOM 5999 C CA . ASP A 1 766 ? -40.599 -48.495 78.879 1.00 93.06 766 ASP A CA 1
ATOM 6000 C C . ASP A 1 766 ? -39.880 -48.119 77.564 1.00 93.06 766 ASP A C 1
ATOM 6002 O O . ASP A 1 766 ? -39.558 -48.998 76.754 1.00 93.06 766 ASP A O 1
ATOM 6006 N N . ASN A 1 767 ? -39.672 -46.824 77.299 1.00 92.94 767 ASN A N 1
ATOM 6007 C CA . ASN A 1 767 ? -38.931 -46.350 76.126 1.00 92.94 767 ASN A CA 1
ATOM 6008 C C . ASN A 1 767 ? -38.263 -44.974 76.305 1.00 92.94 767 ASN A C 1
ATOM 6010 O O . ASN A 1 767 ? -38.641 -44.187 77.166 1.00 92.94 767 ASN A O 1
ATOM 6014 N N . ALA A 1 768 ? -37.260 -44.688 75.472 1.00 91.25 768 ALA A N 1
ATOM 6015 C CA . ALA A 1 768 ? -36.523 -43.423 75.453 1.00 91.25 768 ALA A CA 1
ATOM 6016 C C . ALA A 1 768 ? -35.899 -43.146 74.074 1.00 91.25 768 ALA A C 1
ATOM 6018 O O . ALA A 1 768 ? -35.765 -44.052 73.258 1.00 91.25 768 ALA A O 1
ATOM 6019 N N . THR A 1 769 ? -35.445 -41.915 73.828 1.00 90.06 769 THR A N 1
ATOM 6020 C CA . THR A 1 769 ? -34.815 -41.500 72.558 1.00 90.06 769 THR A CA 1
ATOM 6021 C C . THR A 1 769 ? -33.468 -40.810 72.779 1.00 90.06 769 THR A C 1
ATOM 6023 O O . THR A 1 769 ? -33.354 -39.978 73.679 1.00 90.06 769 THR A O 1
ATOM 6026 N N . GLN A 1 770 ? -32.477 -41.074 71.923 1.00 85.94 770 GLN A N 1
ATOM 6027 C CA . GLN A 1 770 ? -31.225 -40.305 71.832 1.00 85.94 770 GLN A CA 1
ATOM 6028 C C . GLN A 1 770 ? -30.894 -39.976 70.372 1.00 85.94 770 GLN A C 1
ATOM 6030 O O . GLN A 1 770 ? -31.219 -40.746 69.474 1.00 85.94 770 GLN A O 1
ATOM 6035 N N . VAL A 1 771 ? -30.221 -38.845 70.145 1.00 82.25 771 VAL A N 1
ATOM 6036 C CA . VAL A 1 771 ? -29.690 -38.469 68.826 1.00 82.25 771 VAL A CA 1
ATOM 6037 C C . VAL A 1 771 ? -28.205 -38.822 68.760 1.00 82.25 771 VAL A C 1
ATOM 6039 O O . VAL A 1 771 ? -27.447 -38.462 69.661 1.00 82.25 771 VAL A O 1
ATOM 6042 N N . VAL A 1 772 ? -27.793 -39.499 67.691 1.00 80.69 772 VAL A N 1
ATOM 6043 C CA . VAL A 1 772 ? -26.409 -39.892 67.394 1.00 80.69 772 VAL A CA 1
ATOM 6044 C C . VAL A 1 772 ? -25.919 -39.265 66.087 1.00 80.69 772 VAL A C 1
ATOM 6046 O O . VAL A 1 772 ? -26.704 -38.955 65.192 1.00 80.69 772 VAL A O 1
ATOM 6049 N N . ALA A 1 773 ? -24.605 -39.071 65.971 1.00 76.69 773 ALA A N 1
ATOM 6050 C CA . ALA A 1 773 ? -23.956 -38.773 64.693 1.00 76.69 773 ALA A CA 1
ATOM 6051 C C . ALA A 1 773 ? -23.818 -40.053 63.842 1.00 76.69 773 ALA A C 1
ATOM 6053 O O . ALA A 1 773 ? -24.061 -41.150 64.342 1.00 76.69 773 ALA A O 1
ATOM 6054 N N . ALA A 1 774 ? -23.404 -39.919 62.579 1.00 73.06 774 ALA A N 1
ATOM 6055 C CA . ALA A 1 774 ? -23.072 -41.064 61.727 1.00 73.06 774 ALA A CA 1
ATOM 6056 C C . ALA A 1 774 ? -21.931 -41.906 62.331 1.00 73.06 774 ALA A C 1
ATOM 6058 O O . ALA A 1 774 ? -20.964 -41.351 62.859 1.00 73.06 774 ALA A O 1
ATOM 6059 N N . ASN A 1 775 ? -22.049 -43.234 62.241 1.00 76.56 775 ASN A N 1
ATOM 6060 C CA . ASN A 1 775 ? -21.261 -44.221 62.993 1.00 76.56 775 ASN A CA 1
ATOM 6061 C C . ASN A 1 775 ? -21.236 -43.950 64.512 1.00 76.56 775 ASN A C 1
ATOM 6063 O O . ASN A 1 775 ? -20.187 -43.980 65.164 1.00 76.56 775 ASN A O 1
ATOM 6067 N N . GLY A 1 776 ? -22.399 -43.612 65.072 1.00 80.19 776 GLY A N 1
ATOM 6068 C CA . GLY A 1 776 ? -22.567 -43.249 66.476 1.00 80.19 776 GLY A CA 1
ATOM 6069 C C . GLY A 1 776 ? -23.223 -44.357 67.296 1.00 80.19 776 GLY A C 1
ATOM 6070 O O . GLY A 1 776 ? -24.156 -45.012 66.844 1.00 80.19 776 GLY A O 1
ATOM 6071 N N . THR A 1 777 ? -22.772 -44.543 68.539 1.00 87.19 777 THR A N 1
ATOM 6072 C CA . THR A 1 777 ? -23.405 -45.451 69.511 1.00 87.19 777 THR A CA 1
ATOM 6073 C C . THR A 1 777 ? -24.103 -44.659 70.611 1.00 87.19 777 THR A C 1
ATOM 6075 O O . THR A 1 777 ? -23.488 -43.801 71.245 1.00 87.19 777 THR A O 1
ATOM 6078 N N . ALA A 1 778 ? -25.362 -44.993 70.887 1.00 89.81 778 ALA A N 1
ATOM 6079 C CA . ALA A 1 778 ? -26.129 -44.485 72.023 1.00 89.81 778 ALA A CA 1
ATOM 6080 C C . ALA A 1 778 ? -26.408 -45.595 73.048 1.00 89.81 778 ALA A C 1
ATOM 6082 O O . ALA A 1 778 ? -26.271 -46.792 72.772 1.00 89.81 778 ALA A O 1
ATOM 6083 N N . SER A 1 779 ? -26.764 -45.205 74.273 1.00 90.75 779 SER A N 1
ATOM 6084 C CA . SER A 1 779 ? -27.111 -46.139 75.352 1.00 90.75 779 SER A CA 1
ATOM 6085 C C . SER A 1 779 ? -28.041 -45.494 76.372 1.00 90.75 779 SER A C 1
ATOM 6087 O O . SER A 1 779 ? -27.788 -44.382 76.838 1.00 90.75 779 SER A O 1
ATOM 6089 N N . VAL A 1 780 ? -29.089 -46.221 76.755 1.00 92.69 780 VAL A N 1
ATOM 6090 C CA . VAL A 1 780 ? -30.071 -45.812 77.768 1.00 92.69 780 VAL A CA 1
ATOM 6091 C C . VAL A 1 780 ? -30.084 -46.829 78.906 1.00 92.69 780 VAL A C 1
ATOM 6093 O O . VAL A 1 780 ? -29.959 -48.029 78.664 1.00 92.69 780 VAL A O 1
ATOM 6096 N N . VAL A 1 781 ? -30.249 -46.348 80.141 1.00 93.12 781 VAL A N 1
ATOM 6097 C CA . VAL A 1 781 ? -30.485 -47.184 81.325 1.00 93.12 781 VAL A CA 1
ATOM 6098 C C . VAL A 1 781 ? -31.956 -47.077 81.727 1.00 93.12 781 VAL A C 1
ATOM 6100 O O . VAL A 1 781 ? -32.466 -45.971 81.890 1.00 93.12 781 VAL A O 1
ATOM 6103 N N . PHE A 1 782 ? -32.612 -48.223 81.888 1.00 92.81 782 PHE A N 1
ATOM 6104 C CA . PHE A 1 782 ? -33.999 -48.365 82.324 1.00 92.81 782 PHE A CA 1
ATOM 6105 C C . PHE A 1 782 ? -34.054 -49.069 83.685 1.00 92.81 782 PHE A C 1
ATOM 6107 O O . PHE A 1 782 ? -33.371 -50.073 83.894 1.00 92.81 782 PHE A O 1
ATOM 6114 N N . ASN A 1 783 ? -34.884 -48.580 84.605 1.00 92.12 783 ASN A N 1
ATOM 6115 C CA . ASN A 1 783 ? -34.871 -49.004 86.008 1.00 92.12 783 ASN A CA 1
ATOM 6116 C C . ASN A 1 783 ? -36.200 -49.680 86.373 1.00 92.12 783 ASN A C 1
ATOM 6118 O O . ASN A 1 783 ? -37.246 -49.048 86.261 1.00 92.12 783 ASN A O 1
ATOM 6122 N N . HIS A 1 784 ? -36.172 -50.929 86.856 1.00 92.56 784 HIS A N 1
ATOM 6123 C CA . HIS A 1 784 ? -37.396 -51.694 87.148 1.00 92.56 784 HIS A CA 1
ATOM 6124 C C . HIS A 1 784 ? -37.321 -52.512 88.446 1.00 92.56 784 HIS A C 1
ATOM 6126 O O . HIS A 1 784 ? -36.236 -52.903 88.880 1.00 92.56 784 HIS A O 1
ATOM 6132 N N . THR A 1 785 ? -38.478 -52.794 89.059 1.00 90.69 785 THR A N 1
ATOM 6133 C CA . THR A 1 785 ? -38.606 -53.710 90.211 1.00 90.69 785 THR A CA 1
ATOM 6134 C C . THR A 1 785 ? -39.652 -54.788 89.928 1.00 90.69 785 THR A C 1
ATOM 6136 O O . THR A 1 785 ? -40.739 -54.502 89.434 1.00 90.69 785 THR A O 1
ATOM 6139 N N . TYR A 1 786 ? -39.345 -56.037 90.283 1.00 89.19 786 TYR A N 1
ATOM 6140 C CA . TYR A 1 786 ? -40.259 -57.168 90.108 1.00 89.19 786 TYR A CA 1
ATOM 6141 C C . TYR A 1 786 ? -40.947 -57.507 91.432 1.00 89.19 786 TYR A C 1
ATOM 6143 O O . TYR A 1 786 ? -40.285 -57.734 92.444 1.00 89.19 786 TYR A O 1
ATOM 6151 N N . SER A 1 787 ? -42.279 -57.555 91.441 1.00 84.06 787 SER A N 1
ATOM 6152 C CA . SER A 1 787 ? -43.079 -57.732 92.664 1.00 84.06 787 SER A CA 1
ATOM 6153 C C . SER A 1 787 ? -43.366 -59.191 93.042 1.00 84.06 787 SER A C 1
ATOM 6155 O O . SER A 1 787 ? -43.727 -59.459 94.188 1.00 84.06 787 SER A O 1
ATOM 6157 N N . ALA A 1 788 ? -43.191 -60.139 92.116 1.00 82.88 788 ALA A N 1
ATOM 6158 C CA . ALA A 1 788 ? -43.464 -61.560 92.321 1.00 82.88 788 ALA A CA 1
ATOM 6159 C C . ALA A 1 788 ? -42.231 -62.440 92.044 1.00 82.88 788 ALA A C 1
ATOM 6161 O O . ALA A 1 788 ? -41.288 -62.043 91.363 1.00 82.88 788 ALA A O 1
ATOM 6162 N N . VAL A 1 789 ? -42.240 -63.650 92.608 1.00 85.06 789 VAL A N 1
ATOM 6163 C CA . VAL A 1 789 ? -41.199 -64.675 92.424 1.00 85.06 789 VAL A CA 1
ATOM 6164 C C . VAL A 1 789 ? -41.421 -65.388 91.088 1.00 85.06 789 VAL A C 1
ATOM 6166 O O . VAL A 1 789 ? -42.514 -65.894 90.840 1.00 85.06 789 VAL A O 1
ATOM 6169 N N . GLY A 1 790 ? -40.388 -65.456 90.244 1.00 87.50 790 GLY A N 1
ATOM 6170 C CA . GLY A 1 790 ? -40.481 -66.021 88.895 1.00 87.50 790 GLY A CA 1
ATOM 6171 C C . GLY A 1 790 ? -39.223 -65.806 88.049 1.00 87.50 790 GLY A C 1
ATOM 6172 O O . GLY A 1 790 ? -38.237 -65.235 88.517 1.00 87.50 790 GLY A O 1
ATOM 6173 N N . GLU A 1 791 ? -39.266 -66.265 86.798 1.00 87.12 791 GLU A N 1
ATOM 6174 C CA . GLU A 1 791 ? -38.264 -65.972 85.764 1.00 87.12 791 GLU A CA 1
ATOM 6175 C C . GLU A 1 791 ? -38.888 -65.074 84.691 1.00 87.12 791 GLU A C 1
ATOM 6177 O O . GLU A 1 791 ? -39.928 -65.404 84.121 1.00 87.12 791 GLU A O 1
ATOM 6182 N N . TYR A 1 792 ? -38.247 -63.936 84.431 1.00 89.62 792 TYR A N 1
ATOM 6183 C CA . TYR A 1 792 ? -38.743 -62.874 83.560 1.00 89.62 792 TYR A CA 1
ATOM 6184 C C . TYR A 1 792 ? -37.822 -62.694 82.353 1.00 89.62 792 TYR A C 1
ATOM 6186 O O . TYR A 1 792 ? -36.605 -62.575 82.503 1.00 89.62 792 TYR A O 1
ATOM 6194 N N . PHE A 1 793 ? -38.402 -62.687 81.150 1.00 89.50 793 PHE A N 1
ATOM 6195 C CA . PHE A 1 793 ? -37.673 -62.622 79.879 1.00 89.50 793 PHE A CA 1
ATOM 6196 C C . PHE A 1 793 ? -37.671 -61.198 79.320 1.00 89.50 793 PHE A C 1
ATOM 6198 O O . PHE A 1 793 ? -38.530 -60.828 78.518 1.00 89.50 793 PHE A O 1
ATOM 6205 N N . VAL A 1 794 ? -36.678 -60.419 79.734 1.00 91.25 794 VAL A N 1
ATOM 6206 C CA . VAL A 1 794 ? -36.491 -59.020 79.349 1.00 91.25 794 VAL A CA 1
ATOM 6207 C C . VAL A 1 794 ? -36.024 -58.926 77.899 1.00 91.25 794 VAL A C 1
ATOM 6209 O O . VAL A 1 794 ? -35.042 -59.565 77.505 1.00 91.25 794 VAL A O 1
ATOM 6212 N N . ARG A 1 795 ? -36.714 -58.115 77.096 1.00 90.44 795 ARG A N 1
ATOM 6213 C CA . ARG A 1 795 ? -36.420 -57.892 75.674 1.00 90.44 795 ARG A CA 1
ATOM 6214 C C . ARG A 1 795 ? -36.225 -56.406 75.419 1.00 90.44 795 ARG A C 1
ATOM 6216 O O . ARG A 1 795 ? -37.073 -55.611 75.803 1.00 90.44 795 ARG A O 1
ATOM 6223 N N . GLY A 1 796 ? -35.130 -56.053 74.755 1.00 90.25 796 GLY A N 1
ATOM 6224 C CA . GLY A 1 796 ? -34.882 -54.701 74.261 1.00 90.25 796 GLY A CA 1
ATOM 6225 C C . GLY A 1 796 ? -34.959 -54.655 72.738 1.00 90.25 796 GLY A C 1
ATOM 6226 O O . GLY A 1 796 ? -34.772 -55.679 72.078 1.00 90.25 796 GLY A O 1
ATOM 6227 N N . SER A 1 797 ? -35.198 -53.479 72.175 1.00 89.75 797 SER A N 1
ATOM 6228 C CA . SER A 1 797 ? -35.094 -53.224 70.736 1.00 89.75 797 SER A CA 1
ATOM 6229 C C . SER A 1 797 ? -34.791 -51.757 70.462 1.00 89.75 797 SER A C 1
ATOM 6231 O O . SER A 1 797 ? -35.272 -50.891 71.193 1.00 89.75 797 SER A O 1
ATOM 6233 N N . VAL A 1 798 ? -34.033 -51.481 69.405 1.00 91.25 798 VAL A N 1
ATOM 6234 C CA . VAL A 1 798 ? -33.654 -50.122 68.997 1.00 91.25 798 VAL A CA 1
ATOM 6235 C C . VAL A 1 798 ? -34.143 -49.862 67.571 1.00 91.25 798 VAL A C 1
ATOM 6237 O O . VAL A 1 798 ? -34.049 -50.742 66.716 1.00 91.25 798 VAL A O 1
ATOM 6240 N N . SER A 1 799 ? -34.704 -48.678 67.333 1.00 86.94 799 SER A N 1
ATOM 6241 C CA . SER A 1 799 ? -35.323 -48.258 66.070 1.00 86.94 799 SER A CA 1
ATOM 6242 C C . SER A 1 799 ? -34.845 -46.869 65.655 1.00 86.94 799 SER A C 1
ATOM 6244 O O . SER A 1 799 ? -34.764 -45.982 66.496 1.00 86.94 799 SER A O 1
ATOM 6246 N N . ASP A 1 800 ? -34.599 -46.666 64.363 1.00 84.19 800 ASP A N 1
ATOM 6247 C CA . ASP A 1 800 ? -34.304 -45.357 63.749 1.00 84.19 800 ASP A CA 1
ATOM 6248 C C . ASP A 1 800 ? -35.578 -44.561 63.352 1.00 84.19 800 ASP A C 1
ATOM 6250 O O . ASP A 1 800 ? -35.495 -43.471 62.789 1.00 84.19 800 ASP A O 1
ATOM 6254 N N . GLY A 1 801 ? -36.772 -45.107 63.627 1.00 73.69 801 GLY A N 1
ATOM 6255 C CA . GLY A 1 801 ? -38.073 -44.575 63.191 1.00 73.69 801 GLY A CA 1
ATOM 6256 C C . GLY A 1 801 ? -38.617 -45.163 61.877 1.00 73.69 801 GLY A C 1
ATOM 6257 O O . GLY A 1 801 ? -39.794 -44.981 61.572 1.00 73.69 801 GLY A O 1
ATOM 6258 N N . THR A 1 802 ? -37.803 -45.908 61.128 1.00 70.44 802 THR A N 1
ATOM 6259 C CA . THR A 1 802 ? -38.139 -46.597 59.865 1.00 70.44 802 THR A CA 1
ATOM 6260 C C . THR A 1 802 ? -37.927 -48.116 59.936 1.00 70.44 802 THR A C 1
ATOM 6262 O O . THR A 1 802 ? -38.709 -48.879 59.369 1.00 70.44 802 THR A O 1
ATOM 6265 N N . THR A 1 803 ? -36.915 -48.570 60.679 1.00 75.25 803 THR A N 1
ATOM 6266 C CA . THR A 1 803 ? -36.567 -49.978 60.912 1.00 75.25 803 THR A CA 1
ATOM 6267 C C . THR A 1 803 ? -36.461 -50.280 62.414 1.00 75.25 803 THR A C 1
ATOM 6269 O O . THR A 1 803 ? -36.595 -49.388 63.255 1.00 75.25 803 THR A O 1
ATOM 6272 N N . THR A 1 804 ? -36.275 -51.544 62.812 1.00 83.00 804 THR A N 1
ATOM 6273 C CA . THR A 1 804 ? -36.088 -51.922 64.227 1.00 83.00 804 THR A CA 1
ATOM 6274 C C . THR A 1 804 ? -35.272 -53.203 64.365 1.00 83.00 804 THR A C 1
ATOM 6276 O O . THR A 1 804 ? -35.629 -54.232 63.789 1.00 83.00 804 THR A O 1
ATOM 6279 N N . THR A 1 805 ? -34.243 -53.171 65.211 1.00 86.94 805 THR A N 1
ATOM 6280 C CA . THR A 1 805 ? -33.400 -54.324 65.550 1.00 86.94 805 THR A CA 1
ATOM 6281 C C . THR A 1 805 ? -33.665 -54.781 66.984 1.00 86.94 805 THR A C 1
ATOM 6283 O O . THR A 1 805 ? -33.705 -53.978 67.919 1.00 86.94 805 THR A O 1
ATOM 6286 N N . LEU A 1 806 ? -33.844 -56.091 67.177 1.00 80.81 806 LEU A N 1
ATOM 6287 C CA . LEU A 1 806 ? -34.050 -56.696 68.496 1.00 80.81 806 LEU A CA 1
ATOM 6288 C C . LEU A 1 806 ? -32.715 -56.966 69.203 1.00 80.81 806 LEU A C 1
ATOM 6290 O O . LEU A 1 806 ? -31.800 -57.541 68.619 1.00 80.81 806 LEU A O 1
ATOM 6294 N N . ALA A 1 807 ? -32.644 -56.639 70.491 1.00 77.38 807 ALA A N 1
ATOM 6295 C CA . ALA A 1 807 ? -31.555 -57.050 71.368 1.00 77.38 807 ALA A CA 1
ATOM 6296 C C . ALA A 1 807 ? -31.695 -58.522 71.788 1.00 77.38 807 ALA A C 1
ATOM 6298 O O . ALA A 1 807 ? -32.803 -59.054 71.927 1.00 77.38 807 ALA A O 1
ATOM 6299 N N . THR A 1 808 ? -30.573 -59.163 72.118 1.00 72.56 808 THR A N 1
ATOM 6300 C CA . THR A 1 808 ? -30.575 -60.482 72.770 1.00 72.56 808 THR A CA 1
ATOM 6301 C C . THR A 1 808 ? -31.354 -60.439 74.090 1.00 72.56 808 THR A C 1
ATOM 6303 O O . THR A 1 808 ? -31.074 -59.618 74.964 1.00 72.56 808 THR A O 1
ATOM 6306 N N . THR A 1 809 ? -32.316 -61.353 74.252 1.00 82.12 809 THR A N 1
ATOM 6307 C CA . THR A 1 809 ? -33.150 -61.477 75.464 1.00 82.12 809 THR A CA 1
ATOM 6308 C C . THR A 1 809 ? -32.300 -61.765 76.708 1.00 82.12 809 THR A C 1
ATOM 6310 O O . THR A 1 809 ? -31.334 -62.529 76.644 1.00 82.12 809 THR A O 1
ATOM 6313 N N . ARG A 1 810 ? -32.675 -61.192 77.858 1.00 84.31 810 ARG A N 1
ATOM 6314 C CA . ARG A 1 810 ? -32.056 -61.459 79.167 1.00 84.31 810 ARG A CA 1
ATOM 6315 C C . ARG A 1 810 ? -33.072 -62.051 80.135 1.00 84.31 810 ARG A C 1
ATOM 6317 O O . ARG A 1 810 ? -34.200 -61.580 80.201 1.00 84.31 810 ARG A O 1
ATOM 6324 N N . THR A 1 811 ? -32.659 -63.047 80.913 1.00 86.19 811 THR A N 1
ATOM 6325 C CA . THR A 1 811 ? -33.492 -63.617 81.980 1.00 86.19 811 THR A CA 1
ATOM 6326 C C . THR A 1 811 ? -33.126 -62.991 83.321 1.00 86.19 811 THR A C 1
ATOM 6328 O O . THR A 1 811 ? -31.950 -62.978 83.691 1.00 86.19 811 THR A O 1
ATOM 6331 N N . VAL A 1 812 ? -34.125 -62.514 84.064 1.00 85.44 812 VAL A N 1
ATOM 6332 C CA . VAL A 1 812 ? -33.985 -62.102 85.468 1.00 85.44 812 VAL A CA 1
ATOM 6333 C C . VAL A 1 812 ? -34.804 -63.036 86.348 1.00 85.44 812 VAL A C 1
ATOM 6335 O O . VAL A 1 812 ? -35.959 -63.332 86.055 1.00 85.44 812 VAL A O 1
ATOM 6338 N N . THR A 1 813 ? -34.185 -63.523 87.421 1.00 84.69 813 THR A N 1
ATOM 6339 C CA . THR A 1 813 ? -34.755 -64.544 88.305 1.00 84.69 813 THR A CA 1
ATOM 6340 C C . THR A 1 813 ? -35.037 -63.956 89.682 1.00 84.69 813 THR A C 1
ATOM 6342 O O . THR A 1 813 ? -34.115 -63.614 90.420 1.00 84.69 813 THR A O 1
ATOM 6345 N N . VAL A 1 814 ? -36.302 -63.859 90.067 1.00 84.38 814 VAL A N 1
ATOM 6346 C CA . VAL A 1 814 ? -36.708 -63.259 91.344 1.00 84.38 814 VAL A CA 1
ATOM 6347 C C . VAL A 1 814 ? -36.932 -64.364 92.368 1.00 84.38 814 VAL A C 1
ATOM 6349 O O . VAL A 1 814 ? -37.712 -65.282 92.112 1.00 84.38 814 VAL A O 1
ATOM 6352 N N . ARG A 1 815 ? -36.247 -64.315 93.518 1.00 80.31 815 ARG A N 1
ATOM 6353 C CA . ARG A 1 815 ? -36.278 -65.378 94.545 1.00 80.31 815 ARG A CA 1
ATOM 6354 C C . ARG A 1 815 ? -36.402 -64.805 95.958 1.00 80.31 815 ARG A C 1
ATOM 6356 O O . ARG A 1 815 ? -35.890 -63.732 96.251 1.00 80.31 815 ARG A O 1
ATOM 6363 N N . ALA A 1 816 ? -37.083 -65.529 96.846 1.00 67.06 816 ALA A N 1
ATOM 6364 C CA . ALA A 1 816 ? -37.257 -65.110 98.237 1.00 67.06 816 ALA A CA 1
ATOM 6365 C C . ALA A 1 816 ? -35.942 -65.232 99.050 1.00 67.06 816 ALA A C 1
ATOM 6367 O O . ALA A 1 816 ? -35.199 -66.198 98.851 1.00 67.06 816 ALA A O 1
ATOM 6368 N N . PRO A 1 817 ? -35.650 -64.299 99.979 1.00 57.72 817 PRO A N 1
ATOM 6369 C CA . PRO A 1 817 ? -34.435 -64.329 100.795 1.00 57.72 817 PRO A CA 1
ATOM 6370 C C . PRO A 1 817 ? -34.452 -65.461 101.838 1.00 57.72 817 PRO A C 1
ATOM 6372 O O . PRO A 1 817 ? -35.483 -65.766 102.436 1.00 57.72 817 PRO A O 1
ATOM 6375 N N . THR A 1 818 ? -33.290 -66.079 102.075 1.00 48.16 818 THR A N 1
ATOM 6376 C CA . THR A 1 818 ? -33.126 -67.212 103.011 1.00 48.16 818 THR A CA 1
ATOM 6377 C C . THR A 1 818 ? -32.747 -66.717 104.424 1.00 48.16 818 THR A C 1
ATOM 6379 O O . THR A 1 818 ? -31.837 -65.894 104.511 1.00 48.16 818 THR A O 1
ATOM 6382 N N . PRO A 1 819 ? -33.379 -67.172 105.532 1.00 42.94 819 PRO A N 1
ATOM 6383 C CA . PRO A 1 819 ? -33.127 -66.603 106.868 1.00 42.94 819 PRO A CA 1
ATOM 6384 C C . PRO A 1 819 ? -31.919 -67.177 107.641 1.00 42.94 819 PRO A C 1
ATOM 6386 O O . PRO A 1 819 ? -31.749 -68.390 107.740 1.00 42.94 819 PRO A O 1
ATOM 6389 N N . GLY A 1 820 ? -31.165 -66.275 108.281 1.00 36.44 820 GLY A N 1
ATOM 6390 C CA . GLY A 1 820 ? -30.048 -66.482 109.226 1.00 36.44 820 GLY A CA 1
ATOM 6391 C C . GLY A 1 820 ? -29.132 -65.246 109.153 1.00 36.44 820 GLY A C 1
ATOM 6392 O O . GLY A 1 820 ? -28.881 -64.775 108.052 1.00 36.44 820 GLY A O 1
ATOM 6393 N N . GLY A 1 821 ? -28.673 -64.573 110.214 1.00 32.34 821 GLY A N 1
ATOM 6394 C CA . GLY A 1 821 ? -28.336 -64.985 111.586 1.00 32.34 821 GLY A CA 1
ATOM 6395 C C . GLY A 1 821 ? -26.812 -64.799 111.766 1.00 32.34 821 GLY A C 1
ATOM 6396 O O . GLY A 1 821 ? -26.073 -65.205 110.879 1.00 32.34 821 GLY A O 1
ATOM 6397 N N . GLU A 1 822 ? -26.247 -64.189 112.814 1.00 35.72 822 GLU A N 1
ATOM 6398 C CA . GLU A 1 822 ? -26.789 -63.564 114.035 1.00 35.72 822 GLU A CA 1
ATOM 6399 C C . GLU A 1 822 ? -25.689 -62.656 114.681 1.00 35.72 822 GLU A C 1
ATOM 6401 O O . GLU A 1 822 ? -24.519 -62.797 114.338 1.00 35.72 822 GLU A O 1
ATOM 6406 N N . ILE A 1 823 ? -26.048 -61.796 115.654 1.00 34.00 823 ILE A N 1
ATOM 6407 C CA . ILE A 1 823 ? -25.195 -61.052 116.633 1.00 34.00 823 ILE A CA 1
ATOM 6408 C C . ILE A 1 823 ? -24.099 -60.047 116.158 1.00 34.00 823 ILE A C 1
ATOM 6410 O O . ILE A 1 823 ? -23.619 -60.061 115.032 1.00 34.00 823 ILE A O 1
ATOM 6414 N N . GLY A 1 824 ? -23.746 -59.104 117.057 1.00 36.19 824 GLY A N 1
ATOM 6415 C CA . GLY A 1 824 ? -22.763 -58.008 116.871 1.00 36.19 824 GLY A CA 1
ATOM 6416 C C . GLY A 1 824 ? -21.374 -58.267 117.496 1.00 36.19 824 GLY A C 1
ATOM 6417 O O . GLY A 1 824 ? -21.060 -59.416 117.807 1.00 36.19 824 GLY A O 1
ATOM 6418 N N . PRO A 1 825 ? -20.533 -57.226 117.716 1.00 42.81 825 PRO A N 1
ATOM 6419 C CA . PRO A 1 825 ? -20.751 -56.300 118.844 1.00 42.81 825 PRO A CA 1
ATOM 6420 C C . PRO A 1 825 ? -20.426 -54.809 118.533 1.00 42.81 825 PRO A C 1
ATOM 6422 O O . PRO A 1 825 ? -20.355 -54.417 117.374 1.00 42.81 825 PRO A O 1
ATOM 6425 N N . ALA A 1 826 ? -20.279 -53.961 119.566 1.00 34.25 826 ALA A N 1
ATOM 6426 C CA . ALA A 1 826 ? -20.246 -52.490 119.466 1.00 34.25 826 ALA A CA 1
ATOM 6427 C C . ALA A 1 826 ? -19.005 -51.810 120.098 1.00 34.25 826 ALA A C 1
ATOM 6429 O O . ALA A 1 826 ? -18.338 -52.392 120.952 1.00 34.25 826 ALA A O 1
ATOM 6430 N N . GLY A 1 827 ? -18.775 -50.537 119.735 1.00 29.19 827 GLY A N 1
ATOM 6431 C CA . GLY A 1 827 ? -17.786 -49.616 120.329 1.00 29.19 827 GLY A CA 1
ATOM 6432 C C . GLY A 1 827 ? -16.749 -49.078 119.319 1.00 29.19 827 GLY A C 1
ATOM 6433 O O . GLY A 1 827 ? -16.427 -49.776 118.366 1.00 29.19 827 GLY A O 1
ATOM 6434 N N . ILE A 1 828 ? -16.185 -47.866 119.448 1.00 32.91 828 ILE A N 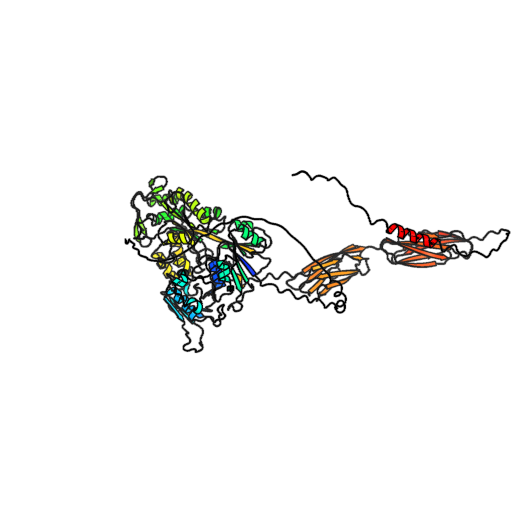1
ATOM 6435 C CA . ILE A 1 828 ? -16.401 -46.765 120.417 1.00 32.91 828 ILE A CA 1
ATOM 6436 C C . ILE A 1 828 ? -16.272 -45.409 119.674 1.00 32.91 828 ILE A C 1
ATOM 6438 O O . ILE A 1 828 ? -15.614 -45.322 118.640 1.00 32.91 828 ILE A O 1
ATOM 6442 N N . ASP A 1 829 ? -16.917 -44.372 120.213 1.00 39.34 829 ASP A N 1
ATOM 6443 C CA . ASP A 1 829 ? -16.814 -42.947 119.850 1.00 39.34 829 ASP A CA 1
ATOM 6444 C C . ASP A 1 829 ? -15.370 -42.384 119.838 1.00 39.34 829 ASP A C 1
ATOM 6446 O O . ASP A 1 829 ? -14.542 -42.760 120.670 1.00 39.34 829 ASP A O 1
ATOM 6450 N N . MET A 1 830 ? -15.100 -41.418 118.948 1.00 31.95 830 MET A N 1
ATOM 6451 C CA . MET A 1 830 ? -14.107 -40.368 119.209 1.00 31.95 830 MET A CA 1
ATOM 6452 C C . MET A 1 830 ? -14.305 -39.130 118.314 1.00 31.95 830 MET A C 1
ATOM 6454 O O . MET A 1 830 ? -13.917 -39.104 117.144 1.00 31.95 830 MET A O 1
ATOM 6458 N N . THR A 1 831 ? -14.819 -38.038 118.882 1.00 36.09 831 THR A N 1
ATOM 6459 C CA . THR A 1 831 ? -14.743 -36.712 118.252 1.00 36.09 831 THR A CA 1
ATOM 6460 C C . THR A 1 831 ? -13.347 -36.096 118.412 1.00 36.09 831 THR A C 1
ATOM 6462 O O . THR A 1 831 ? -13.075 -35.518 119.462 1.00 36.09 831 THR A O 1
ATOM 6465 N N . LEU A 1 832 ? -12.490 -36.139 117.379 1.00 31.05 832 LEU A N 1
ATOM 6466 C CA . LEU A 1 832 ? -11.651 -34.995 116.957 1.00 31.05 832 LEU A CA 1
ATOM 6467 C C . LEU A 1 832 ? -10.850 -35.261 115.662 1.00 31.05 832 LEU A C 1
ATOM 6469 O O . LEU A 1 832 ? -10.640 -36.398 115.264 1.00 31.05 832 LEU A O 1
ATOM 6473 N N . VAL A 1 833 ? -10.306 -34.159 115.123 1.00 33.22 833 VAL A N 1
ATOM 6474 C CA . VAL A 1 833 ? -9.342 -33.987 114.009 1.00 33.22 833 VAL A CA 1
ATOM 6475 C C . VAL A 1 833 ? -9.971 -33.519 112.693 1.00 33.22 833 VAL A C 1
ATOM 6477 O O . VAL A 1 833 ? -10.253 -34.275 111.768 1.00 33.22 833 VAL A O 1
ATOM 6480 N N . ALA A 1 834 ? -10.104 -32.195 112.595 1.00 40.75 834 ALA A N 1
ATOM 6481 C CA . ALA A 1 834 ? -10.076 -31.496 111.315 1.00 40.75 834 ALA A CA 1
ATOM 6482 C C . ALA A 1 834 ? -8.634 -31.451 110.751 1.00 40.75 834 ALA A C 1
ATOM 6484 O O . ALA A 1 834 ? -7.675 -31.700 111.475 1.00 40.75 834 ALA A O 1
ATOM 6485 N N . VAL A 1 835 ? -8.490 -31.019 109.490 1.00 41.22 835 VAL A N 1
ATOM 6486 C CA . VAL A 1 835 ? -7.209 -30.768 108.784 1.00 41.22 835 VAL A CA 1
ATOM 6487 C C . VAL A 1 835 ? -6.439 -32.024 108.322 1.00 41.22 835 VAL A C 1
ATOM 6489 O O . VAL A 1 835 ? -5.371 -32.325 108.844 1.00 41.22 835 VAL A O 1
ATOM 6492 N N . LEU A 1 836 ? -6.903 -32.693 107.247 1.00 36.03 836 LEU A N 1
ATOM 6493 C CA . LEU A 1 836 ? -5.995 -33.476 106.368 1.00 36.03 836 LEU A CA 1
ATOM 6494 C C . LEU A 1 836 ? -6.452 -33.761 104.912 1.00 36.03 836 LEU A C 1
ATOM 6496 O O . LEU A 1 836 ? -5.856 -34.600 104.248 1.00 36.03 836 LEU A O 1
ATOM 6500 N N . VAL A 1 837 ? -7.442 -33.046 104.352 1.00 40.00 837 VAL A N 1
ATOM 6501 C CA . VAL A 1 837 ? -7.836 -33.215 102.921 1.00 40.00 837 VAL A CA 1
ATOM 6502 C C . VAL A 1 837 ? -7.428 -32.028 102.029 1.00 40.00 837 VAL A C 1
ATOM 6504 O O . VAL A 1 837 ? -7.130 -32.210 100.851 1.00 40.00 837 VAL A O 1
ATOM 6507 N N . ALA A 1 838 ? -7.284 -30.820 102.587 1.00 43.41 838 ALA A N 1
ATOM 6508 C CA . ALA A 1 838 ? -6.913 -29.612 101.834 1.00 43.41 838 ALA A CA 1
ATOM 6509 C C . ALA A 1 838 ? -5.486 -29.626 101.230 1.00 43.41 838 ALA A C 1
ATOM 6511 O O . ALA A 1 838 ? -5.147 -28.757 100.431 1.00 43.41 838 ALA A O 1
ATOM 6512 N N . VAL A 1 839 ? -4.641 -30.596 101.601 1.00 47.47 839 VAL A N 1
ATOM 6513 C CA . VAL A 1 839 ? -3.212 -30.639 101.230 1.00 47.47 839 VAL A CA 1
ATOM 6514 C C . VAL A 1 839 ? -2.956 -31.402 99.920 1.00 47.47 839 VAL A C 1
ATOM 6516 O O . VAL A 1 839 ? -2.012 -31.082 99.202 1.00 47.47 839 VAL A O 1
ATOM 6519 N N . VAL A 1 840 ? -3.807 -32.369 99.553 1.00 46.03 840 VAL A N 1
ATOM 6520 C CA . VAL A 1 840 ? -3.573 -33.231 98.373 1.00 46.03 840 VAL A CA 1
ATOM 6521 C C . VAL A 1 840 ? -3.818 -32.483 97.054 1.00 46.03 840 VAL A C 1
ATOM 6523 O O . VAL A 1 840 ? -3.064 -32.645 96.096 1.00 46.03 840 VAL A O 1
ATOM 6526 N N . ILE A 1 841 ? -4.824 -31.604 97.009 1.00 48.94 841 ILE A N 1
ATOM 6527 C CA . ILE A 1 841 ? -5.217 -30.880 95.784 1.00 48.94 841 ILE A CA 1
ATOM 6528 C C . ILE A 1 841 ? -4.187 -29.797 95.401 1.00 48.94 841 ILE A C 1
ATOM 6530 O O . ILE A 1 841 ? -3.958 -29.547 94.218 1.00 48.94 841 ILE A O 1
ATOM 6534 N N . ALA A 1 842 ? -3.488 -29.208 96.379 1.00 46.38 842 ALA A N 1
ATOM 6535 C CA . ALA A 1 842 ? -2.445 -28.209 96.129 1.00 46.38 842 ALA A CA 1
ATOM 6536 C C . ALA A 1 842 ? -1.181 -28.792 95.458 1.00 46.38 842 ALA A C 1
ATOM 6538 O O . ALA A 1 842 ? -0.483 -28.083 94.729 1.00 46.38 842 ALA A O 1
ATOM 6539 N N . ALA A 1 843 ? -0.885 -30.080 95.668 1.00 49.06 843 ALA A N 1
ATOM 6540 C CA . ALA A 1 843 ? 0.339 -30.714 95.175 1.00 49.06 843 ALA A CA 1
ATOM 6541 C C . ALA A 1 843 ? 0.342 -30.937 93.648 1.00 49.06 843 ALA A C 1
ATOM 6543 O O . ALA A 1 843 ? 1.376 -30.769 93.000 1.00 49.06 843 ALA A O 1
ATOM 6544 N N . ALA A 1 844 ? -0.810 -31.271 93.055 1.00 47.00 844 ALA A N 1
ATOM 6545 C CA . ALA A 1 844 ? -0.911 -31.588 91.628 1.00 47.00 844 ALA A CA 1
ATOM 6546 C C . ALA A 1 844 ? -0.660 -30.367 90.719 1.00 47.00 844 ALA A C 1
ATOM 6548 O O . ALA A 1 844 ? 0.033 -30.466 89.705 1.00 47.00 844 ALA A O 1
ATOM 6549 N N . VAL A 1 845 ? -1.179 -29.193 91.099 1.00 52.06 845 VAL A N 1
ATOM 6550 C CA . VAL A 1 845 ? -1.100 -27.966 90.283 1.00 52.06 845 VAL A CA 1
ATOM 6551 C C . VAL A 1 845 ? 0.319 -27.375 90.268 1.00 52.06 845 VAL A C 1
ATOM 6553 O O . VAL A 1 845 ? 0.770 -26.863 89.241 1.00 52.06 845 VAL A O 1
ATOM 6556 N N . GLY A 1 846 ? 1.063 -27.491 91.375 1.00 51.94 846 GLY A N 1
ATOM 6557 C CA . GLY A 1 846 ? 2.434 -26.973 91.477 1.00 51.94 846 GLY A CA 1
ATOM 6558 C C . GLY A 1 846 ? 3.431 -27.664 90.536 1.00 51.94 846 GLY A C 1
ATOM 6559 O O . GLY A 1 846 ? 4.291 -27.005 89.947 1.00 51.94 846 GLY A O 1
ATOM 6560 N N . ILE A 1 847 ? 3.292 -28.979 90.339 1.00 54.59 847 ILE A N 1
ATOM 6561 C CA . ILE A 1 847 ? 4.224 -29.783 89.529 1.00 54.59 847 ILE A CA 1
ATOM 6562 C C . ILE A 1 847 ? 4.109 -29.434 88.033 1.00 54.59 847 ILE A C 1
ATOM 6564 O O . ILE A 1 847 ? 5.127 -29.273 87.353 1.00 54.59 847 ILE A O 1
ATOM 6568 N N . ALA A 1 848 ? 2.888 -29.221 87.530 1.00 50.09 848 ALA A N 1
ATOM 6569 C CA . ALA A 1 848 ? 2.643 -28.856 86.131 1.00 50.09 848 ALA A CA 1
ATOM 6570 C C . ALA A 1 848 ? 3.239 -27.484 85.747 1.00 50.09 848 ALA A C 1
ATOM 6572 O O . ALA A 1 848 ? 3.753 -27.307 84.639 1.00 50.09 848 ALA A O 1
ATOM 6573 N N . LEU A 1 849 ? 3.212 -26.512 86.667 1.00 49.69 849 LEU A N 1
ATOM 6574 C CA . LEU A 1 849 ? 3.740 -25.162 86.432 1.00 49.69 849 LEU A CA 1
ATOM 6575 C C . LEU A 1 849 ? 5.271 -25.079 86.562 1.00 49.69 849 LEU A C 1
ATOM 6577 O O . LEU A 1 849 ? 5.895 -24.247 85.900 1.00 49.69 849 LEU A O 1
ATOM 6581 N N . TRP A 1 850 ? 5.892 -25.961 87.352 1.00 49.50 850 TRP A N 1
ATOM 6582 C CA . TRP A 1 850 ? 7.351 -26.030 87.494 1.00 49.50 850 TRP A CA 1
ATOM 6583 C C . TRP A 1 850 ? 8.034 -26.573 86.228 1.00 49.50 850 TRP A C 1
ATOM 6585 O O . TRP A 1 850 ? 8.996 -25.980 85.734 1.00 49.50 850 TRP A O 1
ATOM 6595 N N . ALA A 1 851 ? 7.490 -27.643 85.635 1.00 48.34 851 ALA A N 1
ATOM 6596 C CA . ALA A 1 851 ? 8.048 -28.269 84.432 1.00 48.34 851 ALA A CA 1
ATOM 6597 C C . ALA A 1 851 ? 8.076 -27.328 83.207 1.00 48.34 851 ALA A C 1
ATOM 6599 O O . ALA A 1 851 ? 9.007 -27.370 82.399 1.00 48.34 851 ALA A O 1
ATOM 6600 N N . ARG A 1 852 ? 7.085 -26.434 83.077 1.00 49.00 852 ARG A N 1
ATOM 6601 C CA . ARG A 1 852 ? 6.908 -25.573 81.892 1.00 49.00 852 ARG A CA 1
ATOM 6602 C C . ARG A 1 852 ? 7.877 -24.380 81.820 1.00 49.00 852 ARG A C 1
ATOM 6604 O O . ARG A 1 852 ? 7.979 -23.758 80.767 1.00 49.00 852 ARG A O 1
ATOM 6611 N N . ARG A 1 853 ? 8.610 -24.066 82.900 1.00 45.50 853 ARG A N 1
ATOM 6612 C CA . ARG A 1 853 ? 9.532 -22.909 82.987 1.00 45.50 853 ARG A CA 1
ATOM 6613 C C . ARG A 1 853 ? 11.022 -23.228 82.789 1.00 45.50 853 ARG A C 1
ATOM 6615 O O . ARG A 1 853 ? 11.831 -22.309 82.856 1.00 45.50 853 ARG A O 1
ATOM 6622 N N . ARG A 1 854 ? 11.407 -24.486 82.520 1.00 43.97 854 ARG A N 1
ATOM 6623 C CA . ARG A 1 854 ? 12.828 -24.908 82.439 1.00 43.97 854 ARG A CA 1
ATOM 6624 C C . ARG A 1 854 ? 13.297 -25.454 81.078 1.00 43.97 854 ARG A C 1
ATOM 6626 O O . ARG A 1 854 ? 14.360 -26.058 81.010 1.00 43.97 854 ARG A O 1
ATOM 6633 N N . ARG A 1 855 ? 12.526 -25.241 80.000 1.00 42.94 855 ARG A N 1
ATOM 6634 C CA . ARG A 1 855 ? 12.835 -25.698 78.622 1.00 42.94 855 ARG A CA 1
ATOM 6635 C C . ARG A 1 855 ? 12.781 -24.594 77.543 1.00 42.94 855 ARG A C 1
ATOM 6637 O O . ARG A 1 855 ? 12.475 -24.860 76.387 1.00 42.94 855 ARG A O 1
ATOM 6644 N N . LYS A 1 856 ? 13.116 -23.352 77.910 1.00 40.38 856 LYS A N 1
ATOM 6645 C CA . LYS A 1 856 ? 13.560 -22.305 76.969 1.00 40.38 856 LYS A CA 1
ATOM 6646 C C . LYS A 1 856 ? 14.772 -21.582 77.557 1.00 40.38 856 LYS A C 1
ATOM 6648 O O . LYS A 1 856 ? 14.627 -20.853 78.533 1.00 40.38 856 LYS A O 1
ATOM 6653 N N . GLY A 1 857 ? 15.942 -21.803 76.962 1.00 33.94 857 GLY A N 1
ATOM 6654 C CA . GLY A 1 857 ? 17.209 -21.179 77.343 1.00 33.94 857 GLY A CA 1
ATOM 6655 C C . GLY A 1 857 ? 18.374 -22.163 77.245 1.00 33.94 857 GLY A C 1
ATOM 6656 O O . GLY A 1 857 ? 18.349 -23.168 77.951 1.00 33.94 857 GLY A O 1
ATOM 6657 N N . LYS A 1 858 ? 19.378 -21.806 76.426 1.00 32.88 858 LYS A N 1
ATOM 6658 C CA . LYS A 1 858 ? 20.610 -22.559 76.104 1.00 32.88 858 LYS A CA 1
ATOM 6659 C C . LYS A 1 858 ? 20.391 -23.836 75.261 1.00 32.88 858 LYS A C 1
ATOM 6661 O O . LYS A 1 858 ? 19.436 -24.567 75.494 1.00 32.88 858 LYS A O 1
ATOM 6666 N N . GLU A 1 859 ? 21.233 -24.154 74.274 1.00 31.36 859 GLU A N 1
ATOM 6667 C CA . GLU A 1 859 ? 22.317 -23.372 73.640 1.00 31.36 859 GLU A CA 1
ATOM 6668 C C . GLU A 1 859 ? 22.520 -23.841 72.178 1.00 31.36 859 GLU A C 1
ATOM 6670 O O . GLU A 1 859 ? 21.992 -24.884 71.794 1.00 31.36 859 GLU A O 1
ATOM 6675 N N . GLU A 1 860 ? 23.213 -23.047 71.358 1.00 35.19 860 GLU A N 1
ATOM 6676 C CA . GLU A 1 860 ? 23.479 -23.315 69.929 1.00 35.19 860 GLU A CA 1
ATOM 6677 C C . GLU A 1 860 ? 24.799 -24.093 69.709 1.00 35.19 860 GLU A C 1
ATOM 6679 O O . GLU A 1 860 ? 25.591 -24.213 70.641 1.00 35.19 860 GLU A O 1
ATOM 6684 N N . GLU A 1 861 ? 25.073 -24.502 68.451 1.00 33.47 861 GLU A N 1
ATOM 6685 C CA . GLU A 1 861 ? 26.396 -24.947 67.930 1.00 33.47 861 GLU A CA 1
ATOM 6686 C C . GLU A 1 861 ? 26.933 -26.322 68.462 1.00 33.47 861 GLU A C 1
ATOM 6688 O O . GLU A 1 861 ? 26.689 -26.680 69.606 1.00 33.47 861 GLU A O 1
ATOM 6693 N N . ARG A 1 862 ? 27.650 -27.230 67.752 1.00 33.66 862 ARG A N 1
ATOM 6694 C CA . ARG A 1 862 ? 28.333 -27.383 66.423 1.00 33.66 862 ARG A CA 1
ATOM 6695 C C . ARG A 1 862 ? 28.303 -28.888 65.995 1.00 33.66 862 ARG A C 1
ATOM 6697 O O . ARG A 1 862 ? 28.039 -29.705 66.867 1.00 33.66 862 ARG A O 1
ATOM 6704 N N . VAL A 1 863 ? 28.666 -29.420 64.804 1.00 34.28 863 VAL A N 1
ATOM 6705 C CA . VAL A 1 863 ? 28.855 -29.022 63.372 1.00 34.28 863 VAL A CA 1
ATOM 6706 C C . VAL A 1 863 ? 29.048 -30.330 62.543 1.00 34.28 863 VAL A C 1
ATOM 6708 O O . VAL A 1 863 ? 29.700 -31.246 63.037 1.00 34.28 863 VAL A O 1
ATOM 6711 N N . GLY A 1 864 ? 28.611 -30.381 61.270 1.00 31.98 864 GLY A N 1
ATOM 6712 C CA . GLY A 1 864 ? 29.046 -31.376 60.252 1.00 31.98 864 GLY A CA 1
ATOM 6713 C C . GLY A 1 864 ? 28.120 -32.595 60.045 1.00 31.98 864 GLY A C 1
ATOM 6714 O O . GLY A 1 864 ? 27.470 -33.025 60.988 1.00 31.98 864 GLY A O 1
ATOM 6715 N N . LEU A 1 865 ? 27.991 -33.206 58.853 1.00 34.12 865 LEU A N 1
ATOM 6716 C CA . LEU A 1 865 ? 28.567 -32.971 57.505 1.00 34.12 865 LEU A CA 1
ATOM 6717 C C . LEU A 1 865 ? 27.507 -33.302 56.403 1.00 34.12 865 LEU A C 1
ATOM 6719 O O . LEU A 1 865 ? 26.506 -33.940 56.729 1.00 34.12 865 LEU A O 1
ATOM 6723 N N . PRO A 1 866 ? 27.672 -32.872 55.128 1.00 46.41 866 PRO A N 1
ATOM 6724 C CA . PRO A 1 866 ? 26.591 -32.868 54.123 1.00 46.41 866 PRO A CA 1
ATOM 6725 C C . PRO A 1 866 ? 26.546 -34.088 53.164 1.00 46.41 866 PRO A C 1
ATOM 6727 O O . PRO A 1 866 ? 27.570 -34.741 52.954 1.00 46.41 866 PRO A O 1
ATOM 6730 N N . PRO A 1 867 ? 25.392 -34.350 52.507 1.00 42.97 867 PRO A N 1
ATOM 6731 C CA . PRO A 1 867 ? 25.267 -35.260 51.361 1.00 42.97 867 PRO A CA 1
ATOM 6732 C C . PRO A 1 867 ? 25.618 -34.595 50.007 1.00 42.97 867 PRO A C 1
ATOM 6734 O O . PRO A 1 867 ? 25.718 -33.374 49.904 1.00 42.97 867 PRO A O 1
ATOM 6737 N N . GLN A 1 868 ? 25.810 -35.416 48.967 1.00 46.59 868 GLN A N 1
ATOM 6738 C CA . GLN A 1 868 ? 26.270 -35.046 47.611 1.00 46.59 868 GLN A CA 1
ATOM 6739 C C . GLN A 1 868 ? 25.119 -34.924 46.577 1.00 46.59 868 GLN A C 1
ATOM 6741 O O . GLN A 1 868 ? 24.051 -35.496 46.801 1.00 46.59 868 GLN A O 1
ATOM 6746 N N . PRO A 1 869 ? 25.325 -34.220 45.440 1.00 54.94 869 PRO A N 1
ATOM 6747 C CA . PRO A 1 869 ? 24.358 -34.117 44.337 1.00 54.94 869 PRO A CA 1
ATOM 6748 C C . PRO A 1 869 ? 24.322 -35.371 43.426 1.00 54.94 869 PRO A C 1
ATOM 6750 O O . PRO A 1 869 ? 25.252 -36.182 43.461 1.00 54.94 869 PRO A O 1
ATOM 6753 N N . PRO A 1 870 ? 23.276 -35.540 42.589 1.00 59.62 870 PRO A N 1
ATOM 6754 C CA . PRO A 1 870 ? 23.155 -36.664 41.654 1.00 59.62 870 PRO A CA 1
ATOM 6755 C C . PRO A 1 870 ? 24.032 -36.518 40.384 1.00 59.62 870 PRO A C 1
ATOM 6757 O O . PRO A 1 870 ? 24.362 -35.398 39.990 1.00 59.62 870 PRO A O 1
ATOM 6760 N N . PRO A 1 871 ? 24.395 -37.637 39.720 1.00 53.75 871 PRO A N 1
ATOM 6761 C CA . PRO A 1 871 ? 25.162 -37.652 38.468 1.00 53.75 871 PRO A CA 1
ATOM 6762 C C . PRO A 1 871 ? 24.285 -37.401 37.216 1.00 53.75 871 PRO A C 1
ATOM 6764 O O . PRO A 1 871 ? 23.065 -37.549 37.290 1.00 53.75 871 PRO A O 1
ATOM 6767 N N . PRO A 1 872 ? 24.885 -37.048 36.060 1.00 52.34 872 PRO A N 1
ATOM 6768 C CA . PRO A 1 872 ? 24.154 -36.499 34.916 1.00 52.34 872 PRO A CA 1
ATOM 6769 C C . PRO A 1 872 ? 23.637 -37.537 33.909 1.00 52.34 872 PRO A C 1
ATOM 6771 O O . PRO A 1 872 ? 24.286 -38.558 33.654 1.00 52.34 872 PRO A O 1
ATOM 6774 N N . LYS A 1 873 ? 22.543 -37.174 33.233 1.00 37.81 873 LYS A N 1
ATOM 6775 C CA . LYS A 1 873 ? 22.310 -37.423 31.806 1.00 37.81 873 LYS A CA 1
ATOM 6776 C C . LYS A 1 873 ? 21.330 -36.401 31.238 1.00 37.81 873 LYS A C 1
ATOM 6778 O O . LYS A 1 873 ? 20.531 -35.888 32.048 1.00 37.81 873 LYS A O 1
#

Foldseek 3Di:
DDDDDDDDDDDDDDDDDDDDDDDDDDDDDDDYDDDDDDDDPDPPPPPPPPDDDDDPPPPPPPDDDFQEAEEEEQDDQPFPALLEDDDLLVLLSCQQFFAFQFAADLLQDTHGAQFPFWDADPQLFKIKTQGDFPQAKPVRDTDALVLVQCQLCLCLVQCLLSQSQCLQRLQWDGKAFPQDDPPPDDRPDTGMMMTGGPHNFPCVRGGQGTRADCVVDVPDDSNCSHPPDRCLADMHRHQWGWDPRQSVCVVVQHWTKTAGDPSRPPFRFARGIYTYHHDNDLVVVLVCCLVVVHFKYFDALVSLVVCPPRPQKDKDKAFAQQQKFKWKFFAPDDDPPDPLPFQLCSQPLLLLLLLLQLDALVCLCCPLRVVFFDFDFFLGHCSLVLQDADCVVPPPQDSHHDLVVSLVSCVVQQQVDADPLWTWRQAWGWDAGLARHTDIRHGGRTLEWAEEEEPSDVSQLVSVLVSLVRVSSSRHWYDDLVRDTSHHHYDHPVVVLCCQLVVSGRMYMDMDGHRSDCSSSLVLQEPSANSGNVRNSHYHPLSNVLSSVLRNDPDSNVNSVSSNVSRSVCSNSSSISGSGRGMGIMMGGRQFKDQQDHCNNSVQCDSSVSSHNRVSSRRIHTPPPLFAKEKAWEEDEEAAPDKDKTKIWTATPLAKFKKWKDFQQPDDIDIDITRGPGDMDIDIDHHNDFDKGKMKMWIARPPVRRIDIYIYIYGHDYFDWWPPWAKDWPAQEEAAFDKIKIKTKTWGQQWAKKKKKKDFQPGDIDIDIDTAHHRGMDMDIDMDGHHDFDKGWMKMWMGRPPDIDTYDIGIHGYDHDDDDDDDDDDDDDDDDDDDDPVPPVVVVVVVVVVVVPPPPDDDDDDDDDDDDDDDDD